Protein 8HFA (pdb70)

Structure (mmCIF, N/CA/C/O backbone):
data_8HFA
#
_entry.id   8HFA
#
_cell.length_a   138.617
_cell.length_b   125.899
_cell.length_c   127.007
_cell.angle_alpha   90.000
_cell.angle_beta   90.000
_cell.angle_gamma   90.000
#
_symmetry.space_group_name_H-M   'P 21 21 2'
#
loop_
_entity.id
_entity.type
_entity.pdbx_description
1 polymer 'NodB homology domain-containing protein'
2 non-polymer 'ZINC ION'
3 water water
#
loop_
_atom_site.group_PDB
_atom_site.id
_atom_site.type_symbol
_atom_site.label_atom_id
_atom_site.label_alt_id
_atom_site.label_comp_id
_atom_site.label_asym_id
_atom_site.label_entity_id
_atom_site.label_seq_id
_atom_site.pdbx_PDB_ins_code
_atom_site.Cartn_x
_atom_site.Cartn_y
_atom_site.Cartn_z
_atom_site.occupancy
_atom_site.B_iso_or_equiv
_atom_site.auth_seq_id
_atom_site.auth_comp_id
_atom_site.auth_asym_id
_atom_site.auth_atom_id
_atom_site.pdbx_PDB_model_num
ATOM 1 N N . LEU A 1 35 ? 10.28200 15.72600 6.35900 1.000 28.85000 35 LEU A N 1
ATOM 2 C CA . LEU A 1 35 ? 8.85000 15.78500 6.03500 1.000 34.90000 35 LEU A CA 1
ATOM 3 C C . LEU A 1 35 ? 8.42600 14.76700 4.98800 1.000 39.68000 35 LEU A C 1
ATOM 4 O O . LEU A 1 35 ? 9.09300 14.58600 3.96300 1.000 43.92000 35 LEU A O 1
ATOM 9 N N . PRO A 1 36 ? 7.28600 14.13300 5.22500 1.000 39.89000 36 PRO A N 1
ATOM 10 C CA . PRO A 1 36 ? 6.76300 13.17500 4.25300 1.000 35.49000 36 PRO A CA 1
ATOM 11 C C . PRO A 1 36 ? 5.97000 13.89500 3.18000 1.000 34.28000 36 PRO A C 1
ATOM 12 O O . PRO A 1 36 ? 5.42500 14.97800 3.40100 1.000 38.88000 36 PRO A O 1
ATOM 16 N N . ASN A 1 37 ? 5.93000 13.28900 1.99800 1.000 36.09000 37 ASN A N 1
ATOM 17 C CA . ASN A 1 37 ? 5.10600 13.77700 0.89900 1.000 38.82000 37 ASN A CA 1
ATOM 18 C C . ASN A 1 37 ? 3.77500 13.03100 0.88100 1.000 41.37000 37 ASN A C 1
ATOM 19 O O . ASN A 1 37 ? 3.67200 11.89400 1.35500 1.000 41.24000 37 ASN A O 1
ATOM 24 N N . GLY A 1 38 ? 2.74600 13.69400 0.35700 1.000 37.53000 38 GLY A N 1
ATOM 25 C CA . GLY A 1 38 ? 1.43100 13.07100 0.27200 1.000 41.64000 38 GLY A CA 1
ATOM 26 C C . GLY A 1 38 ? 0.81600 12.71600 1.61000 1.000 45.35000 38 GLY A C 1
ATOM 27 O O . GLY A 1 38 ? 0.08800 11.72200 1.71000 1.000 49.83000 38 GLY A O 1
ATOM 28 N N . VAL A 1 39 ? 1.10600 13.48700 2.65300 1.000 43.27000 39 VAL A N 1
ATOM 29 C CA . VAL A 1 39 ? 0.52100 13.28800 3.97500 1.000 37.53000 39 VAL A CA 1
ATOM 30 C C . VAL A 1 39 ? 0.03700 14.63800 4.47500 1.000 36.75000 39 VAL A C 1
ATOM 31 O O . VAL A 1 39 ? 0.83200 15.57900 4.58500 1.000 40.50000 39 VAL A O 1
ATOM 35 N N . ALA A 1 40 ? -1.25600 14.73700 4.77900 1.000 38.16000 40 ALA A N 1
ATOM 36 C CA . ALA A 1 40 ? -1.80400 16.00800 5.24100 1.000 37.97000 40 ALA A CA 1
ATOM 37 C C . ALA A 1 40 ? -1.08800 16.47300 6.51400 1.000 32.41000 40 ALA A C 1
ATOM 38 O O . ALA A 1 40 ? -0.96100 15.72300 7.48900 1.000 29.53000 40 ALA A O 1
ATOM 40 N N . ILE A 1 41 ? -0.59200 17.70800 6.48200 1.000 31.83000 41 ILE A N 1
ATOM 41 C CA . ILE A 1 41 ? 0.12500 18.32000 7.59500 1.000 31.56000 41 ILE A CA 1
ATOM 42 C C . ILE A 1 41 ? -0.74700 19.44400 8.14900 1.000 32.81000 41 ILE A C 1
ATOM 43 O O . ILE A 1 41 ? -1.25600 20.28100 7.38700 1.000 29.38000 41 ILE A O 1
ATOM 48 N N . PHE A 1 42 ? -0.93300 19.45400 9.47000 1.000 30.51000 42 PHE A N 1
ATOM 49 C CA . PHE A 1 42 ? -1.87600 20.36900 10.09600 1.000 30.26000 42 PHE A CA 1
ATOM 50 C C . PHE A 1 42 ? -1.22500 21.41900 10.98800 1.000 32.20000 42 PHE A C 1
ATOM 51 O O . PHE A 1 42 ? -1.69300 22.56000 10.99200 1.000 31.07000 42 PHE A O 1
ATOM 59 N N . LYS A 1 43 ? -0.12600 21.10000 11.68500 1.000 28.28000 43 LYS A N 1
ATOM 60 C CA . LYS A 1 43 ? 0.42900 21.97500 12.71100 1.000 29.62000 43 LYS A CA 1
ATOM 61 C C . LYS A 1 43 ? 1.88100 22.32100 12.40800 1.000 30.20000 43 LYS A C 1
ATOM 62 O O . LYS A 1 43 ? 2.64900 21.48100 11.92500 1.000 28.78000 43 LYS A O 1
ATOM 68 N N . CYS A 1 44 ? 2.26200 23.55300 12.73500 1.000 32.91000 44 CYS A N 1
ATOM 69 C CA . CYS A 1 44 ? 3.67400 23.89500 12.83300 1.000 27.77000 44 CYS A CA 1
ATOM 70 C C . CYS A 1 44 ? 4.33000 23.06100 13.93200 1.000 25.62000 44 CYS A C 1
ATOM 71 O O . CYS A 1 44 ? 3.67400 22.59500 14.86900 1.000 29.97000 44 CYS A O 1
ATOM 74 N N . THR A 1 45 ? 5.63200 22.83500 13.79500 1.000 28.20000 45 THR A N 1
ATOM 75 C CA . THR A 1 45 ? 6.39700 22.10100 14.79700 1.000 27.92000 45 THR A CA 1
ATOM 76 C C . THR A 1 45 ? 7.55500 22.89100 15.39000 1.000 27.67000 45 THR A C 1
ATOM 77 O O . THR A 1 45 ? 8.07600 22.48200 16.43400 1.000 29.48000 45 THR A O 1
ATOM 81 N N . VAL A 1 46 ? 8.00200 23.96600 14.75000 1.000 23.47000 46 VAL A N 1
ATOM 82 C CA . VAL A 1 46 ? 9.13000 24.73000 15.28700 1.000 26.80000 46 VAL A CA 1
ATOM 83 C C . VAL A 1 46 ? 8.61000 25.70000 16.34700 1.000 24.22000 46 VAL A C 1
ATOM 84 O O . VAL A 1 46 ? 7.61600 26.39900 16.10000 1.000 31.20000 46 VAL A O 1
ATOM 88 N N . PRO A 1 47 ? 9.21400 25.74000 17.53100 1.000 23.36000 47 PRO A N 1
ATOM 89 C CA . PRO A 1 47 ? 8.69400 26.59900 18.60500 1.000 26.31000 47 PRO A CA 1
ATOM 90 C C . PRO A 1 47 ? 8.72400 28.08200 18.24000 1.000 25.64000 47 PRO A C 1
ATOM 91 O O . PRO A 1 47 ? 9.56200 28.53300 17.45600 1.000 21.42000 47 PRO A O 1
ATOM 95 N N . ASN A 1 48 ? 7.76500 28.82900 18.81300 1.000 21.93000 48 ASN A N 1
ATOM 96 C CA . ASN A 1 48 ? 7.63300 30.28600 18.72300 1.000 20.09000 48 ASN A CA 1
ATOM 97 C C . ASN A 1 48 ? 7.18700 30.74700 17.35000 1.000 21.88000 48 ASN A C 1
ATOM 98 O O . ASN A 1 48 ? 7.17600 31.94900 17.05300 1.000 21.48000 48 ASN A O 1
ATOM 103 N N . THR A 1 49 ? 6.71900 29.82500 16.53500 1.000 21.42000 49 THR A N 1
ATOM 104 C CA . THR A 1 49 ? 6.52300 30.09800 15.12700 1.000 25.73000 49 THR A CA 1
ATOM 105 C C . THR A 1 49 ? 5.03900 30.16500 14.76700 1.000 22.47000 49 THR A C 1
ATOM 106 O O . THR A 1 49 ? 4.20400 29.47800 15.37000 1.000 23.50000 49 THR A O 1
ATOM 110 N N . ILE A 1 50 ? 4.71200 31.01900 13.79400 1.000 18.70000 50 ILE A N 1
ATOM 111 C CA . ILE A 1 50 ? 3.36400 31.09300 13.23500 1.000 19.42000 50 ILE A CA 1
ATOM 112 C C . ILE A 1 50 ? 3.46300 31.23900 11.71800 1.000 23.16000 50 ILE A C 1
ATOM 113 O O . ILE A 1 50 ? 4.37400 31.90100 11.20300 1.000 23.52000 50 ILE A O 1
ATOM 118 N N . ALA A 1 51 ? 2.52900 30.61500 10.99800 1.000 18.41000 51 ALA A N 1
ATOM 119 C CA . ALA A 1 51 ? 2.51500 30.66700 9.53800 1.000 20.00000 51 ALA A CA 1
ATOM 120 C C . ALA A 1 51 ? 1.19300 31.25800 9.06000 1.000 18.76000 51 ALA A C 1
ATOM 121 O O . ALA A 1 51 ? 0.18200 30.55200 8.99100 1.000 19.48000 51 ALA A O 1
ATOM 123 N N . LEU A 1 52 ? 1.18400 32.54400 8.72300 1.000 18.37000 52 LEU A N 1
ATOM 124 C CA . LEU A 1 52 ? 0.01500 33.13900 8.07400 1.000 21.76000 52 LEU A CA 1
ATOM 125 C C . LEU A 1 52 ? -0.02800 32.74800 6.59300 1.000 25.39000 52 LEU A C 1
ATOM 126 O O . LEU A 1 52 ? 0.83300 33.17100 5.80900 1.000 25.51000 52 LEU A O 1
ATOM 131 N N . THR A 1 53 ? -1.05300 31.99800 6.19000 1.000 23.15000 53 THR A N 1
ATOM 132 C CA . THR A 1 53 ? -1.13000 31.47900 4.83100 1.000 24.42000 53 THR A CA 1
ATOM 133 C C . THR A 1 53 ? -2.34500 32.04600 4.11500 1.000 23.80000 53 THR A C 1
ATOM 134 O O . THR A 1 53 ? -3.35600 32.37300 4.74000 1.000 27.22000 53 THR A O 1
ATOM 138 N N . PHE A 1 54 ? -2.24700 32.15700 2.78900 1.000 27.91000 54 PHE A N 1
ATOM 139 C CA . PHE A 1 54 ? -3.26700 32.86000 2.00800 1.000 25.55000 54 PHE A CA 1
ATOM 140 C C . PHE A 1 54 ? -3.58000 32.10000 0.72900 1.000 22.89000 54 PHE A C 1
ATOM 141 O O . PHE A 1 54 ? -2.68600 31.86800 -0.08800 1.000 24.32000 54 PHE A O 1
ATOM 149 N N . ASP A 1 55 ? -4.85600 31.77400 0.53300 1.000 24.60000 55 ASP A N 1
ATOM 150 C CA . ASP A 1 55 ? -5.32000 30.96500 -0.59000 1.000 27.07000 55 ASP A CA 1
ATOM 151 C C . ASP A 1 55 ? -5.98600 31.82100 -1.66400 1.000 31.00000 55 ASP A C 1
ATOM 152 O O . ASP A 1 55 ? -6.48600 32.92100 -1.40400 1.000 26.39000 55 ASP A O 1
ATOM 157 N N . ASP A 1 56 ? -5.97100 31.28200 -2.88700 1.000 31.88000 56 ASP A N 1
ATOM 158 C CA . ASP A 1 56 ? -6.80100 31.62400 -4.05000 1.000 25.64000 56 ASP A CA 1
ATOM 159 C C . ASP A 1 56 ? -6.26600 32.81000 -4.84700 1.000 21.51000 56 ASP A C 1
ATOM 160 O O . ASP A 1 56 ? -6.89300 33.19000 -5.83300 1.000 26.24000 56 ASP A O 1
ATOM 165 N N . GLY A 1 57 ? -5.12200 33.38200 -4.49400 1.000 23.34000 57 GLY A N 1
ATOM 166 C CA . GLY A 1 57 ? -4.57900 34.48800 -5.25400 1.000 22.42000 57 GLY A CA 1
ATOM 167 C C . GLY A 1 57 ? -3.74700 33.99900 -6.42300 1.000 24.41000 57 GLY A C 1
ATOM 168 O O . GLY A 1 57 ? -3.75000 32.80800 -6.76200 1.000 22.29000 57 GLY A O 1
ATOM 169 N N . PRO A 1 58 ? -2.99400 34.90500 -7.05800 1.000 21.92000 58 PRO A N 1
ATOM 170 C CA . PRO A 1 58 ? -2.88300 36.33200 -6.75100 1.000 25.83000 58 PRO A CA 1
ATOM 171 C C . PRO A 1 58 ? -4.05700 37.12000 -7.27000 1.000 33.28000 58 PRO A C 1
ATOM 172 O O . PRO A 1 58 ? -4.74300 36.67500 -8.20700 1.000 32.92000 58 PRO A O 1
ATOM 176 N N . HIS A 1 59 ? -4.28200 38.28200 -6.67700 1.000 26.24000 59 HIS A N 1
ATOM 177 C CA . HIS A 1 59 ? -5.36500 39.14700 -7.10700 1.000 27.37000 59 HIS A CA 1
ATOM 178 C C . HIS A 1 59 ? -4.99600 40.56800 -6.70900 1.000 30.97000 59 HIS A C 1
ATOM 179 O O . HIS A 1 59 ? -3.86300 40.83900 -6.29700 1.000 38.40000 59 HIS A O 1
ATOM 186 N N . ILE A 1 60 ? -5.95900 41.48300 -6.81900 1.000 33.36000 60 ILE A N 1
ATOM 187 C CA . ILE A 1 60 ? -5.63500 42.90300 -6.79500 1.000 30.62000 60 ILE A CA 1
ATOM 188 C C . ILE A 1 60 ? -5.26000 43.39400 -5.41300 1.000 29.39000 60 ILE A C 1
ATOM 189 O O . ILE A 1 60 ? -4.75900 44.51600 -5.28500 1.000 33.24000 60 ILE A O 1
ATOM 194 N N . TRP A 1 61 ? -5.45500 42.58300 -4.37500 1.000 31.80000 61 TRP A N 1
ATOM 195 C CA . TRP A 1 61 ? -5.08400 42.99600 -3.02400 1.000 41.61000 61 TRP A CA 1
ATOM 196 C C . TRP A 1 61 ? -3.78200 42.37300 -2.53800 1.000 37.19000 61 TRP A C 1
ATOM 197 O O . TRP A 1 61 ? -3.30000 42.75400 -1.46400 1.000 34.56000 61 TRP A O 1
ATOM 208 N N . THR A 1 62 ? -3.18900 41.45300 -3.30600 1.000 34.20000 62 THR A N 1
ATOM 209 C CA . THR A 1 62 ? -2.04900 40.69900 -2.79500 1.000 31.89000 62 THR A CA 1
ATOM 210 C C . THR A 1 62 ? -0.83500 41.59400 -2.59400 1.000 29.50000 62 THR A C 1
ATOM 211 O O . THR A 1 62 ? -0.10200 41.44500 -1.61000 1.000 25.01000 62 THR A O 1
ATOM 215 N N . GLU A 1 63 ? -0.60700 42.52800 -3.51400 1.000 35.66000 63 GLU A N 1
ATOM 216 C CA . GLU A 1 63 ? 0.49500 43.46800 -3.35000 1.000 34.50000 63 GLU A CA 1
ATOM 217 C C . GLU A 1 63 ? 0.37500 44.21400 -2.02700 1.000 33.43000 63 GLU A C 1
ATOM 218 O O . GLU A 1 63 ? 1.36900 44.40000 -1.31100 1.000 27.74000 63 GLU A O 1
ATOM 224 N N . ASN A 1 64 ? -0.84600 44.64300 -1.69100 1.000 32.56000 64 ASN A N 1
ATOM 225 C CA . ASN A 1 64 ? -1.10600 45.28000 -0.40500 1.000 27.13000 64 ASN A CA 1
ATOM 226 C C . ASN A 1 64 ? -0.72200 44.36300 0.75800 1.000 26.81000 64 ASN A C 1
ATOM 227 O O . ASN A 1 64 ? -0.00800 44.77400 1.68300 1.000 24.62000 64 ASN A O 1
ATOM 232 N N . ALA A 1 65 ? -1.17300 43.10800 0.71800 1.000 23.08000 65 ALA A N 1
ATOM 233 C CA . ALA A 1 65 ? -0.86500 42.17300 1.79000 1.000 23.44000 65 ALA A CA 1
ATOM 234 C C . ALA A 1 65 ? 0.63700 41.96800 1.95200 1.000 26.01000 65 ALA A C 1
ATOM 235 O O . ALA A 1 65 ? 1.15500 42.00000 3.07500 1.000 33.73000 65 ALA A O 1
ATOM 237 N N . VAL A 1 66 ? 1.36200 41.78400 0.84800 1.000 28.29000 66 VAL A N 1
ATOM 238 C CA . VAL A 1 66 ? 2.79900 41.53100 0.95100 1.000 29.61000 66 VAL A CA 1
ATOM 239 C C . VAL A 1 66 ? 3.51600 42.73600 1.55400 1.000 25.60000 66 VAL A C 1
ATOM 240 O O . VAL A 1 66 ? 4.38900 42.58500 2.41700 1.000 26.75000 66 VAL A O 1
ATOM 244 N N . ASN A 1 67 ? 3.12800 43.94800 1.15300 1.000 27.61000 67 ASN A N 1
ATOM 245 C CA . ASN A 1 67 ? 3.72900 45.14300 1.74900 1.000 28.56000 67 ASN A CA 1
ATOM 246 C C . ASN A 1 67 ? 3.49800 45.18600 3.25700 1.000 27.68000 67 ASN A C 1
ATOM 247 O O . ASN A 1 67 ? 4.38200 45.60100 4.01600 1.000 28.46000 67 ASN A O 1
ATOM 252 N N . GLN A 1 68 ? 2.30500 44.78400 3.70900 1.000 29.12000 68 GLN A N 1
ATOM 253 C CA . GLN A 1 68 ? 2.01700 44.79500 5.14100 1.000 29.53000 68 GLN A CA 1
ATOM 254 C C . GLN A 1 68 ? 2.92900 43.83100 5.87700 1.000 28.48000 68 GLN A C 1
ATOM 255 O O . GLN A 1 68 ? 3.51500 44.18800 6.90500 1.000 32.39000 68 GLN A O 1
ATOM 261 N N . LEU A 1 69 ? 3.08600 42.61300 5.35000 1.000 26.95000 69 LEU A N 1
ATOM 262 C CA . LEU A 1 69 ? 3.96000 41.64200 6.00000 1.000 27.51000 69 LEU A CA 1
ATOM 263 C C . LEU A 1 69 ? 5.40100 42.14000 6.04000 1.000 31.73000 69 LEU A C 1
ATOM 264 O O . LEU A 1 69 ? 6.07200 42.05500 7.08200 1.000 29.07000 69 LEU A O 1
ATOM 269 N N . GLU A 1 70 ? 5.88800 42.70100 4.93100 1.000 24.93000 70 GLU A N 1
ATOM 270 C CA . GLU A 1 70 ? 7.28700 43.11100 4.90900 1.000 30.33000 70 GLU A CA 1
ATOM 271 C C . GLU A 1 70 ? 7.52800 44.31000 5.82100 1.000 25.94000 70 GLU A C 1
ATOM 272 O O . GLU A 1 70 ? 8.57000 44.38800 6.48000 1.000 28.79000 70 GLU A O 1
ATOM 278 N N . ALA A 1 71 ? 6.56200 45.22900 5.90600 1.000 25.53000 71 ALA A N 1
ATOM 279 C CA . ALA A 1 71 ? 6.70900 46.36700 6.81000 1.000 25.59000 71 ALA A CA 1
ATOM 280 C C . ALA A 1 71 ? 6.83500 45.93300 8.26300 1.000 27.89000 71 ALA A C 1
ATOM 281 O O . ALA A 1 71 ? 7.39900 46.67800 9.07500 1.000 29.34000 71 ALA A O 1
ATOM 283 N N . ALA A 1 72 ? 6.34800 44.73800 8.59900 1.000 26.83000 72 ALA A N 1
ATOM 284 C CA . ALA A 1 72 ? 6.39700 44.20000 9.94900 1.000 19.65000 72 ALA A CA 1
ATOM 285 C C . ALA A 1 72 ? 7.45400 43.12400 10.10800 1.000 24.57000 72 ALA A C 1
ATOM 286 O O . ALA A 1 72 ? 7.48300 42.44600 11.13900 1.000 23.18000 72 ALA A O 1
ATOM 288 N N . GLY A 1 73 ? 8.31900 42.94500 9.11100 1.000 27.19000 73 GLY A N 1
ATOM 289 C CA . GLY A 1 73 ? 9.36600 41.95300 9.21500 1.000 17.70000 73 GLY A CA 1
ATOM 290 C C . GLY A 1 73 ? 8.89000 40.52800 9.14100 1.000 21.86000 73 GLY A C 1
ATOM 291 O O . GLY A 1 73 ? 9.56300 39.64200 9.66200 1.000 25.23000 73 GLY A O 1
ATOM 292 N N . MET A 1 74 ? 7.73900 40.26800 8.52300 1.000 28.95000 74 MET A N 1
ATOM 293 C CA . MET A 1 74 ? 7.16300 38.92900 8.50700 1.000 29.82000 74 MET A CA 1
ATOM 294 C C . MET A 1 74 ? 7.12000 38.35600 7.08900 1.000 28.53000 74 MET A C 1
ATOM 295 O O . MET A 1 74 ? 7.21200 39.07700 6.09200 1.000 24.39000 74 MET A O 1
ATOM 300 N N . LYS A 1 75 ? 6.97600 37.03500 7.01000 1.000 23.27000 75 LYS A N 1
ATOM 301 C CA . LYS A 1 75 ? 6.80600 36.33800 5.74500 1.000 23.65000 75 LYS A CA 1
ATOM 302 C C . LYS A 1 75 ? 5.41800 35.70800 5.67900 1.000 24.37000 75 LYS A C 1
ATOM 303 O O . LYS A 1 75 ? 4.84700 35.31000 6.70000 1.000 23.23000 75 LYS A O 1
ATOM 309 N N . GLY A 1 76 ? 4.88500 35.60200 4.46400 1.000 25.22000 76 GLY A N 1
ATOM 310 C CA . GLY A 1 76 ? 3.63700 34.89100 4.25200 1.000 25.75000 76 GLY A CA 1
ATOM 311 C C . GLY A 1 76 ? 3.81300 33.68000 3.35200 1.000 25.88000 76 GLY A C 1
ATOM 312 O O . GLY A 1 76 ? 4.82600 33.56300 2.65100 1.000 26.71000 76 GLY A O 1
ATOM 313 N N . THR A 1 77 ? 2.85500 32.75600 3.38900 1.000 21.96000 77 THR A N 1
ATOM 314 C CA . THR A 1 77 ? 2.80300 31.63100 2.46200 1.000 22.58000 77 THR A CA 1
ATOM 315 C C . THR A 1 77 ? 1.54100 31.77600 1.62100 1.000 28.15000 77 THR A C 1
ATOM 316 O O . THR A 1 77 ? 0.43400 31.84700 2.16800 1.000 25.16000 77 THR A O 1
ATOM 320 N N . PHE A 1 78 ? 1.70800 31.80000 0.30300 1.000 23.32000 78 PHE A N 1
ATOM 321 C CA . PHE A 1 78 ? 0.63000 32.09000 -0.63500 1.000 22.24000 78 PHE A CA 1
ATOM 322 C C . PHE A 1 78 ? 0.40600 30.88100 -1.52900 1.000 24.05000 78 PHE A C 1
ATOM 323 O O . PHE A 1 78 ? 1.27200 30.53000 -2.33700 1.000 26.38000 78 PHE A O 1
ATOM 331 N N . PHE A 1 79 ? -0.74400 30.24400 -1.38700 1.000 25.76000 79 PHE A N 1
ATOM 332 C CA . PHE A 1 79 ? -1.11500 29.11800 -2.23600 1.000 28.12000 79 PHE A CA 1
ATOM 333 C C . PHE A 1 79 ? -1.93400 29.65600 -3.40500 1.000 27.38000 79 PHE A C 1
ATOM 334 O O . PHE A 1 79 ? -3.08000 30.07900 -3.21900 1.000 26.50000 79 PHE A O 1
ATOM 342 N N . LEU A 1 80 ? -1.32700 29.69200 -4.58900 1.000 23.92000 80 LEU A N 1
ATOM 343 C CA . LEU A 1 80 ? -1.89600 30.38400 -5.73700 1.000 25.42000 80 LEU A CA 1
ATOM 344 C C . LEU A 1 80 ? -2.53200 29.41500 -6.73500 1.000 26.75000 80 LEU A C 1
ATOM 345 O O . LEU A 1 80 ? -2.20600 28.22100 -6.78600 1.000 27.54000 80 LEU A O 1
ATOM 350 N N . ASN A 1 81 ? -3.45500 29.94800 -7.53400 1.000 27.76000 81 ASN A N 1
ATOM 351 C CA . ASN A 1 81 ? -3.99000 29.23300 -8.68600 1.000 28.57000 81 ASN A CA 1
ATOM 352 C C . ASN A 1 81 ? -3.41400 29.82900 -9.96500 1.000 28.42000 81 ASN A C 1
ATOM 353 O O . ASN A 1 81 ? -3.00100 30.99200 -10.00900 1.000 27.87000 81 ASN A O 1
ATOM 358 N N . GLY A 1 82 ? -3.47400 29.04200 -11.04000 1.000 37.25000 82 GLY A N 1
ATOM 359 C CA . GLY A 1 82 ? -3.07100 29.55800 -12.33900 1.000 28.03000 82 GLY A CA 1
ATOM 360 C C . GLY A 1 82 ? -4.05900 30.57400 -12.86800 1.000 31.71000 82 GLY A C 1
ATOM 361 O O . GLY A 1 82 ? -3.67700 31.65300 -13.33300 1.000 33.17000 82 GLY A O 1
ATOM 362 N N . LYS A 1 83 ? -5.34400 30.23300 -12.81700 1.000 37.87000 83 LYS A N 1
ATOM 363 C CA . LYS A 1 83 ? -6.42700 31.13200 -13.22000 1.000 39.82000 83 LYS A CA 1
ATOM 364 C C . LYS A 1 83 ? -7.56900 30.95500 -12.23500 1.000 38.80000 83 LYS A C 1
ATOM 365 O O . LYS A 1 83 ? -8.08200 29.83800 -12.08700 1.000 36.04000 83 LYS A O 1
ATOM 371 N N . ASN A 1 84 ? -7.91400 32.03100 -11.51800 1.000 35.68000 84 ASN A N 1
ATOM 372 C CA . ASN A 1 84 ? -9.06600 32.01700 -10.62100 1.000 35.00000 84 ASN A CA 1
ATOM 373 C C . ASN A 1 84 ? -9.64700 33.42300 -10.48300 1.000 34.53000 84 ASN A C 1
ATOM 374 O O . ASN A 1 84 ? -10.53700 33.80100 -11.25000 1.000 40.86000 84 ASN A O 1
ATOM 379 N N . PHE A 1 85 ? -9.15800 34.21200 -9.52300 1.000 34.18000 85 PHE A N 1
ATOM 380 C CA . PHE A 1 85 ? -9.52200 35.62600 -9.45900 1.000 28.83000 85 PHE A CA 1
ATOM 381 C C . PHE A 1 85 ? -8.63900 36.44300 -10.38600 1.000 39.25000 85 PHE A C 1
ATOM 382 O O . PHE A 1 85 ? -9.13200 37.22700 -11.20800 1.000 48.16000 85 PHE A O 1
ATOM 390 N N . GLY A 1 86 ? -7.32500 36.25400 -10.28400 1.000 39.20000 86 GLY A N 1
ATOM 391 C CA . GLY A 1 86 ? -6.38800 36.81500 -11.22700 1.000 37.27000 86 GLY A CA 1
ATOM 392 C C . GLY A 1 86 ? -5.72700 35.71400 -12.04600 1.000 35.55000 86 GLY A C 1
ATOM 393 O O . GLY A 1 86 ? -6.04900 34.52700 -11.93900 1.000 35.87000 86 GLY A O 1
ATOM 394 N N . GLU A 1 87 ? -4.77200 36.13600 -12.86600 1.000 44.11000 87 GLU A N 1
ATOM 395 C CA . GLU A 1 87 ? -3.95400 35.22200 -13.65600 1.000 45.08000 87 GLU A CA 1
ATOM 396 C C . GLU A 1 87 ? -2.48200 35.46700 -13.35100 1.000 35.62000 87 GLU A C 1
ATOM 397 O O . GLU A 1 87 ? -2.03900 36.62300 -13.29400 1.000 33.00000 87 GLU A O 1
ATOM 403 N N . LEU A 1 88 ? -1.73000 34.37100 -13.17500 1.000 31.49000 88 LEU A N 1
ATOM 404 C CA . LEU A 1 88 ? -0.30700 34.47700 -12.84600 1.000 29.71000 88 LEU A CA 1
ATOM 405 C C . LEU A 1 88 ? 0.41300 35.46500 -13.75400 1.000 30.89000 88 LEU A C 1
ATOM 406 O O . LEU A 1 88 ? 1.18000 36.31100 -13.28000 1.000 32.13000 88 LEU A O 1
ATOM 411 N N . LYS A 1 89 ? 0.15000 35.40000 -15.06200 1.000 33.31000 89 LYS A N 1
ATOM 412 C CA . LYS A 1 89 ? 0.89800 36.21500 -16.00900 1.000 28.22000 89 LYS A CA 1
ATOM 413 C C . LYS A 1 89 ? 0.67700 37.70500 -15.81500 1.000 34.42000 89 LYS A C 1
ATOM 414 O O . LYS A 1 89 ? 1.44500 38.50100 -16.36700 1.000 36.65000 89 LYS A O 1
ATOM 420 N N . ASN A 1 90 ? -0.32200 38.12000 -15.03400 1.000 35.72000 90 ASN A N 1
ATOM 421 C CA . ASN A 1 90 ? -0.53300 39.54100 -14.80900 1.000 33.05000 90 ASN A CA 1
ATOM 422 C C . ASN A 1 90 ? 0.13700 40.05700 -13.54700 1.000 38.42000 90 ASN A C 1
ATOM 423 O O . ASN A 1 90 ? 0.02600 41.24900 -13.24000 1.000 37.20000 90 ASN A O 1
ATOM 428 N N . TYR A 1 91 ? 0.89900 39.21500 -12.84900 1.000 35.85000 91 TYR A N 1
ATOM 429 C CA . TYR A 1 91 ? 1.47600 39.60600 -11.57000 1.000 36.99000 91 TYR A CA 1
ATOM 430 C C . TYR A 1 91 ? 2.94600 39.20900 -11.50100 1.000 38.55000 91 TYR A C 1
ATOM 431 O O . TYR A 1 91 ? 3.44000 38.82000 -10.43800 1.000 40.73000 91 TYR A O 1
ATOM 440 N N . VAL A 1 92 ? 3.65000 39.27400 -12.63500 1.000 39.78000 92 VAL A N 1
ATOM 441 C CA . VAL A 1 92 ? 5.02200 38.76400 -12.67000 1.000 36.31000 92 VAL A CA 1
ATOM 442 C C . VAL A 1 92 ? 5.93100 39.49900 -11.69800 1.000 29.69000 92 VAL A C 1
ATOM 443 O O . VAL A 1 92 ? 6.61900 38.83000 -10.90900 1.000 27.27000 92 VAL A O 1
ATOM 447 N N . PRO A 1 93 ? 5.98500 40.83700 -11.66900 1.000 29.48000 93 PRO A N 1
ATOM 448 C CA . PRO A 1 93 ? 6.86400 41.49000 -10.67800 1.000 30.82000 93 PRO A CA 1
ATOM 449 C C . PRO A 1 93 ? 6.54900 41.07300 -9.25400 1.000 34.23000 93 PRO A C 1
ATOM 450 O O . PRO A 1 93 ? 7.46500 40.75100 -8.48100 1.000 37.15000 93 PRO A O 1
ATOM 454 N N . LEU A 1 94 ? 5.26200 41.01300 -8.90900 1.000 32.25000 94 LEU A N 1
ATOM 455 C CA . LEU A 1 94 ? 4.87300 40.59700 -7.57300 1.000 28.49000 94 LEU A CA 1
ATOM 456 C C . LEU A 1 94 ? 5.30700 39.16700 -7.30600 1.000 27.21000 94 LEU A C 1
ATOM 457 O O . LEU A 1 94 ? 5.85500 38.86400 -6.24200 1.000 30.77000 94 LEU A O 1
ATOM 462 N N . LEU A 1 95 ? 5.07100 38.27300 -8.26500 1.000 30.06000 95 LEU A N 1
ATOM 463 C CA . LEU A 1 95 ? 5.47100 36.88600 -8.09000 1.000 26.65000 95 LEU A CA 1
ATOM 464 C C . LEU A 1 95 ? 6.97900 36.76300 -7.94300 1.000 31.51000 95 LEU A C 1
ATOM 465 O O . LEU A 1 95 ? 7.46400 35.89300 -7.20900 1.000 35.35000 95 LEU A O 1
ATOM 470 N N . LYS A 1 96 ? 7.73600 37.60400 -8.64100 1.000 28.71000 96 LYS A N 1
ATOM 471 C CA . LYS A 1 96 ? 9.18100 37.53800 -8.50900 1.000 27.65000 96 LYS A CA 1
ATOM 472 C C . LYS A 1 96 ? 9.63200 37.96900 -7.12000 1.000 32.78000 96 LYS A C 1
ATOM 473 O O . LYS A 1 96 ? 10.47700 37.30600 -6.50700 1.000 28.34000 96 LYS A O 1
ATOM 479 N N . ARG A 1 97 ? 9.04700 39.05000 -6.58500 1.000 31.70000 97 ARG A N 1
ATOM 480 C CA . ARG A 1 97 ? 9.45900 39.50100 -5.25800 1.000 30.79000 97 ARG A CA 1
ATOM 481 C C . ARG A 1 97 ? 9.01800 38.51500 -4.17800 1.000 29.26000 97 ARG A C 1
ATOM 482 O O . ARG A 1 97 ? 9.76000 38.27400 -3.21500 1.000 27.49000 97 ARG A O 1
ATOM 490 N N . MET A 1 98 ? 7.83300 37.92200 -4.32500 1.000 24.08000 98 MET A N 1
ATOM 491 C CA . MET A 1 98 ? 7.41300 36.88700 -3.38600 1.000 26.16000 98 MET A CA 1
ATOM 492 C C . MET A 1 98 ? 8.46900 35.80100 -3.27800 1.000 28.01000 98 MET A C 1
ATOM 493 O O . MET A 1 98 ? 8.85600 35.40600 -2.17200 1.000 27.04000 98 MET A O 1
ATOM 498 N N . ARG A 1 99 ? 8.99700 35.35100 -4.42200 1.000 30.27000 99 ARG A N 1
ATOM 499 C CA . ARG A 1 99 ? 9.99400 34.28300 -4.42300 1.000 29.78000 99 ARG A CA 1
ATOM 500 C C . ARG A 1 99 ? 11.35300 34.78700 -3.92300 1.000 30.94000 99 ARG A C 1
ATOM 501 O O . ARG A 1 99 ? 12.00700 34.12100 -3.11000 1.000 24.25000 99 ARG A O 1
ATOM 509 N N . ALA A 1 100 ? 11.79200 35.95300 -4.40300 1.000 25.06000 100 ALA A N 1
ATOM 510 C CA . ALA A 1 100 ? 13.11600 36.45400 -4.05400 1.000 25.51000 100 ALA A CA 1
ATOM 511 C C . ALA A 1 100 ? 13.18300 36.91600 -2.59600 1.000 32.33000 100 ALA A C 1
ATOM 512 O O . ALA A 1 100 ? 14.22500 36.75900 -1.94600 1.000 34.10000 100 ALA A O 1
ATOM 514 N N . ASN A 1 101 ? 12.10300 37.51100 -2.06700 1.000 27.97000 101 ASN A N 1
ATOM 515 C CA . ASN A 1 101 ? 12.10100 37.99400 -0.68700 1.000 24.42000 101 ASN A CA 1
ATOM 516 C C . ASN A 1 101 ? 11.77400 36.90500 0.32300 1.000 26.14000 101 ASN A C 1
ATOM 517 O O . ASN A 1 101 ? 11.56900 37.21300 1.50400 1.000 23.20000 101 ASN A O 1
ATOM 522 N N . ARG A 1 102 ? 11.73400 35.65000 -0.11300 1.000 24.61000 102 ARG A N 1
ATOM 523 C CA . ARG A 1 102 ? 11.61200 34.49300 0.76900 1.000 25.92000 102 ARG A CA 1
ATOM 524 C C . ARG A 1 102 ? 10.26500 34.43500 1.49700 1.000 25.01000 102 ARG A C 1
ATOM 525 O O . ARG A 1 102 ? 10.17700 33.89300 2.60000 1.000 24.49000 102 ARG A O 1
ATOM 533 N N . HIS A 1 103 ? 9.19400 34.94000 0.88600 1.000 23.24000 103 HIS A N 1
ATOM 534 C CA . HIS A 1 103 ? 7.88900 34.38400 1.20600 1.000 23.00000 103 HIS A CA 1
ATOM 535 C C . HIS A 1 103 ? 7.82200 33.00100 0.56300 1.000 24.89000 103 HIS A C 1
ATOM 536 O O . HIS A 1 103 ? 8.73600 32.58900 -0.15600 1.000 30.87000 103 HIS A O 1
ATOM 543 N N . GLN A 1 104 ? 6.73600 32.26600 0.75600 1.000 21.99000 104 GLN A N 1
ATOM 544 C CA . GLN A 1 104 ? 6.65700 30.94900 0.13800 1.000 22.56000 104 GLN A CA 1
ATOM 545 C C . GLN A 1 104 ? 5.44500 30.88600 -0.77600 1.000 30.33000 104 GLN A C 1
ATOM 546 O O . GLN A 1 104 ? 4.31800 31.14600 -0.33900 1.000 30.97000 104 GLN A O 1
ATOM 552 N N . ILE A 1 105 ? 5.68600 30.55100 -2.04100 1.000 27.68000 105 ILE A N 1
ATOM 553 C CA . ILE A 1 105 ? 4.63300 30.25400 -2.99700 1.000 24.04000 105 ILE A CA 1
ATOM 554 C C . ILE A 1 105 ? 4.38000 28.75800 -2.95300 1.000 27.70000 105 ILE A C 1
ATOM 555 O O . ILE A 1 105 ? 5.30000 27.96300 -3.16200 1.000 23.21000 105 ILE A O 1
ATOM 560 N N . GLY A 1 106 ? 3.12400 28.37500 -2.69600 1.000 30.00000 106 GLY A N 1
ATOM 561 C CA . GLY A 1 106 ? 2.68800 26.99900 -2.79900 1.000 23.87000 106 GLY A CA 1
ATOM 562 C C . GLY A 1 106 ? 1.67200 26.85400 -3.92000 1.000 24.75000 106 GLY A C 1
ATOM 563 O O . GLY A 1 106 ? 1.18500 27.84700 -4.47700 1.000 26.18000 106 GLY A O 1
ATOM 564 N N . SER A 1 107 ? 1.36200 25.61400 -4.26000 1.000 23.90000 107 SER A N 1
ATOM 565 C CA . SER A 1 107 ? 0.39100 25.37000 -5.32200 1.000 34.68000 107 SER A CA 1
ATOM 566 C C . SER A 1 107 ? -1.02200 25.17900 -4.76200 1.000 26.70000 107 SER A C 1
ATOM 567 O O . SER A 1 107 ? -1.22900 24.41500 -3.81400 1.000 24.25000 107 SER A O 1
ATOM 570 N N . HIS A 1 108 ? -1.99700 25.84400 -5.38500 1.000 26.62000 108 HIS A N 1
ATOM 571 C CA . HIS A 1 108 ? -3.41100 25.63400 -5.08200 1.000 34.01000 108 HIS A CA 1
ATOM 572 C C . HIS A 1 108 ? -4.17300 25.08500 -6.29900 1.000 35.23000 108 HIS A C 1
ATOM 573 O O . HIS A 1 108 ? -5.39100 25.27900 -6.40000 1.000 37.99000 108 HIS A O 1
ATOM 580 N N . THR A 1 109 ? -3.46000 24.41700 -7.22500 1.000 29.31000 109 THR A N 1
ATOM 581 C CA . THR A 1 109 ? -3.90900 23.85400 -8.50900 1.000 25.00000 109 THR A CA 1
ATOM 582 C C . THR A 1 109 ? -4.11800 24.94100 -9.55600 1.000 30.44000 109 THR A C 1
ATOM 583 O O . THR A 1 109 ? -4.10400 26.14100 -9.24600 1.000 29.52000 109 THR A O 1
ATOM 587 N N . TRP A 1 110 ? -4.31000 24.51100 -10.80800 1.000 39.07000 110 TRP A N 1
ATOM 588 C CA . TRP A 1 110 ? -4.40200 25.44200 -11.92900 1.000 33.80000 110 TRP A CA 1
ATOM 589 C C . TRP A 1 110 ? -5.63900 26.34100 -11.82500 1.000 34.62000 110 TRP A C 1
ATOM 590 O O . TRP A 1 110 ? -5.53000 27.57000 -11.95500 1.000 31.90000 110 TRP A O 1
ATOM 601 N N . ASP A 1 111 ? -6.84400 25.75200 -11.67200 1.000 29.45000 111 ASP A N 1
ATOM 602 C CA . ASP A 1 111 ? -8.02200 26.62300 -11.64000 1.000 39.97000 111 ASP A CA 1
ATOM 603 C C . ASP A 1 111 ? -9.09000 26.19900 -10.61700 1.000 39.39000 111 ASP A C 1
ATOM 604 O O . ASP A 1 111 ? -10.27800 26.47900 -10.81300 1.000 40.06000 111 ASP A O 1
ATOM 609 N N . HIS A 1 112 ? -8.68200 25.58200 -9.50200 1.000 42.19000 112 HIS A N 1
ATOM 610 C CA . HIS A 1 112 ? -9.48100 25.43300 -8.28400 1.000 41.01000 112 HIS A CA 1
ATOM 611 C C . HIS A 1 112 ? -10.68100 24.50000 -8.42600 1.000 45.50000 112 HIS A C 1
ATOM 612 O O . HIS A 1 112 ? -11.81400 24.91000 -8.14300 1.000 44.60000 112 HIS A O 1
ATOM 619 N N . PRO A 1 113 ? -10.48600 23.25100 -8.83900 1.000 47.03000 113 PRO A N 1
ATOM 620 C CA . PRO A 1 113 ? -11.58400 22.28600 -8.84500 1.000 38.65000 113 PRO A CA 1
ATOM 621 C C . PRO A 1 113 ? -11.61500 21.48900 -7.54400 1.000 40.65000 113 PRO A C 1
ATOM 622 O O . PRO A 1 113 ? -10.72100 21.57600 -6.70700 1.000 44.43000 113 PRO A O 1
ATOM 626 N N . TYR A 1 114 ? -12.66600 20.69100 -7.39800 1.000 39.76000 114 TYR A N 1
ATOM 627 C CA . TYR A 1 114 ? -12.70800 19.67200 -6.35700 1.000 43.18000 114 TYR A CA 1
ATOM 628 C C . TYR A 1 114 ? -11.88200 18.47900 -6.82800 1.000 42.75000 114 TYR A C 1
ATOM 629 O O . TYR A 1 114 ? -12.31300 17.73000 -7.71000 1.000 47.92000 114 TYR A O 1
ATOM 638 N N . LEU A 1 115 ? -10.70300 18.28100 -6.24700 1.000 43.96000 115 LEU A N 1
ATOM 639 C CA . LEU A 1 115 ? -9.80700 17.26400 -6.79600 1.000 44.73000 115 LEU A CA 1
ATOM 640 C C . LEU A 1 115 ? -10.35500 15.84800 -6.66300 1.000 43.08000 115 LEU A C 1
ATOM 641 O O . LEU A 1 115 ? -9.92700 14.96700 -7.41400 1.000 45.94000 115 LEU A O 1
ATOM 646 N N . THR A 1 116 ? -11.26700 15.59000 -5.72600 1.000 42.50000 116 THR A N 1
ATOM 647 C CA . THR A 1 116 ? -11.79200 14.22700 -5.64100 1.000 48.60000 116 THR A CA 1
ATOM 648 C C . THR A 1 116 ? -12.76900 13.92200 -6.77500 1.000 48.80000 116 THR A C 1
ATOM 649 O O . THR A 1 116 ? -13.02000 12.74900 -7.07200 1.000 40.60000 116 THR A O 1
ATOM 653 N N . GLN A 1 117 ? -13.26500 14.95400 -7.45300 1.000 41.59000 117 GLN A N 1
ATOM 654 C CA . GLN A 1 117 ? -14.17400 14.80300 -8.57500 1.000 43.16000 117 GLN A CA 1
ATOM 655 C C . GLN A 1 117 ? -13.43800 14.69400 -9.91000 1.000 51.61000 117 GLN A C 1
ATOM 656 O O . GLN A 1 117 ? -14.08000 14.78000 -10.96300 1.000 44.82000 117 GLN A O 1
ATOM 662 N N . LEU A 1 118 ? -12.10900 14.54000 -9.88200 1.000 44.60000 118 LEU A N 1
ATOM 663 C CA . LEU A 1 118 ? -11.28500 14.41200 -11.07000 1.000 36.85000 118 LEU A CA 1
ATOM 664 C C . LEU A 1 118 ? -10.56800 13.06700 -11.09700 1.000 38.89000 118 LEU A C 1
ATOM 665 O O . LEU A 1 118 ? -10.29700 12.46000 -10.05300 1.000 35.05000 118 LEU A O 1
ATOM 670 N N . SER A 1 119 ? -10.25100 12.61200 -12.30800 1.000 42.12000 119 SER A N 1
ATOM 671 C CA . SER A 1 119 ? -9.41500 11.43300 -12.46700 1.000 46.98000 119 SER A CA 1
ATOM 672 C C . SER A 1 119 ? -7.97500 11.72300 -12.02500 1.000 48.54000 119 SER A C 1
ATOM 673 O O . SER A 1 119 ? -7.51000 12.87200 -12.04400 1.000 42.95000 119 SER A O 1
ATOM 676 N N . ASP A 1 120 ? -7.23800 10.64800 -11.71700 1.000 41.06000 120 ASP A N 1
ATOM 677 C CA . ASP A 1 120 ? -5.85800 10.81000 -11.27600 1.000 40.23000 120 ASP A CA 1
ATOM 678 C C . ASP A 1 120 ? -5.02600 11.57000 -12.31000 1.000 46.96000 120 ASP A C 1
ATOM 679 O O . ASP A 1 120 ? -4.21200 12.43100 -11.95400 1.000 50.83000 120 ASP A O 1
ATOM 684 N N . ALA A 1 121 ? -5.26100 11.31400 -13.59700 1.000 47.00000 121 ALA A N 1
ATOM 685 C CA . ALA A 1 121 ? -4.51500 12.01100 -14.63700 1.000 42.02000 121 ALA A CA 1
ATOM 686 C C . ALA A 1 121 ? -4.83200 13.50200 -14.65700 1.000 43.93000 121 ALA A C 1
ATOM 687 O O . ALA A 1 121 ? -3.93100 14.32900 -14.83600 1.000 46.53000 121 ALA A O 1
ATOM 689 N N . ALA A 1 122 ? -6.10500 13.87100 -14.49200 1.000 44.22000 122 ALA A N 1
ATOM 690 C CA . ALA A 1 122 ? -6.45400 15.28900 -14.53900 1.000 42.53000 122 ALA A CA 1
ATOM 691 C C . ALA A 1 122 ? -6.00900 16.00700 -13.27400 1.000 43.52000 122 ALA A C 1
ATOM 692 O O . ALA A 1 122 ? -5.73400 17.21200 -13.31100 1.000 34.41000 122 ALA A O 1
ATOM 694 N N . VAL A 1 123 ? -5.96600 15.28600 -12.14800 1.000 40.13000 123 VAL A N 1
ATOM 695 C CA . VAL A 1 123 ? -5.40500 15.84300 -10.92600 1.000 38.03000 123 VAL A CA 1
ATOM 696 C C . VAL A 1 123 ? -3.95100 16.21100 -11.15500 1.000 46.07000 123 VAL A C 1
ATOM 697 O O . VAL A 1 123 ? -3.52700 17.34400 -10.88600 1.000 42.51000 123 VAL A O 1
ATOM 701 N N . ARG A 1 124 ? -3.17700 15.25700 -11.69200 1.000 45.70000 124 ARG A N 1
ATOM 702 C CA . ARG A 1 124 ? -1.77700 15.49900 -12.00400 1.000 34.30000 124 ARG A CA 1
ATOM 703 C C . ARG A 1 124 ? -1.63200 16.69000 -12.93400 1.000 37.94000 124 ARG A C 1
ATOM 704 O O . ARG A 1 124 ? -0.72800 17.52000 -12.76300 1.000 42.35000 124 ARG A O 1
ATOM 712 N N . LYS A 1 125 ? -2.52400 16.80600 -13.91200 1.000 35.18000 125 LYS A N 1
ATOM 713 C CA . LYS A 1 125 ? -2.42200 17.91500 -14.84800 1.000 35.30000 125 LYS A CA 1
ATOM 714 C C . LYS A 1 125 ? -2.84600 19.21800 -14.18900 1.000 36.99000 125 LYS A C 1
ATOM 715 O O . LYS A 1 125 ? -2.39700 20.29300 -14.60500 1.000 40.38000 125 LYS A O 1
ATOM 721 N N . GLN A 1 126 ? -3.72000 19.15600 -13.17700 1.000 37.82000 126 GLN A N 1
ATOM 722 C CA . GLN A 1 126 ? -4.02200 20.36900 -12.41700 1.000 39.86000 126 GLN A CA 1
ATOM 723 C C . GLN A 1 126 ? -2.77800 20.88400 -11.71600 1.000 37.38000 126 GLN A C 1
ATOM 724 O O . GLN A 1 126 ? -2.60900 22.09800 -11.54200 1.000 30.53000 126 GLN A O 1
ATOM 730 N N . MET A 1 127 ? -1.88400 19.97000 -11.35300 1.000 32.45000 127 MET A N 1
ATOM 731 C CA . MET A 1 127 ? -0.64400 20.34600 -10.70400 1.000 34.27000 127 MET A CA 1
ATOM 732 C C . MET A 1 127 ? 0.40500 20.78400 -11.71800 1.000 40.27000 127 MET A C 1
ATOM 733 O O . MET A 1 127 ? 0.86400 21.93500 -11.67300 1.000 38.39000 127 MET A O 1
ATOM 738 N N . THR A 1 128 ? 0.71100 19.93100 -12.71100 1.000 36.17000 128 THR A N 1
ATOM 739 C CA . THR A 1 128 ? 1.79700 20.27600 -13.62300 1.000 28.44000 128 THR A CA 1
ATOM 740 C C . THR A 1 128 ? 1.44700 21.49300 -14.45700 1.000 31.45000 128 THR A C 1
ATOM 741 O O . THR A 1 128 ? 2.34300 22.24900 -14.84900 1.000 32.92000 128 THR A O 1
ATOM 745 N N . ASP A 1 129 ? 0.16000 21.72000 -14.72000 1.000 30.69000 129 ASP A N 1
ATOM 746 C CA . ASP A 1 129 ? -0.20300 22.93300 -15.44000 1.000 36.58000 129 ASP A CA 1
ATOM 747 C C . ASP A 1 129 ? 0.17000 24.16500 -14.63800 1.000 39.31000 129 ASP A C 1
ATOM 748 O O . ASP A 1 129 ? 0.56500 25.18700 -15.21800 1.000 37.46000 129 ASP A O 1
ATOM 753 N N . PHE A 1 130 ? 0.01300 24.10000 -13.30000 1.000 37.85000 130 PHE A N 1
ATOM 754 C CA . PHE A 1 130 ? 0.43600 25.21900 -12.46600 1.000 29.97000 130 PHE A CA 1
ATOM 755 C C . PHE A 1 130 ? 1.95400 25.34100 -12.46900 1.000 24.62000 130 PHE A C 1
ATOM 756 O O . PHE A 1 130 ? 2.49800 26.43400 -12.66600 1.000 26.55000 130 PHE A O 1
ATOM 764 N N . GLU A 1 131 ? 2.65000 24.21800 -12.27900 1.000 24.56000 131 GLU A N 1
ATOM 765 C CA . GLU A 1 131 ? 4.10500 24.22000 -12.30200 1.000 25.04000 131 GLU A CA 1
ATOM 766 C C . GLU A 1 131 ? 4.63100 24.87500 -13.57200 1.000 31.44000 131 GLU A C 1
ATOM 767 O O . GLU A 1 131 ? 5.45600 25.79900 -13.51500 1.000 34.85000 131 GLU A O 1
ATOM 773 N N . ASN A 1 132 ? 4.11300 24.44800 -14.73100 1.000 31.94000 132 ASN A N 1
ATOM 774 C CA . ASN A 1 132 ? 4.62800 24.93800 -16.01000 1.000 30.28000 132 ASN A CA 1
ATOM 775 C C . ASN A 1 132 ? 4.44000 26.44000 -16.16100 1.000 24.00000 132 ASN A C 1
ATOM 776 O O . ASN A 1 132 ? 5.28400 27.11800 -16.74500 1.000 30.22000 132 ASN A O 1
ATOM 781 N N . GLU A 1 133 ? 3.35000 26.98600 -15.64400 1.000 27.18000 133 GLU A N 1
ATOM 782 C CA . GLU A 1 133 ? 3.15000 28.42400 -15.80800 1.000 27.70000 133 GLU A CA 1
ATOM 783 C C . GLU A 1 133 ? 4.01600 29.22800 -14.82800 1.000 34.86000 133 GLU A C 1
ATOM 784 O O . GLU A 1 133 ? 4.54400 30.29000 -15.19000 1.000 30.50000 133 GLU A O 1
ATOM 790 N N . LEU A 1 134 ? 4.26500 28.72200 -13.62400 1.000 28.61000 134 LEU A N 1
ATOM 791 C CA . LEU A 1 134 ? 5.13800 29.47900 -12.70000 1.000 29.08000 134 LEU A CA 1
ATOM 792 C C . LEU A 1 134 ? 6.58900 29.45800 -13.17900 1.000 30.64000 134 LEU A C 1
ATOM 793 O O . LEU A 1 134 ? 7.22000 30.51200 -13.14400 1.000 31.19000 134 LEU A O 1
ATOM 798 N N . ARG A 1 135 ? 7.07800 28.30800 -13.63800 1.000 29.42000 135 ARG A N 1
ATOM 799 C CA . ARG A 1 135 ? 8.48700 28.18400 -14.09500 1.000 32.83000 135 ARG A CA 1
ATOM 800 C C . ARG A 1 135 ? 8.74200 29.06800 -15.32000 1.000 31.56000 135 ARG A C 1
ATOM 801 O O . ARG A 1 135 ? 9.86000 29.52600 -15.49000 1.000 41.50000 135 ARG A O 1
ATOM 809 N N . ARG A 1 136 ? 7.72300 29.34800 -16.11500 1.000 26.25000 136 ARG A N 1
ATOM 810 C CA . ARG A 1 136 ? 7.89100 30.18600 -17.31900 1.000 28.99000 136 ARG A CA 1
ATOM 811 C C . ARG A 1 136 ? 7.98900 31.65200 -16.93000 1.000 31.45000 136 ARG A C 1
ATOM 812 O O . ARG A 1 136 ? 8.73100 32.38900 -17.58400 1.000 30.01000 136 ARG A O 1
ATOM 820 N N . LEU A 1 137 ? 7.29600 32.05100 -15.87300 1.000 35.46000 137 LEU A N 1
ATOM 821 C CA . LEU A 1 137 ? 7.22500 33.49300 -15.53900 1.000 28.55000 137 LEU A CA 1
ATOM 822 C C . LEU A 1 137 ? 8.31900 33.90700 -14.57200 1.000 25.77000 137 LEU A C 1
ATOM 823 O O . LEU A 1 137 ? 8.86400 34.99500 -14.76100 1.000 26.77000 137 LEU A O 1
ATOM 828 N N . ILE A 1 138 ? 8.60600 33.08100 -13.57400 1.000 21.89000 138 ILE A N 1
ATOM 829 C CA . ILE A 1 138 ? 9.55100 33.49100 -12.54400 1.000 28.85000 138 ILE A CA 1
ATOM 830 C C . ILE A 1 138 ? 10.67800 32.48400 -12.40500 1.000 29.85000 138 ILE A C 1
ATOM 831 O O . ILE A 1 138 ? 11.69800 32.77400 -11.77300 1.000 33.12000 138 ILE A O 1
ATOM 836 N N . GLY A 1 139 ? 10.52400 31.31300 -13.01100 1.000 27.65000 139 GLY A N 1
ATOM 837 C CA . GLY A 1 139 ? 11.60700 30.36700 -13.08900 1.000 24.15000 139 GLY A CA 1
ATOM 838 C C . GLY A 1 139 ? 11.52100 29.20700 -12.13700 1.000 25.51000 139 GLY A C 1
ATOM 839 O O . GLY A 1 139 ? 12.30500 28.25800 -12.27700 1.000 28.29000 139 GLY A O 1
ATOM 840 N N . TYR A 1 140 ? 10.60600 29.24500 -11.17700 1.000 29.07000 140 TYR A N 1
ATOM 841 C CA . TYR A 1 140 ? 10.53300 28.22700 -10.13900 1.000 26.65000 140 TYR A CA 1
ATOM 842 C C . TYR A 1 140 ? 9.15300 27.58300 -10.12800 1.000 23.70000 140 TYR A C 1
ATOM 843 O O . TYR A 1 140 ? 8.17200 28.16300 -10.59600 1.000 25.66000 140 TYR A O 1
ATOM 852 N N . TYR A 1 141 ? 9.08700 26.36300 -9.61400 1.000 22.43000 141 TYR A N 1
ATOM 853 C CA . TYR A 1 141 ? 7.78300 25.81300 -9.29500 1.000 25.73000 141 TYR A CA 1
ATOM 854 C C . TYR A 1 141 ? 7.79600 25.16500 -7.91900 1.000 27.93000 141 TYR A C 1
ATOM 855 O O . TYR A 1 141 ? 8.84400 24.70400 -7.44800 1.000 26.42000 141 TYR A O 1
ATOM 864 N N . PRO A 1 142 ? 6.65600 25.13700 -7.24200 1.000 27.97000 142 PRO A N 1
ATOM 865 C CA . PRO A 1 142 ? 6.65900 24.78000 -5.82400 1.000 29.34000 142 PRO A CA 1
ATOM 866 C C . PRO A 1 142 ? 6.61500 23.28000 -5.58600 1.000 30.08000 142 PRO A C 1
ATOM 867 O O . PRO A 1 142 ? 6.25700 22.47800 -6.45400 1.000 28.36000 142 PRO A O 1
ATOM 871 N N . THR A 1 143 ? 7.01900 22.92600 -4.37000 1.000 25.61000 143 THR A N 1
ATOM 872 C CA . THR A 1 143 ? 6.92400 21.57900 -3.84200 1.000 27.46000 143 THR A CA 1
ATOM 873 C C . THR A 1 143 ? 5.91000 21.48300 -2.71000 1.000 26.88000 143 THR A C 1
ATOM 874 O O . THR A 1 143 ? 5.82500 20.43300 -2.06200 1.000 25.91000 143 THR A O 1
ATOM 878 N N . TYR A 1 144 ? 5.20700 22.57500 -2.40000 1.000 24.44000 144 TYR A N 1
ATOM 879 C CA . TYR A 1 144 ? 4.14500 22.59900 -1.39700 1.000 26.36000 144 TYR A CA 1
ATOM 880 C C . TYR A 1 144 ? 2.80400 22.88900 -2.05700 1.000 27.62000 144 TYR A C 1
ATOM 881 O O . TYR A 1 144 ? 2.70300 23.75900 -2.93600 1.000 25.97000 144 TYR A O 1
ATOM 890 N N . MET A 1 145 ? 1.76100 22.20800 -1.59600 1.000 26.87000 145 MET A N 1
ATOM 891 C CA . MET A 1 145 ? 0.42600 22.48000 -2.10800 1.000 28.08000 145 MET A CA 1
ATOM 892 C C . MET A 1 145 ? -0.61900 22.41700 -1.00800 1.000 25.09000 145 MET A C 1
ATOM 893 O O . MET A 1 145 ? -0.42900 21.80000 0.04700 1.000 26.68000 145 MET A O 1
ATOM 898 N N . ARG A 1 146 ? -1.75500 23.03600 -1.30500 1.000 23.45000 146 ARG A N 1
ATOM 899 C CA . ARG A 1 146 ? -2.94800 22.92400 -0.47900 1.000 29.02000 146 ARG A CA 1
ATOM 900 C C . ARG A 1 146 ? -4.13000 22.56800 -1.37300 1.000 30.31000 146 ARG A C 1
ATOM 901 O O . ARG A 1 146 ? -4.43600 23.32200 -2.32900 1.000 21.22000 146 ARG A O 1
ATOM 909 N N . PRO A 1 147 ? -4.83300 21.47000 -1.09800 1.000 31.68000 147 PRO A N 1
ATOM 910 C CA . PRO A 1 147 ? -5.96500 21.07400 -1.94300 1.000 32.31000 147 PRO A CA 1
ATOM 911 C C . PRO A 1 147 ? -7.08400 22.08700 -1.82400 1.000 31.70000 147 PRO A C 1
ATOM 912 O O . PRO A 1 147 ? -7.41500 22.51400 -0.71200 1.000 38.28000 147 PRO A O 1
ATOM 916 N N . PRO A 1 148 ? -7.67500 22.51200 -2.93600 1.000 33.54000 148 PRO A N 1
ATOM 917 C CA . PRO A 1 148 ? -8.83100 23.41300 -2.85100 1.000 36.15000 148 PRO A CA 1
ATOM 918 C C . PRO A 1 148 ? -9.95100 22.80500 -2.01400 1.000 38.83000 148 PRO A C 1
ATOM 919 O O . PRO A 1 148 ? -10.15000 21.58400 -1.99100 1.000 38.15000 148 PRO A O 1
ATOM 923 N N . TYR A 1 149 ? -10.63300 23.66100 -1.24600 1.000 30.76000 149 TYR A N 1
ATOM 924 C CA . TYR A 1 149 ? -11.73200 23.25200 -0.37300 1.000 32.01000 149 TYR A CA 1
ATOM 925 C C . TYR A 1 149 ? -11.32200 22.17600 0.62200 1.000 33.11000 149 TYR A C 1
ATOM 926 O O . TYR A 1 149 ? -12.19400 21.56100 1.25300 1.000 41.09000 149 TYR A O 1
ATOM 935 N N . PHE A 1 150 ? -10.02300 21.92600 0.78000 1.000 31.42000 150 PHE A N 1
ATOM 936 C CA . PHE A 1 150 ? -9.52400 20.82500 1.61500 1.000 36.63000 150 PHE A CA 1
ATOM 937 C C . PHE A 1 150 ? -10.16100 19.50000 1.21500 1.000 39.22000 150 PHE A C 1
ATOM 938 O O . PHE A 1 150 ? -10.40100 18.63000 2.05800 1.000 33.39000 150 PHE A O 1
ATOM 946 N N . ASP A 1 151 ? -10.42900 19.35200 -0.09400 1.000 39.64000 151 ASP A N 1
ATOM 947 C CA . ASP A 1 151 ? -11.07500 18.16900 -0.65000 1.000 36.02000 151 ASP A CA 1
ATOM 948 C C . ASP A 1 151 ? -10.02300 17.22600 -1.22800 1.000 39.04000 151 ASP A C 1
ATOM 949 O O . ASP A 1 151 ? -9.37800 17.54100 -2.23800 1.000 33.96000 151 ASP A O 1
ATOM 954 N N . TYR A 1 152 ? -9.86500 16.06500 -0.59200 1.000 35.23000 152 TYR A N 1
ATOM 955 C CA . TYR A 1 152 ? -8.88100 15.08700 -1.02100 1.000 38.86000 152 TYR A CA 1
ATOM 956 C C . TYR A 1 152 ? -9.17300 13.75900 -0.33900 1.000 41.03000 152 TYR A C 1
ATOM 957 O O . TYR A 1 152 ? -9.66900 13.72100 0.78900 1.000 39.06000 152 TYR A O 1
ATOM 966 N N . ASN A 1 153 ? -8.81800 12.67400 -1.02500 1.000 45.24000 153 ASN A N 1
ATOM 967 C CA . ASN A 1 153 ? -8.88900 11.33700 -0.45400 1.000 44.53000 153 ASN A CA 1
ATOM 968 C C . ASN A 1 153 ? -7.60500 10.58300 -0.76000 1.000 46.12000 153 ASN A C 1
ATOM 969 O O . ASN A 1 153 ? -6.63700 11.16700 -1.26400 1.000 41.78000 153 ASN A O 1
ATOM 974 N N . ALA A 1 154 ? -7.61100 9.27700 -0.50300 1.000 40.90000 154 ALA A N 1
ATOM 975 C CA . ALA A 1 154 ? -6.41900 8.47500 -0.70400 1.000 42.42000 154 ALA A CA 1
ATOM 976 C C . ALA A 1 154 ? -5.92100 8.52200 -2.15200 1.000 46.40000 154 ALA A C 1
ATOM 977 O O . ALA A 1 154 ? -4.72600 8.32000 -2.38300 1.000 42.78000 154 ALA A O 1
ATOM 979 N N . LYS A 1 155 ? -6.80400 8.71800 -3.14200 1.000 45.58000 155 LYS A N 1
ATOM 980 C CA . LYS A 1 155 ? -6.35800 8.80200 -4.53500 1.000 43.48000 155 LYS A CA 1
ATOM 981 C C . LYS A 1 155 ? -5.67000 10.13500 -4.84000 1.000 50.28000 155 LYS A C 1
ATOM 982 O O . LYS A 1 155 ? -4.68200 10.16800 -5.58600 1.000 54.58000 155 LYS A O 1
ATOM 988 N N . THR A 1 156 ? -6.20700 11.24300 -4.33200 1.000 50.34000 156 THR A N 1
ATOM 989 C CA . THR A 1 156 ? -5.53200 12.53100 -4.45200 1.000 43.54000 156 THR A CA 1
ATOM 990 C C . THR A 1 156 ? -4.14100 12.49800 -3.80900 1.000 45.01000 156 THR A C 1
ATOM 991 O O . THR A 1 156 ? -3.16400 13.01600 -4.37100 1.000 43.54000 156 THR A O 1
ATOM 995 N N . LEU A 1 157 ? -4.02900 11.91600 -2.61200 1.000 39.95000 157 LEU A N 1
ATOM 996 C CA . LEU A 1 157 ? -2.74800 11.95300 -1.90300 1.000 42.14000 157 LEU A CA 1
ATOM 997 C C . LEU A 1 157 ? -1.63000 11.17200 -2.61500 1.000 41.34000 157 LEU A C 1
ATOM 998 O O . LEU A 1 157 ? -0.48100 11.61900 -2.61000 1.000 41.14000 157 LEU A O 1
ATOM 1003 N N . ALA A 1 158 ? -1.93300 10.02300 -3.23900 1.000 41.74000 158 ALA A N 1
ATOM 1004 C CA . ALA A 1 158 ? -0.91800 9.25100 -3.97200 1.000 48.98000 158 ALA A CA 1
ATOM 1005 C C . ALA A 1 158 ? -0.43200 10.01100 -5.20300 1.000 40.04000 158 ALA A C 1
ATOM 1006 O O . ALA A 1 158 ? 0.73500 9.89100 -5.58400 1.000 37.42000 158 ALA A O 1
ATOM 1008 N N . VAL A 1 159 ? -1.32100 10.75700 -5.86700 1.000 35.38000 159 VAL A N 1
ATOM 1009 C CA . VAL A 1 159 ? -0.86100 11.62400 -6.94700 1.000 29.54000 159 VAL A CA 1
ATOM 1010 C C . VAL A 1 159 ? 0.13100 12.65000 -6.40200 1.000 43.66000 159 VAL A C 1
ATOM 1011 O O . VAL A 1 159 ? 1.18900 12.89200 -7.00200 1.000 44.92000 159 VAL A O 1
ATOM 1015 N N . MET A 1 160 ? -0.17300 13.23100 -5.22600 1.000 46.59000 160 MET A N 1
ATOM 1016 C CA . MET A 1 160 ? 0.71700 14.20900 -4.59600 1.000 34.72000 160 MET A CA 1
ATOM 1017 C C . MET A 1 160 ? 2.03300 13.57100 -4.16900 1.000 31.36000 160 MET A C 1
ATOM 1018 O O . MET A 1 160 ? 3.10300 14.17800 -4.31000 1.000 31.20000 160 MET A O 1
ATOM 1023 N N . LYS A 1 161 ? 1.97700 12.33800 -3.66400 1.000 33.00000 161 LYS A N 1
ATOM 1024 C CA . LYS A 1 161 ? 3.19200 11.63300 -3.25200 1.000 32.34000 161 LYS A CA 1
ATOM 1025 C C . LYS A 1 161 ? 4.07000 11.28600 -4.45100 1.000 41.22000 161 LYS A C 1
ATOM 1026 O O . LYS A 1 161 ? 5.30100 11.40200 -4.37700 1.000 44.12000 161 LYS A O 1
ATOM 1032 N N . GLU A 1 162 ? 3.46100 10.83100 -5.55400 1.000 42.63000 162 GLU A N 1
ATOM 1033 C CA . GLU A 1 162 ? 4.23000 10.55400 -6.76600 1.000 46.50000 162 GLU A CA 1
ATOM 1034 C C . GLU A 1 162 ? 4.88400 11.82500 -7.29800 1.000 41.81000 162 GLU A C 1
ATOM 1035 O O . GLU A 1 162 ? 6.01000 11.78400 -7.80500 1.000 37.87000 162 GLU A O 1
ATOM 1041 N N . LEU A 1 163 ? 4.20000 12.96800 -7.16400 1.000 34.26000 163 LEU A N 1
ATOM 1042 C CA . LEU A 1 163 ? 4.73700 14.25400 -7.59300 1.000 36.35000 163 LEU A CA 1
ATOM 1043 C C . LEU A 1 163 ? 5.71200 14.87200 -6.58600 1.000 38.58000 163 LEU A C 1
ATOM 1044 O O . LEU A 1 163 ? 6.29200 15.92400 -6.88000 1.000 34.39000 163 LEU A O 1
ATOM 1049 N N . GLY A 1 164 ? 5.86500 14.28800 -5.39700 1.000 33.68000 164 GLY A N 1
ATOM 1050 C CA . GLY A 1 164 ? 6.80400 14.80800 -4.42000 1.000 36.32000 164 GLY A CA 1
ATOM 1051 C C . GLY A 1 164 ? 6.34300 16.02600 -3.63700 1.000 43.63000 164 GLY A C 1
ATOM 1052 O O . GLY A 1 164 ? 7.18400 16.79100 -3.15500 1.000 47.37000 164 GLY A O 1
ATOM 1053 N N . TYR A 1 165 ? 5.03500 16.21900 -3.46200 1.000 35.26000 165 TYR A N 1
ATOM 1054 C CA . TYR A 1 165 ? 4.51900 17.42000 -2.80900 1.000 34.35000 165 TYR A CA 1
ATOM 1055 C C . TYR A 1 165 ? 4.29700 17.20800 -1.31000 1.000 35.79000 165 TYR A C 1
ATOM 1056 O O . TYR A 1 165 ? 3.83100 16.14600 -0.87500 1.000 34.00000 165 TYR A O 1
ATOM 1065 N N . ARG A 1 166 ? 4.65500 18.22200 -0.52600 1.000 27.21000 166 ARG A N 1
ATOM 1066 C CA . ARG A 1 166 ? 4.12300 18.37000 0.82300 1.000 32.07000 166 ARG A CA 1
ATOM 1067 C C . ARG A 1 166 ? 2.69300 18.90600 0.74900 1.000 28.84000 166 ARG A C 1
ATOM 1068 O O . ARG A 1 166 ? 2.42000 19.88000 0.03000 1.000 27.68000 166 ARG A O 1
ATOM 1076 N N . VAL A 1 167 ? 1.78100 18.27200 1.48000 1.000 26.26000 167 VAL A N 1
ATOM 1077 C CA . VAL A 1 167 ? 0.36400 18.63900 1.46300 1.000 36.20000 167 VAL A CA 1
ATOM 1078 C C . VAL A 1 167 ? 0.02200 19.37400 2.75400 1.000 31.64000 167 VAL A C 1
ATOM 1079 O O . VAL A 1 167 ? 0.02600 18.77300 3.83900 1.000 29.97000 167 VAL A O 1
ATOM 1083 N N . ILE A 1 168 ? -0.34300 20.64800 2.63200 1.000 26.89000 168 ILE A N 1
ATOM 1084 C CA . ILE A 1 168 ? -0.53100 21.52300 3.78500 1.000 25.08000 168 ILE A CA 1
ATOM 1085 C C . ILE A 1 168 ? -2.01300 21.76300 3.99300 1.000 27.67000 168 ILE A C 1
ATOM 1086 O O . ILE A 1 168 ? -2.67800 22.38700 3.15600 1.000 27.14000 168 ILE A O 1
ATOM 1091 N N . HIS A 1 169 ? -2.51900 21.31400 5.13200 1.000 30.14000 169 HIS A N 1
ATOM 1092 C CA . HIS A 1 169 ? -3.87400 21.65800 5.54600 1.000 31.78000 169 HIS A CA 1
ATOM 1093 C C . HIS A 1 169 ? -3.81300 22.98200 6.31300 1.000 32.83000 169 HIS A C 1
ATOM 1094 O O . HIS A 1 169 ? -3.16400 23.94000 5.87200 1.000 31.41000 169 HIS A O 1
ATOM 1101 N N . ALA A 1 170 ? -4.48300 23.04200 7.45800 1.000 31.41000 170 ALA A N 1
ATOM 1102 C CA . ALA A 1 170 ? -4.46300 24.20200 8.34500 1.000 31.28000 170 ALA A CA 1
ATOM 1103 C C . ALA A 1 170 ? -5.06600 23.76400 9.66600 1.000 28.21000 170 ALA A C 1
ATOM 1104 O O . ALA A 1 170 ? -5.74600 22.73300 9.74500 1.000 33.53000 170 ALA A O 1
ATOM 1106 N N . ASP A 1 171 ? -4.79500 24.53100 10.70700 1.000 25.85000 171 ASP A N 1
ATOM 1107 C CA . ASP A 1 171 ? -5.43600 24.25700 11.98100 1.000 21.74000 171 ASP A CA 1
ATOM 1108 C C . ASP A 1 171 ? -6.04700 25.49600 12.60400 1.000 21.23000 171 ASP A C 1
ATOM 1109 O O . ASP A 1 171 ? -6.62600 25.39400 13.68500 1.000 22.64000 171 ASP A O 1
ATOM 1114 N N . LEU A 1 172 ? -5.94000 26.65800 11.95600 1.000 24.20000 172 LEU A N 1
ATOM 1115 C CA . LEU A 1 172 ? -6.65000 27.85800 12.39200 1.000 27.17000 172 LEU A CA 1
ATOM 1116 C C . LEU A 1 172 ? -7.39000 28.41500 11.18400 1.000 23.79000 172 LEU A C 1
ATOM 1117 O O . LEU A 1 172 ? -6.79400 29.10600 10.35600 1.000 23.90000 172 LEU A O 1
ATOM 1122 N N . ASP A 1 173 ? -8.69400 28.16600 11.12100 1.000 27.60000 173 ASP A N 1
ATOM 1123 C CA . ASP A 1 173 ? -9.54000 28.66300 10.04200 1.000 26.79000 173 ASP A CA 1
ATOM 1124 C C . ASP A 1 173 ? -10.16600 29.97100 10.49600 1.000 27.14000 173 ASP A C 1
ATOM 1125 O O . ASP A 1 173 ? -10.98600 29.97500 11.41700 1.000 26.76000 173 ASP A O 1
ATOM 1130 N N . THR A 1 174 ? -9.78100 31.08000 9.86200 1.000 25.87000 174 THR A N 1
ATOM 1131 C CA . THR A 1 174 ? -10.34100 32.37100 10.24000 1.000 21.74000 174 THR A CA 1
ATOM 1132 C C . THR A 1 174 ? -11.74700 32.59900 9.70800 1.000 28.01000 174 THR A C 1
ATOM 1133 O O . THR A 1 174 ? -12.35800 33.61900 10.05200 1.000 30.10000 174 THR A O 1
ATOM 1137 N N . ASN A 1 175 ? -12.26000 31.70500 8.85100 1.000 34.70000 175 ASN A N 1
ATOM 1138 C CA . ASN A 1 175 ? -13.58700 31.84200 8.22300 1.000 29.87000 175 ASN A CA 1
ATOM 1139 C C . ASN A 1 175 ? -13.75000 33.20600 7.56500 1.000 28.09000 175 ASN A C 1
ATOM 1140 O O . ASN A 1 175 ? -14.85000 33.76100 7.53300 1.000 30.89000 175 ASN A O 1
ATOM 1145 N N . ASP A 1 176 ? -12.65800 33.75700 7.02500 1.000 26.94000 176 ASP A N 1
ATOM 1146 C CA . ASP A 1 176 ? -12.70200 35.11200 6.48500 1.000 26.00000 176 ASP A CA 1
ATOM 1147 C C . ASP A 1 176 ? -13.55600 35.23700 5.23300 1.000 27.64000 176 ASP A C 1
ATOM 1148 O O . ASP A 1 176 ? -13.88500 36.36500 4.84800 1.000 27.23000 176 ASP A O 1
ATOM 1153 N N . TRP A 1 177 ? -13.91700 34.12600 4.58900 1.000 27.59000 177 TRP A N 1
ATOM 1154 C CA . TRP A 1 177 ? -14.79100 34.20100 3.41900 1.000 30.25000 177 TRP A CA 1
ATOM 1155 C C . TRP A 1 177 ? -16.23200 34.54500 3.78100 1.000 38.40000 177 TRP A C 1
ATOM 1156 O O . TRP A 1 177 ? -17.01100 34.90100 2.88300 1.000 39.80000 177 TRP A O 1
ATOM 1167 N N . LYS A 1 178 ? -16.60900 34.45100 5.06300 1.000 31.26000 178 LYS A N 1
ATOM 1168 C CA . LYS A 1 178 ? -17.94500 34.86200 5.46500 1.000 27.22000 178 LYS A CA 1
ATOM 1169 C C . LYS A 1 178 ? -18.08100 36.37200 5.57600 1.000 28.64000 178 LYS A C 1
ATOM 1170 O O . LYS A 1 178 ? -19.20200 36.85600 5.75000 1.000 33.41000 178 LYS A O 1
ATOM 1176 N N . PHE A 1 179 ? -16.97600 37.11800 5.48500 1.000 31.08000 179 PHE A N 1
ATOM 1177 C CA . PHE A 1 179 ? -16.96000 38.58400 5.52300 1.000 34.04000 179 PHE A CA 1
ATOM 1178 C C . PHE A 1 179 ? -17.42700 39.13300 6.86700 1.000 35.25000 179 PHE A C 1
ATOM 1179 O O . PHE A 1 179 ? -17.88600 40.28000 6.95400 1.000 35.65000 179 PHE A O 1
ATOM 1187 N N . ASP A 1 180 ? -17.31500 38.32900 7.92400 1.000 29.62000 180 ASP A N 1
ATOM 1188 C CA . ASP A 1 180 ? -17.58100 38.77500 9.29000 1.000 29.51000 180 ASP A CA 1
ATOM 1189 C C . ASP A 1 180 ? -16.23200 39.06800 9.94600 1.000 29.24000 180 ASP A C 1
ATOM 1190 O O . ASP A 1 180 ? -15.57400 38.17600 10.48900 1.000 26.69000 180 ASP A O 1
ATOM 1195 N N . MET A 1 181 ? -15.80100 40.33100 9.87000 1.000 24.61000 181 MET A N 1
ATOM 1196 C CA . MET A 1 181 ? -14.46300 40.64100 10.35700 1.000 25.02000 181 MET A CA 1
ATOM 1197 C C . MET A 1 181 ? -14.33000 40.59300 11.88300 1.000 29.24000 181 MET A C 1
ATOM 1198 O O . MET A 1 181 ? -13.32700 40.05000 12.37400 1.000 27.83000 181 MET A O 1
ATOM 1203 N N . PRO A 1 182 ? -15.28300 41.10600 12.67900 1.000 25.44000 182 PRO A N 1
ATOM 1204 C CA . PRO A 1 182 ? -15.17100 40.88100 14.13200 1.000 21.61000 182 PRO A CA 1
ATOM 1205 C C . PRO A 1 182 ? -15.12800 39.41000 14.48700 1.000 23.74000 182 PRO A C 1
ATOM 1206 O O . PRO A 1 182 ? -14.35900 38.99900 15.37100 1.000 23.71000 182 PRO A O 1
ATOM 1210 N N . ALA A 1 183 ? -15.93100 38.58700 13.81700 1.000 24.52000 183 ALA A N 1
ATOM 1211 C CA . ALA A 1 183 ? -15.87900 37.16700 14.13800 1.000 24.64000 183 ALA A CA 1
ATOM 1212 C C . ALA A 1 183 ? -14.53100 36.56900 13.73800 1.000 25.39000 183 ALA A C 1
ATOM 1213 O O . ALA A 1 183 ? -13.92700 35.82800 14.52100 1.000 24.06000 183 ALA A O 1
ATOM 1215 N N . SER A 1 184 ? -14.01400 36.93300 12.55200 1.000 22.85000 184 SER A N 1
ATOM 1216 C CA . SER A 1 184 ? -12.73200 36.39300 12.09100 1.000 26.61000 184 SER A CA 1
ATOM 1217 C C . SER A 1 184 ? -11.58300 36.80200 13.00800 1.000 22.52000 184 SER A C 1
ATOM 1218 O O . SER A 1 184 ? -10.75000 35.96500 13.38600 1.000 22.39000 184 SER A O 1
ATOM 1221 N N . ILE A 1 185 ? -11.51700 38.08900 13.37400 1.000 14.97000 185 ILE A N 1
ATOM 1222 C CA . ILE A 1 185 ? -10.44600 38.55500 14.25100 1.000 18.65000 185 ILE A CA 1
ATOM 1223 C C . ILE A 1 185 ? -10.49700 37.82800 15.59400 1.000 22.38000 185 ILE A C 1
ATOM 1224 O O . ILE A 1 185 ? -9.45900 37.46300 16.16100 1.000 24.16000 185 ILE A O 1
ATOM 1229 N N . ALA A 1 186 ? -11.70100 37.58900 16.11600 1.000 20.81000 186 ALA A N 1
ATOM 1230 C CA . ALA A 1 186 ? -11.82500 36.88700 17.38900 1.000 22.59000 186 ALA A CA 1
ATOM 1231 C C . ALA A 1 186 ? -11.42200 35.42200 17.27400 1.000 22.05000 186 ALA A C 1
ATOM 1232 O O . ALA A 1 186 ? -10.78900 34.87900 18.18900 1.000 23.59000 186 ALA A O 1
ATOM 1234 N N . ALA A 1 187 ? -11.79600 34.75500 16.17700 1.000 20.87000 187 ALA A N 1
ATOM 1235 C CA . ALA A 1 187 ? -11.40500 33.35600 16.00100 1.000 16.66000 187 ALA A CA 1
ATOM 1236 C C . ALA A 1 187 ? -9.89100 33.22700 15.93300 1.000 20.92000 187 ALA A C 1
ATOM 1237 O O . ALA A 1 187 ? -9.31600 32.27400 16.47500 1.000 17.43000 187 ALA A O 1
ATOM 1239 N N . PHE A 1 188 ? -9.23100 34.19500 15.28400 1.000 21.52000 188 PHE A N 1
ATOM 1240 C CA . PHE A 1 188 ? -7.77600 34.21400 15.26400 1.000 22.10000 188 PHE A CA 1
ATOM 1241 C C . PHE A 1 188 ? -7.21400 34.30700 16.66900 1.000 23.74000 188 PHE A C 1
ATOM 1242 O O . PHE A 1 188 ? -6.29700 33.55500 17.02800 1.000 23.91000 188 PHE A O 1
ATOM 1250 N N . LYS A 1 189 ? -7.73200 35.25400 17.46800 1.000 22.38000 189 LYS A N 1
ATOM 1251 C CA . LYS A 1 189 ? -7.18900 35.48200 18.80600 1.000 23.18000 189 LYS A CA 1
ATOM 1252 C C . LYS A 1 189 ? -7.43000 34.28800 19.71800 1.000 20.93000 189 LYS A C 1
ATOM 1253 O O . LYS A 1 189 ? -6.57300 33.94300 20.54000 1.000 20.08000 189 LYS A O 1
ATOM 1259 N N . ALA A 1 190 ? -8.57500 33.63400 19.58100 1.000 23.07000 190 ALA A N 1
ATOM 1260 C CA . ALA A 1 190 ? -8.87300 32.51300 20.45500 1.000 21.19000 190 ALA A CA 1
ATOM 1261 C C . ALA A 1 190 ? -8.07900 31.27500 20.08700 1.000 20.13000 190 ALA A C 1
ATOM 1262 O O . ALA A 1 190 ? -7.82700 30.44100 20.96200 1.000 19.70000 190 ALA A O 1
ATOM 1264 N N . GLY A 1 191 ? -7.66000 31.15000 18.82700 1.000 19.28000 191 GLY A N 1
ATOM 1265 C CA . GLY A 1 191 ? -7.02700 29.92600 18.37600 1.000 17.07000 191 GLY A CA 1
ATOM 1266 C C . GLY A 1 191 ? -5.53000 30.01500 18.17800 1.000 23.59000 191 GLY A C 1
ATOM 1267 O O . GLY A 1 191 ? -4.87100 28.98500 17.98900 1.000 24.79000 191 GLY A O 1
ATOM 1268 N N . VAL A 1 192 ? -4.96900 31.22900 18.25000 1.000 24.59000 192 VAL A N 1
ATOM 1269 C CA . VAL A 1 192 ? -3.58900 31.42100 17.81800 1.000 24.42000 192 VAL A CA 1
ATOM 1270 C C . VAL A 1 192 ? -2.61000 30.71500 18.75000 1.000 26.86000 192 VAL A C 1
ATOM 1271 O O . VAL A 1 192 ? -1.52900 30.29200 18.31500 1.000 26.34000 192 VAL A O 1
ATOM 1275 N N . ALA A 1 193 ? -2.96400 30.55600 20.03100 1.000 25.88000 193 ALA A N 1
ATOM 1276 C CA . ALA A 1 193 ? -2.02800 29.95200 20.97400 1.000 23.58000 193 ALA A CA 1
ATOM 1277 C C . ALA A 1 193 ? -1.66800 28.52800 20.57400 1.000 26.43000 193 ALA A C 1
ATOM 1278 O O . ALA A 1 193 ? -0.49500 28.14200 20.63900 1.000 29.70000 193 ALA A O 1
ATOM 1280 N N . ASN A 1 194 ? -2.64400 27.74800 20.09600 1.000 25.24000 194 ASN A N 1
ATOM 1281 C CA . ASN A 1 194 ? -2.43600 26.32600 19.84200 1.000 23.88000 194 ASN A CA 1
ATOM 1282 C C . ASN A 1 194 ? -2.41700 25.96000 18.37400 1.000 20.83000 194 ASN A C 1
ATOM 1283 O O . ASN A 1 194 ? -2.13700 24.80800 18.05000 1.000 22.71000 194 ASN A O 1
ATOM 1288 N N . ASN A 1 195 ? -2.74600 26.88100 17.48400 1.000 24.12000 195 ASN A N 1
ATOM 1289 C CA . ASN A 1 195 ? -2.88600 26.56900 16.06400 1.000 23.15000 195 ASN A CA 1
ATOM 1290 C C . ASN A 1 195 ? -2.12800 27.61300 15.26100 1.000 23.15000 195 ASN A C 1
ATOM 1291 O O . ASN A 1 195 ? -2.47000 28.80100 15.30400 1.000 25.64000 195 ASN A O 1
ATOM 1296 N N . ARG A 1 196 ? -1.13300 27.17600 14.49900 1.000 20.16000 196 ARG A N 1
ATOM 1297 C CA . ARG A 1 196 ? -0.20300 28.11500 13.89400 1.000 20.17000 196 ARG A CA 1
ATOM 1298 C C . ARG A 1 196 ? -0.21500 28.13000 12.37200 1.000 18.12000 196 ARG A C 1
ATOM 1299 O O . ARG A 1 196 ? 0.50100 28.94300 11.77600 1.000 20.48000 196 ARG A O 1
ATOM 1307 N N . ILE A 1 197 ? -0.98000 27.27100 11.71400 1.000 19.79000 197 ILE A N 1
ATOM 1308 C CA . ILE A 1 197 ? -1.12100 27.35000 10.26600 1.000 22.59000 197 ILE A CA 1
ATOM 1309 C C . ILE A 1 197 ? -2.46800 28.01300 10.01200 1.000 19.58000 197 ILE A C 1
ATOM 1310 O O . ILE A 1 197 ? -3.52500 27.37500 10.06600 1.000 21.89000 197 ILE A O 1
ATOM 1315 N N . VAL A 1 198 ? -2.41500 29.30800 9.75400 1.000 17.38000 198 VAL A N 1
ATOM 1316 C CA . VAL A 1 198 ? -3.57700 30.18000 9.73500 1.000 18.59000 198 VAL A CA 1
ATOM 1317 C C . VAL A 1 198 ? -4.05300 30.32400 8.29800 1.000 20.80000 198 VAL A C 1
ATOM 1318 O O . VAL A 1 198 ? -3.29600 30.76700 7.41700 1.000 21.64000 198 VAL A O 1
ATOM 1322 N N . LEU A 1 199 ? -5.31500 30.00400 8.06400 1.000 18.43000 199 LEU A N 1
ATOM 1323 C CA . LEU A 1 199 ? -5.88500 30.02900 6.72200 1.000 21.44000 199 LEU A CA 1
ATOM 1324 C C . LEU A 1 199 ? -6.65800 31.32200 6.51400 1.000 24.26000 199 LEU A C 1
ATOM 1325 O O . LEU A 1 199 ? -7.57800 31.63200 7.27900 1.000 26.44000 199 LEU A O 1
ATOM 1330 N N . ALA A 1 200 ? -6.29300 32.06200 5.47300 1.000 23.74000 200 ALA A N 1
ATOM 1331 C CA . ALA A 1 200 ? -7.05800 33.22100 5.04000 1.000 22.17000 200 ALA A CA 1
ATOM 1332 C C . ALA A 1 200 ? -7.10000 33.22600 3.51600 1.000 26.32000 200 ALA A C 1
ATOM 1333 O O . ALA A 1 200 ? -6.55200 32.33400 2.85900 1.000 29.36000 200 ALA A O 1
ATOM 1335 N N . HIS A 1 201 ? -7.80700 34.19100 2.93900 1.000 22.28000 201 HIS A N 1
ATOM 1336 C CA . HIS A 1 201 ? -7.94900 34.27800 1.49100 1.000 22.57000 201 HIS A CA 1
ATOM 1337 C C . HIS A 1 201 ? -7.66200 35.72200 1.07500 1.000 28.77000 201 HIS A C 1
ATOM 1338 O O . HIS A 1 201 ? -8.51100 36.60300 1.24500 1.000 27.92000 201 HIS A O 1
ATOM 1345 N N . ASP A 1 202 ? -6.46200 35.97100 0.52800 1.000 30.47000 202 ASP A N 1
ATOM 1346 C CA . ASP A 1 202 ? -6.06200 37.34300 0.23300 1.000 25.36000 202 ASP A CA 1
ATOM 1347 C C . ASP A 1 202 ? -6.77400 37.91100 -0.98100 1.000 25.33000 202 ASP A C 1
ATOM 1348 O O . ASP A 1 202 ? -6.54600 39.07600 -1.31800 1.000 28.89000 202 ASP A O 1
ATOM 1353 N N . VAL A 1 203 ? -7.64300 37.14100 -1.63800 1.000 31.93000 203 VAL A N 1
ATOM 1354 C CA . VAL A 1 203 ? -8.42500 37.70800 -2.73900 1.000 35.77000 203 VAL A CA 1
ATOM 1355 C C . VAL A 1 203 ? -9.55900 38.60400 -2.26300 1.000 37.61000 203 VAL A C 1
ATOM 1356 O O . VAL A 1 203 ? -10.09600 39.38300 -3.06600 1.000 37.19000 203 VAL A O 1
ATOM 1360 N N . HIS A 1 204 ? -9.92100 38.54800 -0.97400 1.000 33.34000 204 HIS A N 1
ATOM 1361 C CA . HIS A 1 204 ? -11.00500 39.36800 -0.43000 1.000 31.46000 204 HIS A CA 1
ATOM 1362 C C . HIS A 1 204 ? -10.45000 40.65300 0.17200 1.000 31.55000 204 HIS A C 1
ATOM 1363 O O . HIS A 1 204 ? -9.56900 40.61000 1.03400 1.000 34.79000 204 HIS A O 1
ATOM 1370 N N . GLU A 1 205 ? -10.98100 41.79600 -0.28100 1.000 35.00000 205 GLU A N 1
ATOM 1371 C CA . GLU A 1 205 ? -10.51300 43.09800 0.20300 1.000 34.04000 205 GLU A CA 1
ATOM 1372 C C . GLU A 1 205 ? -10.58100 43.19700 1.72300 1.000 33.90000 205 GLU A C 1
ATOM 1373 O O . GLU A 1 205 ? -9.67600 43.75200 2.36100 1.000 35.12000 205 GLU A O 1
ATOM 1379 N N . THR A 1 206 ? -11.65600 42.69000 2.32300 1.000 28.78000 206 THR A N 1
ATOM 1380 C CA . THR A 1 206 ? -11.78200 42.81500 3.76900 1.000 30.87000 206 THR A CA 1
ATOM 1381 C C . THR A 1 206 ? -10.70100 42.02800 4.49500 1.000 30.28000 206 THR A C 1
ATOM 1382 O O . THR A 1 206 ? -10.21600 42.47200 5.54300 1.000 28.28000 206 THR A O 1
ATOM 1386 N N . THR A 1 207 ? -10.28000 40.88700 3.94000 1.000 32.26000 207 THR A N 1
ATOM 1387 C CA . THR A 1 207 ? -9.21900 40.12000 4.58200 1.000 28.80000 207 THR A CA 1
ATOM 1388 C C . THR A 1 207 ? -7.92100 40.92000 4.63500 1.000 30.33000 207 THR A C 1
ATOM 1389 O O . THR A 1 207 ? -7.23000 40.92700 5.66300 1.000 31.97000 207 THR A O 1
ATOM 1393 N N . VAL A 1 208 ? -7.60700 41.64800 3.56200 1.000 25.89000 208 VAL A N 1
ATOM 1394 C CA . VAL A 1 208 ? -6.34600 42.37200 3.49200 1.000 25.92000 208 VAL A CA 1
ATOM 1395 C C . VAL A 1 208 ? -6.42500 43.69500 4.24000 1.000 25.54000 208 VAL A C 1
ATOM 1396 O O . VAL A 1 208 ? -5.46700 44.09800 4.90400 1.000 32.23000 208 VAL A O 1
ATOM 1400 N N . LYS A 1 209 ? -7.55200 44.39600 4.18200 1.000 28.16000 209 LYS A N 1
ATOM 1401 C CA . LYS A 1 209 ? -7.58900 45.71400 4.81800 1.000 27.97000 209 LYS A CA 1
ATOM 1402 C C . LYS A 1 209 ? -7.94800 45.66400 6.30200 1.000 26.27000 209 LYS A C 1
ATOM 1403 O O . LYS A 1 209 ? -7.57200 46.57900 7.04700 1.000 22.55000 209 LYS A O 1
ATOM 1409 N N . THR A 1 210 ? -8.66700 44.63900 6.75300 1.000 25.20000 210 THR A N 1
ATOM 1410 C CA . THR A 1 210 ? -9.09700 44.58200 8.14100 1.000 28.18000 210 THR A CA 1
ATOM 1411 C C . THR A 1 210 ? -8.54400 43.38900 8.90500 1.000 23.64000 210 THR A C 1
ATOM 1412 O O . THR A 1 210 ? -7.94300 43.56800 9.97000 1.000 23.01000 210 THR A O 1
ATOM 1416 N N . LEU A 1 211 ? -8.72200 42.17200 8.39700 1.000 23.68000 211 LEU A N 1
ATOM 1417 C CA . LEU A 1 211 ? -8.28300 41.00800 9.15200 1.000 24.06000 211 LEU A CA 1
ATOM 1418 C C . LEU A 1 211 ? -6.76500 40.99300 9.28700 1.000 27.08000 211 LEU A C 1
ATOM 1419 O O . LEU A 1 211 ? -6.23200 40.87500 10.40000 1.000 24.34000 211 LEU A O 1
ATOM 1424 N N . LEU A 1 212 ? -6.04800 41.15900 8.16700 1.000 30.17000 212 LEU A N 1
ATOM 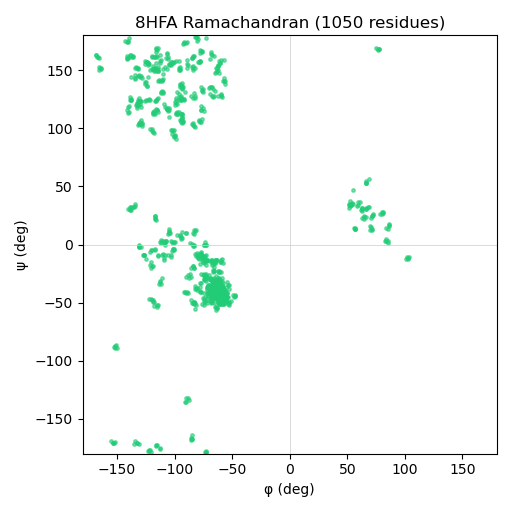1425 C CA . LEU A 1 212 ? -4.59100 41.04000 8.20000 1.000 24.55000 212 LEU A CA 1
ATOM 1426 C C . LEU A 1 212 ? -3.93100 42.02800 9.15600 1.000 24.67000 212 LEU A C 1
ATOM 1427 O O . LEU A 1 212 ? -3.03800 41.61000 9.91300 1.000 26.51000 212 LEU A O 1
ATOM 1432 N N . PRO A 1 213 ? -4.29900 43.31200 9.20000 1.000 23.16000 213 PRO A N 1
ATOM 1433 C CA . PRO A 1 213 ? -3.67700 44.19100 10.21500 1.000 24.62000 213 PRO A CA 1
ATOM 1434 C C . PRO A 1 213 ? -3.92100 43.71100 11.63500 1.000 27.97000 213 PRO A C 1
ATOM 1435 O O . PRO A 1 213 ? -3.02300 43.81100 12.48700 1.000 22.43000 213 PRO A O 1
ATOM 1439 N N . ALA A 1 214 ? -5.11400 43.16700 11.90300 1.000 25.33000 214 ALA A N 1
ATOM 1440 C CA . ALA A 1 214 ? -5.40300 42.63900 13.22900 1.000 21.60000 214 ALA A CA 1
ATOM 1441 C C . ALA A 1 214 ? -4.56400 41.40500 13.51400 1.000 25.48000 214 ALA A C 1
ATOM 1442 O O . ALA A 1 214 ? -4.09200 41.21500 14.64500 1.000 26.92000 214 ALA A O 1
ATOM 1444 N N . MET A 1 215 ? -4.37300 40.54800 12.50500 1.000 24.73000 215 MET A N 1
ATOM 1445 C CA . MET A 1 215 ? -3.52300 39.37800 12.69600 1.000 25.20000 215 MET A CA 1
ATOM 1446 C C . MET A 1 215 ? -2.07200 39.78000 12.95200 1.000 25.31000 215 MET A C 1
ATOM 1447 O O . MET A 1 215 ? -1.42200 39.24600 13.86400 1.000 22.94000 215 MET A O 1
ATOM 1452 N N . ILE A 1 216 ? -1.53900 40.71600 12.16100 1.000 25.38000 216 ILE A N 1
ATOM 1453 C CA . ILE A 1 216 ? -0.14900 41.12900 12.35000 1.000 22.86000 216 ILE A CA 1
ATOM 1454 C C . ILE A 1 216 ? 0.04300 41.73900 13.73200 1.000 23.70000 216 ILE A C 1
ATOM 1455 O O . ILE A 1 216 ? 1.04000 41.47300 14.41400 1.000 22.08000 216 ILE A O 1
ATOM 1460 N N . LYS A 1 217 ? -0.90100 42.57500 14.16400 1.000 25.77000 217 LYS A N 1
ATOM 1461 C CA . LYS A 1 217 ? -0.74600 43.23800 15.45400 1.000 26.76000 217 LYS A CA 1
ATOM 1462 C C . LYS A 1 217 ? -0.78900 42.21900 16.59100 1.000 25.88000 217 LYS A C 1
ATOM 1463 O O . LYS A 1 217 ? -0.00400 42.30500 17.54600 1.000 27.14000 217 LYS A O 1
ATOM 1469 N N . GLU A 1 218 ? -1.68300 41.23300 16.49900 1.000 20.20000 218 GLU A N 1
ATOM 1470 C CA . GLU A 1 218 ? -1.74000 40.22900 17.55000 1.000 21.53000 218 GLU A CA 1
ATOM 1471 C C . GLU A 1 218 ? -0.48100 39.36800 17.56800 1.000 23.94000 218 GLU A C 1
ATOM 1472 O O . GLU A 1 218 ? -0.01100 38.96700 18.64500 1.000 23.01000 218 GLU A O 1
ATOM 1478 N N . VAL A 1 219 ? 0.08500 39.08000 16.39200 1.000 24.29000 219 VAL A N 1
ATOM 1479 C CA . VAL A 1 219 ? 1.34000 38.33500 16.34800 1.000 22.12000 219 VAL A CA 1
ATOM 1480 C C . VAL A 1 219 ? 2.44300 39.12800 17.03700 1.000 20.48000 219 VAL A C 1
ATOM 1481 O O . VAL A 1 219 ? 3.20700 38.58200 17.83900 1.000 27.32000 219 VAL A O 1
ATOM 1485 N N . GLN A 1 220 ? 2.51400 40.43600 16.78100 1.000 22.44000 220 GLN A N 1
ATOM 1486 C CA . GLN A 1 220 ? 3.54000 41.26000 17.42700 1.000 23.25000 220 GLN A CA 1
ATOM 1487 C C . GLN A 1 220 ? 3.34700 41.30200 18.93400 1.000 20.57000 220 GLN A C 1
ATOM 1488 O O . GLN A 1 220 ? 4.32200 41.30100 19.69000 1.000 20.17000 220 GLN A O 1
ATOM 1494 N N . ARG A 1 221 ? 2.09800 41.34600 19.39500 1.000 26.16000 221 ARG A N 1
ATOM 1495 C CA . ARG A 1 221 ? 1.87100 41.34600 20.83800 1.000 22.60000 221 ARG A CA 1
ATOM 1496 C C . ARG A 1 221 ? 2.34900 40.04300 21.46200 1.000 20.08000 221 ARG A C 1
ATOM 1497 O O . ARG A 1 221 ? 2.97400 40.05000 22.52600 1.000 23.33000 221 ARG A O 1
ATOM 1505 N N . LEU A 1 222 ? 2.12700 38.91900 20.78200 1.000 22.60000 222 LEU A N 1
ATOM 1506 C CA . LEU A 1 222 ? 2.50500 37.63200 21.34900 1.000 19.90000 222 LEU A CA 1
ATOM 1507 C C . LEU A 1 222 ? 3.96300 37.28800 21.12800 1.000 22.42000 222 LEU A C 1
ATOM 1508 O O . LEU A 1 222 ? 4.39500 36.22300 21.58200 1.000 22.18000 222 LEU A O 1
ATOM 1513 N N . LYS A 1 223 ? 4.72200 38.15800 20.44900 1.000 23.77000 223 LYS A N 1
ATOM 1514 C CA . LYS A 1 223 ? 6.15200 37.96700 20.17400 1.000 25.55000 223 LYS A CA 1
ATOM 1515 C C . LYS A 1 223 ? 6.43600 36.68800 19.37700 1.000 28.89000 223 LYS A C 1
ATOM 1516 O O . LYS A 1 223 ? 7.49100 36.07200 19.53200 1.000 32.49000 223 LYS A O 1
ATOM 1522 N N . LEU A 1 224 ? 5.54300 36.29900 18.48000 1.000 24.08000 224 LEU A N 1
ATOM 1523 C CA . LEU A 1 224 ? 5.73900 35.10200 17.68300 1.000 23.57000 224 LEU A CA 1
ATOM 1524 C C . LEU A 1 224 ? 6.49700 35.44900 16.40300 1.000 25.65000 224 LEU A C 1
ATOM 1525 O O . LEU A 1 224 ? 6.46900 36.59400 15.94600 1.000 29.29000 224 LEU A O 1
ATOM 1530 N N . LYS A 1 225 ? 7.18600 34.45600 15.83200 1.000 24.09000 225 LYS A N 1
ATOM 1531 C CA . LYS A 1 225 ? 7.92900 34.63800 14.58400 1.000 28.12000 225 LYS A CA 1
ATOM 1532 C C . LYS A 1 225 ? 7.03300 34.23700 13.41400 1.000 17.91000 225 LYS A C 1
ATOM 1533 O O . LYS A 1 225 ? 6.75400 33.05400 13.21800 1.000 20.48000 225 LYS A O 1
ATOM 1539 N N . ALA A 1 226 ? 6.57700 35.21500 12.64100 1.000 18.10000 226 ALA A N 1
ATOM 1540 C CA . ALA A 1 226 ? 5.68500 34.95100 11.50600 1.000 22.78000 226 ALA A CA 1
ATOM 1541 C C . ALA A 1 226 ? 6.54400 34.55000 10.31700 1.000 20.66000 226 ALA A C 1
ATOM 1542 O O . ALA A 1 226 ? 7.12600 35.39700 9.63900 1.000 21.23000 226 ALA A O 1
ATOM 1544 N N . VAL A 1 227 ? 6.58900 33.24800 10.04400 1.000 24.46000 227 VAL A N 1
ATOM 1545 C CA . VAL A 1 227 ? 7.48600 32.69000 9.03900 1.000 23.47000 227 VAL A CA 1
ATOM 1546 C C . VAL A 1 227 ? 6.66300 31.97300 7.97600 1.000 26.84000 227 VAL A C 1
ATOM 1547 O O . VAL A 1 227 ? 5.42400 31.96200 8.03500 1.000 22.45000 227 VAL A O 1
ATOM 1551 N N . THR A 1 228 ? 7.34200 31.38000 6.99200 1.000 24.42000 228 THR A N 1
ATOM 1552 C CA . THR A 1 228 ? 6.64600 30.59300 5.98400 1.000 21.28000 228 THR A CA 1
ATOM 1553 C C . THR A 1 228 ? 6.25500 29.25300 6.57500 1.000 21.00000 228 THR A C 1
ATOM 1554 O O . THR A 1 228 ? 6.74300 28.84100 7.63000 1.000 18.78000 228 THR A O 1
ATOM 1558 N N . VAL A 1 229 ? 5.38000 28.55400 5.85600 1.000 19.79000 229 VAL A N 1
ATOM 1559 C CA . VAL A 1 229 ? 4.93400 27.24200 6.30700 1.000 21.06000 229 VAL A CA 1
ATOM 1560 C C . VAL A 1 229 ? 6.11400 26.27300 6.36600 1.000 28.47000 229 VAL A C 1
ATOM 1561 O O . VAL A 1 229 ? 6.27900 25.52800 7.34700 1.000 28.50000 229 VAL A O 1
ATOM 1565 N N . GLY A 1 230 ? 6.98700 26.29900 5.34600 1.000 24.71000 230 GLY A N 1
ATOM 1566 C CA . GLY A 1 230 ? 8.17200 25.44100 5.38200 1.000 24.30000 230 GLY A CA 1
ATOM 1567 C C . GLY A 1 230 ? 9.04200 25.70900 6.60000 1.000 27.53000 230 GLY A C 1
ATOM 1568 O O . GLY A 1 230 ? 9.38600 24.79400 7.35600 1.000 25.48000 230 GLY A O 1
ATOM 1569 N N . GLU A 1 231 ? 9.38700 26.97800 6.82300 1.000 27.11000 231 GLU A N 1
ATOM 1570 C CA . GLU A 1 231 ? 10.18600 27.33600 7.99100 1.000 24.12000 231 GLU A CA 1
ATOM 1571 C C . GLU A 1 231 ? 9.51100 26.87900 9.28400 1.000 29.56000 231 GLU A C 1
ATOM 1572 O O . GLU A 1 231 ? 10.16500 26.33300 10.18100 1.000 28.85000 231 GLU A O 1
ATOM 1578 N N . CYS A 1 232 ? 8.19600 27.08000 9.39500 1.000 27.69000 232 CYS A N 1
ATOM 1579 C CA . CYS A 1 232 ? 7.48400 26.67400 10.60100 1.000 23.93000 232 CYS A CA 1
ATOM 1580 C C . CYS A 1 232 ? 7.46000 25.16200 10.76800 1.000 25.21000 232 CYS A C 1
ATOM 1581 O O . CYS A 1 232 ? 7.14800 24.67200 11.86200 1.000 24.60000 232 CYS A O 1
ATOM 1584 N N . LEU A 1 233 ? 7.79200 24.41400 9.71100 1.000 26.88000 233 LEU A N 1
ATOM 1585 C CA . LEU A 1 233 ? 7.91400 22.96400 9.76200 1.000 29.70000 233 LEU A CA 1
ATOM 1586 C C . LEU A 1 233 ? 9.36200 22.48500 9.82000 1.000 31.12000 233 LEU A C 1
ATOM 1587 O O . LEU A 1 233 ? 9.60200 21.27100 9.85200 1.000 30.59000 233 LEU A O 1
ATOM 1592 N N . GLY A 1 234 ? 10.33100 23.39200 9.85800 1.000 29.02000 234 GLY A N 1
ATOM 1593 C CA . GLY A 1 234 ? 11.71700 22.98100 9.90900 1.000 27.04000 234 GLY A CA 1
ATOM 1594 C C . GLY A 1 234 ? 12.36100 22.71200 8.57000 1.000 28.26000 234 GLY A C 1
ATOM 1595 O O . GLY A 1 234 ? 13.38300 22.02500 8.52200 1.000 32.13000 234 GLY A O 1
ATOM 1596 N N . GLU A 1 235 ? 11.77500 23.18400 7.47100 1.000 31.87000 235 GLU A N 1
ATOM 1597 C CA . GLU A 1 235 ? 12.30700 22.94100 6.13100 1.000 29.12000 235 GLU A CA 1
ATOM 1598 C C . GLU A 1 235 ? 12.68000 24.26900 5.47900 1.000 27.98000 235 GLU A C 1
ATOM 1599 O O . GLU A 1 235 ? 11.79200 25.10400 5.22500 1.000 24.56000 235 GLU A O 1
ATOM 1605 N N . PRO A 1 236 ? 13.95000 24.51700 5.19400 1.000 26.98000 236 PRO A N 1
ATOM 1606 C CA . PRO A 1 236 ? 14.37500 25.83600 4.72000 1.000 23.56000 236 PRO A CA 1
ATOM 1607 C C . PRO A 1 236 ? 14.15300 26.01900 3.21800 1.000 23.92000 236 PRO A C 1
ATOM 1608 O O . PRO A 1 236 ? 13.73300 25.11700 2.49900 1.000 23.38000 236 PRO A O 1
ATOM 1612 N N . TYR A 1 237 ? 14.49900 27.22500 2.75800 1.000 23.54000 237 TYR A N 1
ATOM 1613 C CA . TYR A 1 237 ? 14.15300 27.69900 1.42000 1.000 25.35000 237 TYR A CA 1
ATOM 1614 C C . TYR A 1 237 ? 14.57000 26.73400 0.30600 1.000 29.55000 237 TYR A C 1
ATOM 1615 O O . TYR A 1 237 ? 13.89900 26.63800 -0.73000 1.000 24.10000 237 TYR A O 1
ATOM 1624 N N . ALA A 1 238 ? 15.69600 26.04400 0.47900 1.000 26.99000 238 ALA A N 1
ATOM 1625 C CA . ALA A 1 238 ? 16.20300 25.17800 -0.57500 1.000 27.51000 238 ALA A CA 1
ATOM 1626 C C . ALA A 1 238 ? 15.24200 24.05200 -0.95600 1.000 33.45000 238 ALA A C 1
ATOM 1627 O O . ALA A 1 238 ? 15.41400 23.46100 -2.03000 1.000 38.92000 238 ALA A O 1
ATOM 1629 N N . TYR A 1 239 ? 14.23000 23.75900 -0.14000 1.000 30.97000 239 TYR A N 1
ATOM 1630 C CA . TYR A 1 239 ? 13.31000 22.65400 -0.40400 1.000 31.89000 239 TYR A CA 1
ATOM 1631 C C . TYR A 1 239 ? 11.91800 23.10800 -0.82600 1.000 27.09000 239 TYR A C 1
ATOM 1632 O O . TYR A 1 239 ? 11.05300 22.26100 -1.06200 1.000 27.15000 239 TYR A O 1
ATOM 1641 N N . TRP A 1 240 ? 11.67900 24.40800 -0.94900 1.000 25.25000 240 TRP A N 1
ATOM 1642 C CA . TRP A 1 240 ? 10.34300 24.88600 -1.27600 1.000 24.07000 240 TRP A CA 1
ATOM 1643 C C . TRP A 1 240 ? 10.06600 24.84000 -2.77000 1.000 27.18000 240 TRP A C 1
ATOM 1644 O O . TRP A 1 240 ? 8.89800 24.87200 -3.17500 1.000 30.18000 240 TRP A O 1
ATOM 1655 N N . TYR A 1 241 ? 11.10400 24.78700 -3.59500 1.000 27.65000 241 TYR A N 1
ATOM 1656 C CA . TYR A 1 241 ? 10.93700 24.86000 -5.03400 1.000 25.47000 241 TYR A CA 1
AT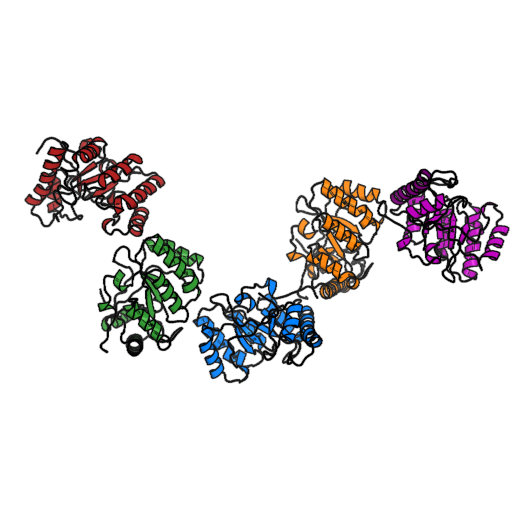OM 1657 C C . TYR A 1 241 ? 11.81900 23.82900 -5.71700 1.000 30.24000 241 TYR A C 1
ATOM 1658 O O . TYR A 1 241 ? 12.76800 23.28800 -5.13700 1.000 35.64000 241 TYR A O 1
ATOM 1667 N N . ARG A 1 242 ? 11.46700 23.56700 -6.96900 1.000 32.73000 242 ARG A N 1
ATOM 1668 C CA . ARG A 1 242 ? 12.26700 22.83800 -7.93300 1.000 25.05000 242 ARG A CA 1
ATOM 1669 C C . ARG A 1 242 ? 12.46300 23.77000 -9.11300 1.000 24.59000 242 ARG A C 1
ATOM 1670 O O . ARG A 1 242 ? 11.68500 24.70600 -9.32200 1.000 25.76000 242 ARG A O 1
ATOM 1678 N N . VAL A 1 243 ? 13.53000 23.54400 -9.87000 1.000 26.65000 243 VAL A N 1
ATOM 1679 C CA . VAL A 1 243 ? 13.84800 24.35900 -11.03700 1.000 24.72000 243 VAL A CA 1
ATOM 1680 C C . VAL A 1 243 ? 13.88700 23.51400 -12.30300 1.000 25.90000 243 VAL A C 1
ATOM 1681 O O . VAL A 1 243 ? 13.31500 23.88800 -13.32900 1.000 28.18000 243 VAL A O 1
ATOM 1685 N N . THR A 1 244 ? 14.56300 22.37300 -12.24700 1.000 25.19000 244 THR A N 1
ATOM 1686 C CA . THR A 1 244 ? 14.68100 21.50700 -13.40700 1.000 27.74000 244 THR A CA 1
ATOM 1687 C C . THR A 1 244 ? 13.31200 20.94400 -13.75700 1.000 31.95000 244 THR A C 1
ATOM 1688 O O . THR A 1 244 ? 12.65400 20.35600 -12.88400 1.000 37.78000 244 THR A O 1
ATOM 1692 N N . PRO A 1 245 ? 12.85900 21.08200 -15.00600 1.000 32.69000 245 PRO A N 1
ATOM 1693 C CA . PRO A 1 245 ? 11.55800 20.52100 -15.39300 1.000 30.92000 245 PRO A CA 1
ATOM 1694 C C . PRO A 1 245 ? 11.51500 19.00900 -15.20500 1.000 33.26000 245 PRO A C 1
ATOM 1695 O O . PRO A 1 245 ? 12.54100 18.32400 -15.21300 1.000 38.79000 245 PRO A O 1
ATOM 1699 N N . ARG A 1 246 ? 10.29900 18.49000 -15.04500 1.000 35.66000 246 ARG A N 1
ATOM 1700 C CA . ARG A 1 246 ? 10.08600 17.06000 -14.77700 1.000 36.30000 246 ARG A CA 1
ATOM 1701 C C . ARG A 1 246 ? 10.49000 16.16000 -15.94800 1.000 26.57000 246 ARG A C 1
ATOM 1702 O O . ARG A 1 246 ? 10.04800 16.39400 -17.07200 1.000 31.37000 246 ARG A O 1
ATOM 1710 N N . LEU B 1 35 ? 35.47500 38.72700 -11.27000 1.000 29.97000 35 LEU B N 1
ATOM 1711 C CA . LEU B 1 35 ? 35.69600 38.66000 -12.72100 1.000 40.44000 35 LEU B CA 1
ATOM 1712 C C . LEU B 1 35 ? 34.89400 39.71300 -13.47200 1.000 35.05000 35 LEU B C 1
ATOM 1713 O O . LEU B 1 35 ? 33.74000 40.00100 -13.13000 1.000 33.45000 35 LEU B O 1
ATOM 1718 N N . PRO B 1 36 ? 35.50900 40.28400 -14.49700 1.000 25.04000 36 PRO B N 1
ATOM 1719 C CA . PRO B 1 36 ? 34.80900 41.26100 -15.33800 1.000 30.18000 36 PRO B CA 1
ATOM 1720 C C . PRO B 1 36 ? 33.94800 40.59200 -16.39900 1.000 29.83000 36 PRO B C 1
ATOM 1721 O O . PRO B 1 36 ? 34.24300 39.49100 -16.87200 1.000 32.07000 36 PRO B O 1
ATOM 1725 N N . ASN B 1 37 ? 32.88600 41.29300 -16.78600 1.000 26.32000 37 ASN B N 1
ATOM 1726 C CA . ASN B 1 37 ? 32.01300 40.89800 -17.87900 1.000 24.56000 37 ASN B CA 1
ATOM 1727 C C . ASN B 1 37 ? 32.44600 41.59300 -19.16100 1.000 31.77000 37 ASN B C 1
ATOM 1728 O O . ASN B 1 37 ? 32.96300 42.71200 -19.13300 1.000 36.60000 37 ASN B O 1
ATOM 1733 N N . GLY B 1 38 ? 32.21000 40.93100 -20.29300 1.000 29.28000 38 GLY B N 1
ATOM 1734 C CA . GLY B 1 38 ? 32.55100 41.53400 -21.56700 1.000 25.96000 38 GLY B CA 1
ATOM 1735 C C . GLY B 1 38 ? 34.02700 41.81600 -21.73300 1.000 33.41000 38 GLY B C 1
ATOM 1736 O O . GLY B 1 38 ? 34.39500 42.77100 -22.43100 1.000 42.21000 38 GLY B O 1
ATOM 1737 N N . VAL B 1 39 ? 34.88700 41.01600 -21.10200 1.000 26.03000 39 VAL B N 1
ATOM 1738 C CA . VAL B 1 39 ? 36.33500 41.11800 -21.24800 1.000 30.86000 39 VAL B CA 1
ATOM 1739 C C . VAL B 1 39 ? 36.85900 39.71100 -21.51600 1.000 27.43000 39 VAL B C 1
ATOM 1740 O O . VAL B 1 39 ? 36.58800 38.79100 -20.73800 1.000 28.71000 39 VAL B O 1
ATOM 1744 N N . ALA B 1 40 ? 37.55700 39.53200 -22.63800 1.000 30.00000 40 ALA B N 1
ATOM 1745 C CA . ALA B 1 40 ? 38.04900 38.20600 -23.00400 1.000 28.59000 40 ALA B CA 1
ATOM 1746 C C . ALA B 1 40 ? 39.02600 37.68800 -21.96500 1.000 27.98000 40 ALA B C 1
ATOM 1747 O O . ALA B 1 40 ? 39.99500 38.36400 -21.61000 1.000 31.50000 40 ALA B O 1
ATOM 1749 N N . ILE B 1 41 ? 38.76600 36.48000 -21.48100 1.000 26.23000 41 ILE B N 1
ATOM 1750 C CA . ILE B 1 41 ? 39.59700 35.82600 -20.48100 1.000 25.25000 41 ILE B CA 1
ATOM 1751 C C . ILE B 1 41 ? 40.29000 34.65500 -21.15700 1.000 26.79000 41 ILE B C 1
ATOM 1752 O O . ILE B 1 41 ? 39.64600 33.87800 -21.87500 1.000 27.39000 41 ILE B O 1
ATOM 1757 N N . PHE B 1 42 ? 41.60300 34.54400 -20.95500 1.000 25.61000 42 PHE B N 1
ATOM 1758 C CA . PHE B 1 42 ? 42.41900 33.57300 -21.67200 1.000 22.92000 42 PHE B CA 1
ATOM 1759 C C . PHE B 1 42 ? 42.97900 32.46900 -20.78800 1.000 26.40000 42 PHE B C 1
ATOM 1760 O O . PHE B 1 42 ? 43.16900 31.35500 -21.27600 1.000 25.85000 42 PHE B O 1
ATOM 1768 N N . LYS B 1 43 ? 43.26500 32.74300 -19.51000 1.000 25.54000 43 LYS B N 1
ATOM 1769 C CA . LYS B 1 43 ? 44.03900 31.82600 -18.67900 1.000 25.97000 43 LYS B CA 1
ATOM 1770 C C . LYS B 1 43 ? 43.33700 31.53200 -17.35800 1.000 25.17000 43 LYS B C 1
ATOM 1771 O O . LYS B 1 43 ? 42.70900 32.41200 -16.76700 1.000 26.91000 43 LYS B O 1
ATOM 1777 N N . CYS B 1 44 ? 43.48000 30.30000 -16.87900 1.000 22.45000 44 CYS B N 1
ATOM 1778 C CA . CYS B 1 44 ? 43.13400 30.01000 -15.49400 1.000 24.58000 44 CYS B CA 1
ATOM 1779 C C . CYS B 1 44 ? 44.02500 30.79000 -14.52500 1.000 27.17000 44 CYS B C 1
ATOM 1780 O O . CYS B 1 44 ? 45.17100 31.12600 -14.82600 1.000 28.65000 44 CYS B O 1
ATOM 1783 N N . THR B 1 45 ? 43.48300 31.08400 -13.33800 1.000 30.65000 45 THR B N 1
ATOM 1784 C CA . THR B 1 45 ? 44.24000 31.74900 -12.28700 1.000 22.30000 45 THR B CA 1
ATOM 1785 C C . THR B 1 45 ? 44.33900 30.92200 -11.03000 1.000 24.98000 45 THR B C 1
ATOM 1786 O O . THR B 1 45 ? 45.23100 31.18200 -10.21900 1.000 30.05000 45 THR B O 1
ATOM 1790 N N . VAL B 1 46 ? 43.48200 29.93000 -10.84600 1.000 24.09000 46 VAL B N 1
ATOM 1791 C CA . VAL B 1 46 ? 43.57200 29.10700 -9.64200 1.000 26.35000 46 VAL B CA 1
ATOM 1792 C C . VAL B 1 46 ? 44.65000 28.04900 -9.86200 1.000 30.22000 46 VAL B C 1
ATOM 1793 O O . VAL B 1 46 ? 44.60000 27.32400 -10.86900 1.000 33.12000 46 VAL B O 1
ATOM 1797 N N . PRO B 1 47 ? 45.61600 27.92200 -8.95500 1.000 29.59000 47 PRO B N 1
ATOM 1798 C CA . PRO B 1 47 ? 46.70100 26.95800 -9.15900 1.000 25.55000 47 PRO B CA 1
ATOM 1799 C C . PRO B 1 47 ? 46.19600 25.52500 -9.23600 1.000 29.25000 47 PRO B C 1
ATOM 1800 O O . PRO B 1 47 ? 45.19000 25.16200 -8.62600 1.000 30.76000 47 PRO B O 1
ATOM 1804 N N . ASN B 1 48 ? 46.90300 24.72400 -10.03500 1.000 25.93000 48 ASN B N 1
ATOM 1805 C CA . ASN B 1 48 ? 46.73100 23.28100 -10.16100 1.000 28.19000 48 ASN B CA 1
ATOM 1806 C C . ASN B 1 48 ? 45.43300 22.87400 -10.84300 1.000 33.39000 48 ASN B C 1
ATOM 1807 O O . ASN B 1 48 ? 45.01400 21.71000 -10.74800 1.000 27.55000 48 ASN B O 1
ATOM 1812 N N . THR B 1 49 ? 44.77900 23.79700 -11.52200 1.000 26.98000 49 THR B N 1
ATOM 1813 C CA . THR B 1 49 ? 43.53800 23.48300 -12.19700 1.000 28.71000 49 THR B CA 1
ATOM 1814 C C . THR B 1 49 ? 43.75100 23.50600 -13.70500 1.000 30.05000 49 THR B C 1
ATOM 1815 O O . THR B 1 49 ? 44.63000 24.20900 -14.22300 1.000 28.64000 49 THR B O 1
ATOM 1819 N N . ILE B 1 50 ? 42.95000 22.70300 -14.39500 1.000 26.19000 50 ILE B N 1
ATOM 1820 C CA . ILE B 1 50 ? 42.87800 22.70900 -15.84700 1.000 23.77000 50 ILE B CA 1
ATOM 1821 C C . ILE B 1 50 ? 41.40900 22.69500 -16.23800 1.000 21.76000 50 ILE B C 1
ATOM 1822 O O . ILE B 1 50 ? 40.58700 22.03600 -15.59200 1.000 20.34000 50 ILE B O 1
ATOM 1827 N N . ALA B 1 51 ? 41.07400 23.41500 -17.30000 1.000 22.74000 51 ALA B N 1
ATOM 1828 C CA . ALA B 1 51 ? 39.68600 23.51100 -17.74900 1.000 22.99000 51 ALA B CA 1
ATOM 1829 C C . ALA B 1 51 ? 39.60600 22.91800 -19.15700 1.000 22.30000 51 ALA B C 1
ATOM 1830 O O . ALA B 1 51 ? 39.87600 23.61000 -20.14700 1.000 18.31000 51 ALA B O 1
ATOM 1832 N N . LEU B 1 52 ? 39.22100 21.64300 -19.24800 1.000 18.79000 52 LEU B N 1
ATOM 1833 C CA . LEU B 1 52 ? 38.96100 21.02900 -20.54900 1.000 18.65000 52 LEU B CA 1
ATOM 1834 C C . LEU B 1 52 ? 37.62800 21.56600 -21.05300 1.000 17.89000 52 LEU B C 1
ATOM 1835 O O . LEU B 1 52 ? 36.58100 21.29300 -20.46400 1.000 20.63000 52 LEU B O 1
ATOM 1840 N N . THR B 1 53 ? 37.64900 22.31300 -22.14700 1.000 14.63000 53 THR B N 1
ATOM 1841 C CA . THR B 1 53 ? 36.43900 22.92200 -22.67100 1.000 18.46000 53 THR B CA 1
ATOM 1842 C C . THR B 1 53 ? 36.12800 22.36700 -24.05700 1.000 18.62000 53 THR B C 1
ATOM 1843 O O . THR B 1 53 ? 37.02600 21.96600 -24.79400 1.000 21.26000 53 THR B O 1
ATOM 1847 N N . PHE B 1 54 ? 34.84700 22.35100 -24.41300 1.000 19.60000 54 PHE B N 1
ATOM 1848 C CA . PHE B 1 54 ? 34.40500 21.71300 -25.64600 1.000 21.56000 54 PHE B CA 1
ATOM 1849 C C . PHE B 1 54 ? 33.34800 22.56600 -26.33000 1.000 21.30000 54 PHE B C 1
ATOM 1850 O O . PHE B 1 54 ? 32.34500 22.92200 -25.70400 1.000 25.35000 54 PHE B O 1
ATOM 1858 N N . ASP B 1 55 ? 33.56400 22.88400 -27.60700 1.000 23.50000 55 ASP B N 1
ATOM 1859 C CA . ASP B 1 55 ? 32.69000 23.77100 -28.36800 1.000 23.54000 55 ASP B CA 1
ATOM 1860 C C . ASP B 1 55 ? 31.80100 22.99600 -29.33500 1.000 27.60000 55 ASP B C 1
ATOM 1861 O O . ASP B 1 55 ? 32.13400 21.89700 -29.79200 1.000 24.98000 55 ASP B O 1
ATOM 1866 N N . ASP B 1 56 ? 30.66700 23.62000 -29.66400 1.000 29.84000 56 ASP B N 1
ATOM 1867 C CA . ASP B 1 56 ? 29.77600 23.38300 -30.80400 1.000 24.50000 56 ASP B CA 1
ATOM 1868 C C . ASP B 1 56 ? 28.76000 22.25500 -30.59700 1.000 23.22000 56 ASP B C 1
ATOM 1869 O O . ASP B 1 56 ? 28.01500 21.94500 -31.53500 1.000 22.90000 56 ASP B O 1
ATOM 1874 N N . GLY B 1 57 ? 28.68000 21.64400 -29.42300 1.000 18.67000 57 GLY B N 1
ATOM 1875 C CA . GLY B 1 57 ? 27.67900 20.62700 -29.19100 1.000 20.10000 57 GLY B CA 1
ATOM 1876 C C . GLY B 1 57 ? 26.34200 21.22500 -28.75900 1.000 19.94000 57 GLY B C 1
ATOM 1877 O O . GLY B 1 57 ? 26.11300 22.43600 -28.86900 1.000 18.13000 57 GLY B O 1
ATOM 1878 N N . PRO B 1 58 ? 25.42100 20.38100 -28.26300 1.000 20.86000 58 PRO B N 1
ATOM 1879 C CA . PRO B 1 58 ? 25.61300 18.93200 -28.11600 1.000 21.05000 58 PRO B CA 1
ATOM 1880 C C . PRO B 1 58 ? 25.44300 18.16900 -29.42300 1.000 20.96000 58 PRO B C 1
ATOM 1881 O O . PRO B 1 58 ? 24.77700 18.66500 -30.34200 1.000 18.34000 58 PRO B O 1
ATOM 1885 N N . HIS B 1 59 ? 26.04200 16.97900 -29.48800 1.000 22.40000 59 HIS B N 1
ATOM 1886 C CA . HIS B 1 59 ? 25.97000 16.09200 -30.64500 1.000 20.51000 59 HIS B CA 1
ATOM 1887 C C . HIS B 1 59 ? 26.15400 14.66000 -30.13700 1.000 22.79000 59 HIS B C 1
ATOM 1888 O O . HIS B 1 59 ? 26.16900 14.41600 -28.92700 1.000 25.20000 59 HIS B O 1
ATOM 1895 N N . ILE B 1 60 ? 26.31500 13.70000 -31.05500 1.000 22.51000 60 ILE B N 1
ATOM 1896 C CA . ILE B 1 60 ? 26.12900 12.29600 -30.68300 1.000 20.89000 60 ILE B CA 1
ATOM 1897 C C . ILE B 1 60 ? 27.26700 11.70300 -29.85400 1.000 23.44000 60 ILE B C 1
ATOM 1898 O O . ILE B 1 60 ? 27.11500 10.59900 -29.32000 1.000 26.39000 60 ILE B O 1
ATOM 1903 N N . TRP B 1 61 ? 28.39400 12.39600 -29.70100 1.000 18.86000 61 TRP B N 1
ATOM 1904 C CA . TRP B 1 61 ? 29.49800 11.87000 -28.90800 1.000 22.41000 61 TRP B CA 1
ATOM 1905 C C . TRP B 1 61 ? 29.56500 12.48900 -27.52000 1.000 25.01000 61 TRP B C 1
ATOM 1906 O O . TRP B 1 61 ? 30.37000 12.04300 -26.68400 1.000 23.95000 61 TRP B O 1
ATOM 1917 N N . THR B 1 62 ? 28.70000 13.45900 -27.24200 1.000 21.29000 62 THR B N 1
ATOM 1918 C CA . THR B 1 62 ? 28.82600 14.22900 -26.01700 1.000 21.65000 62 THR B CA 1
ATOM 1919 C C . THR B 1 62 ? 28.54600 13.37600 -24.78200 1.000 25.45000 62 THR B C 1
ATOM 1920 O O . THR B 1 62 ? 29.23700 13.50200 -23.76300 1.000 27.25000 62 THR B O 1
ATOM 1924 N N . GLU B 1 63 ? 27.53700 12.50600 -24.84400 1.000 27.50000 63 GLU B N 1
ATOM 1925 C CA . GLU B 1 63 ? 27.28900 11.61500 -23.72100 1.000 25.88000 63 GLU B CA 1
ATOM 1926 C C . GLU B 1 63 ? 28.52700 10.78800 -23.41300 1.000 25.53000 63 GLU B C 1
ATOM 1927 O O . GLU B 1 63 ? 28.89900 10.61500 -22.24800 1.000 29.33000 63 GLU B O 1
ATOM 1933 N N . ASN B 1 64 ? 29.18700 10.29000 -24.45800 1.000 27.53000 64 ASN B N 1
ATOM 1934 C CA . ASN B 1 64 ? 30.43500 9.55100 -24.29600 1.000 27.01000 64 ASN B CA 1
ATOM 1935 C C . ASN B 1 64 ? 31.47200 10.38900 -23.55800 1.000 27.81000 64 ASN B C 1
ATOM 1936 O O . ASN B 1 64 ? 32.07100 9.93100 -22.58000 1.000 27.14000 64 ASN B O 1
ATOM 1941 N N . ALA B 1 65 ? 31.68400 11.63100 -24.00600 1.000 26.78000 65 ALA B N 1
ATOM 1942 C CA . ALA B 1 65 ? 32.66800 12.49500 -23.35900 1.000 27.47000 65 ALA B CA 1
ATOM 1943 C C . ALA B 1 65 ? 32.33100 12.69700 -21.88500 1.000 31.21000 65 ALA B C 1
ATOM 1944 O O . ALA B 1 65 ? 33.20000 12.57100 -21.00900 1.000 25.63000 65 ALA B O 1
ATOM 1946 N N . VAL B 1 66 ? 31.05900 12.96100 -21.58300 1.000 24.05000 66 VAL B N 1
ATOM 1947 C CA . VAL B 1 66 ? 30.69400 13.17700 -20.18900 1.000 27.25000 66 VAL B CA 1
ATOM 1948 C C . VAL B 1 66 ? 30.94000 11.91400 -19.36300 1.000 27.87000 66 VAL B C 1
ATOM 1949 O O . VAL B 1 66 ? 31.42400 11.98700 -18.22500 1.000 25.77000 66 VAL B O 1
ATOM 1953 N N . ASN B 1 67 ? 30.63500 10.73700 -19.92300 1.000 26.25000 67 ASN B N 1
ATOM 1954 C CA . ASN B 1 67 ? 30.90400 9.50200 -19.18900 1.000 26.87000 67 ASN B CA 1
ATOM 1955 C C . ASN B 1 67 ? 32.38500 9.36100 -18.88200 1.000 29.41000 67 ASN B C 1
ATOM 1956 O O . ASN B 1 67 ? 32.75900 8.97300 -17.76900 1.000 32.87000 67 ASN B O 1
ATOM 1961 N N . GLN B 1 68 ? 33.24400 9.71200 -19.84600 1.000 29.87000 68 GLN B N 1
ATOM 1962 C CA . GLN B 1 68 ? 34.68700 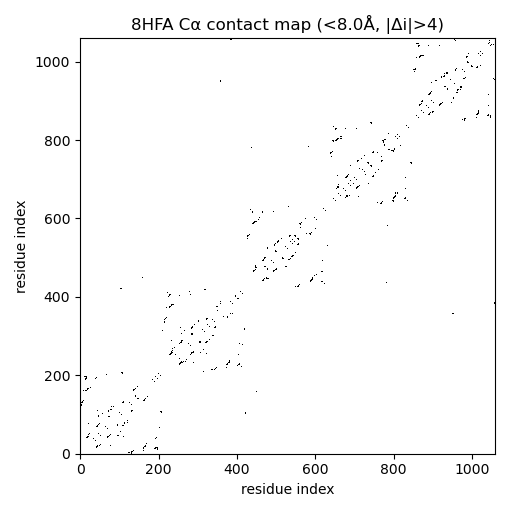9.60000 -19.64700 1.000 26.72000 68 GLN B CA 1
ATOM 1963 C C . GLN B 1 68 ? 35.16800 10.52700 -18.53500 1.000 26.85000 68 GLN B C 1
ATOM 1964 O O . GLN B 1 68 ? 35.92200 10.10700 -17.64900 1.000 22.89000 68 GLN B O 1
ATOM 1970 N N . LEU B 1 69 ? 34.71400 11.78500 -18.55100 1.000 26.49000 69 LEU B N 1
ATOM 1971 C CA . LEU B 1 69 ? 35.11000 12.74200 -17.52400 1.000 24.14000 69 LEU B CA 1
ATOM 1972 C C . LEU B 1 69 ? 34.65800 12.29700 -16.12800 1.000 29.33000 69 LEU B C 1
ATOM 1973 O O . LEU B 1 69 ? 35.42100 12.40300 -15.15900 1.000 26.37000 69 LEU B O 1
ATOM 1978 N N . GLU B 1 70 ? 33.41400 11.81500 -15.99400 1.000 28.02000 70 GLU B N 1
ATOM 1979 C CA . GLU B 1 70 ? 32.94800 11.42900 -14.66700 1.000 28.74000 70 GLU B CA 1
ATOM 1980 C C . GLU B 1 70 ? 33.65000 10.16500 -14.18900 1.000 31.35000 70 GLU B C 1
ATOM 1981 O O . GLU B 1 70 ? 33.98500 10.04700 -13.00100 1.000 35.15000 70 GLU B O 1
ATOM 1987 N N . ALA B 1 71 ? 33.94000 9.23300 -15.10200 1.000 28.67000 71 ALA B N 1
ATOM 1988 C CA . ALA B 1 71 ? 34.65500 8.02800 -14.69300 1.000 28.78000 71 ALA B CA 1
ATOM 1989 C C . ALA B 1 71 ? 36.00900 8.35300 -14.08600 1.000 27.84000 71 ALA B C 1
ATOM 1990 O O . ALA B 1 71 ? 36.52500 7.55700 -13.29200 1.000 32.02000 71 ALA B O 1
ATOM 1992 N N . ALA B 1 72 ? 36.58100 9.51100 -14.41500 1.000 26.67000 72 ALA B N 1
ATOM 1993 C CA . ALA B 1 72 ? 37.85400 9.94000 -13.85300 1.000 25.59000 72 ALA B CA 1
ATOM 1994 C C . ALA B 1 72 ? 37.70600 11.04300 -12.80600 1.000 24.15000 72 ALA B C 1
ATOM 1995 O O . ALA B 1 72 ? 38.71800 11.60600 -12.38000 1.000 23.44000 72 ALA B O 1
ATOM 1997 N N . GLY B 1 73 ? 36.48400 11.36000 -12.37400 1.000 22.19000 73 GLY B N 1
ATOM 1998 C CA . GLY B 1 73 ? 36.29300 12.39500 -11.37000 1.000 18.94000 73 GLY B CA 1
ATOM 1999 C C . GLY B 1 73 ? 36.52700 13.81100 -11.86300 1.000 28.39000 73 GLY B C 1
ATOM 2000 O O . GLY B 1 73 ? 36.83100 14.70700 -11.05800 1.000 26.65000 73 GLY B O 1
ATOM 2001 N N . MET B 1 74 ? 36.35200 14.04700 -13.16200 1.000 26.69000 74 MET B N 1
ATOM 2002 C CA . MET B 1 74 ? 36.67500 15.30400 -13.81800 1.000 27.22000 74 MET B CA 1
ATOM 2003 C C . MET B 1 74 ? 35.41100 16.01900 -14.27800 1.000 26.45000 74 MET B C 1
ATOM 2004 O O . MET B 1 74 ? 34.35700 15.40400 -14.44800 1.000 28.90000 74 MET B O 1
ATOM 2009 N N . LYS B 1 75 ? 35.52800 17.33100 -14.47700 1.000 22.83000 75 LYS B N 1
ATOM 2010 C CA . LYS B 1 75 ? 34.43900 18.14800 -14.99600 1.000 27.67000 75 LYS B CA 1
ATOM 2011 C C . LYS B 1 75 ? 34.81000 18.73600 -16.35700 1.000 28.68000 75 LYS B C 1
ATOM 2012 O O . LYS B 1 75 ? 35.97900 19.01000 -16.64000 1.000 28.77000 75 LYS B O 1
ATOM 2018 N N . GLY B 1 76 ? 33.80600 18.94400 -17.20000 1.000 24.55000 76 GLY B N 1
ATOM 2019 C CA . GLY B 1 76 ? 34.04100 19.61500 -18.45500 1.000 18.24000 76 GLY B CA 1
ATOM 2020 C C . GLY B 1 76 ? 33.26400 20.90800 -18.54400 1.000 18.41000 76 GLY B C 1
ATOM 2021 O O . GLY B 1 76 ? 32.32000 21.13200 -17.78300 1.000 22.34000 76 GLY B O 1
ATOM 2022 N N . THR B 1 77 ? 33.66900 21.78200 -19.44500 1.000 16.95000 77 THR B N 1
ATOM 2023 C CA . THR B 1 77 ? 32.94100 22.99700 -19.75300 1.000 16.49000 77 THR B CA 1
ATOM 2024 C C . THR B 1 77 ? 32.51000 22.87700 -21.20600 1.000 21.20000 77 THR B C 1
ATOM 2025 O O . THR B 1 77 ? 33.35100 22.67800 -22.09100 1.000 20.85000 77 THR B O 1
ATOM 2029 N N . PHE B 1 78 ? 31.21200 22.98600 -21.45100 1.000 18.21000 78 PHE B N 1
ATOM 2030 C CA . PHE B 1 78 ? 30.64800 22.73700 -22.76700 1.000 19.07000 78 PHE B CA 1
ATOM 2031 C C . PHE B 1 78 ? 29.99000 24.01600 -23.25100 1.000 22.38000 78 PHE B C 1
ATOM 2032 O O . PHE B 1 78 ? 28.95800 24.43200 -22.70500 1.000 22.33000 78 PHE B O 1
ATOM 2040 N N . PHE B 1 79 ? 30.56300 24.62700 -24.28600 1.000 21.35000 79 PHE B N 1
ATOM 2041 C CA . PHE B 1 79 ? 29.98700 25.84100 -24.86600 1.000 22.21000 79 PHE B CA 1
ATOM 2042 C C . PHE B 1 79 ? 29.07400 25.39800 -25.99600 1.000 24.70000 79 PHE B C 1
ATOM 2043 O O . PHE B 1 79 ? 29.53600 25.04700 -27.08000 1.000 27.23000 79 PHE B O 1
ATOM 2051 N N . LEU B 1 80 ? 27.76800 25.45300 -25.76100 1.000 28.66000 80 LEU B N 1
ATOM 2052 C CA . LEU B 1 80 ? 26.77900 24.82100 -26.62000 1.000 21.09000 80 LEU B CA 1
ATOM 2053 C C . LEU B 1 80 ? 26.14900 25.81600 -27.58100 1.000 19.14000 80 LEU B C 1
ATOM 2054 O O . LEU B 1 80 ? 26.15300 27.02300 -27.35100 1.000 23.49000 80 LEU B O 1
ATOM 2059 N N . ASN B 1 81 ? 25.60400 25.29100 -28.67500 1.000 20.50000 81 ASN B N 1
ATOM 2060 C CA . ASN B 1 81 ? 24.75300 26.05700 -29.58000 1.000 22.50000 81 ASN B CA 1
ATOM 2061 C C . ASN B 1 81 ? 23.30400 25.63400 -29.40600 1.000 21.82000 81 ASN B C 1
ATOM 2062 O O . ASN B 1 81 ? 23.01200 24.58200 -28.83500 1.000 25.21000 81 ASN B O 1
ATOM 2067 N N . GLY B 1 82 ? 22.39800 26.46900 -29.91100 1.000 23.64000 82 GLY B N 1
ATOM 2068 C CA . GLY B 1 82 ? 21.00000 26.07900 -29.96200 1.000 28.36000 82 GLY B CA 1
ATOM 2069 C C . GLY B 1 82 ? 20.72000 25.06400 -31.05300 1.000 28.65000 82 GLY B C 1
ATOM 2070 O O . GLY B 1 82 ? 20.15100 23.99200 -30.80100 1.000 31.97000 82 GLY B O 1
ATOM 2071 N N . LYS B 1 83 ? 21.15500 25.39200 -32.26600 1.000 23.67000 83 LYS B N 1
ATOM 2072 C CA . LYS B 1 83 ? 21.00200 24.53500 -33.43900 1.000 28.31000 83 LYS B CA 1
ATOM 2073 C C . LYS B 1 83 ? 22.29900 24.64300 -34.22800 1.000 34.24000 83 LYS B C 1
ATOM 2074 O O . LYS B 1 83 ? 22.62500 25.72100 -34.74700 1.000 31.37000 83 LYS B O 1
ATOM 2080 N N . ASN B 1 84 ? 23.04300 23.54300 -34.30700 1.000 22.87000 84 ASN B N 1
ATOM 2081 C CA . ASN B 1 84 ? 24.25200 23.51700 -35.11200 1.000 26.55000 84 ASN B CA 1
ATOM 2082 C C . ASN B 1 84 ? 24.51300 22.08700 -35.59500 1.000 30.69000 84 ASN B C 1
ATOM 2083 O O . ASN B 1 84 ? 24.08100 21.69900 -36.68800 1.000 23.86000 84 ASN B O 1
ATOM 2088 N N . PHE B 1 85 ? 25.20900 21.29000 -34.78700 1.000 24.15000 85 PHE B N 1
ATOM 2089 C CA . PHE B 1 85 ? 25.29800 19.87600 -35.10600 1.000 27.89000 85 PHE B CA 1
ATOM 2090 C C . PHE B 1 85 ? 24.07100 19.13400 -34.60100 1.000 29.50000 85 PHE B C 1
ATOM 2091 O O . PHE B 1 85 ? 23.45000 18.36000 -35.34400 1.000 28.49000 85 PHE B O 1
ATOM 2099 N N . GLY B 1 86 ? 23.71700 19.35000 -33.33700 1.000 25.27000 86 GLY B N 1
ATOM 2100 C CA . GLY B 1 86 ? 22.46700 18.84900 -32.80400 1.000 26.07000 86 GLY B CA 1
ATOM 2101 C C . GLY B 1 86 ? 21.55200 19.98800 -32.40200 1.000 27.22000 86 GLY B C 1
ATOM 2102 O O . GLY B 1 86 ? 21.85400 21.15600 -32.66700 1.000 30.15000 86 GLY B O 1
ATOM 2103 N N . GLU B 1 87 ? 20.43100 19.66000 -31.77300 1.000 29.62000 87 GLU B N 1
ATOM 2104 C CA . GLU B 1 87 ? 19.53200 20.64500 -31.19400 1.000 30.54000 87 GLU B CA 1
ATOM 2105 C C . GLU B 1 87 ? 19.35000 20.30800 -29.72600 1.000 28.84000 87 GLU B C 1
ATOM 2106 O O . GLU B 1 87 ? 19.15600 19.13500 -29.37700 1.000 27.81000 87 GLU B O 1
ATOM 2112 N N . LEU B 1 88 ? 19.39300 21.34500 -28.87700 1.000 29.12000 88 LEU B N 1
ATOM 2113 C CA . LEU B 1 88 ? 19.25100 21.15400 -27.43200 1.000 23.50000 88 LEU B CA 1
ATOM 2114 C C . LEU B 1 88 ? 18.06900 20.26000 -27.09100 1.000 30.88000 88 LEU B C 1
ATOM 2115 O O . LEU B 1 88 ? 18.19600 19.33900 -26.27000 1.000 32.62000 88 LEU B O 1
ATOM 2120 N N . LYS B 1 89 ? 16.91700 20.48100 -27.74200 1.000 28.28000 89 LYS B N 1
ATOM 2121 C CA . LYS B 1 89 ? 15.71300 19.76000 -27.33900 1.000 30.41000 89 LYS B CA 1
ATOM 2122 C C . LYS B 1 89 ? 15.82700 18.25300 -27.53400 1.000 31.62000 89 LYS B C 1
ATOM 2123 O O . LYS B 1 89 ? 15.00000 17.51800 -26.98200 1.000 29.01000 89 LYS B O 1
ATOM 2129 N N . ASN B 1 90 ? 16.83500 17.77200 -28.26700 1.000 27.29000 90 ASN B N 1
ATOM 2130 C CA . ASN B 1 90 ? 17.03400 16.33800 -28.43400 1.000 27.36000 90 ASN B CA 1
ATOM 2131 C C . ASN B 1 90 ? 18.00600 15.76000 -27.42900 1.000 28.31000 90 ASN B C 1
ATOM 2132 O O . ASN B 1 90 ? 18.34600 14.57300 -27.52600 1.000 32.83000 90 ASN B O 1
ATOM 2137 N N . TYR B 1 91 ? 18.45400 16.55900 -26.45500 1.000 26.71000 91 TYR B N 1
ATOM 2138 C CA . TYR B 1 91 ? 19.47400 16.08800 -25.53000 1.000 28.37000 91 TYR B CA 1
ATOM 2139 C C . TYR B 1 91 ? 19.15400 16.45500 -24.08700 1.000 31.20000 91 TYR B C 1
ATOM 2140 O O . TYR B 1 91 ? 20.07300 16.64100 -23.27600 1.000 29.33000 91 TYR B O 1
ATOM 2149 N N . VAL B 1 92 ? 17.85700 16.49700 -23.74900 1.000 28.74000 92 VAL B N 1
ATOM 2150 C CA . VAL B 1 92 ? 17.45100 17.02100 -22.44800 1.000 26.21000 92 VAL B CA 1
ATOM 2151 C C . VAL B 1 92 ? 18.03800 16.23500 -21.28800 1.000 30.15000 92 VAL B C 1
ATOM 2152 O O . VAL B 1 92 ? 18.60400 16.86100 -20.37400 1.000 27.60000 92 VAL B O 1
ATOM 2156 N N . PRO B 1 93 ? 17.96400 14.90000 -21.24000 1.000 31.70000 93 PRO B N 1
ATOM 2157 C CA . PRO B 1 93 ? 18.58400 14.20600 -20.10100 1.000 22.07000 93 PRO B CA 1
ATOM 2158 C C . PRO B 1 93 ? 20.05000 14.53100 -19.96200 1.000 29.30000 93 PRO B C 1
ATOM 2159 O O . PRO B 1 93 ? 20.52100 14.80700 -18.84200 1.000 32.32000 93 PRO B O 1
ATOM 2163 N N . LEU B 1 94 ? 20.78500 14.54900 -21.07700 1.000 25.82000 94 LEU B N 1
ATOM 2164 C CA . LEU B 1 94 ? 22.21400 14.83400 -21.01200 1.000 26.25000 94 LEU B CA 1
ATOM 2165 C C . LEU B 1 94 ? 22.47200 16.24900 -20.50800 1.000 24.44000 94 LEU B C 1
ATOM 2166 O O . LEU B 1 94 ? 23.32900 16.46000 -19.64700 1.000 28.47000 94 LEU B O 1
ATOM 2171 N N . LEU B 1 95 ? 21.73000 17.22900 -21.02200 1.000 22.62000 95 LEU B N 1
ATOM 2172 C CA . LEU B 1 95 ? 21.89900 18.59800 -20.55600 1.000 22.06000 95 LEU B CA 1
ATOM 2173 C C . LEU B 1 95 ? 21.57600 18.71400 -19.07200 1.000 27.69000 95 LEU B C 1
ATOM 2174 O O . LEU B 1 95 ? 22.21400 19.48900 -18.34900 1.000 29.77000 95 LEU B O 1
ATOM 2179 N N . LYS B 1 96 ? 20.58300 17.96200 -18.59600 1.000 27.49000 96 LYS B N 1
ATOM 2180 C CA . LYS B 1 96 ? 20.27900 17.98200 -17.16900 1.000 25.77000 96 LYS B CA 1
ATOM 2181 C C . LYS B 1 96 ? 21.42000 17.39100 -16.36200 1.000 23.71000 96 LYS B C 1
ATOM 2182 O O . LYS B 1 96 ? 21.78400 17.91600 -15.30800 1.000 24.41000 96 LYS B O 1
ATOM 2188 N N . ARG B 1 97 ? 22.01700 16.31300 -16.85800 1.000 25.82000 97 ARG B N 1
ATOM 2189 C CA . ARG B 1 97 ? 23.11600 15.69600 -16.13200 1.000 23.65000 97 ARG B CA 1
ATOM 2190 C C . ARG B 1 97 ? 24.33700 16.61900 -16.09900 1.000 26.58000 97 ARG B C 1
ATOM 2191 O O . ARG B 1 97 ? 24.98600 16.75400 -15.05300 1.000 25.95000 97 ARG B O 1
ATOM 2199 N N . MET B 1 98 ? 24.63200 17.30400 -17.21200 1.000 21.04000 98 MET B N 1
ATOM 2200 C CA . MET B 1 98 ? 25.70500 18.29800 -17.20800 1.000 25.15000 98 MET B CA 1
ATOM 2201 C C . MET B 1 98 ? 25.48100 19.35900 -16.13000 1.000 29.40000 98 MET B C 1
ATOM 2202 O O . MET B 1 98 ? 26.41300 19.73800 -15.40900 1.000 27.34000 98 MET B O 1
ATOM 2207 N N . ARG B 1 99 ? 24.25300 19.85900 -16.00800 1.000 28.35000 99 ARG B N 1
ATOM 2208 C CA . ARG B 1 99 ? 24.00900 20.93300 -15.05500 1.000 29.47000 99 ARG B CA 1
ATOM 2209 C C . ARG B 1 99 ? 24.03900 20.41100 -13.63000 1.000 32.49000 99 ARG B C 1
ATOM 2210 O O . ARG B 1 99 ? 24.72800 20.97100 -12.76900 1.000 34.25000 99 ARG B O 1
ATOM 2218 N N . ALA B 1 100 ? 23.33500 19.30500 -13.37600 1.000 30.60000 100 ALA B N 1
ATOM 2219 C CA . ALA B 1 100 ? 23.18700 18.81400 -12.00800 1.000 32.59000 100 ALA B CA 1
ATOM 2220 C C . ALA B 1 100 ? 24.49600 18.25200 -11.46600 1.000 27.34000 100 ALA B C 1
ATOM 2221 O O . ALA B 1 100 ? 24.77900 18.39900 -10.27600 1.000 28.20000 100 ALA B O 1
ATOM 2223 N N . ASN B 1 101 ? 25.29800 17.58800 -12.31100 1.000 29.11000 101 ASN B N 1
ATOM 2224 C CA . ASN B 1 101 ? 26.56500 16.99900 -11.87000 1.000 24.85000 101 ASN B CA 1
ATOM 2225 C C . ASN B 1 101 ? 27.71300 17.99900 -11.84400 1.000 22.30000 101 ASN B C 1
ATOM 2226 O O . ASN B 1 101 ? 28.86100 17.58800 -11.64000 1.000 24.70000 101 ASN B O 1
ATOM 2231 N N . ARG B 1 102 ? 27.42800 19.29300 -12.02400 1.000 23.12000 102 ARG B N 1
ATOM 2232 C CA . ARG B 1 102 ? 28.40200 20.37100 -11.84300 1.000 25.76000 102 ARG B CA 1
ATOM 2233 C C . ARG B 1 102 ? 29.50900 20.36600 -12.90300 1.000 26.33000 102 ARG B C 1
ATOM 2234 O O . ARG B 1 102 ? 30.65800 20.73100 -12.61600 1.000 27.74000 102 ARG B O 1
ATOM 2242 N N . HIS B 1 103 ? 29.19500 19.94200 -14.12800 1.000 24.36000 103 HIS B N 1
ATOM 2243 C CA . HIS B 1 103 ? 29.93100 20.46600 -15.26600 1.000 22.22000 103 HIS B CA 1
ATOM 2244 C C . HIS B 1 103 ? 29.46300 21.89600 -15.48800 1.000 21.01000 103 HIS B C 1
ATOM 2245 O O . HIS B 1 103 ? 28.65600 22.43100 -14.72600 1.000 26.65000 103 HIS B O 1
ATOM 2252 N N . GLN B 1 104 ? 29.98200 22.55700 -16.50500 1.000 21.49000 104 GLN B N 1
ATOM 2253 C CA . GLN B 1 104 ? 29.54500 23.91100 -16.79400 1.000 19.37000 104 GLN B CA 1
ATOM 2254 C C . GLN B 1 104 ? 29.02400 23.95500 -18.21700 1.000 21.24000 104 GLN B C 1
ATOM 2255 O O . GLN B 1 104 ? 29.72700 23.55500 -19.14900 1.000 23.07000 104 GLN B O 1
ATOM 2261 N N . ILE B 1 105 ? 27.78600 24.40100 -18.36700 1.000 18.64000 105 ILE B N 1
ATOM 2262 C CA . ILE B 1 105 ? 27.22400 24.73200 -19.66400 1.000 21.32000 105 ILE B CA 1
ATOM 2263 C C . ILE B 1 105 ? 27.48600 26.21200 -19.88700 1.000 21.18000 105 ILE B C 1
ATOM 2264 O O . ILE B 1 105 ? 27.14000 27.03800 -19.03900 1.000 21.21000 105 ILE B O 1
ATOM 2269 N N . GLY B 1 106 ? 28.12000 26.54700 -21.01400 1.000 19.23000 106 GLY B N 1
ATOM 2270 C CA . GLY B 1 106 ? 28.25000 27.91700 -21.44800 1.000 18.40000 106 GLY B CA 1
ATOM 2271 C C . GLY B 1 106 ? 27.51500 28.11700 -22.76100 1.000 21.27000 106 GLY B C 1
ATOM 2272 O O . GLY B 1 106 ? 27.13200 27.15900 -23.44400 1.000 23.63000 106 GLY B O 1
ATOM 2273 N N . SER B 1 107 ? 27.35500 29.38000 -23.13100 1.000 21.47000 107 SER B N 1
ATOM 2274 C CA . SER B 1 107 ? 26.67700 29.72200 -24.37400 1.000 21.79000 107 SER B CA 1
ATOM 2275 C C . SER B 1 107 ? 27.68100 29.86600 -25.51500 1.000 27.44000 107 SER B C 1
ATOM 2276 O O . SER B 1 107 ? 28.73700 30.50000 -25.35500 1.000 21.78000 107 SER B O 1
ATOM 2279 N N . HIS B 1 108 ? 27.34400 29.28200 -26.67200 1.000 22.43000 108 HIS B N 1
ATOM 2280 C CA . HIS B 1 108 ? 28.12400 29.47200 -27.89100 1.000 23.06000 108 HIS B CA 1
ATOM 2281 C C . HIS B 1 108 ? 27.29600 30.15300 -28.97600 1.000 22.19000 108 HIS B C 1
ATOM 2282 O O . HIS B 1 108 ? 27.66500 30.09300 -30.15400 1.000 27.18000 108 HIS B O 1
ATOM 2289 N N . THR B 1 109 ? 26.23100 30.86400 -28.56800 1.000 21.10000 109 THR B N 1
ATOM 2290 C CA . THR B 1 109 ? 25.20600 31.55200 -29.36700 1.000 20.27000 109 THR B CA 1
ATOM 2291 C C . THR B 1 109 ? 24.17200 30.59400 -29.94500 1.000 20.94000 109 THR B C 1
ATOM 2292 O O . THR B 1 109 ? 24.36400 29.37200 -29.94200 1.000 21.58000 109 THR B O 1
ATOM 2296 N N . TRP B 1 110 ? 23.07600 31.14300 -30.47700 1.000 24.24000 110 TRP B N 1
ATOM 2297 C CA . TRP B 1 110 ? 21.97500 30.29300 -30.91700 1.000 24.45000 110 TRP B CA 1
ATOM 2298 C C . TRP B 1 110 ? 22.39400 29.36700 -32.05800 1.000 25.69000 110 TRP B C 1
ATOM 2299 O O . TRP B 1 110 ? 22.22800 28.14200 -31.96100 1.000 24.15000 110 TRP B O 1
ATOM 2310 N N . ASP B 1 111 ? 22.94200 29.92700 -33.15800 1.000 23.20000 111 ASP B N 1
ATOM 2311 C CA . ASP B 1 111 ? 23.28300 29.06000 -34.28800 1.000 27.43000 111 ASP B CA 1
ATOM 2312 C C . ASP B 1 111 ? 24.62600 29.39500 -34.94000 1.000 29.04000 111 ASP B C 1
ATOM 2313 O O . ASP B 1 111 ? 24.78900 29.21700 -36.15400 1.000 28.78000 111 ASP B O 1
ATOM 2318 N N . HIS B 1 112 ? 25.60000 29.87800 -34.15500 1.000 31.64000 112 HIS B N 1
ATOM 2319 C CA . HIS B 1 112 ? 27.02000 29.89000 -34.53500 1.000 27.11000 112 HIS B CA 1
ATOM 2320 C C . HIS B 1 112 ? 27.38600 30.80200 -35.70100 1.000 31.48000 112 HIS B C 1
ATOM 2321 O O . HIS B 1 112 ? 28.06100 30.34200 -36.63600 1.000 34.34000 112 HIS B O 1
ATOM 2328 N N . PRO B 1 113 ? 27.03500 32.08300 -35.67700 1.000 34.18000 113 PRO B N 1
ATOM 2329 C CA . PRO B 1 113 ? 27.49600 32.99800 -36.72100 1.000 28.75000 113 PRO B CA 1
ATOM 2330 C C . PRO B 1 113 ? 28.79500 33.69800 -36.33900 1.000 29.41000 113 PRO B C 1
ATOM 2331 O O . PRO B 1 113 ? 29.29200 33.58200 -35.22200 1.000 33.67000 113 PRO B O 1
ATOM 2335 N N . TYR B 1 114 ? 29.33600 34.44000 -37.30500 1.000 34.84000 114 TYR B N 1
ATOM 2336 C CA . TYR B 1 114 ? 30.40500 35.38900 -37.01900 1.000 33.53000 114 TYR B CA 1
ATOM 2337 C C . TYR B 1 114 ? 29.74600 36.60500 -36.38100 1.000 37.31000 114 TYR B C 1
ATOM 2338 O O . TYR B 1 114 ? 29.09700 37.40100 -37.07400 1.000 37.78000 114 TYR B O 1
ATOM 2347 N N . LEU B 1 115 ? 29.91200 36.75700 -35.06500 1.000 34.45000 115 LEU B N 1
ATOM 2348 C CA . LEU B 1 115 ? 29.17000 37.78200 -34.34600 1.000 32.37000 115 LEU B CA 1
ATOM 2349 C C . LEU B 1 115 ? 29.55100 39.18400 -34.78500 1.000 33.27000 115 LEU B C 1
ATOM 2350 O O . LEU B 1 115 ? 28.75000 40.11100 -34.62400 1.000 35.68000 115 LEU B O 1
ATOM 2355 N N . THR B 1 116 ? 30.66800 39.37600 -35.47200 1.000 34.56000 116 THR B N 1
ATOM 2356 C CA . THR B 1 116 ? 31.08500 40.74500 -35.87300 1.000 34.46000 116 THR B CA 1
ATOM 2357 C C . THR B 1 116 ? 30.31000 41.19000 -37.11000 1.000 32.50000 116 THR B C 1
ATOM 2358 O O . THR B 1 116 ? 30.37600 42.37200 -37.44000 1.000 34.75000 116 THR B O 1
ATOM 2362 N N . GLN B 1 117 ? 29.59100 40.27600 -37.74700 1.000 32.20000 117 GLN B N 1
ATOM 2363 C CA . GLN B 1 117 ? 28.87600 40.58900 -39.00400 1.000 41.54000 117 GLN B CA 1
ATOM 2364 C C . GLN B 1 117 ? 27.38200 40.72900 -38.73400 1.000 39.58000 117 GLN B C 1
ATOM 2365 O O . GLN B 1 117 ? 26.61200 40.72500 -39.69500 1.000 35.84000 117 GLN B O 1
ATOM 2371 N N . LEU B 1 118 ? 27.00400 40.83900 -37.46600 1.000 38.35000 118 LEU B N 1
ATOM 2372 C CA . LEU B 1 118 ? 25.58600 40.96400 -37.07600 1.000 36.95000 118 LEU B CA 1
ATOM 2373 C C . LEU B 1 118 ? 25.41800 42.31100 -36.37900 1.000 36.59000 118 LEU B C 1
ATOM 2374 O O . LEU B 1 118 ? 26.41200 42.77700 -35.81000 1.000 39.59000 118 LEU B O 1
ATOM 2379 N N . SER B 1 119 ? 24.24000 42.93900 -36.47100 1.000 36.46000 119 SER B N 1
ATOM 2380 C CA . SER B 1 119 ? 23.98200 44.15300 -35.72100 1.000 33.61000 119 SER B CA 1
ATOM 2381 C C . SER B 1 119 ? 23.96700 43.84100 -34.22700 1.000 38.59000 119 SER B C 1
ATOM 2382 O O . SER B 1 119 ? 23.81300 42.68600 -33.80600 1.000 42.79000 119 SER B O 1
ATOM 2385 N N . ASP B 1 120 ? 24.11100 44.88800 -33.41600 1.000 35.98000 120 ASP B N 1
ATOM 2386 C CA . ASP B 1 120 ? 24.07000 44.69400 -31.97000 1.000 35.92000 120 ASP B CA 1
ATOM 2387 C C . ASP B 1 120 ? 22.74300 44.07300 -31.53700 1.000 36.20000 120 ASP B C 1
ATOM 2388 O O . ASP B 1 120 ? 22.70500 43.24400 -30.61800 1.000 35.45000 120 ASP B O 1
ATOM 2393 N N . ALA B 1 121 ? 21.64700 44.43000 -32.20400 1.000 36.91000 121 ALA B N 1
ATOM 2394 C CA . ALA B 1 121 ? 20.37100 43.80800 -31.86800 1.000 38.58000 121 ALA B CA 1
ATOM 2395 C C . ALA B 1 121 ? 20.39700 42.31000 -32.17600 1.000 40.58000 121 ALA B C 1
ATOM 2396 O O . ALA B 1 121 ? 19.89800 41.49500 -31.38600 1.000 42.33000 121 ALA B O 1
ATOM 2398 N N . ALA B 1 122 ? 20.99300 41.92200 -33.31300 1.000 39.51000 122 ALA B N 1
ATOM 2399 C CA . ALA B 1 122 ? 21.02500 40.50200 -33.66700 1.000 35.99000 122 ALA B CA 1
ATOM 2400 C C . ALA B 1 122 ? 22.02600 39.72300 -32.81400 1.000 33.91000 122 ALA B C 1
ATOM 2401 O O . ALA B 1 122 ? 21.81500 38.53100 -32.55000 1.000 27.27000 122 ALA B O 1
ATOM 2403 N N . VAL B 1 123 ? 23.11500 40.36500 -32.37700 1.000 29.03000 123 VAL B N 1
ATOM 2404 C CA . VAL B 1 123 ? 24.02200 39.71700 -31.43100 1.000 29.37000 123 VAL B CA 1
ATOM 2405 C C . VAL B 1 123 ? 23.29700 39.41300 -30.12400 1.000 35.27000 123 VAL B C 1
ATOM 2406 O O . VAL B 1 123 ? 23.33400 38.28600 -29.61600 1.000 33.55000 123 VAL B O 1
ATOM 2410 N N . ARG B 1 124 ? 22.61300 40.41800 -29.56900 1.000 37.14000 124 ARG B N 1
ATOM 2411 C CA . ARG B 1 124 ? 21.85400 40.21700 -28.34000 1.000 34.62000 124 ARG B CA 1
ATOM 2412 C C . ARG B 1 124 ? 20.84300 39.08500 -28.48200 1.000 33.01000 124 ARG B C 1
ATOM 2413 O O . ARG B 1 124 ? 20.65500 38.28700 -27.55300 1.000 38.95000 124 ARG B O 1
ATOM 2421 N N . LYS B 1 125 ? 20.16400 39.00600 -29.62500 1.000 33.85000 125 LYS B N 1
ATOM 2422 C CA . LYS B 1 125 ? 19.16500 37.95500 -29.80200 1.000 31.76000 125 LYS B CA 1
ATOM 2423 C C . LYS B 1 125 ? 19.81700 36.59400 -30.01800 1.000 33.06000 125 LYS B C 1
ATOM 2424 O O . LYS B 1 125 ? 19.20500 35.55900 -29.71500 1.000 27.40000 125 LYS B O 1
ATOM 2430 N N . GLN B 1 126 ? 21.05100 36.57100 -30.54600 1.000 31.65000 126 GLN B N 1
ATOM 2431 C CA . GLN B 1 126 ? 21.77300 35.30500 -30.64500 1.000 29.04000 126 GLN B CA 1
ATOM 2432 C C . GLN B 1 126 ? 21.99700 34.69400 -29.27100 1.000 26.18000 126 GLN B C 1
ATOM 2433 O O . GLN B 1 126 ? 22.01700 33.46600 -29.13800 1.000 27.49000 126 GLN B O 1
ATOM 2439 N N . MET B 1 127 ? 22.13600 35.53000 -28.24000 1.000 28.48000 127 MET B N 1
ATOM 2440 C CA . MET B 1 127 ? 22.32100 35.07900 -26.86400 1.000 26.32000 127 MET B CA 1
ATOM 2441 C C . MET B 1 127 ? 20.99400 34.79800 -26.16200 1.000 28.79000 127 MET B C 1
ATOM 2442 O O . MET B 1 127 ? 20.84100 33.75300 -25.51700 1.000 26.65000 127 MET B O 1
ATOM 2447 N N . THR B 1 128 ? 20.02500 35.71600 -26.24900 1.000 29.43000 128 THR B N 1
ATOM 2448 C CA . THR B 1 128 ? 18.77400 35.46900 -25.53100 1.000 26.51000 128 THR B CA 1
ATOM 2449 C C . THR B 1 128 ? 18.01600 34.28300 -26.12200 1.000 28.49000 128 THR B C 1
ATOM 2450 O O . THR B 1 128 ? 17.33200 33.56800 -25.37800 1.000 26.83000 128 THR B O 1
ATOM 2454 N N . ASP B 1 129 ? 18.15400 34.02400 -27.43500 1.000 25.30000 129 ASP B N 1
ATOM 2455 C CA . ASP B 1 129 ? 17.51200 32.84100 -28.00500 1.000 22.86000 129 ASP B CA 1
ATOM 2456 C C . ASP B 1 129 ? 18.06800 31.57900 -27.38000 1.000 23.73000 129 ASP B C 1
ATOM 2457 O O . ASP B 1 129 ? 17.31800 30.64700 -27.07900 1.000 26.46000 129 ASP B O 1
ATOM 2462 N N . PHE B 1 130 ? 19.38100 31.54000 -27.14500 1.000 23.22000 130 PHE B N 1
ATOM 2463 C CA . PHE B 1 130 ? 19.95300 30.38700 -26.46700 1.000 23.53000 130 PHE B CA 1
ATOM 2464 C C . PHE B 1 130 ? 19.48700 30.32600 -25.01300 1.000 25.17000 130 PHE B C 1
ATOM 2465 O O . PHE B 1 130 ? 19.08500 29.26300 -24.52500 1.000 25.04000 130 PHE B O 1
ATOM 2473 N N . GLU B 1 131 ? 19.53200 31.46100 -24.30300 1.000 26.04000 131 GLU B N 1
ATOM 2474 C CA . GLU B 1 131 ? 19.05900 31.48700 -22.91700 1.000 25.90000 131 GLU B CA 1
ATOM 2475 C C . GLU B 1 131 ? 17.63900 30.93400 -22.80000 1.000 27.55000 131 GLU B C 1
ATOM 2476 O O . GLU B 1 131 ? 17.39000 30.00400 -22.02300 1.000 30.26000 131 GLU B O 1
ATOM 2482 N N . ASN B 1 132 ? 16.70400 31.45700 -23.60700 1.000 22.99000 132 ASN B N 1
ATOM 2483 C CA . ASN B 1 132 ? 15.30700 31.03900 -23.49500 1.000 18.94000 132 ASN B CA 1
ATOM 2484 C C . ASN B 1 132 ? 15.14800 29.55900 -23.78400 1.000 22.69000 132 ASN B C 1
ATOM 2485 O O . ASN B 1 132 ? 14.33600 28.87900 -23.14200 1.000 25.68000 132 ASN B O 1
ATOM 2490 N N . GLU B 1 133 ? 15.92700 29.02300 -24.72500 1.000 21.94000 133 GLU B N 1
ATOM 2491 C CA . GLU B 1 133 ? 15.69900 27.62200 -25.05800 1.000 24.96000 133 GLU B CA 1
ATOM 2492 C C . GLU B 1 133 ? 16.28600 26.70300 -23.99800 1.000 25.97000 133 GLU B C 1
ATOM 2493 O O . GLU B 1 133 ? 15.63300 25.73000 -23.59600 1.000 29.05000 133 GLU B O 1
ATOM 2499 N N . LEU B 1 134 ? 17.48000 27.02400 -23.48500 1.000 23.82000 134 LEU B N 1
ATOM 2500 C CA . LEU B 1 134 ? 18.05900 26.19400 -22.43400 1.000 26.99000 134 LEU B CA 1
ATOM 2501 C C . LEU B 1 134 ? 17.22900 26.26700 -21.15500 1.000 24.73000 134 LEU B C 1
ATOM 2502 O O . LEU B 1 134 ? 17.01900 25.24800 -20.48900 1.000 25.89000 134 LEU B O 1
ATOM 2507 N N . ARG B 1 135 ? 16.69200 27.44600 -20.83400 1.000 23.50000 135 ARG B N 1
ATOM 2508 C CA . ARG B 1 135 ? 15.90400 27.57900 -19.61500 1.000 31.44000 135 ARG B CA 1
ATOM 2509 C C . ARG B 1 135 ? 14.58500 26.80800 -19.70200 1.000 31.82000 135 ARG B C 1
ATOM 2510 O O . ARG B 1 135 ? 14.17800 26.15400 -18.73400 1.000 30.69000 135 ARG B O 1
ATOM 2518 N N . ARG B 1 136 ? 13.93100 26.83000 -20.86500 1.000 29.30000 136 ARG B N 1
ATOM 2519 C CA . ARG B 1 136 ? 12.69200 26.08000 -21.03300 1.000 26.05000 136 ARG B CA 1
ATOM 2520 C C . ARG B 1 136 ? 12.93900 24.59100 -20.87400 1.000 26.28000 136 ARG B C 1
ATOM 2521 O O . ARG B 1 136 ? 12.06900 23.86600 -20.37700 1.000 27.00000 136 ARG B O 1
ATOM 2529 N N . LEU B 1 137 ? 14.14400 24.12900 -21.23000 1.000 30.08000 137 LEU B N 1
ATOM 2530 C CA . LEU B 1 137 ? 14.47600 22.70500 -21.25400 1.000 28.75000 137 LEU B CA 1
ATOM 2531 C C . LEU B 1 137 ? 15.05100 22.18100 -19.93800 1.000 27.17000 137 LEU B C 1
ATOM 2532 O O . LEU B 1 137 ? 14.71100 21.06700 -19.52700 1.000 25.74000 137 LEU B O 1
ATOM 2537 N N . ILE B 1 138 ? 15.94500 22.91700 -19.27600 1.000 24.56000 138 ILE B N 1
ATOM 2538 C CA . ILE B 1 138 ? 16.55300 22.36700 -18.06900 1.000 23.88000 138 ILE B CA 1
ATOM 2539 C C . ILE B 1 138 ? 16.39400 23.31700 -16.88900 1.000 26.60000 138 ILE B C 1
ATOM 2540 O O . ILE B 1 138 ? 16.68900 22.94800 -15.74800 1.000 28.33000 138 ILE B O 1
ATOM 2545 N N . GLY B 1 139 ? 15.91600 24.53700 -17.14100 1.000 24.39000 139 GLY B N 1
ATOM 2546 C CA . GLY B 1 139 ? 15.56300 25.43700 -16.06800 1.000 28.32000 139 GLY B CA 1
ATOM 2547 C C . GLY B 1 139 ? 16.56400 26.53800 -15.78600 1.000 35.30000 139 GLY B C 1
ATOM 2548 O O . GLY B 1 139 ? 16.24300 27.45600 -15.01200 1.000 30.37000 139 GLY B O 1
ATOM 2549 N N . TYR B 1 140 ? 17.76600 26.46100 -16.36500 1.000 31.38000 140 TYR B N 1
ATOM 2550 C CA . TYR B 1 140 ? 18.83800 27.41200 -16.12700 1.000 24.52000 140 TYR B CA 1
ATOM 2551 C C . TYR B 1 140 ? 19.28700 28.01700 -17.45400 1.000 24.14000 140 TYR B C 1
ATOM 2552 O O . TYR B 1 140 ? 19.12200 27.41500 -18.51300 1.000 23.25000 140 TYR B O 1
ATOM 2561 N N . TYR B 1 141 ? 19.86800 29.20800 -17.39200 1.000 21.59000 141 TYR B N 1
ATOM 2562 C CA . TYR B 1 141 ? 20.59800 29.71000 -18.53900 1.000 23.38000 141 TYR B CA 1
ATOM 2563 C C . TYR B 1 141 ? 21.96300 30.23200 -18.10400 1.000 29.90000 141 TYR B C 1
ATOM 2564 O O . TYR B 1 141 ? 22.14200 30.61400 -16.93900 1.000 29.79000 141 TYR B O 1
ATOM 2573 N N . PRO B 1 142 ? 22.96000 30.19400 -18.98900 1.000 23.58000 142 PRO B N 1
ATOM 2574 C CA . PRO B 1 142 ? 24.34200 30.42200 -18.55400 1.000 24.46000 142 PRO B CA 1
ATOM 2575 C C . PRO B 1 142 ? 24.71900 31.89500 -18.47900 1.000 19.80000 142 PRO B C 1
ATOM 2576 O O . PRO B 1 142 ? 24.08800 32.76800 -19.07600 1.000 22.61000 142 PRO B O 1
ATOM 2580 N N . THR B 1 143 ? 25.78100 32.15300 -17.71900 1.000 22.58000 143 THR B N 1
ATOM 2581 C CA . THR B 1 143 ? 26.39500 33.47900 -17.63000 1.000 25.21000 143 THR B CA 1
ATOM 2582 C C . THR B 1 143 ? 27.79800 33.53600 -18.22800 1.000 27.97000 143 THR B C 1
ATOM 2583 O O . THR B 1 143 ? 28.43800 34.59000 -18.15800 1.000 26.01000 143 THR B O 1
ATOM 2587 N N . TYR B 1 144 ? 28.29700 32.42700 -18.78600 1.000 24.71000 144 TYR B N 1
ATOM 2588 C CA . TYR B 1 144 ? 29.56800 32.36100 -19.49200 1.000 22.24000 144 TYR B CA 1
ATOM 2589 C C . TYR B 1 144 ? 29.31700 32.09300 -20.97300 1.000 22.40000 144 TYR B C 1
ATOM 2590 O O . TYR B 1 144 ? 28.46000 31.28100 -21.32600 1.000 23.54000 144 TYR B O 1
ATOM 2599 N N . MET B 1 145 ? 30.08900 32.72900 -21.84700 1.000 23.27000 145 MET B N 1
ATOM 2600 C CA . MET B 1 145 ? 29.96300 32.44200 -23.27000 1.000 25.33000 145 MET B CA 1
ATOM 2601 C C . MET B 1 145 ? 31.33900 32.39700 -23.91800 1.000 24.31000 145 MET B C 1
ATOM 2602 O O . MET B 1 145 ? 32.32100 32.91300 -23.38200 1.000 23.01000 145 MET B O 1
ATOM 2607 N N . ARG B 1 146 ? 31.38800 31.76900 -25.08900 1.000 22.21000 146 ARG B N 1
ATOM 2608 C CA . ARG B 1 146 ? 32.57100 31.76500 -25.94300 1.000 22.11000 146 ARG B CA 1
ATOM 2609 C C . ARG B 1 146 ? 32.11900 32.17900 -27.33600 1.000 23.17000 146 ARG B C 1
ATOM 2610 O O . ARG B 1 146 ? 31.22600 31.52600 -27.91200 1.000 21.09000 146 ARG B O 1
ATOM 2618 N N . PRO B 1 147 ? 32.69700 33.22200 -27.92300 1.000 21.77000 147 PRO B N 1
ATOM 2619 C CA . PRO B 1 147 ? 32.24300 33.67500 -29.23400 1.000 22.07000 147 PRO B CA 1
ATOM 2620 C C . PRO B 1 147 ? 32.58300 32.65000 -30.29800 1.000 27.90000 147 PRO B C 1
ATOM 2621 O O . PRO B 1 147 ? 33.70300 32.11700 -30.30900 1.000 29.09000 147 PRO B O 1
ATOM 2625 N N . PRO B 1 148 ? 31.65200 32.34200 -31.20200 1.000 26.70000 148 PRO B N 1
ATOM 2626 C CA . PRO B 1 148 ? 31.97600 31.43100 -32.30200 1.000 26.20000 148 PRO B CA 1
ATOM 2627 C C . PRO B 1 148 ? 33.15200 31.95500 -33.10600 1.000 23.65000 148 PRO B C 1
ATOM 2628 O O . PRO B 1 148 ? 33.28800 33.15700 -33.32800 1.000 27.94000 148 PRO B O 1
ATOM 2632 N N . TYR B 1 149 ? 34.02600 31.03800 -33.51100 1.000 27.94000 149 TYR B N 1
ATOM 2633 C CA . TYR B 1 149 ? 35.24400 31.33100 -34.26900 1.000 26.58000 149 TYR B CA 1
ATOM 2634 C C . TYR B 1 149 ? 36.16400 32.31700 -33.56700 1.000 28.51000 149 TYR B C 1
ATOM 2635 O O . TYR B 1 149 ? 37.09500 32.83500 -34.20300 1.000 30.02000 149 TYR B O 1
ATOM 2644 N N . PHE B 1 150 ? 35.94100 32.59600 -32.27600 1.000 28.06000 150 PHE B N 1
ATOM 2645 C CA . PHE B 1 150 ? 36.71300 33.63200 -31.56600 1.000 33.98000 150 PHE B CA 1
ATOM 2646 C C . PHE B 1 150 ? 36.64100 34.96600 -32.31300 1.000 36.12000 150 PHE B C 1
ATOM 2647 O O . PHE B 1 150 ? 37.61800 35.72100 -32.37900 1.000 29.56000 150 PHE B O 1
ATOM 2655 N N . ASP B 1 151 ? 35.47700 35.22800 -32.91000 1.000 30.24000 151 ASP B N 1
ATOM 2656 C CA . ASP B 1 151 ? 35.22400 36.43300 -33.68500 1.000 32.87000 151 ASP B CA 1
ATOM 2657 C C . ASP B 1 151 ? 34.48000 37.44800 -32.82000 1.000 35.08000 151 ASP B C 1
ATOM 2658 O O . ASP B 1 151 ? 33.31500 37.24000 -32.47300 1.000 36.55000 151 ASP B O 1
ATOM 2663 N N . TYR B 1 152 ? 35.14100 38.55800 -32.49900 1.000 36.44000 152 TYR B N 1
ATOM 2664 C CA . TYR B 1 152 ? 34.50600 39.58900 -31.69100 1.000 39.30000 152 TYR B CA 1
ATOM 2665 C C . TYR B 1 152 ? 35.30700 40.88100 -31.80000 1.000 40.73000 152 TYR B C 1
ATOM 2666 O O . TYR B 1 152 ? 36.52900 40.85600 -31.98100 1.000 38.93000 152 TYR B O 1
ATOM 2675 N N . ASN B 1 153 ? 34.60400 42.00800 -31.65000 1.000 47.82000 153 ASN B N 1
ATOM 2676 C CA . ASN B 1 153 ? 35.22300 43.33200 -31.59200 1.000 40.50000 153 ASN B CA 1
ATOM 2677 C C . ASN B 1 153 ? 34.67900 44.10400 -30.39600 1.000 38.63000 153 ASN B C 1
ATOM 2678 O O . ASN B 1 153 ? 33.92000 43.54700 -29.59400 1.000 43.85000 153 ASN B O 1
ATOM 2683 N N . ALA B 1 154 ? 35.01400 45.39300 -30.28800 1.000 44.56000 154 ALA B N 1
ATOM 2684 C CA . ALA B 1 154 ? 34.58400 46.17400 -29.12800 1.000 35.57000 154 ALA B CA 1
ATOM 2685 C C . ALA B 1 154 ? 33.06600 46.24400 -29.01600 1.000 38.22000 154 ALA B C 1
ATOM 2686 O O . ALA B 1 154 ? 32.53000 46.30100 -27.90200 1.000 42.36000 154 ALA B O 1
ATOM 2688 N N . LYS B 1 155 ? 32.35700 46.23200 -30.14400 1.000 34.75000 155 LYS B N 1
ATOM 2689 C CA . LYS B 1 155 ? 30.90100 46.27500 -30.08700 1.000 32.32000 155 LYS B CA 1
ATOM 2690 C C . LYS B 1 155 ? 30.32000 44.96600 -29.56800 1.000 38.19000 155 LYS B C 1
ATOM 2691 O O . LYS B 1 155 ? 29.36700 44.98100 -28.77900 1.000 43.77000 155 LYS B O 1
ATOM 2697 N N . THR B 1 156 ? 30.86200 43.82400 -30.00700 1.000 38.12000 156 THR B N 1
ATOM 2698 C CA . THR B 1 156 ? 30.41900 42.53500 -29.47400 1.000 33.99000 156 THR B CA 1
ATOM 2699 C C . THR B 1 156 ? 30.57600 42.48700 -27.96400 1.000 36.81000 156 THR B C 1
ATOM 2700 O O . THR B 1 156 ? 29.65300 42.08400 -27.24700 1.000 37.93000 156 THR B O 1
ATOM 2704 N N . LEU B 1 157 ? 31.74900 42.89300 -27.46100 1.000 32.63000 157 LEU B N 1
ATOM 2705 C CA . LEU B 1 157 ? 31.99600 42.81000 -26.02400 1.000 35.99000 157 LEU B CA 1
ATOM 2706 C C . LEU B 1 157 ? 31.02400 43.69000 -25.24900 1.000 38.94000 157 LEU B C 1
ATOM 2707 O O . LEU B 1 157 ? 30.55300 43.29900 -24.17400 1.000 37.85000 157 LEU B O 1
ATOM 2712 N N . ALA B 1 158 ? 30.65200 44.84400 -25.81400 1.000 41.46000 158 ALA B N 1
ATOM 2713 C CA . ALA B 1 158 ? 29.71700 45.73500 -25.13500 1.000 32.51000 158 ALA B CA 1
ATOM 2714 C C . ALA B 1 158 ? 28.34600 45.08800 -24.98500 1.000 34.51000 158 ALA B C 1
ATOM 2715 O O . ALA B 1 158 ? 27.68700 45.25900 -23.95200 1.000 39.34000 158 ALA B O 1
ATOM 2717 N N . VAL B 1 159 ? 27.89100 44.34700 -25.99900 1.000 33.03000 159 VAL B N 1
ATOM 2718 C CA . VAL B 1 159 ? 26.63800 43.61000 -25.84500 1.000 33.54000 159 VAL B CA 1
ATOM 2719 C C . VAL B 1 159 ? 26.77300 42.56500 -24.74600 1.000 34.63000 159 VAL B C 1
ATOM 2720 O O . VAL B 1 159 ? 25.85300 42.36200 -23.94700 1.000 40.95000 159 VAL B O 1
ATOM 2724 N N . MET B 1 160 ? 27.91100 41.87100 -24.69800 1.000 32.70000 160 MET B N 1
ATOM 2725 C CA . MET B 1 160 ? 28.11100 40.87100 -23.65400 1.000 32.34000 160 MET B CA 1
ATOM 2726 C C . MET B 1 160 ? 28.20500 41.51700 -22.27500 1.000 32.90000 160 MET B C 1
ATOM 2727 O O . MET B 1 160 ? 27.77500 40.91500 -21.28400 1.000 28.68000 160 MET B O 1
ATOM 2732 N N . LYS B 1 161 ? 28.77800 42.72300 -22.17600 1.000 32.40000 161 LYS B N 1
ATOM 2733 C CA . LYS B 1 161 ? 28.80300 43.39500 -20.88200 1.000 30.03000 161 LYS B CA 1
ATOM 2734 C C . LYS B 1 161 ? 27.38900 43.75900 -20.44000 1.000 39.01000 161 LYS B C 1
ATOM 2735 O O . LYS B 1 161 ? 26.98500 43.46900 -19.30200 1.000 30.70000 161 LYS B O 1
ATOM 2741 N N . GLU B 1 162 ? 26.59200 44.32000 -21.35800 1.000 33.27000 162 GLU B N 1
ATOM 2742 C CA . GLU B 1 162 ? 25.20600 44.64100 -21.03000 1.000 35.21000 162 GLU B CA 1
ATOM 2743 C C . GLU B 1 162 ? 24.41000 43.39300 -20.65600 1.000 36.40000 162 GLU B C 1
ATOM 2744 O O . GLU B 1 162 ? 23.48000 43.46700 -19.83900 1.000 43.28000 162 GLU B O 1
ATOM 2750 N N . LEU B 1 163 ? 24.73000 42.24800 -21.25400 1.000 34.20000 163 LEU B N 1
ATOM 2751 C CA . LEU B 1 163 ? 24.05000 41.01200 -20.88900 1.000 33.00000 163 LEU B CA 1
ATOM 2752 C C . LEU B 1 163 ? 24.61000 40.37000 -19.62600 1.000 29.22000 163 LEU B C 1
ATOM 2753 O O . LEU B 1 163 ? 23.99500 39.43300 -19.09900 1.000 30.27000 163 LEU B O 1
ATOM 2758 N N . GLY B 1 164 ? 25.73700 40.85700 -19.11300 1.000 23.46000 164 GLY B N 1
ATOM 2759 C CA . GLY B 1 164 ? 26.29600 40.30600 -17.89200 1.000 25.32000 164 GLY B CA 1
ATOM 2760 C C . GLY B 1 164 ? 27.07900 39.02700 -18.07400 1.000 28.05000 164 GLY B C 1
ATOM 2761 O O . GLY B 1 164 ? 27.20100 38.24300 -17.12200 1.000 26.62000 164 GLY B O 1
ATOM 2762 N N . TYR B 1 165 ? 27.64400 38.81200 -19.25800 1.000 33.62000 165 TYR B N 1
ATOM 2763 C CA . TYR B 1 165 ? 28.34500 37.58600 -19.61900 1.000 26.70000 165 TYR B CA 1
ATOM 2764 C C . TYR B 1 165 ? 29.84200 37.71600 -19.39800 1.000 28.70000 165 TYR B C 1
ATOM 2765 O O . TYR B 1 165 ? 30.45400 38.73200 -19.74800 1.000 26.87000 165 TYR B O 1
ATOM 2774 N N . ARG B 1 166 ? 30.42600 36.66300 -18.83400 1.000 29.85000 166 ARG B N 1
ATOM 2775 C CA . ARG B 1 166 ? 31.85900 36.41900 -18.94100 1.000 24.74000 166 ARG B CA 1
ATOM 2776 C C . ARG B 1 166 ? 32.17400 35.86400 -20.33000 1.000 26.06000 166 ARG B C 1
ATOM 2777 O O . ARG B 1 166 ? 31.42000 35.03900 -20.86500 1.000 23.77000 166 ARG B O 1
ATOM 2785 N N . VAL B 1 167 ? 33.22900 36.38600 -20.94800 1.000 26.60000 167 VAL B N 1
ATOM 2786 C CA . VAL B 1 167 ? 33.65900 36.00300 -22.29000 1.000 23.92000 167 VAL B CA 1
ATOM 2787 C C . VAL B 1 167 ? 34.91300 35.15100 -22.16200 1.000 24.94000 167 VAL B C 1
ATOM 2788 O O . VAL B 1 167 ? 35.94900 35.64600 -21.70200 1.000 25.49000 167 VAL B O 1
ATOM 2792 N N . ILE B 1 168 ? 34.83400 33.88900 -22.59000 1.000 22.83000 168 ILE B N 1
ATOM 2793 C CA . ILE B 1 168 ? 35.90600 32.91100 -22.40600 1.000 22.78000 168 ILE B CA 1
ATOM 2794 C C . ILE B 1 168 ? 36.59800 32.65300 -23.74300 1.000 25.17000 168 ILE B C 1
ATOM 2795 O O . ILE B 1 168 ? 35.99100 32.11500 -24.68000 1.000 23.16000 168 ILE B O 1
ATOM 2800 N N . HIS B 1 169 ? 37.87700 32.99900 -23.81800 1.000 22.24000 169 HIS B N 1
ATOM 2801 C CA . HIS B 1 169 ? 38.70200 32.64900 -24.96500 1.000 21.70000 169 HIS B CA 1
ATOM 2802 C C . HIS B 1 169 ? 39.34300 31.28900 -24.70000 1.000 23.30000 169 HIS B C 1
ATOM 2803 O O . HIS B 1 169 ? 38.66300 30.37900 -24.21200 1.000 24.06000 169 HIS B O 1
ATOM 2810 N N . ALA B 1 170 ? 40.63300 31.13800 -24.99000 1.000 20.46000 170 ALA B N 1
ATOM 2811 C CA . ALA B 1 170 ? 41.36600 29.90800 -24.69200 1.000 21.10000 170 ALA B CA 1
ATOM 2812 C C . ALA B 1 170 ? 42.84800 30.18900 -24.86000 1.000 22.48000 170 ALA B C 1
ATOM 2813 O O . ALA B 1 170 ? 43.23900 31.14100 -25.54500 1.000 28.46000 170 ALA B O 1
ATOM 2815 N N . ASP B 1 171 ? 43.67100 29.33700 -24.27700 1.000 18.09000 171 ASP B N 1
ATOM 2816 C CA . ASP B 1 171 ? 45.10000 29.50400 -24.47700 1.000 25.14000 171 ASP B CA 1
ATOM 2817 C C . ASP B 1 171 ? 45.82800 28.22800 -24.89200 1.000 23.46000 171 ASP B C 1
ATOM 2818 O O . ASP B 1 171 ? 47.04900 28.27600 -25.09900 1.000 24.75000 171 ASP B O 1
ATOM 2823 N N . LEU B 1 172 ? 45.12900 27.09900 -25.01600 1.000 18.57000 172 LEU B N 1
ATOM 2824 C CA . LEU B 1 172 ? 45.71200 25.88000 -25.57000 1.000 20.51000 172 LEU B CA 1
ATOM 2825 C C . LEU B 1 172 ? 44.79200 25.38100 -26.67800 1.000 19.62000 172 LEU B C 1
ATOM 2826 O O . LEU B 1 172 ? 43.75700 24.77100 -26.39900 1.000 21.32000 172 LEU B O 1
ATOM 2831 N N . ASP B 1 173 ? 45.20000 25.58700 -27.92700 1.000 19.44000 173 ASP B N 1
ATOM 2832 C CA . ASP B 1 173 ? 44.44300 25.12700 -29.08400 1.000 19.21000 173 ASP B CA 1
ATOM 2833 C C . ASP B 1 173 ? 44.96200 23.75300 -29.50400 1.000 22.16000 173 ASP B C 1
ATOM 2834 O O . ASP B 1 173 ? 46.08000 23.63500 -30.02000 1.000 21.82000 173 ASP B O 1
ATOM 2839 N N . THR B 1 174 ? 44.14300 22.71000 -29.30700 1.000 24.37000 174 THR B N 1
ATOM 2840 C CA . THR B 1 174 ? 44.55100 21.36100 -29.70300 1.000 21.31000 174 THR B CA 1
ATOM 2841 C C . THR B 1 174 ? 44.43900 21.11300 -31.19800 1.000 21.28000 174 THR B C 1
ATOM 2842 O O . THR B 1 174 ? 44.87700 20.05400 -31.66100 1.000 23.17000 174 THR B O 1
ATOM 2846 N N . ASN B 1 175 ? 43.83600 22.02700 -31.95900 1.000 22.69000 175 ASN B N 1
ATOM 2847 C CA . ASN B 1 175 ? 43.65800 21.83400 -33.40300 1.000 22.99000 175 ASN B CA 1
ATOM 2848 C C . ASN B 1 175 ? 43.00400 20.49100 -33.71200 1.000 22.81000 175 ASN B C 1
ATOM 2849 O O . ASN B 1 175 ? 43.36400 19.81300 -34.67900 1.000 27.24000 175 ASN B O 1
ATOM 2854 N N . ASP B 1 176 ? 42.05600 20.08200 -32.86500 1.000 22.17000 176 ASP B N 1
ATOM 2855 C CA . ASP B 1 176 ? 41.47600 18.76100 -33.02500 1.000 17.91000 176 ASP B CA 1
ATOM 2856 C C . ASP B 1 176 ? 40.69500 18.63300 -34.32100 1.000 20.71000 176 ASP B C 1
ATOM 2857 O O . ASP B 1 176 ? 40.54100 17.51500 -34.81400 1.000 21.33000 176 ASP B O 1
ATOM 2862 N N . TRP B 1 177 ? 40.28500 19.74900 -34.93300 1.000 19.12000 177 TRP B N 1
ATOM 2863 C CA . TRP B 1 177 ? 39.56100 19.67800 -36.19700 1.000 21.67000 177 TRP B CA 1
ATOM 2864 C C . TRP B 1 177 ? 40.44100 19.27900 -37.38800 1.000 23.94000 177 TRP B C 1
ATOM 2865 O O . TRP B 1 177 ? 39.89200 18.99000 -38.45700 1.000 22.90000 177 TRP B O 1
ATOM 2876 N N . LYS B 1 178 ? 41.77600 19.30100 -37.25600 1.000 22.77000 178 LYS B N 1
ATOM 2877 C CA . LYS B 1 178 ? 42.65900 18.86800 -38.34100 1.000 23.51000 178 LYS B CA 1
ATOM 2878 C C . LYS B 1 178 ? 42.77700 17.34900 -38.42800 1.000 24.15000 178 LYS B C 1
ATOM 2879 O O . LYS B 1 178 ? 43.37400 16.84000 -39.38400 1.000 20.29000 178 LYS B O 1
ATOM 2885 N N . PHE B 1 179 ? 42.27500 16.62700 -37.42700 1.000 21.42000 179 PHE B N 1
ATOM 2886 C CA . PHE B 1 179 ? 42.22800 15.16600 -37.41800 1.000 22.22000 179 PHE B CA 1
ATOM 2887 C C . PHE B 1 179 ? 43.60800 14.51200 -37.46200 1.000 23.33000 179 PHE B C 1
ATOM 2888 O O . PHE B 1 179 ? 43.72700 13.34900 -37.87100 1.000 23.91000 179 PHE B O 1
ATOM 2896 N N . ASP B 1 180 ? 44.65500 15.23300 -37.03400 1.000 24.24000 180 ASP B N 1
ATOM 2897 C CA . ASP B 1 180 ? 45.97200 14.64700 -36.77600 1.000 17.26000 180 ASP B CA 1
ATOM 2898 C C . ASP B 1 180 ? 45.98400 14.43800 -35.26900 1.000 18.57000 180 ASP B C 1
ATOM 2899 O O . ASP B 1 180 ? 46.37300 15.31700 -34.49400 1.000 24.29000 180 ASP B O 1
ATOM 2904 N N . MET B 1 181 ? 45.55100 13.26300 -34.85300 1.000 16.37000 181 MET B N 1
ATOM 2905 C CA . MET B 1 181 ? 45.38300 12.96600 -33.44200 1.000 17.54000 181 MET B CA 1
ATOM 2906 C C . MET B 1 181 ? 46.73500 12.86500 -32.72300 1.000 23.75000 181 MET B C 1
ATOM 2907 O O . MET B 1 181 ? 46.84700 13.32800 -31.58400 1.000 22.82000 181 MET B O 1
ATOM 2912 N N . PRO B 1 182 ? 47.77200 12.23800 -33.30900 1.000 23.65000 182 PRO B N 1
ATOM 2913 C CA . PRO B 1 182 ? 49.09000 12.29900 -32.65800 1.000 19.30000 182 PRO B CA 1
ATOM 2914 C C . PRO B 1 182 ? 49.58900 13.71400 -32.46200 1.000 20.71000 182 PRO B C 1
ATOM 2915 O O . PRO B 1 182 ? 50.16700 14.01800 -31.41000 1.000 26.02000 182 PRO B O 1
ATOM 2919 N N . ALA B 1 183 ? 49.39000 14.59400 -33.43900 1.000 20.41000 183 ALA B N 1
ATOM 2920 C CA . ALA B 1 183 ? 49.82300 15.97400 -33.25900 1.000 20.95000 183 ALA B CA 1
ATOM 2921 C C . ALA B 1 183 ? 49.01300 16.65800 -32.15500 1.000 23.47000 183 ALA B C 1
ATOM 2922 O O . ALA B 1 183 ? 49.58200 17.35200 -31.30300 1.000 21.37000 183 ALA B O 1
ATOM 2924 N N . SER B 1 184 ? 47.69100 16.43600 -32.12800 1.000 21.02000 184 SER B N 1
ATOM 2925 C CA . SER B 1 184 ? 46.84500 17.07400 -31.11800 1.000 19.52000 184 SER B CA 1
ATOM 2926 C C . SER B 1 184 ? 47.23500 16.61800 -29.71500 1.000 21.93000 184 SER B C 1
ATOM 2927 O O . SER B 1 184 ? 47.34000 17.43400 -28.79300 1.000 22.42000 184 SER B O 1
ATOM 2930 N N . ILE B 1 185 ? 47.43800 15.31100 -29.53000 1.000 18.99000 185 ILE B N 1
ATOM 2931 C CA . ILE B 1 185 ? 47.86500 14.80100 -28.23400 1.000 19.36000 185 ILE B CA 1
ATOM 2932 C C . ILE B 1 185 ? 49.23700 15.36900 -27.86700 1.000 29.25000 185 ILE B C 1
ATOM 2933 O O . ILE B 1 185 ? 49.49000 15.74900 -26.71300 1.000 27.85000 185 ILE B O 1
ATOM 2938 N N . ALA B 1 186 ? 50.14200 15.45000 -28.85000 1.000 26.42000 186 ALA B N 1
ATOM 2939 C CA . ALA B 1 186 ? 51.46200 15.99400 -28.58200 1.000 22.78000 186 ALA B CA 1
ATOM 2940 C C . ALA B 1 186 ? 51.38400 17.47900 -28.27700 1.000 25.51000 186 ALA B C 1
ATOM 2941 O O . ALA B 1 186 ? 52.07900 17.96100 -27.37400 1.000 23.79000 186 ALA B O 1
ATOM 2943 N N . ALA B 1 187 ? 50.53800 18.22000 -29.00900 1.000 23.31000 187 ALA B N 1
ATOM 2944 C CA . ALA B 1 187 ? 50.40200 19.64900 -28.74600 1.000 19.94000 187 ALA B CA 1
ATOM 2945 C C . ALA B 1 187 ? 49.84700 19.89000 -27.35200 1.000 24.95000 187 ALA B C 1
ATOM 2946 O O . ALA B 1 187 ? 50.26800 20.82700 -26.66200 1.000 26.54000 187 ALA B O 1
ATOM 2948 N N . PHE B 1 188 ? 48.91000 19.04700 -26.91500 1.000 23.62000 188 PHE B N 1
ATOM 2949 C CA . PHE B 1 188 ? 48.39400 19.14600 -25.55600 1.000 23.57000 188 PHE B CA 1
ATOM 2950 C C . PHE B 1 188 ? 49.51500 18.95700 -24.52700 1.000 24.43000 188 PHE B C 1
ATOM 2951 O O . PHE B 1 188 ? 49.68100 19.78300 -23.62000 1.000 25.09000 188 PHE B O 1
ATOM 2959 N N . LYS B 1 189 ? 50.32000 17.89500 -24.66700 1.000 23.58000 189 LYS B N 1
ATOM 2960 C CA . LYS B 1 189 ? 51.38800 17.64200 -23.69200 1.000 26.26000 189 LYS B CA 1
ATOM 2961 C C . LYS B 1 189 ? 52.44100 18.74400 -23.70000 1.000 25.21000 189 LYS B C 1
ATOM 2962 O O . LYS B 1 189 ? 53.03900 19.03800 -22.65600 1.000 28.44000 189 LYS B O 1
ATOM 2968 N N . ALA B 1 190 ? 52.72000 19.33500 -24.86100 1.000 21.52000 190 ALA B N 1
ATOM 2969 C CA . ALA B 1 190 ? 53.76700 20.34600 -24.94000 1.000 21.48000 190 ALA B CA 1
ATOM 2970 C C . ALA B 1 190 ? 53.33000 21.70300 -24.38000 1.000 25.08000 190 ALA B C 1
ATOM 2971 O O . ALA B 1 190 ? 54.18900 22.51500 -24.01300 1.000 30.13000 190 ALA B O 1
ATOM 2973 N N . GLY B 1 191 ? 52.03100 22.00500 -24.37000 1.000 24.94000 191 GLY B N 1
ATOM 2974 C CA . GLY B 1 191 ? 51.55000 23.31200 -23.94800 1.000 20.41000 191 GLY B CA 1
ATOM 2975 C C . GLY B 1 191 ? 50.78200 23.36800 -22.63700 1.000 20.91000 191 GLY B C 1
ATOM 2976 O O . GLY B 1 191 ? 50.49500 24.46100 -22.14400 1.000 19.36000 191 GLY B O 1
ATOM 2977 N N . VAL B 1 192 ? 50.43600 22.20500 -22.06500 1.000 23.19000 192 VAL B N 1
ATOM 2978 C CA . VAL B 1 192 ? 49.48100 22.16500 -20.95300 1.000 22.51000 192 VAL B CA 1
ATOM 2979 C C . VAL B 1 192 ? 50.06000 22.77100 -19.68200 1.000 23.90000 192 VAL B C 1
ATOM 2980 O O . VAL B 1 192 ? 49.32000 23.34800 -18.87600 1.000 26.09000 192 VAL B O 1
ATOM 2984 N N . ALA B 1 193 ? 51.37900 22.69800 -19.49100 1.000 26.34000 193 ALA B N 1
ATOM 2985 C CA . ALA B 1 193 ? 51.98500 23.20200 -18.26000 1.000 22.48000 193 ALA B CA 1
ATOM 2986 C C . ALA B 1 193 ? 51.67700 24.68100 -18.05300 1.000 24.85000 193 ALA B C 1
ATOM 2987 O O . ALA B 1 193 ? 51.51600 25.13000 -16.91500 1.000 24.96000 193 ALA B O 1
ATOM 2989 N N . ASN B 1 194 ? 51.57700 25.43900 -19.13800 1.000 24.17000 194 ASN B N 1
ATOM 2990 C CA . ASN B 1 194 ? 51.41700 26.88100 -19.12000 1.000 27.71000 194 ASN B CA 1
ATOM 2991 C C . ASN B 1 194 ? 50.02700 27.32600 -19.54700 1.000 31.93000 194 ASN B C 1
ATOM 2992 O O . ASN B 1 194 ? 49.66700 28.49400 -19.34500 1.000 31.85000 194 ASN B O 1
ATOM 2997 N N . ASN B 1 195 ? 49.23700 26.43400 -20.13600 1.000 31.11000 195 ASN B N 1
ATOM 2998 C CA . ASN B 1 195 ? 47.97400 26.80400 -20.76100 1.000 29.85000 195 ASN B CA 1
ATOM 2999 C C . ASN B 1 195 ? 46.91000 25.83300 -20.29100 1.000 26.26000 195 ASN B C 1
ATOM 3000 O O . ASN B 1 195 ? 46.99200 24.63100 -20.57100 1.000 25.13000 195 ASN B O 1
ATOM 3005 N N . ARG B 1 196 ? 45.90500 26.35900 -19.60200 1.000 23.72000 196 ARG B N 1
ATOM 3006 C CA . ARG B 1 196 ? 44.97400 25.51700 -18.88000 1.000 22.29000 196 ARG B CA 1
ATOM 3007 C C . ARG B 1 196 ? 43.52800 25.65500 -19.35300 1.000 19.18000 196 ARG B C 1
ATOM 3008 O O . ARG B 1 196 ? 42.66700 24.90700 -18.88100 1.000 18.74000 196 ARG B O 1
ATOM 3016 N N . ILE B 1 197 ? 43.23400 26.56500 -20.27400 1.000 17.99000 197 ILE B N 1
ATOM 3017 C CA . ILE B 1 197 ? 41.91500 26.63800 -20.88500 1.000 23.91000 197 ILE B CA 1
ATOM 3018 C C . ILE B 1 197 ? 42.05200 25.99100 -22.25600 1.000 24.18000 197 ILE B C 1
ATOM 3019 O O . ILE B 1 197 ? 42.40300 26.65200 -23.24200 1.000 20.83000 197 ILE B O 1
ATOM 3024 N N . VAL B 1 198 ? 41.71700 24.70100 -22.32000 1.000 19.91000 198 VAL B N 1
ATOM 3025 C CA . VAL B 1 198 ? 42.02800 23.84400 -23.45500 1.000 16.47000 198 VAL B CA 1
ATOM 3026 C C . VAL B 1 198 ? 40.82700 23.82000 -24.38800 1.000 17.95000 198 VAL B C 1
ATOM 3027 O O . VAL B 1 198 ? 39.69700 23.54200 -23.95800 1.000 14.65000 198 VAL B O 1
ATOM 3031 N N . LEU B 1 199 ? 41.08000 24.09900 -25.67000 1.000 19.90000 199 LEU B N 1
ATOM 3032 C CA . LEU B 1 199 ? 40.05400 24.18000 -26.70200 1.000 16.68000 199 LEU B CA 1
ATOM 3033 C C . LEU B 1 199 ? 39.98400 22.87100 -27.47700 1.000 20.24000 199 LEU B C 1
ATOM 3034 O O . LEU B 1 199 ? 40.97700 22.44300 -28.06900 1.000 25.90000 199 LEU B O 1
ATOM 3039 N N . ALA B 1 200 ? 38.81400 22.24100 -27.47100 1.000 23.63000 200 ALA B N 1
ATOM 3040 C CA . ALA B 1 200 ? 38.51500 21.11200 -28.33800 1.000 22.52000 200 ALA B CA 1
ATOM 3041 C C . ALA B 1 200 ? 37.05300 21.21400 -28.78100 1.000 23.41000 200 ALA B C 1
ATOM 3042 O O . ALA B 1 200 ? 36.29600 22.07600 -28.31900 1.000 18.02000 200 ALA B O 1
ATOM 3044 N N . HIS B 1 201 ? 36.64700 20.30400 -29.66900 1.000 21.23000 201 HIS B N 1
ATOM 3045 C CA . HIS B 1 201 ? 35.29800 20.30000 -30.22400 1.000 21.16000 201 HIS B CA 1
ATOM 3046 C C . HIS B 1 201 ? 34.73200 18.88500 -30.07600 1.000 24.54000 201 HIS B C 1
ATOM 3047 O O . HIS B 1 201 ? 35.15500 17.96300 -30.78000 1.000 23.64000 201 HIS B O 1
ATOM 3054 N N . ASP B 1 202 ? 33.81500 18.69000 -29.11700 1.000 22.88000 202 ASP B N 1
ATOM 3055 C CA . ASP B 1 202 ? 33.33000 17.34100 -28.84700 1.000 24.52000 202 ASP B CA 1
ATOM 3056 C C . ASP B 1 202 ? 32.38300 16.84100 -29.92300 1.000 20.74000 202 ASP B C 1
ATOM 3057 O O . ASP B 1 202 ? 31.91800 15.69900 -29.83900 1.000 20.13000 202 ASP B O 1
ATOM 3062 N N . VAL B 1 203 ? 32.10800 17.65900 -30.93800 1.000 21.55000 203 VAL B N 1
ATOM 3063 C CA . VAL B 1 203 ? 31.31100 17.18900 -32.06100 1.000 21.38000 203 VAL B CA 1
ATOM 3064 C C . VAL B 1 203 ? 32.09000 16.25200 -32.97200 1.000 22.68000 203 VAL B C 1
ATOM 3065 O O . VAL B 1 203 ? 31.49400 15.63100 -33.85400 1.000 27.91000 203 VAL B O 1
ATOM 3069 N N . HIS B 1 204 ? 33.40700 16.14400 -32.80500 1.000 24.01000 204 HIS B N 1
ATOM 3070 C CA . HIS B 1 204 ? 34.22200 15.26200 -33.63500 1.000 21.91000 204 HIS B CA 1
ATOM 3071 C C . HIS B 1 204 ? 34.38100 13.93200 -32.92400 1.000 17.81000 204 HIS B C 1
ATOM 3072 O O . HIS B 1 204 ? 34.82700 13.89500 -31.77600 1.000 21.55000 204 HIS B O 1
ATOM 3079 N N . GLU B 1 205 ? 34.02500 12.84600 -33.60400 1.000 17.02000 205 GLU B N 1
ATOM 3080 C CA . GLU B 1 205 ? 34.13800 11.53000 -32.98900 1.000 20.47000 205 GLU B CA 1
ATOM 3081 C C . GLU B 1 205 ? 35.56600 11.26100 -32.51000 1.000 23.76000 205 GLU B C 1
ATOM 3082 O O . GLU B 1 205 ? 35.77200 10.66100 -31.44900 1.000 23.05000 205 GLU B O 1
ATOM 3088 N N . THR B 1 206 ? 36.56900 11.67000 -33.29700 1.000 24.53000 206 THR B N 1
ATOM 3089 C CA . THR B 1 206 ? 37.95600 11.43500 -32.90600 1.000 22.22000 206 THR B CA 1
ATOM 3090 C C . THR B 1 206 ? 38.34600 12.23900 -31.67000 1.000 25.35000 206 THR B C 1
ATOM 3091 O O . THR B 1 206 ? 39.20600 11.80300 -30.88700 1.000 22.57000 206 THR B O 1
ATOM 3095 N N . THR B 1 207 ? 37.76000 13.42700 -31.49500 1.000 24.48000 207 THR B N 1
ATOM 3096 C CA . THR B 1 207 ? 38.06600 14.22500 -30.31300 1.000 23.41000 207 THR B CA 1
ATOM 3097 C C . THR B 1 207 ? 37.63500 13.51100 -29.04200 1.000 25.60000 207 THR B C 1
ATOM 3098 O O . THR B 1 207 ? 38.36100 13.51100 -28.03800 1.000 23.31000 207 THR B O 1
ATOM 3102 N N . VAL B 1 208 ? 36.46900 12.87300 -29.07600 1.000 19.58000 208 VAL B N 1
ATOM 3103 C CA . VAL B 1 208 ? 35.96100 12.24000 -27.87000 1.000 21.54000 208 VAL B CA 1
ATOM 3104 C C . VAL B 1 208 ? 36.62300 10.89300 -27.66000 1.000 22.92000 208 VAL B C 1
ATOM 3105 O O . VAL B 1 208 ? 36.98600 10.54100 -26.53100 1.000 26.34000 208 VAL B O 1
ATOM 3109 N N . LYS B 1 209 ? 36.84000 10.14100 -28.73500 1.000 20.67000 209 LYS B N 1
ATOM 3110 C CA . LYS B 1 209 ? 37.32500 8.77700 -28.58700 1.000 21.94000 209 LYS B CA 1
ATOM 3111 C C . LYS B 1 209 ? 38.84100 8.66100 -28.55100 1.000 25.22000 209 LYS B C 1
ATOM 3112 O O . LYS B 1 209 ? 39.36000 7.70400 -27.95700 1.000 28.75000 209 LYS B O 1
ATOM 3118 N N . THR B 1 210 ? 39.57500 9.59900 -29.14800 1.000 21.63000 210 THR B N 1
ATOM 3119 C CA . THR B 1 210 ? 41.02400 9.50100 -29.16500 1.000 18.78000 210 THR B CA 1
ATOM 3120 C C . THR B 1 210 ? 41.68800 10.61700 -28.37400 1.000 22.17000 210 THR B C 1
ATOM 3121 O O . THR B 1 210 ? 42.52400 10.32700 -27.50600 1.000 22.49000 210 THR B O 1
ATOM 3125 N N . LEU B 1 211 ? 41.34900 11.88600 -28.63600 1.000 19.28000 211 LEU B N 1
ATOM 3126 C CA . LEU B 1 211 ? 42.00700 12.97500 -27.91600 1.000 19.46000 211 LEU B CA 1
ATOM 3127 C C . LEU B 1 211 ? 41.60400 12.99000 -26.44100 1.000 23.07000 211 LEU B C 1
ATOM 3128 O O . LEU B 1 211 ? 42.46500 13.07800 -25.55000 1.000 21.05000 211 LEU B O 1
ATOM 3133 N N . LEU B 1 212 ? 40.30500 12.90000 -26.15700 1.000 19.56000 212 LEU B N 1
ATOM 3134 C CA . LEU B 1 212 ? 39.86500 13.02500 -24.77200 1.000 20.09000 212 LEU B CA 1
ATOM 3135 C C . LEU B 1 212 ? 40.48300 11.98600 -23.84200 1.000 20.27000 212 LEU B C 1
ATOM 3136 O O . LEU B 1 212 ? 40.94000 12.38100 -22.75400 1.000 23.84000 212 LEU B O 1
ATOM 3141 N N . PRO B 1 213 ? 40.56100 10.69200 -24.17800 1.000 24.23000 213 PRO B N 1
ATOM 3142 C CA . PRO B 1 213 ? 41.27800 9.77000 -23.27400 1.000 21.19000 213 PRO B CA 1
ATOM 3143 C C . PRO B 1 213 ? 42.73100 10.15200 -23.06600 1.000 20.04000 213 PRO B C 1
ATOM 3144 O O . PRO B 1 213 ? 43.27500 9.92400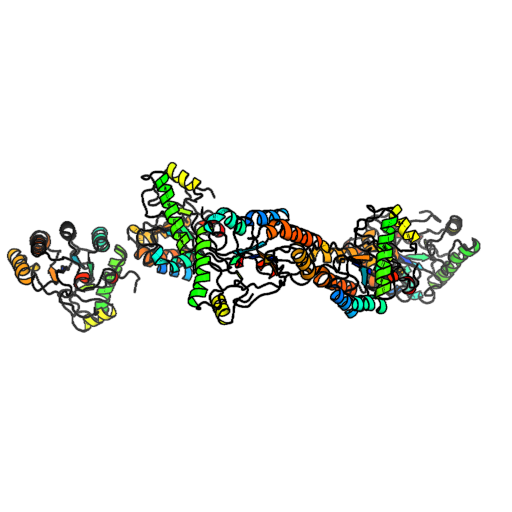 -21.98300 1.000 22.33000 213 PRO B O 1
ATOM 3148 N N . ALA B 1 214 ? 43.40000 10.69300 -24.08200 1.000 20.91000 214 ALA B N 1
ATOM 3149 C CA . ALA B 1 214 ? 44.78800 11.09500 -23.88800 1.000 20.23000 214 ALA B CA 1
ATOM 3150 C C . ALA B 1 214 ? 44.89600 12.31900 -22.97800 1.000 21.13000 214 ALA B C 1
ATOM 3151 O O . ALA B 1 214 ? 45.80700 12.39500 -22.14500 1.000 23.06000 214 ALA B O 1
ATOM 3153 N N . MET B 1 215 ? 43.99000 13.29000 -23.12600 1.000 16.63000 215 MET B N 1
ATOM 3154 C CA . MET B 1 215 ? 44.01500 14.45700 -22.25000 1.000 21.06000 215 MET B CA 1
ATOM 3155 C C . MET B 1 215 ? 43.76100 14.06300 -20.79200 1.000 25.00000 215 MET B C 1
ATOM 3156 O O . MET B 1 215 ? 44.51600 14.45400 -19.88200 1.000 21.77000 215 MET B O 1
ATOM 3161 N N . ILE B 1 216 ? 42.73700 13.23400 -20.56300 1.000 20.33000 216 ILE B N 1
ATOM 3162 C CA . ILE B 1 216 ? 42.42700 12.77400 -19.21300 1.000 23.92000 216 ILE B CA 1
ATOM 3163 C C . ILE B 1 216 ? 43.62700 12.06600 -18.61500 1.000 26.61000 216 ILE B C 1
ATOM 3164 O O . ILE B 1 216 ? 43.96600 12.23700 -17.43200 1.000 22.99000 216 ILE B O 1
ATOM 3169 N N . LYS B 1 217 ? 44.28600 11.25500 -19.43200 1.000 27.24000 217 LYS B N 1
ATOM 3170 C CA . LYS B 1 217 ? 45.37900 10.42000 -18.95200 1.000 27.67000 217 LYS B CA 1
ATOM 3171 C C . LYS B 1 217 ? 46.57900 11.27100 -18.54700 1.000 23.92000 217 LYS B C 1
ATOM 3172 O O . LYS B 1 217 ? 47.20900 11.01500 -17.52000 1.000 28.53000 217 LYS B O 1
ATOM 3178 N N . GLU B 1 218 ? 46.91300 12.28500 -19.34400 1.000 26.77000 218 GLU B N 1
ATOM 3179 C CA . GLU B 1 218 ? 48.02900 13.16500 -19.00400 1.000 23.28000 218 GLU B CA 1
ATOM 3180 C C . GLU B 1 218 ? 47.68800 14.05500 -17.81200 1.000 28.22000 218 GLU B C 1
ATOM 3181 O O . GLU B 1 218 ? 48.56400 14.35700 -16.99400 1.000 34.38000 218 GLU B O 1
ATOM 3187 N N . VAL B 1 219 ? 46.42100 14.48100 -17.68800 1.000 28.97000 219 VAL B N 1
ATOM 3188 C CA . VAL B 1 219 ? 46.00900 15.26700 -16.52300 1.000 24.53000 219 VAL B CA 1
ATOM 3189 C C . VAL B 1 219 ? 46.21500 14.46500 -15.24300 1.000 24.64000 219 VAL B C 1
ATOM 3190 O O . VAL B 1 219 ? 46.65500 15.00100 -14.22000 1.000 26.07000 219 VAL B O 1
ATOM 3194 N N . GLN B 1 220 ? 45.87700 13.17400 -15.26800 1.000 25.70000 220 GLN B N 1
ATOM 3195 C CA . GLN B 1 220 ? 46.13800 12.33500 -14.10200 1.000 23.44000 220 GLN B CA 1
ATOM 3196 C C . GLN B 1 220 ? 47.62900 12.20000 -13.84500 1.000 29.20000 220 GLN B C 1
ATOM 3197 O O . GLN B 1 220 ? 48.06100 12.22400 -12.68500 1.000 37.41000 220 GLN B O 1
ATOM 3203 N N . ARG B 1 221 ? 48.44000 12.08300 -14.90600 1.000 27.04000 221 ARG B N 1
ATOM 3204 C CA . ARG B 1 221 ? 49.88500 11.92400 -14.70900 1.000 33.58000 221 ARG B CA 1
ATOM 3205 C C . ARG B 1 221 ? 50.50900 13.15900 -14.06300 1.000 29.68000 221 ARG B C 1
ATOM 3206 O O . ARG B 1 221 ? 51.44200 13.04000 -13.26000 1.000 28.70000 221 ARG B O 1
ATOM 3214 N N . LEU B 1 222 ? 50.02100 14.34900 -14.40900 1.000 28.40000 222 LEU B N 1
ATOM 3215 C CA . LEU B 1 222 ? 50.52500 15.60800 -13.86300 1.000 25.56000 222 LEU B CA 1
ATOM 3216 C C . LEU B 1 222 ? 49.89800 16.00300 -12.52500 1.000 22.83000 222 LEU B C 1
ATOM 3217 O O . LEU B 1 222 ? 50.23800 17.06800 -12.00700 1.000 27.20000 222 LEU B O 1
ATOM 3222 N N . LYS B 1 223 ? 48.97900 15.20400 -11.97700 1.000 27.38000 223 LYS B N 1
ATOM 3223 C CA . LYS B 1 223 ? 48.30200 15.52600 -10.71200 1.000 26.75000 223 LYS B CA 1
ATOM 3224 C C . LYS B 1 223 ? 47.55300 16.85900 -10.78600 1.000 28.64000 223 LYS B C 1
ATOM 3225 O O . LYS B 1 223 ? 47.44300 17.57000 -9.79100 1.000 37.41000 223 LYS B O 1
ATOM 3231 N N . LEU B 1 224 ? 47.01700 17.20500 -11.96300 1.000 23.50000 224 LEU B N 1
ATOM 3232 C CA . LEU B 1 224 ? 46.28700 18.45700 -12.13600 1.000 23.94000 224 LEU B CA 1
ATOM 3233 C C . LEU B 1 224 ? 44.82500 18.21100 -11.81700 1.000 26.63000 224 LEU B C 1
ATOM 3234 O O . LEU B 1 224 ? 44.33900 17.07800 -11.88300 1.000 27.05000 224 LEU B O 1
ATOM 3239 N N . LYS B 1 225 ? 44.08600 19.27600 -11.49400 1.000 25.90000 225 LYS B N 1
ATOM 3240 C CA . LYS B 1 225 ? 42.64900 19.12700 -11.12500 1.000 28.15000 225 LYS B CA 1
ATOM 3241 C C . LYS B 1 225 ? 41.76400 19.59100 -12.28600 1.000 28.68000 225 LYS B C 1
ATOM 3242 O O . LYS B 1 225 ? 41.70600 20.80600 -12.53000 1.000 23.01000 225 LYS B O 1
ATOM 3248 N N . ALA B 1 226 ? 41.08500 18.65700 -12.95800 1.000 20.75000 226 ALA B N 1
ATOM 3249 C CA . ALA B 1 226 ? 40.25600 19.00700 -14.10600 1.000 22.59000 226 ALA B CA 1
ATOM 3250 C C . ALA B 1 226 ? 38.88500 19.51200 -13.67000 1.000 24.71000 226 ALA B C 1
ATOM 3251 O O . ALA B 1 226 ? 37.98500 18.72300 -13.36100 1.000 24.21000 226 ALA B O 1
ATOM 3253 N N . VAL B 1 227 ? 38.70600 20.83000 -13.69400 1.000 22.43000 227 VAL B N 1
ATOM 3254 C CA . VAL B 1 227 ? 37.52300 21.49200 -13.15100 1.000 25.79000 227 VAL B CA 1
ATOM 3255 C C . VAL B 1 227 ? 36.85600 22.30300 -14.25100 1.000 23.65000 227 VAL B C 1
ATOM 3256 O O . VAL B 1 227 ? 37.31100 22.29100 -15.40200 1.000 24.90000 227 VAL B O 1
ATOM 3260 N N . THR B 1 228 ? 35.78600 23.01900 -13.90900 1.000 23.43000 228 THR B N 1
ATOM 3261 C CA . THR B 1 228 ? 35.12400 23.88900 -14.87300 1.000 21.64000 228 THR B CA 1
ATOM 3262 C C . THR B 1 228 ? 35.91300 25.18100 -15.08500 1.000 20.45000 228 THR B C 1
ATOM 3263 O O . THR B 1 228 ? 36.79800 25.54400 -14.31000 1.000 22.09000 228 THR B O 1
ATOM 3267 N N . VAL B 1 229 ? 35.55200 25.91000 -16.13900 1.000 21.59000 229 VAL B N 1
ATOM 3268 C CA . VAL B 1 229 ? 36.22800 27.17400 -16.39800 1.000 23.79000 229 VAL B CA 1
ATOM 3269 C C . VAL B 1 229 ? 36.01600 28.13900 -15.23800 1.000 25.71000 229 VAL B C 1
ATOM 3270 O O . VAL B 1 229 ? 36.97100 28.73100 -14.72200 1.000 31.10000 229 VAL B O 1
ATOM 3274 N N . GLY B 1 230 ? 34.78000 28.24100 -14.75100 1.000 27.10000 230 GLY B N 1
ATOM 3275 C CA . GLY B 1 230 ? 34.51000 29.11600 -13.62300 1.000 22.91000 230 GLY B CA 1
ATOM 3276 C C . GLY B 1 230 ? 35.36400 28.78000 -12.41800 1.000 29.93000 230 GLY B C 1
ATOM 3277 O O . GLY B 1 230 ? 35.98700 29.66400 -11.81900 1.000 28.54000 230 GLY B O 1
ATOM 3278 N N . GLU B 1 231 ? 35.40600 27.49600 -12.04000 1.000 24.96000 231 GLU B N 1
ATOM 3279 C CA . GLU B 1 231 ? 36.24200 27.11500 -10.90700 1.000 24.02000 231 GLU B CA 1
ATOM 3280 C C . GLU B 1 231 ? 37.69600 27.49800 -11.13300 1.000 30.00000 231 GLU B C 1
ATOM 3281 O O . GLU B 1 231 ? 38.34900 28.03200 -10.22700 1.000 31.75000 231 GLU B O 1
ATOM 3287 N N . CYS B 1 232 ? 38.22100 27.24200 -12.33800 1.000 29.84000 232 CYS B N 1
ATOM 3288 C CA . CYS B 1 232 ? 39.61400 27.55400 -12.62000 1.000 27.89000 232 CYS B CA 1
ATOM 3289 C C . CYS B 1 232 ? 39.85800 29.05400 -12.64100 1.000 27.97000 232 CYS B C 1
ATOM 3290 O O . CYS B 1 232 ? 41.02200 29.48500 -12.60900 1.000 27.89000 232 CYS B O 1
ATOM 3293 N N . LEU B 1 233 ? 38.79700 29.85100 -12.68700 1.000 24.10000 233 LEU B N 1
ATOM 3294 C CA . LEU B 1 233 ? 38.90300 31.29400 -12.57500 1.000 28.66000 233 LEU B CA 1
ATOM 3295 C C . LEU B 1 233 ? 38.54500 31.78900 -11.17900 1.000 25.05000 233 LEU B C 1
ATOM 3296 O O . LEU B 1 233 ? 38.56700 32.99900 -10.93700 1.000 29.36000 233 LEU B O 1
ATOM 3301 N N . GLY B 1 234 ? 38.22400 30.88900 -10.25600 1.000 23.01000 234 GLY B N 1
ATOM 3302 C CA . GLY B 1 234 ? 37.88400 31.29100 -8.90800 1.000 24.66000 234 GLY B CA 1
ATOM 3303 C C . GLY B 1 234 ? 36.44100 31.65800 -8.66600 1.000 22.96000 234 GLY B C 1
ATOM 3304 O O . GLY B 1 234 ? 36.14400 32.27000 -7.63500 1.000 28.50000 234 GLY B O 1
ATOM 3305 N N . GLU B 1 235 ? 35.52800 31.28700 -9.56500 1.000 26.57000 235 GLU B N 1
ATOM 3306 C CA . GLU B 1 235 ? 34.11200 31.61900 -9.46200 1.000 24.56000 235 GLU B CA 1
ATOM 3307 C C . GLU B 1 235 ? 33.31100 30.33700 -9.29300 1.000 24.99000 235 GLU B C 1
ATOM 3308 O O . GLU B 1 235 ? 33.27900 29.50900 -10.21800 1.000 25.53000 235 GLU B O 1
ATOM 3314 N N . PRO B 1 236 ? 32.64000 30.13300 -8.16900 1.000 27.85000 236 PRO B N 1
ATOM 3315 C CA . PRO B 1 236 ? 31.99400 28.84400 -7.89200 1.000 25.13000 236 PRO B CA 1
ATOM 3316 C C . PRO B 1 236 ? 30.65900 28.70100 -8.62100 1.000 22.65000 236 PRO B C 1
ATOM 3317 O O . PRO B 1 236 ? 30.16700 29.62800 -9.26400 1.000 24.02000 236 PRO B O 1
ATOM 3321 N N . TYR B 1 237 ? 30.05200 27.51600 -8.45100 1.000 25.05000 237 TYR B N 1
ATOM 3322 C CA . TYR B 1 237 ? 28.88200 27.11800 -9.23700 1.000 26.22000 237 TYR B CA 1
ATOM 3323 C C . TYR B 1 237 ? 27.76800 28.15700 -9.19400 1.000 26.26000 237 TYR B C 1
ATOM 3324 O O . TYR B 1 237 ? 27.13700 28.43600 -10.21600 1.000 29.83000 237 TYR B O 1
ATOM 3333 N N . ALA B 1 238 ? 27.56000 28.79000 -8.04000 1.000 26.38000 238 ALA B N 1
ATOM 3334 C CA . ALA B 1 238 ? 26.44800 29.71400 -7.84600 1.000 24.35000 238 ALA B CA 1
ATOM 3335 C C . ALA B 1 238 ? 26.46100 30.88200 -8.81400 1.000 27.87000 238 ALA B C 1
ATOM 3336 O O . ALA B 1 238 ? 25.48400 31.63200 -8.85500 1.000 29.53000 238 ALA B O 1
ATOM 3338 N N . TYR B 1 239 ? 27.54400 31.10400 -9.54800 1.000 31.82000 239 TYR B N 1
ATOM 3339 C CA . TYR B 1 239 ? 27.60100 32.24100 -10.45500 1.000 32.97000 239 TYR B CA 1
ATOM 3340 C C . TYR B 1 239 ? 27.54800 31.84900 -11.92600 1.000 29.43000 239 TYR B C 1
ATOM 3341 O O . TYR B 1 239 ? 27.55800 32.74000 -12.77900 1.000 29.86000 239 TYR B O 1
ATOM 3350 N N . TRP B 1 240 ? 27.43700 30.55800 -12.24900 1.000 27.32000 240 TRP B N 1
ATOM 3351 C CA . TRP B 1 240 ? 27.50300 30.13000 -13.64300 1.000 22.10000 240 TRP B CA 1
ATOM 3352 C C . TRP B 1 240 ? 26.18400 30.25700 -14.38100 1.000 25.70000 240 TRP B C 1
ATOM 3353 O O . TRP B 1 240 ? 26.19400 30.27600 -15.61900 1.000 27.15000 240 TRP B O 1
ATOM 3364 N N . TYR B 1 241 ? 25.06100 30.33400 -13.66100 1.000 25.49000 241 TYR B N 1
ATOM 3365 C CA . TYR B 1 241 ? 23.73600 30.28600 -14.25700 1.000 23.82000 241 TYR B CA 1
ATOM 3366 C C . TYR B 1 241 ? 22.80400 31.31900 -13.63800 1.000 26.50000 241 TYR B C 1
ATOM 3367 O O . TYR B 1 241 ? 23.01100 31.80200 -12.51900 1.000 27.63000 241 TYR B O 1
ATOM 3376 N N . ARG B 1 242 ? 21.73400 31.60500 -14.37400 1.000 26.52000 242 ARG B N 1
ATOM 3377 C CA . ARG B 1 242 ? 20.60400 32.37100 -13.88200 1.000 23.00000 242 ARG B CA 1
ATOM 3378 C C . ARG B 1 242 ? 19.34000 31.53500 -14.04900 1.000 24.44000 242 ARG B C 1
ATOM 3379 O O . ARG B 1 242 ? 19.26500 30.66100 -14.92000 1.000 25.74000 242 ARG B O 1
ATOM 3387 N N . VAL B 1 243 ? 18.33900 31.80200 -13.21700 1.000 24.71000 243 VAL B N 1
ATOM 3388 C CA . VAL B 1 243 ? 17.09000 31.04600 -13.22400 1.000 23.31000 243 VAL B CA 1
ATOM 3389 C C . VAL B 1 243 ? 15.89400 31.94500 -13.51800 1.000 21.26000 243 VAL B C 1
ATOM 3390 O O . VAL B 1 243 ? 15.05300 31.62100 -14.35400 1.000 35.55000 243 VAL B O 1
ATOM 3394 N N . THR B 1 244 ? 15.80600 33.06500 -12.84400 1.000 23.53000 244 THR B N 1
ATOM 3395 C CA . THR B 1 244 ? 14.71100 33.99800 -13.05800 1.000 26.10000 244 THR B CA 1
ATOM 3396 C C . THR B 1 244 ? 14.83900 34.64800 -14.42900 1.000 27.10000 244 THR B C 1
ATOM 3397 O O . THR B 1 244 ? 15.89900 35.19700 -14.74300 1.000 32.99000 244 THR B O 1
ATOM 3401 N N . PRO B 1 245 ? 13.78200 34.64800 -15.24700 1.000 29.69000 245 PRO B N 1
ATOM 3402 C CA . PRO B 1 245 ? 13.85900 35.28300 -16.56900 1.000 26.17000 245 PRO B CA 1
ATOM 3403 C C . PRO B 1 245 ? 14.24200 36.74800 -16.46200 1.000 30.86000 245 PRO B C 1
ATOM 3404 O O . PRO B 1 245 ? 14.06700 37.38700 -15.42600 1.000 36.12000 245 PRO B O 1
ATOM 3408 N N . ARG B 1 246 ? 14.75900 37.29100 -17.56100 1.000 31.23000 246 ARG B N 1
ATOM 3409 C CA . ARG B 1 246 ? 15.20800 38.68200 -17.54300 1.000 34.99000 246 ARG B CA 1
ATOM 3410 C C . ARG B 1 246 ? 14.04800 39.65600 -17.31600 1.000 28.62000 246 ARG B C 1
ATOM 3411 O O . ARG B 1 246 ? 12.90600 39.38300 -17.70000 1.000 29.82000 246 ARG B O 1
ATOM 3419 N N . LEU C 1 35 ? 10.05700 42.28000 56.34700 1.000 19.39000 35 LEU C N 1
ATOM 3420 C CA . LEU C 1 35 ? 10.08900 42.81300 54.96700 1.000 26.82000 35 LEU C CA 1
ATOM 3421 C C . LEU C 1 35 ? 9.22200 44.07400 54.76200 1.000 27.08000 35 LEU C C 1
ATOM 3422 O O . LEU C 1 35 ? 8.06000 44.11300 55.16500 1.000 21.89000 35 LEU C O 1
ATOM 3427 N N . PRO C 1 36 ? 9.76000 45.07000 54.05900 1.000 30.25000 36 PRO C N 1
ATOM 3428 C CA . PRO C 1 36 ? 8.99600 46.30000 53.82300 1.000 16.66000 36 PRO C CA 1
ATOM 3429 C C . PRO C 1 36 ? 8.07400 46.16400 52.62100 1.000 20.67000 36 PRO C C 1
ATOM 3430 O O . PRO C 1 36 ? 8.37000 45.45300 51.65900 1.000 20.57000 36 PRO C O 1
ATOM 3434 N N . ASN C 1 37 ? 6.95900 46.89100 52.67500 1.000 16.32000 37 ASN C N 1
ATOM 3435 C CA . ASN C 1 37 ? 6.02500 46.97900 51.57300 1.000 15.12000 37 ASN C CA 1
ATOM 3436 C C . ASN C 1 37 ? 6.33800 48.23700 50.77400 1.000 21.28000 37 ASN C C 1
ATOM 3437 O O . ASN C 1 37 ? 6.86600 49.21600 51.30600 1.000 21.15000 37 ASN C O 1
ATOM 3442 N N . GLY C 1 38 ? 6.01600 48.20100 49.48300 1.000 20.67000 38 GLY C N 1
ATOM 3443 C CA . GLY C 1 38 ? 6.23900 49.35100 48.62400 1.000 21.20000 38 GLY C CA 1
ATOM 3444 C C . GLY C 1 38 ? 7.69100 49.74900 48.47000 1.000 20.92000 38 GLY C C 1
ATOM 3445 O O . GLY C 1 38 ? 7.98300 50.92600 48.23800 1.000 24.30000 38 GLY C O 1
ATOM 3446 N N . VAL C 1 39 ? 8.60900 48.79400 48.57500 1.000 17.29000 39 VAL C N 1
ATOM 3447 C CA . VAL C 1 39 ? 10.03000 49.02300 48.37000 1.000 20.65000 39 VAL C CA 1
ATOM 3448 C C . VAL C 1 39 ? 10.55500 47.91400 47.46800 1.000 20.25000 39 VAL C C 1
ATOM 3449 O O . VAL C 1 39 ? 10.48800 46.73500 47.83300 1.000 19.45000 39 VAL C O 1
ATOM 3453 N N . ALA C 1 40 ? 11.10300 48.28800 46.31400 1.000 19.17000 40 ALA C N 1
ATOM 3454 C CA . ALA C 1 40 ? 11.60000 47.28900 45.37800 1.000 19.74000 40 ALA C CA 1
ATOM 3455 C C . ALA C 1 40 ? 12.69300 46.43600 46.02200 1.000 18.41000 40 ALA C C 1
ATOM 3456 O O . ALA C 1 40 ? 13.67400 46.95200 46.57000 1.000 20.16000 40 ALA C O 1
ATOM 3458 N N . ILE C 1 41 ? 12.51500 45.12200 45.94300 1.000 16.70000 41 ILE C N 1
ATOM 3459 C CA . ILE C 1 41 ? 13.43100 44.13600 46.50200 1.000 14.41000 41 ILE C CA 1
ATOM 3460 C C . ILE C 1 41 ? 14.12800 43.42700 45.34300 1.000 18.57000 41 ILE C C 1
ATOM 3461 O O . ILE C 1 41 ? 13.47300 43.01000 44.37800 1.000 16.35000 41 ILE C O 1
ATOM 3466 N N . PHE C 1 42 ? 15.46000 43.32400 45.40900 1.000 18.55000 42 PHE C N 1
ATOM 3467 C CA . PHE C 1 42 ? 16.23000 42.84800 44.26500 1.000 16.86000 42 PHE C CA 1
ATOM 3468 C C . PHE C 1 42 ? 16.90500 41.50700 44.46400 1.000 17.81000 42 PHE C C 1
ATOM 3469 O O . PHE C 1 42 ? 17.10500 40.79100 43.48200 1.000 20.94000 42 PHE C O 1
ATOM 3477 N N . LYS C 1 43 ? 17.33100 41.17300 45.67600 1.000 19.25000 43 LYS C N 1
ATOM 3478 C CA . LYS C 1 43 ? 18.17800 40.00700 45.89600 1.000 24.17000 43 LYS C CA 1
ATOM 3479 C C . LYS C 1 43 ? 17.62200 39.15700 47.02700 1.000 22.82000 43 LYS C C 1
ATOM 3480 O O . LYS C 1 43 ? 17.09100 39.68000 48.00700 1.000 23.13000 43 LYS C O 1
ATOM 3486 N N . CYS C 1 44 ? 17.78900 37.84100 46.89700 1.000 25.07000 44 CYS C N 1
ATOM 3487 C CA . CYS C 1 44 ? 17.55200 36.93900 48.01800 1.000 25.29000 44 CYS C CA 1
ATOM 3488 C C . CYS C 1 44 ? 18.51600 37.24900 49.16300 1.000 27.15000 44 CYS C C 1
ATOM 3489 O O . CYS C 1 44 ? 19.59300 37.81600 48.95400 1.000 33.49000 44 CYS C O 1
ATOM 3492 N N . THR C 1 45 ? 18.10300 36.91000 50.39600 1.000 25.45000 45 THR C N 1
ATOM 3493 C CA . THR C 1 45 ? 18.95000 37.06200 51.57300 1.000 21.69000 45 THR C CA 1
ATOM 3494 C C . THR C 1 45 ? 19.24900 35.75000 52.27600 1.000 23.67000 45 THR C C 1
ATOM 3495 O O . THR C 1 45 ? 20.19200 35.70300 53.07100 1.000 23.29000 45 THR C O 1
ATOM 3499 N N . VAL C 1 46 ? 18.47500 34.70200 52.03700 1.000 20.92000 46 VAL C N 1
ATOM 3500 C CA . VAL C 1 46 ? 18.75300 33.42200 52.68400 1.000 19.20000 46 VAL C CA 1
ATOM 3501 C C . VAL C 1 46 ? 19.83600 32.70300 51.88400 1.000 26.73000 46 VAL C C 1
ATOM 3502 O O . VAL C 1 46 ? 19.66800 32.51500 50.66500 1.000 29.70000 46 VAL C O 1
ATOM 3506 N N . PRO C 1 47 ? 20.93300 32.27800 52.51900 1.000 25.22000 47 PRO C N 1
ATOM 3507 C CA . PRO C 1 47 ? 22.03100 31.65300 51.77200 1.000 21.68000 47 PRO C CA 1
ATOM 3508 C C . PRO C 1 47 ? 21.59900 30.35100 51.11700 1.000 22.34000 47 PRO C C 1
ATOM 3509 O O . PRO C 1 47 ? 20.73500 29.63100 51.62100 1.000 23.69000 47 PRO C O 1
ATOM 3513 N N . ASN C 1 48 ? 22.20900 30.06400 49.96500 1.000 24.17000 48 ASN C N 1
ATOM 3514 C CA . ASN C 1 48 ? 22.00900 28.83200 49.20300 1.000 24.83000 48 ASN C CA 1
ATOM 3515 C C . ASN C 1 48 ? 20.63700 28.73100 48.53600 1.000 24.72000 48 ASN C C 1
ATOM 3516 O O . ASN C 1 48 ? 20.23800 27.63900 48.11200 1.000 25.08000 48 ASN C O 1
ATOM 3521 N N . THR C 1 49 ? 19.88200 29.81000 48.42400 1.000 19.23000 49 THR C N 1
ATOM 3522 C CA . THR C 1 49 ? 18.58600 29.71600 47.77800 1.000 21.01000 49 THR C CA 1
ATOM 3523 C C . THR C 1 49 ? 18.64800 30.40500 46.42000 1.000 17.28000 49 THR C C 1
ATOM 3524 O O . THR C 1 49 ? 19.46800 31.29400 46.18900 1.000 15.98000 49 THR C O 1
ATOM 3528 N N . ILE C 1 50 ? 17.80800 29.95000 45.50900 1.000 16.61000 50 ILE C N 1
ATOM 3529 C CA . ILE C 1 50 ? 17.61900 30.60900 44.22400 1.000 18.80000 50 ILE C CA 1
ATOM 3530 C C . ILE C 1 50 ? 16.12100 30.68600 43.96100 1.000 17.53000 50 ILE C C 1
ATOM 3531 O O . ILE C 1 50 ? 15.36900 29.77300 44.32800 1.000 18.28000 50 ILE C O 1
ATOM 3536 N N . ALA C 1 51 ? 15.68500 31.79000 43.34800 1.000 14.42000 51 ALA C N 1
ATOM 3537 C CA . ALA C 1 51 ? 14.26800 32.04300 43.08100 1.000 15.06000 51 ALA C CA 1
ATOM 3538 C C . ALA C 1 51 ? 14.04500 32.16000 41.57300 1.000 16.99000 51 ALA C C 1
ATOM 3539 O O . ALA C 1 51 ? 14.24600 33.22900 40.97800 1.000 17.79000 51 ALA C O 1
ATOM 3541 N N . LEU C 1 52 ? 13.62600 31.06000 40.95500 1.000 16.56000 52 LEU C N 1
ATOM 3542 C CA . LEU C 1 52 ? 13.22000 31.08000 39.55400 1.000 15.39000 52 LEU C CA 1
ATOM 3543 C C . LEU C 1 52 ? 11.82600 31.69700 39.46500 1.000 13.75000 52 LEU C C 1
ATOM 3544 O O . LEU C 1 52 ? 10.86100 31.12800 39.98600 1.000 12.62000 52 LEU C O 1
ATOM 3549 N N . THR C 1 53 ? 11.70900 32.85100 38.80800 1.000 13.08000 53 THR C N 1
ATOM 3550 C CA . THR C 1 53 ? 10.44400 33.56300 38.72300 1.000 12.78000 53 THR C CA 1
ATOM 3551 C C . THR C 1 53 ? 10.01000 33.69100 37.27100 1.000 16.74000 53 THR C C 1
ATOM 3552 O O . THR C 1 53 ? 10.84000 33.76000 36.35800 1.000 19.09000 53 THR C O 1
ATOM 3556 N N . PHE C 1 54 ? 8.69800 33.74600 37.05800 1.000 16.09000 54 PHE C N 1
ATOM 3557 C CA . PHE C 1 54 ? 8.14400 33.66500 35.71300 1.000 16.19000 54 PHE C CA 1
ATOM 3558 C C . PHE C 1 54 ? 7.02100 34.67600 35.55500 1.000 17.37000 54 PHE C C 1
ATOM 3559 O O . PHE C 1 54 ? 6.04900 34.64100 36.31400 1.000 21.07000 54 PHE C O 1
ATOM 3567 N N . ASP C 1 55 ? 7.13100 35.53600 34.54900 1.000 15.19000 55 ASP C N 1
ATOM 3568 C CA . ASP C 1 55 ? 6.20400 36.63900 34.35300 1.000 16.65000 55 ASP C CA 1
ATOM 3569 C C . ASP C 1 55 ? 5.20900 36.35000 33.23400 1.000 21.54000 55 ASP C C 1
ATOM 3570 O O . ASP C 1 55 ? 5.45700 35.55800 32.32000 1.000 22.85000 55 ASP C O 1
ATOM 3575 N N . ASP C 1 56 ? 4.06200 37.01300 33.33500 1.000 23.67000 56 ASP C N 1
ATOM 3576 C CA . ASP C 1 56 ? 3.06400 37.26400 32.29800 1.000 17.92000 56 ASP C CA 1
ATOM 3577 C C . ASP C 1 56 ? 2.09600 36.10500 32.07500 1.000 17.01000 56 ASP C C 1
ATOM 3578 O O . ASP C 1 56 ? 1.23600 36.22600 31.19700 1.000 21.02000 56 ASP C O 1
ATOM 3583 N N . GLY C 1 57 ? 2.17200 35.01700 32.83100 1.000 16.14000 57 GLY C N 1
ATOM 3584 C CA . GLY C 1 57 ? 1.24200 33.91900 32.64400 1.000 19.70000 57 GLY C CA 1
ATOM 3585 C C . GLY C 1 57 ? -0.08200 34.07300 33.39300 1.000 22.11000 57 GLY C C 1
ATOM 3586 O O . GLY C 1 57 ? -0.43300 35.15900 33.87900 1.000 20.32000 57 GLY C O 1
ATOM 3587 N N . PRO C 1 58 ? -0.87200 32.98700 33.47500 1.000 22.09000 58 PRO C N 1
ATOM 3588 C CA . PRO C 1 58 ? -0.67100 31.63200 32.94400 1.000 21.04000 58 PRO C CA 1
ATOM 3589 C C . PRO C 1 58 ? -0.95700 31.52400 31.43300 1.000 23.56000 58 PRO C C 1
ATOM 3590 O O . PRO C 1 58 ? -1.70300 32.33400 30.86000 1.000 23.11000 58 PRO C O 1
ATOM 3594 N N . HIS C 1 59 ? -0.37300 30.50800 30.80900 1.000 22.06000 59 HIS C N 1
ATOM 3595 C CA . HIS C 1 59 ? -0.52800 30.25400 29.38600 1.000 21.19000 59 HIS C CA 1
ATOM 3596 C C . HIS C 1 59 ? -0.31000 28.75900 29.15100 1.000 22.54000 59 HIS C C 1
ATOM 3597 O O . HIS C 1 59 ? -0.20600 27.97200 30.10000 1.000 23.91000 59 HIS C O 1
ATOM 3604 N N . ILE C 1 60 ? -0.22300 28.36500 27.88100 1.000 17.82000 60 ILE C N 1
ATOM 3605 C CA . ILE C 1 60 ? -0.36000 26.95200 27.53900 1.000 20.77000 60 ILE C CA 1
ATOM 3606 C C . ILE C 1 60 ? 0.86900 26.12400 27.89000 1.000 23.83000 60 ILE C C 1
ATOM 3607 O O . ILE C 1 60 ? 0.78600 24.88600 27.89100 1.000 21.75000 60 ILE C O 1
ATOM 3612 N N . TRP C 1 61 ? 1.99200 26.76200 28.23000 1.000 23.11000 61 TRP C N 1
ATOM 3613 C CA . TRP C 1 61 ? 3.21400 26.05600 28.60200 1.000 22.83000 61 TRP C CA 1
ATOM 3614 C C . TRP C 1 61 ? 3.42600 25.99000 30.11300 1.000 23.29000 61 TRP C C 1
ATOM 3615 O O . TRP C 1 61 ? 4.36400 25.32000 30.57200 1.000 20.80000 61 TRP C O 1
ATOM 3626 N N . THR C 1 62 ? 2.56900 26.64800 30.89900 1.000 22.52000 62 THR C N 1
ATOM 3627 C CA . THR C 1 62 ? 2.83500 26.78900 32.32600 1.000 20.79000 62 THR C CA 1
ATOM 3628 C C . THR C 1 62 ? 2.72900 25.45300 33.05700 1.000 18.56000 62 THR C C 1
ATOM 3629 O O . THR C 1 62 ? 3.52600 25.17100 33.96400 1.000 17.25000 62 THR C O 1
ATOM 3633 N N . GLU C 1 63 ? 1.74600 24.62700 32.70000 1.000 17.92000 63 GLU C N 1
ATOM 3634 C CA . GLU C 1 63 ? 1.64500 23.30600 33.31800 1.000 20.29000 63 GLU C CA 1
ATOM 3635 C C . GLU C 1 63 ? 2.93200 22.51000 33.11300 1.000 20.81000 63 GLU C C 1
ATOM 3636 O O . GLU C 1 63 ? 3.38500 21.79600 34.01200 1.000 22.32000 63 GLU C O 1
ATOM 3642 N N . ASN C 1 64 ? 3.52100 22.61100 31.92200 1.000 23.71000 64 ASN C N 1
ATOM 3643 C CA . ASN C 1 64 ? 4.81200 21.99400 31.64000 1.000 20.69000 64 ASN C CA 1
ATOM 3644 C C . ASN C 1 64 ? 5.88000 22.47400 32.61900 1.000 21.13000 64 ASN C C 1
ATOM 3645 O O . ASN C 1 64 ? 6.60700 21.66800 33.21300 1.000 18.71000 64 ASN C O 1
ATOM 3650 N N . ALA C 1 65 ? 5.98200 23.79800 32.79800 1.000 21.12000 65 ALA C N 1
ATOM 3651 C CA . ALA C 1 65 ? 6.96700 24.37100 33.71300 1.000 16.84000 65 ALA C CA 1
ATOM 3652 C C . ALA C 1 65 ? 6.77300 23.88600 35.14300 1.000 19.35000 65 ALA C C 1
ATOM 3653 O O . ALA C 1 65 ? 7.75500 23.56400 35.83000 1.000 16.08000 65 ALA C O 1
ATOM 3655 N N . VAL C 1 66 ? 5.52200 23.86500 35.63500 1.000 18.51000 66 VAL C N 1
ATOM 3656 C CA . VAL C 1 66 ? 5.30700 23.41400 37.01000 1.000 18.80000 66 VAL C CA 1
ATOM 3657 C C . VAL C 1 66 ? 5.66500 21.94300 37.14500 1.000 22.12000 66 VAL C C 1
ATOM 3658 O O . VAL C 1 66 ? 6.29600 21.53700 38.12900 1.000 23.77000 66 VAL C O 1
ATOM 3662 N N . ASN C 1 67 ? 5.31500 21.12400 36.14400 1.000 20.54000 67 ASN C N 1
ATOM 3663 C CA . ASN C 1 67 ? 5.73300 19.72200 36.18000 1.000 22.02000 67 ASN C CA 1
ATOM 3664 C C . ASN C 1 67 ? 7.26000 19.58900 36.24600 1.000 20.10000 67 ASN C C 1
ATOM 3665 O O . ASN C 1 67 ? 7.78200 18.76600 37.00400 1.000 20.29000 67 ASN C O 1
ATOM 3670 N N . GLN C 1 68 ? 7.99600 20.39300 35.47300 1.000 18.82000 68 GLN C N 1
ATOM 3671 C CA . GLN C 1 68 ? 9.45500 20.27600 35.48900 1.000 19.94000 68 GLN C CA 1
ATOM 3672 C C . GLN C 1 68 ? 10.01600 20.65100 36.84900 1.000 20.91000 68 GLN C C 1
ATOM 3673 O O . GLN C 1 68 ? 10.90200 19.97100 37.38300 1.000 22.86000 68 GLN C O 1
ATOM 3679 N N . LEU C 1 69 ? 9.52100 21.74900 37.41800 1.000 23.07000 69 LEU C N 1
ATOM 3680 C CA . LEU C 1 69 ? 9.98700 22.16000 38.72800 1.000 16.97000 69 LEU C CA 1
ATOM 3681 C C . LEU C 1 69 ? 9.67600 21.09300 39.76200 1.000 22.18000 69 LEU C C 1
ATOM 3682 O O . LEU C 1 69 ? 10.52300 20.77500 40.61100 1.000 23.26000 69 LEU C O 1
ATOM 3687 N N . GLU C 1 70 ? 8.46900 20.51400 39.70400 1.000 21.45000 70 GLU C N 1
ATOM 3688 C CA . GLU C 1 70 ? 8.08700 19.51900 40.71100 1.000 19.99000 70 GLU C CA 1
ATOM 3689 C C . GLU C 1 70 ? 8.84800 18.20600 40.53200 1.000 21.90000 70 GLU C C 1
ATOM 3690 O O . GLU C 1 70 ? 9.23900 17.57600 41.52300 1.000 20.66000 70 GLU C O 1
ATOM 3696 N N . ALA C 1 71 ? 9.11500 17.79500 39.28400 1.000 23.09000 71 ALA C N 1
ATOM 3697 C CA . ALA C 1 71 ? 9.89900 16.57500 39.07500 1.000 22.87000 71 ALA C CA 1
ATOM 3698 C C . ALA C 1 71 ? 11.29500 16.68100 39.67000 1.000 24.25000 71 ALA C C 1
ATOM 3699 O O . ALA C 1 71 ? 11.90300 15.65000 39.98100 1.000 26.37000 71 ALA C O 1
ATOM 3701 N N . ALA C 1 72 ? 11.81200 17.89700 39.84300 1.000 22.28000 72 ALA C N 1
ATOM 3702 C CA . ALA C 1 72 ? 13.13500 18.11500 40.41000 1.000 21.28000 72 ALA C CA 1
ATOM 3703 C C . ALA C 1 72 ? 13.07700 18.60600 41.84700 1.000 22.35000 72 ALA C C 1
ATOM 3704 O O . ALA C 1 72 ? 14.09800 19.03900 42.38400 1.000 23.60000 72 ALA C O 1
ATOM 3706 N N . GLY C 1 73 ? 11.90100 18.57500 42.47100 1.000 20.23000 73 GLY C N 1
ATOM 3707 C CA . GLY C 1 73 ? 11.78300 19.00200 43.85100 1.000 20.89000 73 GLY C CA 1
ATOM 3708 C C . GLY C 1 73 ? 11.93000 20.48900 44.09000 1.000 24.49000 73 GLY C C 1
ATOM 3709 O O . GLY C 1 73 ? 12.25100 20.89200 45.21200 1.000 27.28000 73 GLY C O 1
ATOM 3710 N N . MET C 1 74 ? 11.68400 21.32600 43.08100 1.000 23.35000 74 MET C N 1
ATOM 3711 C CA . MET C 1 74 ? 11.87200 22.76500 43.19800 1.000 21.67000 74 MET C CA 1
ATOM 3712 C C . MET C 1 74 ? 10.54000 23.50300 43.12400 1.000 21.99000 74 MET C C 1
ATOM 3713 O O . MET C 1 74 ? 9.50900 22.95200 42.72300 1.000 20.59000 74 MET C O 1
ATOM 3718 N N . LYS C 1 75 ? 10.57000 24.75800 43.57100 1.000 19.28000 75 LYS C N 1
ATOM 3719 C CA . LYS C 1 75 ? 9.42400 25.64800 43.52700 1.000 17.39000 75 LYS C CA 1
ATOM 3720 C C . LYS C 1 75 ? 9.69900 26.81500 42.58900 1.000 18.64000 75 LYS C C 1
ATOM 3721 O O . LYS C 1 75 ? 10.84000 27.25400 42.43100 1.000 19.92000 75 LYS C O 1
ATOM 3727 N N . GLY C 1 76 ? 8.64600 27.32200 41.96500 1.000 18.56000 76 GLY C N 1
ATOM 3728 C CA . GLY C 1 76 ? 8.76400 28.53600 41.18900 1.000 14.49000 76 GLY C CA 1
ATOM 3729 C C . GLY C 1 76 ? 7.86600 29.62600 41.73700 1.000 12.61000 76 GLY C C 1
ATOM 3730 O O . GLY C 1 76 ? 6.93900 29.34100 42.48100 1.000 14.24000 76 GLY C O 1
ATOM 3731 N N . THR C 1 77 ? 8.12400 30.87600 41.37700 1.000 14.31000 77 THR C N 1
ATOM 3732 C CA . THR C 1 77 ? 7.24400 31.98600 41.70700 1.000 15.91000 77 THR C CA 1
ATOM 3733 C C . THR C 1 77 ? 6.67700 32.52100 40.40400 1.000 16.26000 77 THR C C 1
ATOM 3734 O O . THR C 1 77 ? 7.44300 32.81900 39.47900 1.000 17.77000 77 THR C O 1
ATOM 3738 N N . PHE C 1 78 ? 5.35000 32.61500 40.31500 1.000 12.42000 78 PHE C N 1
ATOM 3739 C CA . PHE C 1 78 ? 4.68400 32.96800 39.06500 1.000 15.31000 78 PHE C CA 1
ATOM 3740 C C . PHE C 1 78 ? 3.93000 34.28900 39.24100 1.000 17.50000 78 PHE C C 1
ATOM 3741 O O . PHE C 1 78 ? 2.94400 34.35300 39.98500 1.000 19.34000 78 PHE C O 1
ATOM 3749 N N . PHE C 1 79 ? 4.39000 35.34400 38.55700 1.000 14.93000 79 PHE C N 1
ATOM 3750 C CA . PHE C 1 79 ? 3.75400 36.66400 38.61800 1.000 14.95000 79 PHE C CA 1
ATOM 3751 C C . PHE C 1 79 ? 2.75400 36.74800 37.47100 1.000 18.18000 79 PHE C C 1
ATOM 3752 O O . PHE C 1 79 ? 3.13300 36.89400 36.30500 1.000 17.26000 79 PHE C O 1
ATOM 3760 N N . LEU C 1 80 ? 1.47000 36.65600 37.81200 1.000 16.09000 80 LEU C N 1
ATOM 3761 C CA . LEU C 1 80 ? 0.40300 36.40400 36.86000 1.000 17.06000 80 LEU C CA 1
ATOM 3762 C C . LEU C 1 80 ? -0.39500 37.65600 36.50700 1.000 17.47000 80 LEU C C 1
ATOM 3763 O O . LEU C 1 80 ? -0.44400 38.63200 37.25700 1.000 16.30000 80 LEU C O 1
ATOM 3768 N N . ASN C 1 81 ? -1.03200 37.60900 35.33900 1.000 17.28000 81 ASN C N 1
ATOM 3769 C CA . ASN C 1 81 ? -2.02200 38.60800 34.96300 1.000 22.05000 81 ASN C CA 1
ATOM 3770 C C . ASN C 1 81 ? -3.42700 38.00900 35.01400 1.000 22.00000 81 ASN C C 1
ATOM 3771 O O . ASN C 1 81 ? -3.61600 36.79100 34.99300 1.000 21.33000 81 ASN C O 1
ATOM 3776 N N . GLY C 1 82 ? -4.42700 38.88400 35.08300 1.000 20.78000 82 GLY C N 1
ATOM 3777 C CA . GLY C 1 82 ? -5.78500 38.41500 34.90300 1.000 17.03000 82 GLY C CA 1
ATOM 3778 C C . GLY C 1 82 ? -6.04100 38.05500 33.45500 1.000 21.37000 82 GLY C C 1
ATOM 3779 O O . GLY C 1 82 ? -6.48900 36.94400 33.14900 1.000 21.35000 82 GLY C O 1
ATOM 3780 N N . LYS C 1 83 ? -5.69500 38.96600 32.53600 1.000 19.80000 83 LYS C N 1
ATOM 3781 C CA . LYS C 1 83 ? -5.88200 38.76000 31.09600 1.000 23.76000 83 LYS C CA 1
ATOM 3782 C C . LYS C 1 83 ? -4.68000 39.30800 30.32800 1.000 25.26000 83 LYS C C 1
ATOM 3783 O O . LYS C 1 83 ? -4.47700 40.52600 30.27000 1.000 26.48000 83 LYS C O 1
ATOM 3789 N N . ASN C 1 84 ? -3.91700 38.42000 29.69300 1.000 19.45000 84 ASN C N 1
ATOM 3790 C CA . ASN C 1 84 ? -2.78300 38.83500 28.87300 1.000 20.16000 84 ASN C CA 1
ATOM 3791 C C . ASN C 1 84 ? -2.53800 37.82600 27.74700 1.000 20.92000 84 ASN C C 1
ATOM 3792 O O . ASN C 1 84 ? -2.99200 38.02600 26.61600 1.000 23.18000 84 ASN C O 1
ATOM 3797 N N . PHE C 1 85 ? -1.76300 36.78200 28.02800 1.000 18.50000 85 PHE C N 1
ATOM 3798 C CA . PHE C 1 85 ? -1.67300 35.65600 27.11000 1.000 21.30000 85 PHE C CA 1
ATOM 3799 C C . PHE C 1 85 ? -2.81200 34.68300 27.36500 1.000 23.95000 85 PHE C C 1
ATOM 3800 O O . PHE C 1 85 ? -3.54100 34.30800 26.43900 1.000 22.70000 85 PHE C O 1
ATOM 3808 N N . GLY C 1 86 ? -2.99200 34.29200 28.62800 1.000 23.64000 86 GLY C N 1
ATOM 3809 C CA . GLY C 1 86 ? -4.12900 33.51300 29.04900 1.000 21.45000 86 GLY C CA 1
ATOM 3810 C C . GLY C 1 86 ? -5.02800 34.33100 29.96000 1.000 21.71000 86 GLY C C 1
ATOM 3811 O O . GLY C 1 86 ? -4.83100 35.52400 30.17800 1.000 24.73000 86 GLY C O 1
ATOM 3812 N N . GLU C 1 87 ? -6.05900 33.66000 30.46400 1.000 20.52000 87 GLU C N 1
ATOM 3813 C CA . GLU C 1 87 ? -6.96000 34.22400 31.45900 1.000 20.66000 87 GLU C CA 1
ATOM 3814 C C . GLU C 1 87 ? -7.01700 33.29100 32.65400 1.000 17.75000 87 GLU C C 1
ATOM 3815 O O . GLU C 1 87 ? -7.05600 32.06800 32.49200 1.000 18.39000 87 GLU C O 1
ATOM 3821 N N . LEU C 1 88 ? -6.99000 33.88100 33.85400 1.000 20.72000 88 LEU C N 1
ATOM 3822 C CA . LEU C 1 88 ? -7.01300 33.10300 35.09200 1.000 15.94000 88 LEU C CA 1
ATOM 3823 C C . LEU C 1 88 ? -8.11900 32.05700 35.08800 1.000 20.11000 88 LEU C C 1
ATOM 3824 O O . LEU C 1 88 ? -7.89200 30.90600 35.48200 1.000 19.75000 88 LEU C O 1
ATOM 3829 N N . LYS C 1 89 ? -9.32300 32.43300 34.63600 1.000 18.65000 89 LYS C N 1
ATOM 3830 C CA . LYS C 1 89 ? -10.47700 31.54600 34.74000 1.000 19.54000 89 LYS C CA 1
ATOM 3831 C C . LYS C 1 89 ? -10.35900 30.26500 33.91000 1.000 25.41000 89 LYS C C 1
ATOM 3832 O O . LYS C 1 89 ? -11.15200 29.34200 34.14600 1.000 24.80000 89 LYS C O 1
ATOM 3838 N N . ASN C 1 90 ? -9.40900 30.16900 32.96700 1.000 18.78000 90 ASN C N 1
ATOM 3839 C CA . ASN C 1 90 ? -9.21100 28.93900 32.19900 1.000 18.76000 90 ASN C CA 1
ATOM 3840 C C . ASN C 1 90 ? -8.13100 28.03200 32.78400 1.000 23.59000 90 ASN C C 1
ATOM 3841 O O . ASN C 1 90 ? -7.78400 27.02300 32.15700 1.000 22.30000 90 ASN C O 1
ATOM 3846 N N . TYR C 1 91 ? -7.59400 28.35400 33.97100 1.000 22.36000 91 TYR C N 1
ATOM 3847 C CA . TYR C 1 91 ? -6.47600 27.60000 34.54000 1.000 18.02000 91 TYR C CA 1
ATOM 3848 C C . TYR C 1 91 ? -6.68700 27.29900 36.01900 1.000 20.08000 91 TYR C C 1
ATOM 3849 O O . TYR C 1 91 ? -5.71700 27.20500 36.78600 1.000 23.41000 91 TYR C O 1
ATOM 3858 N N . VAL C 1 92 ? -7.93600 27.11000 36.43500 1.000 18.94000 92 VAL C N 1
ATOM 3859 C CA . VAL C 1 92 ? -8.21000 26.95700 37.85800 1.000 20.75000 92 VAL C CA 1
ATOM 3860 C C . VAL C 1 92 ? -7.46900 25.77200 38.45500 1.000 21.61000 92 VAL C C 1
ATOM 3861 O O . VAL C 1 92 ? -6.83000 25.94300 39.51100 1.000 23.05000 92 VAL C O 1
ATOM 3865 N N . PRO C 1 93 ? -7.49800 24.56200 37.87000 1.000 20.25000 93 PRO C N 1
ATOM 3866 C CA . PRO C 1 93 ? -6.74300 23.44900 38.48300 1.000 18.61000 93 PRO C CA 1
ATOM 3867 C C . PRO C 1 93 ? -5.26300 23.74700 38.63400 1.000 20.95000 93 PRO C C 1
ATOM 3868 O O . PRO C 1 93 ? -4.68600 23.44600 39.68900 1.000 24.44000 93 PRO C O 1
ATOM 3872 N N . LEU C 1 94 ? -4.63100 24.34100 37.61500 1.000 19.14000 94 LEU C N 1
ATOM 3873 C CA . LEU C 1 94 ? -3.21900 24.69200 37.72600 1.000 17.57000 94 LEU C CA 1
ATOM 3874 C C . LEU C 1 94 ? -3.00000 25.74100 38.81100 1.000 23.84000 94 LEU C C 1
ATOM 3875 O O . LEU C 1 94 ? -2.08900 25.60300 39.64300 1.000 21.94000 94 LEU C O 1
ATOM 3880 N N . LEU C 1 95 ? -3.84000 26.78700 38.83800 1.000 21.16000 95 LEU C N 1
ATOM 3881 C CA . LEU C 1 95 ? -3.68400 27.82000 39.86000 1.000 20.43000 95 LEU C CA 1
ATOM 3882 C C . LEU C 1 95 ? -3.84200 27.23400 41.25400 1.000 21.76000 95 LEU C C 1
ATOM 3883 O O . LEU C 1 95 ? -3.06200 27.54600 42.16100 1.000 16.19000 95 LEU C O 1
ATOM 3888 N N . LYS C 1 96 ? -4.79000 26.30900 41.42400 1.000 23.37000 96 LYS C N 1
ATOM 3889 C CA . LYS C 1 96 ? -4.95800 25.68300 42.72900 1.000 22.30000 96 LYS C CA 1
ATOM 3890 C C . LYS C 1 96 ? -3.72400 24.87700 43.09400 1.000 20.91000 96 LYS C C 1
ATOM 3891 O O . LYS C 1 96 ? -3.30700 24.84700 44.26100 1.000 19.60000 96 LYS C O 1
ATOM 3897 N N . ARG C 1 97 ? -3.13500 24.21200 42.09800 1.000 19.00000 97 ARG C N 1
ATOM 3898 C CA . ARG C 1 97 ? -1.93200 23.42700 42.31900 1.000 16.47000 97 ARG C CA 1
ATOM 3899 C C . ARG C 1 97 ? -0.75700 24.32000 42.67600 1.000 21.50000 97 ARG C C 1
ATOM 3900 O O . ARG C 1 97 ? 0.02700 23.99000 43.57800 1.000 19.06000 97 ARG C O 1
ATOM 3908 N N . MET C 1 98 ? -0.61700 25.45500 41.97800 1.000 16.99000 98 MET C N 1
ATOM 3909 C CA . MET C 1 98 ? 0.43800 26.39400 42.34400 1.000 22.81000 98 MET C CA 1
ATOM 3910 C C . MET C 1 98 ? 0.30900 26.78600 43.81100 1.000 21.19000 98 MET C C 1
ATOM 3911 O O . MET C 1 98 ? 1.29000 26.78600 44.56100 1.000 22.85000 98 MET C O 1
ATOM 3916 N N . ARG C 1 99 ? -0.90000 27.09200 44.24800 1.000 17.88000 99 ARG C N 1
ATOM 3917 C CA . ARG C 1 99 ? -1.05800 27.58100 45.60600 1.000 22.32000 99 ARG C CA 1
ATOM 3918 C C . ARG C 1 99 ? -0.90600 26.45600 46.61700 1.000 22.85000 99 ARG C C 1
ATOM 3919 O O . ARG C 1 99 ? -0.17500 26.59400 47.60200 1.000 26.25000 99 ARG C O 1
ATOM 3927 N N . ALA C 1 100 ? -1.56900 25.32600 46.37800 1.000 22.85000 100 ALA C N 1
ATOM 3928 C CA . ALA C 1 100 ? -1.58800 24.26100 47.38100 1.000 26.90000 100 ALA C CA 1
ATOM 3929 C C . ALA C 1 100 ? -0.23300 23.56900 47.49500 1.000 26.57000 100 ALA C C 1
ATOM 3930 O O . ALA C 1 100 ? 0.14900 23.14200 48.59000 1.000 22.96000 100 ALA C O 1
ATOM 3932 N N . ASN C 1 101 ? 0.49300 23.41000 46.37300 1.000 23.27000 101 ASN C N 1
ATOM 3933 C CA . ASN C 1 101 ? 1.79800 22.74300 46.38500 1.000 19.03000 101 ASN C CA 1
ATOM 3934 C C . ASN C 1 101 ? 2.93000 23.67900 46.77700 1.000 24.97000 101 ASN C C 1
ATOM 3935 O O . ASN C 1 101 ? 4.10100 23.34400 46.54700 1.000 21.89000 101 ASN C O 1
ATOM 3940 N N . ARG C 1 102 ? 2.60300 24.87000 47.29000 1.000 26.49000 102 ARG C N 1
ATOM 3941 C CA . ARG C 1 102 ? 3.57400 25.80000 47.85800 1.000 24.07000 102 ARG C CA 1
ATOM 3942 C C . ARG C 1 102 ? 4.54400 26.34700 46.81500 1.000 22.01000 102 ARG C C 1
ATOM 3943 O O . ARG C 1 102 ? 5.68900 26.68800 47.13800 1.000 21.86000 102 ARG C O 1
ATOM 3951 N N . HIS C 1 103 ? 4.09700 26.47200 45.57100 1.000 17.72000 103 HIS C N 1
ATOM 3952 C CA . HIS C 1 103 ? 4.68600 27.47800 44.70900 1.000 19.28000 103 HIS C CA 1
ATOM 3953 C C . HIS C 1 103 ? 4.19700 28.84100 45.19300 1.000 21.03000 103 HIS C C 1
ATOM 3954 O O . HIS C 1 103 ? 3.49900 28.95200 46.20600 1.000 26.84000 103 HIS C O 1
ATOM 3961 N N . GLN C 1 104 ? 4.59500 29.91100 44.52100 1.000 20.61000 104 GLN C N 1
ATOM 3962 C CA . GLN C 1 104 ? 4.12000 31.22600 44.92600 1.000 18.70000 104 GLN C CA 1
ATOM 3963 C C . GLN C 1 104 ? 3.47800 31.92300 43.74400 1.000 17.19000 104 GLN C C 1
ATOM 3964 O O . GLN C 1 104 ? 4.10400 32.08300 42.69100 1.000 18.55000 104 GLN C O 1
ATOM 3970 N N . ILE C 1 105 ? 2.23900 32.31900 43.91600 1.000 16.36000 105 ILE C N 1
ATOM 3971 C CA . ILE C 1 105 ? 1.58100 33.21200 42.98500 1.000 14.42000 105 ILE C CA 1
ATOM 3972 C C . ILE C 1 105 ? 1.77800 34.62700 43.49800 1.000 15.96000 105 ILE C C 1
ATOM 3973 O O . ILE C 1 105 ? 1.50100 34.92200 44.66800 1.000 14.46000 105 ILE C O 1
ATOM 3978 N N . GLY C 1 106 ? 2.31700 35.49500 42.64100 1.000 16.92000 106 GLY C N 1
ATOM 3979 C CA . GLY C 1 106 ? 2.32300 36.91800 42.88600 1.000 16.23000 106 GLY C CA 1
ATOM 3980 C C . GLY C 1 106 ? 1.49500 37.58300 41.79800 1.000 17.76000 106 GLY C C 1
ATOM 3981 O O . GLY C 1 106 ? 1.19800 36.97600 40.76400 1.000 18.46000 106 GLY C O 1
ATOM 3982 N N . SER C 1 107 ? 1.15300 38.84500 42.02300 1.000 17.93000 107 SER C N 1
ATOM 3983 C CA . SER C 1 107 ? 0.36300 39.60400 41.06600 1.000 14.81000 107 SER C CA 1
ATOM 3984 C C . SER C 1 107 ? 1.27100 40.40200 40.13900 1.000 17.30000 107 SER C C 1
ATOM 3985 O O . SER C 1 107 ? 2.24400 41.01900 40.58100 1.000 16.39000 107 SER C O 1
ATOM 3988 N N . HIS C 1 108 ? 0.93600 40.38100 38.85000 1.000 18.05000 108 HIS C N 1
ATOM 3989 C CA . HIS C 1 108 ? 1.59000 41.16900 37.81200 1.000 16.39000 108 HIS C CA 1
ATOM 3990 C C . HIS C 1 108 ? 0.61600 42.16700 37.17700 1.000 15.78000 108 HIS C C 1
ATOM 3991 O O . HIS C 1 108 ? 0.80700 42.56600 36.02900 1.000 19.34000 108 HIS C O 1
ATOM 3998 N N . THR C 1 109 ? -0.43500 42.55100 37.91600 1.000 16.09000 109 THR C N 1
ATOM 3999 C CA . THR C 1 109 ? -1.55400 43.43000 37.56000 1.000 17.05000 109 THR C CA 1
ATOM 4000 C C . THR C 1 109 ? -2.58900 42.73600 36.68300 1.000 18.35000 109 THR C C 1
ATOM 4001 O O . THR C 1 109 ? -2.35000 41.64700 36.13500 1.000 18.66000 109 THR C O 1
ATOM 4005 N N . TRP C 1 110 ? -3.74200 43.38600 36.53400 1.000 18.65000 110 TRP C N 1
ATOM 4006 C CA . TRP C 1 110 ? -4.84200 42.76600 35.80600 1.000 20.88000 110 TRP C CA 1
ATOM 4007 C C . TRP C 1 110 ? -4.48500 42.53200 34.33900 1.000 18.73000 110 TRP C C 1
ATOM 4008 O O . TRP C 1 110 ? -4.63100 41.41200 33.83900 1.000 19.92000 110 TRP C O 1
ATOM 4019 N N . ASP C 1 111 ? -4.04000 43.57800 33.61100 1.000 18.66000 111 ASP C N 1
ATOM 4020 C CA . ASP C 1 111 ? -3.76700 43.36100 32.18500 1.000 23.62000 111 ASP C CA 1
ATOM 4021 C C . ASP C 1 111 ? -2.48900 44.04000 31.68300 1.000 26.28000 111 ASP C C 1
ATOM 4022 O O . ASP C 1 111 ? -2.40200 44.39100 30.49900 1.000 26.71000 111 ASP C O 1
ATOM 4027 N N . HIS C 1 112 ? -1.48800 44.19900 32.54100 1.000 23.82000 112 HIS C N 1
ATOM 4028 C CA . HIS C 1 112 ? -0.12100 44.48400 32.10700 1.000 25.22000 112 HIS C CA 1
ATOM 4029 C C . HIS C 1 112 ? 0.07600 45.84000 31.43400 1.000 23.81000 112 HIS C C 1
ATOM 4030 O O . HIS C 1 112 ? 0.61900 45.88900 30.32000 1.000 22.35000 112 HIS C O 1
ATOM 4037 N N . PRO C 1 113 ? -0.30800 46.95000 32.06800 1.000 27.12000 113 PRO C N 1
ATOM 4038 C CA . PRO C 1 113 ? 0.00600 48.27100 31.51900 1.000 23.57000 113 PRO C CA 1
ATOM 4039 C C . PRO C 1 113 ? 1.32500 48.78800 32.07800 1.000 26.25000 113 PRO C C 1
ATOM 4040 O O . PRO C 1 113 ? 1.92600 48.19500 32.97800 1.000 27.44000 113 PRO C O 1
ATOM 4044 N N . TYR C 1 114 ? 1.75000 49.93200 31.55100 1.000 23.34000 114 TYR C N 1
ATOM 4045 C CA . TYR C 1 114 ? 2.81500 50.70000 32.19000 1.000 26.00000 114 TYR C CA 1
ATOM 4046 C C . TYR C 1 114 ? 2.21000 51.46200 33.36700 1.000 26.40000 114 TYR C C 1
ATOM 4047 O O . TYR C 1 114 ? 1.50500 52.45400 33.16300 1.000 30.14000 114 TYR C O 1
ATOM 4056 N N . LEU C 1 115 ? 2.48900 51.02400 34.60200 1.000 29.14000 115 LEU C N 1
ATOM 4057 C CA . LEU C 1 115 ? 1.77100 51.59400 35.74800 1.000 29.65000 115 LEU C CA 1
ATOM 4058 C C . LEU C 1 115 ? 2.07900 53.07700 35.97700 1.000 30.77000 115 LEU C C 1
ATOM 4059 O O . LEU C 1 115 ? 1.25800 53.77500 36.58200 1.000 27.95000 115 LEU C O 1
ATOM 4064 N N . THR C 1 116 ? 3.22300 53.58500 35.50000 1.000 32.66000 116 THR C N 1
ATOM 4065 C CA . THR C 1 116 ? 3.47600 55.01900 35.67700 1.000 33.02000 116 THR C CA 1
ATOM 4066 C C . THR C 1 116 ? 2.60000 55.86900 34.76400 1.000 27.68000 116 THR C C 1
ATOM 4067 O O . THR C 1 116 ? 2.38600 57.04400 35.06800 1.000 28.82000 116 THR C O 1
ATOM 4071 N N . GLN C 1 117 ? 2.01800 55.28000 33.71400 1.000 27.58000 117 GLN C N 1
ATOM 4072 C CA . GLN C 1 117 ? 1.14600 56.00500 32.79400 1.000 23.37000 117 GLN C CA 1
ATOM 4073 C C . GLN C 1 117 ? -0.30400 55.96400 33.22200 1.000 33.96000 117 GLN C C 1
ATOM 4074 O O . GLN C 1 117 ? -1.17700 56.38500 32.45500 1.000 37.81000 117 GLN C O 1
ATOM 4080 N N . LEU C 1 118 ? -0.57800 55.48400 34.43500 1.000 34.33000 118 LEU C N 1
ATOM 4081 C CA . LEU C 1 118 ? -1.92500 55.40500 34.97400 1.000 29.07000 118 LEU C CA 1
ATOM 4082 C C . LEU C 1 118 ? -2.04100 56.30600 36.18600 1.000 30.27000 118 LEU C C 1
ATOM 4083 O O . LEU C 1 118 ? -1.04800 56.62800 36.84000 1.000 31.71000 118 LEU C O 1
ATOM 4088 N N . SER C 1 119 ? -3.27100 56.71400 36.47200 1.000 28.32000 119 SER C N 1
ATOM 4089 C CA . SER C 1 119 ? -3.54100 57.41500 37.71200 1.000 28.54000 119 SER C CA 1
ATOM 4090 C C . SER C 1 119 ? -3.38400 56.47000 38.90300 1.000 28.47000 119 SER C C 1
ATOM 4091 O O . SER C 1 119 ? -3.33600 55.24400 38.76200 1.000 27.09000 119 SER C O 1
ATOM 4094 N N . ASP C 1 120 ? -3.27900 57.06600 40.08900 1.000 26.52000 120 ASP C N 1
ATOM 4095 C CA . ASP C 1 120 ? -3.20300 56.27400 41.30200 1.000 23.89000 120 ASP C CA 1
ATOM 4096 C C . ASP C 1 120 ? -4.45600 55.41700 41.47500 1.000 31.21000 120 ASP C C 1
ATOM 4097 O O . ASP C 1 120 ? -4.37600 54.25700 41.90400 1.000 29.88000 120 ASP C O 1
ATOM 4102 N N . ALA C 1 121 ? -5.62300 55.94700 41.10200 1.000 34.86000 121 ALA C N 1
ATOM 4103 C CA . ALA C 1 121 ? -6.83800 55.15500 41.23000 1.000 24.33000 121 ALA C CA 1
ATOM 4104 C C . ALA C 1 121 ? -6.79000 53.94700 40.31000 1.000 28.54000 121 ALA C C 1
ATOM 4105 O O . ALA C 1 121 ? -7.13000 52.83200 40.72300 1.000 35.14000 121 ALA C O 1
ATOM 4107 N N . ALA C 1 122 ? -6.33000 54.13600 39.06700 1.000 24.73000 122 ALA C N 1
ATOM 4108 C CA . ALA C 1 122 ? -6.28200 53.02200 38.13100 1.000 24.88000 122 ALA C CA 1
ATOM 4109 C C . ALA C 1 122 ? -5.14800 52.05000 38.46700 1.000 24.61000 122 ALA C C 1
ATOM 4110 O O . ALA C 1 122 ? -5.26100 50.85200 38.18000 1.000 22.59000 122 ALA C O 1
ATOM 4112 N N . VAL C 1 123 ? -4.05500 52.54100 39.06100 1.000 22.29000 123 VAL C N 1
ATOM 4113 C CA . VAL C 1 123 ? -3.01600 51.64500 39.55400 1.000 20.94000 123 VAL C CA 1
ATOM 4114 C C . VAL C 1 123 ? -3.58500 50.73500 40.63300 1.000 25.96000 123 VAL C C 1
ATOM 4115 O O . VAL C 1 123 ? -3.42600 49.50800 40.58700 1.000 24.34000 123 VAL C O 1
ATOM 4119 N N . ARG C 1 124 ? -4.25900 51.32700 41.62200 1.000 25.56000 124 ARG C N 1
ATOM 4120 C CA . ARG C 1 124 ? -4.88000 50.53200 42.66900 1.000 25.65000 124 ARG C CA 1
ATOM 4121 C C . ARG C 1 124 ? -5.84500 49.51000 42.08600 1.000 24.86000 124 ARG C C 1
ATOM 4122 O O . ARG C 1 124 ? -5.87800 48.35200 42.53200 1.000 24.19000 124 ARG C O 1
ATOM 4130 N N . LYS C 1 125 ? -6.62300 49.91000 41.07600 1.000 20.65000 125 LYS C N 1
ATOM 4131 C CA . LYS C 1 125 ? -7.63300 49.01100 40.53100 1.000 24.48000 125 LYS C CA 1
ATOM 4132 C C . LYS C 1 125 ? -7.00400 47.90200 39.69200 1.000 28.90000 125 LYS C C 1
ATOM 4133 O O . LYS C 1 125 ? -7.57500 46.80300 39.58800 1.000 24.80000 125 LYS C O 1
ATOM 4139 N N . GLN C 1 126 ? -5.84100 48.16300 39.08400 1.000 22.60000 126 GLN C N 1
ATOM 4140 C CA . GLN C 1 126 ? -5.12200 47.09400 38.40700 1.000 22.60000 126 GLN C CA 1
ATOM 4141 C C . GLN C 1 126 ? -4.72200 46.00700 39.39700 1.000 21.80000 126 GLN C C 1
ATOM 4142 O O . GLN C 1 126 ? -4.61300 44.83200 39.02300 1.000 20.81000 126 GLN C O 1
ATOM 4148 N N . MET C 1 127 ? -4.50900 46.37800 40.65900 1.000 19.00000 127 MET C N 1
ATOM 4149 C CA . MET C 1 127 ? -4.17000 45.39800 41.68300 1.000 19.65000 127 MET C CA 1
ATOM 4150 C C . MET C 1 127 ? -5.42000 44.72100 42.23100 1.000 23.97000 127 MET C C 1
ATOM 4151 O O . MET C 1 127 ? -5.47900 43.48200 42.28900 1.000 23.45000 127 MET C O 1
ATOM 4156 N N . THR C 1 128 ? -6.43800 45.50800 42.62300 1.000 20.53000 128 THR C N 1
ATOM 4157 C CA . THR C 1 128 ? -7.61700 44.89200 43.23300 1.000 23.01000 128 THR C CA 1
ATOM 4158 C C . THR C 1 128 ? -8.40000 44.05900 42.23200 1.000 19.06000 128 THR C C 1
ATOM 4159 O O . THR C 1 128 ? -9.01500 43.05800 42.62000 1.000 17.43000 128 THR C O 1
ATOM 4163 N N . ASP C 1 129 ? -8.37400 44.42500 40.94700 1.000 19.15000 129 ASP C N 1
ATOM 4164 C CA . ASP C 1 129 ? -9.04600 43.59200 39.95800 1.000 18.98000 129 ASP C CA 1
ATOM 4165 C C . ASP C 1 129 ? -8.43100 42.20200 39.91100 1.000 20.21000 129 ASP C C 1
ATOM 4166 O O . ASP C 1 129 ? -9.15600 41.20400 39.82700 1.000 23.13000 129 ASP C O 1
ATOM 4171 N N . PHE C 1 130 ? -7.09500 42.11400 40.00300 1.000 19.29000 130 PHE C N 1
ATOM 4172 C CA . PHE C 1 130 ? -6.43700 40.81600 40.00000 1.000 16.04000 130 PHE C CA 1
ATOM 4173 C C . PHE C 1 130 ? -6.76900 40.03100 41.25500 1.000 17.96000 130 PHE C C 1
ATOM 4174 O O . PHE C 1 130 ? -7.10000 38.84200 41.17600 1.000 17.57000 130 PHE C O 1
ATOM 4182 N N . GLU C 1 131 ? -6.66800 40.67800 42.42500 1.000 18.28000 131 GLU C N 1
ATOM 4183 C CA . GLU C 1 131 ? -7.01500 40.02500 43.68900 1.000 20.34000 131 GLU C CA 1
ATOM 4184 C C . GLU C 1 131 ? -8.41000 39.42100 43.64300 1.000 20.38000 131 GLU C C 1
ATOM 4185 O O . GLU C 1 131 ? -8.60000 38.24800 43.99100 1.000 19.10000 131 GLU C O 1
ATOM 4191 N N . ASN C 1 132 ? -9.40500 40.21100 43.21000 1.000 19.13000 132 ASN C N 1
ATOM 4192 C CA . ASN C 1 132 ? -10.78700 39.72900 43.23600 1.000 21.25000 132 ASN C CA 1
ATOM 4193 C C . ASN C 1 132 ? -10.95800 38.50500 42.34700 1.000 22.17000 132 ASN C C 1
ATOM 4194 O O . ASN C 1 132 ? -11.71000 37.58600 42.68900 1.000 23.55000 132 ASN C O 1
ATOM 4199 N N . GLU C 1 133 ? -10.25800 38.45700 41.21000 1.000 20.87000 133 GLU C N 1
ATOM 4200 C CA . GLU C 1 133 ? -10.45300 37.30800 40.33400 1.000 19.71000 133 GLU C CA 1
ATOM 4201 C C . GLU C 1 133 ? -9.69900 36.07900 40.83700 1.000 21.24000 133 GLU C C 1
ATOM 4202 O O . GLU C 1 133 ? -10.24600 34.96700 40.84200 1.000 22.03000 133 GLU C O 1
ATOM 4208 N N . LEU C 1 134 ? -8.47200 36.25900 41.31500 1.000 16.89000 134 LEU C N 1
ATOM 4209 C CA . LEU C 1 134 ? -7.76200 35.11800 41.87100 1.000 19.31000 134 LEU C CA 1
ATOM 4210 C C . LEU C 1 134 ? -8.47000 34.59300 43.11300 1.000 20.94000 134 LEU C C 1
ATOM 4211 O O . LEU C 1 134 ? -8.52900 33.37800 43.33000 1.000 21.24000 134 LEU C O 1
ATOM 4216 N N . ARG C 1 135 ? -9.03600 35.48800 43.92300 1.000 18.10000 135 ARG C N 1
ATOM 4217 C CA . ARG C 1 135 ? -9.70800 35.04800 45.14300 1.000 20.81000 135 ARG C CA 1
ATOM 4218 C C . ARG C 1 135 ? -10.98400 34.29100 44.82900 1.000 20.16000 135 ARG C C 1
ATOM 4219 O O . ARG C 1 135 ? -11.28100 33.26200 45.44700 1.000 22.51000 135 ARG C O 1
ATOM 4227 N N . ARG C 1 136 ? -11.73600 34.77200 43.85000 1.000 20.24000 136 ARG C N 1
ATOM 4228 C CA . ARG C 1 136 ? -12.96500 34.11400 43.46100 1.000 17.27000 136 ARG C CA 1
ATOM 4229 C C . ARG C 1 136 ? -12.69700 32.71200 42.92500 1.000 23.90000 136 ARG C C 1
ATOM 4230 O O . ARG C 1 136 ? -13.53000 31.80700 43.09800 1.000 22.51000 136 ARG C O 1
ATOM 4238 N N . LEU C 1 137 ? -11.51500 32.50400 42.32300 1.000 21.95000 137 LEU C N 1
ATOM 4239 C CA . LEU C 1 137 ? -11.16000 31.27500 41.62600 1.000 18.99000 137 LEU C CA 1
ATOM 4240 C C . LEU C 1 137 ? -10.47100 30.23500 42.51500 1.000 23.23000 137 LEU C C 1
ATOM 4241 O O . LEU C 1 137 ? -10.73800 29.03500 42.36400 1.000 21.66000 137 LEU C O 1
ATOM 4246 N N . ILE C 1 138 ? -9.55100 30.64200 43.39900 1.000 16.84000 138 ILE C N 1
ATOM 4247 C CA . ILE C 1 138 ? -8.79700 29.66700 44.18100 1.000 19.50000 138 ILE C CA 1
ATOM 4248 C C . ILE C 1 138 ? -8.86500 29.98100 45.66800 1.000 19.02000 138 ILE C C 1
ATOM 4249 O O . ILE C 1 138 ? -8.40600 29.18600 46.49600 1.000 17.84000 138 ILE C O 1
ATOM 4254 N N . GLY C 1 139 ? -9.41300 31.14800 46.01600 1.000 19.66000 139 GLY C N 1
ATOM 4255 C CA . GLY C 1 139 ? -9.70100 31.48200 47.39700 1.000 19.34000 139 GLY C CA 1
ATOM 4256 C C . GLY C 1 139 ? -8.71600 32.41800 48.05100 1.000 19.11000 139 GLY C C 1
ATOM 4257 O O . GLY C 1 139 ? -8.97100 32.88000 49.17100 1.000 23.06000 139 GLY C O 1
ATOM 4258 N N . TYR C 1 140 ? -7.58300 32.67400 47.41500 1.000 20.77000 140 TYR C N 1
ATOM 4259 C CA . TYR C 1 140 ? -6.52200 33.48900 47.97600 1.000 16.28000 140 TYR C CA 1
ATOM 4260 C C . TYR C 1 140 ? -6.17800 34.61900 47.02400 1.000 18.07000 140 TYR C C 1
ATOM 4261 O O . TYR C 1 140 ? -6.45700 34.55700 45.82300 1.000 18.72000 140 TYR C O 1
ATOM 4270 N N . TYR C 1 141 ? -5.59800 35.67400 47.57600 1.000 20.91000 141 TYR C N 1
ATOM 4271 C CA . TYR C 1 141 ? -4.93500 36.65200 46.73000 1.000 17.53000 141 TYR C CA 1
ATOM 4272 C C . TYR C 1 141 ? -3.56400 36.98200 47.29800 1.000 20.01000 141 TYR C C 1
ATOM 4273 O O . TYR C 1 141 ? -3.35200 36.89700 48.51500 1.000 20.67000 141 TYR C O 1
ATOM 4282 N N . PRO C 1 142 ? -2.61800 37.35900 46.44600 1.000 20.37000 142 PRO C N 1
ATOM 4283 C CA . PRO C 1 142 ? -1.22800 37.45500 46.88700 1.000 16.06000 142 PRO C CA 1
ATOM 4284 C C . PRO C 1 142 ? -0.94100 38.77700 47.57600 1.000 17.94000 142 PRO C C 1
ATOM 4285 O O . PRO C 1 142 ? -1.68200 39.75800 47.46300 1.000 19.92000 142 PRO C O 1
ATOM 4289 N N . THR C 1 143 ? 0.16500 38.76800 48.31300 1.000 15.66000 143 THR C N 1
ATOM 4290 C CA . THR C 1 143 ? 0.72700 39.95300 48.91400 1.000 17.90000 143 THR C CA 1
ATOM 4291 C C . THR C 1 143 ? 2.05300 40.36300 48.27600 1.000 20.15000 143 THR C C 1
ATOM 4292 O O . THR C 1 143 ? 2.68600 41.30500 48.76100 1.000 19.25000 143 THR C O 1
ATOM 4296 N N . TYR C 1 144 ? 2.50900 39.66000 47.23600 1.000 17.99000 144 TYR C N 1
ATOM 4297 C CA . TYR C 1 144 ? 3.72500 39.99000 46.50100 1.000 17.18000 144 TYR C CA 1
ATOM 4298 C C . TYR C 1 144 ? 3.36200 40.42100 45.08300 1.000 21.83000 144 TYR C C 1
ATOM 4299 O O . TYR C 1 144 ? 2.47400 39.82900 44.44800 1.000 17.96000 144 TYR C O 1
ATOM 4308 N N . MET C 1 145 ? 4.06200 41.42700 44.55400 1.000 17.79000 145 MET C N 1
ATOM 4309 C CA . MET C 1 145 ? 3.79500 41.81000 43.17900 1.000 16.21000 145 MET C CA 1
ATOM 4310 C C . MET C 1 145 ? 5.09500 42.16100 42.48900 1.000 17.56000 145 MET C C 1
ATOM 4311 O O . MET C 1 145 ? 6.10100 42.45200 43.13300 1.000 17.99000 145 MET C O 1
ATOM 4316 N N . ARG C 1 146 ? 5.05700 42.11600 41.15900 1.000 16.25000 146 ARG C N 1
ATOM 4317 C CA . ARG C 1 146 ? 6.14800 42.57800 40.32700 1.000 17.43000 146 ARG C CA 1
ATOM 4318 C C . ARG C 1 146 ? 5.57200 43.51800 39.27600 1.000 18.07000 146 ARG C C 1
ATOM 4319 O O . ARG C 1 146 ? 4.68900 43.10600 38.50300 1.000 20.43000 146 ARG C O 1
ATOM 4327 N N . PRO C 1 147 ? 6.05900 44.75500 39.18300 1.000 18.05000 147 PRO C N 1
ATOM 4328 C CA . PRO C 1 147 ? 5.48100 45.72600 38.23600 1.000 18.72000 147 PRO C CA 1
ATOM 4329 C C . PRO C 1 147 ? 5.74300 45.31900 36.79900 1.000 20.12000 147 PRO C C 1
ATOM 4330 O O . PRO C 1 147 ? 6.86000 44.90100 36.46400 1.000 21.61000 147 PRO C O 1
ATOM 4334 N N . PRO C 1 148 ? 4.73600 45.40300 35.92700 1.000 17.09000 148 PRO C N 1
ATOM 4335 C CA . PRO C 1 148 ? 4.97200 45.14800 34.50000 1.000 19.67000 148 PRO C CA 1
ATOM 4336 C C . PRO C 1 148 ? 6.03500 46.08600 33.94400 1.000 20.22000 148 PRO C C 1
ATOM 4337 O O . PRO C 1 148 ? 6.11100 47.25800 34.31300 1.000 20.35000 148 PRO C O 1
ATOM 4341 N N . TYR C 1 149 ? 6.88600 45.54100 33.07500 1.000 20.84000 149 TYR C N 1
ATOM 4342 C CA . TYR C 1 149 ? 7.99500 46.25300 32.44900 1.000 18.73000 149 TYR C CA 1
ATOM 4343 C C . TYR C 1 149 ? 8.95300 46.86800 33.46400 1.000 21.09000 149 TYR C C 1
ATOM 4344 O O . TYR C 1 149 ? 9.79600 47.70000 33.09400 1.000 26.19000 149 TYR C O 1
ATOM 4353 N N . PHE C 1 150 ? 8.86300 46.48700 34.73300 1.000 20.45000 150 PHE C N 1
ATOM 4354 C CA . PHE C 1 150 ? 9.63900 47.13200 35.79300 1.000 22.16000 150 PHE C CA 1
ATOM 4355 C C . PHE C 1 150 ? 9.44500 48.64800 35.76800 1.000 21.85000 150 PHE C C 1
ATOM 4356 O O . PHE C 1 150 ? 10.32700 49.41800 36.14400 1.000 23.55000 150 PHE C O 1
ATOM 4364 N N . ASP C 1 151 ? 8.25400 49.07600 35.38800 1.000 22.88000 151 ASP C N 1
ATOM 4365 C CA . ASP C 1 151 ? 7.90900 50.48400 35.29200 1.000 24.96000 151 ASP C CA 1
ATOM 4366 C C . ASP C 1 151 ? 7.21500 50.90800 36.58200 1.000 23.10000 151 ASP C C 1
ATOM 4367 O O . ASP C 1 151 ? 6.11400 50.43900 36.88200 1.000 29.37000 151 ASP C O 1
ATOM 4372 N N . TYR C 1 152 ? 7.85700 51.78200 37.35100 1.000 22.07000 152 TYR C N 1
ATOM 4373 C CA . TYR C 1 152 ? 7.28200 52.24900 38.60300 1.000 22.52000 152 TYR C CA 1
ATOM 4374 C C . TYR C 1 152 ? 8.03900 53.48200 39.06700 1.000 24.55000 152 TYR C C 1
ATOM 4375 O O . TYR C 1 152 ? 9.20800 53.66400 38.72100 1.000 23.77000 152 TYR C O 1
ATOM 4384 N N . ASN C 1 153 ? 7.34000 54.34600 39.82200 1.000 23.96000 153 ASN C N 1
ATOM 4385 C CA . ASN C 1 153 ? 7.93900 55.50800 40.47800 1.000 20.48000 153 ASN C CA 1
ATOM 4386 C C . ASN C 1 153 ? 7.45000 55.62000 41.91500 1.000 24.32000 153 ASN C C 1
ATOM 4387 O O . ASN C 1 153 ? 6.75700 54.72000 42.40000 1.000 33.93000 153 ASN C O 1
ATOM 4392 N N . ALA C 1 154 ? 7.75900 56.72000 42.60000 1.000 27.86000 154 ALA C N 1
ATOM 4393 C CA . ALA C 1 154 ? 7.34000 56.85100 43.99200 1.000 29.05000 154 ALA C CA 1
ATOM 4394 C C . ALA C 1 154 ? 5.82200 56.80300 44.12800 1.000 28.83000 154 ALA C C 1
ATOM 4395 O O . ALA C 1 154 ? 5.30200 56.32500 45.14700 1.000 27.82000 154 ALA C O 1
ATOM 4397 N N . LYS C 1 155 ? 5.08700 57.26900 43.11800 1.000 25.77000 155 LYS C N 1
ATOM 4398 C CA . LYS C 1 155 ? 3.63300 57.20500 43.22000 1.000 30.76000 155 LYS C CA 1
ATOM 4399 C C . LYS C 1 155 ? 3.15500 55.75500 43.16500 1.000 30.31000 155 LYS C C 1
ATOM 4400 O O . LYS C 1 155 ? 2.31500 55.33900 43.97600 1.000 31.12000 155 LYS C O 1
ATOM 4406 N N . THR C 1 156 ? 3.71600 54.96600 42.24200 1.000 27.54000 156 THR C N 1
ATOM 4407 C CA . THR C 1 156 ? 3.39200 53.55200 42.14900 1.000 21.94000 156 THR C CA 1
ATOM 4408 C C . THR C 1 156 ? 3.67900 52.83500 43.45400 1.000 29.74000 156 THR C C 1
ATOM 4409 O O . THR C 1 156 ? 2.84400 52.06800 43.95400 1.000 27.23000 156 THR C O 1
ATOM 4413 N N . LEU C 1 157 ? 4.87400 53.05400 44.00800 1.000 27.23000 157 LEU C N 1
ATOM 4414 C CA . LEU C 1 157 ? 5.26400 52.35800 45.22800 1.000 26.95000 157 LEU C CA 1
ATOM 4415 C C . LEU C 1 157 ? 4.38700 52.75900 46.40300 1.000 25.29000 157 LEU C C 1
ATOM 4416 O O . LEU C 1 157 ? 4.12700 51.93800 47.29000 1.000 29.42000 157 LEU C O 1
ATOM 4421 N N . ALA C 1 158 ? 3.93600 54.01400 46.44300 1.000 25.56000 158 ALA C N 1
ATOM 4422 C CA . ALA C 1 158 ? 3.06200 54.43300 47.53200 1.000 21.95000 158 ALA C CA 1
ATOM 4423 C C . ALA C 1 158 ? 1.73100 53.69700 47.45900 1.000 23.04000 158 ALA C C 1
ATOM 4424 O O . ALA C 1 158 ? 1.17700 53.29200 48.48900 1.000 23.04000 158 ALA C O 1
ATOM 4426 N N . VAL C 1 159 ? 1.21000 53.49400 46.24700 1.000 21.17000 159 VAL C N 1
ATOM 4427 C CA . VAL C 1 159 ? 0.00200 52.68700 46.11400 1.000 24.16000 159 VAL C CA 1
ATOM 4428 C C . VAL C 1 159 ? 0.26300 51.26400 46.61400 1.000 26.38000 159 VAL C C 1
ATOM 4429 O O . VAL C 1 159 ? -0.53600 50.70400 47.37300 1.000 28.57000 159 VAL C O 1
ATOM 4433 N N . MET C 1 160 ? 1.41600 50.68700 46.24900 1.000 22.30000 160 MET C N 1
ATOM 4434 C CA . MET C 1 160 ? 1.73500 49.33000 46.67000 1.000 20.31000 160 MET C CA 1
ATOM 4435 C C . MET C 1 160 ? 1.88200 49.26500 48.18500 1.000 23.90000 160 MET C C 1
ATOM 4436 O O . MET C 1 160 ? 1.48600 48.27600 48.82000 1.000 24.08000 160 MET C O 1
ATOM 4441 N N . LYS C 1 161 ? 2.43100 50.32100 48.78600 1.000 21.25000 161 LYS C N 1
ATOM 4442 C CA . LYS C 1 161 ? 2.55500 50.35800 50.24000 1.000 24.95000 161 LYS C CA 1
ATOM 4443 C C . LYS C 1 161 ? 1.18100 50.42700 50.90700 1.000 29.26000 161 LYS C C 1
ATOM 4444 O O . LYS C 1 161 ? 0.91000 49.71300 51.88800 1.000 26.95000 161 LYS C O 1
ATOM 4450 N N . GLU C 1 162 ? 0.29100 51.25900 50.36900 1.000 26.93000 162 GLU C N 1
ATOM 4451 C CA . GLU C 1 162 ? -1.04900 51.34400 50.91900 1.000 27.02000 162 GLU C CA 1
ATOM 4452 C C . GLU C 1 162 ? -1.76800 49.99900 50.80800 1.000 26.94000 162 GLU C C 1
ATOM 4453 O O . GLU C 1 162 ? -2.54100 49.62500 51.69600 1.000 27.10000 162 GLU C O 1
ATOM 4459 N N . LEU C 1 163 ? -1.51600 49.24600 49.73600 1.000 24.78000 163 LEU C N 1
ATOM 4460 C CA . LEU C 1 163 ? -2.14800 47.94000 49.58300 1.000 25.70000 163 LEU C CA 1
ATOM 4461 C C . LEU C 1 163 ? -1.44400 46.82100 50.33500 1.000 27.04000 163 LEU C C 1
ATOM 4462 O O . LEU C 1 163 ? -1.98100 45.70800 50.38200 1.000 25.87000 163 LEU C O 1
ATOM 4467 N N . GLY C 1 164 ? -0.26500 47.06600 50.90100 1.000 24.31000 164 GLY C N 1
ATOM 4468 C CA . GLY C 1 164 ? 0.42100 46.02900 51.64800 1.000 21.31000 164 GLY C CA 1
ATOM 4469 C C . GLY C 1 164 ? 1.20800 45.02200 50.83600 1.000 21.78000 164 GLY C C 1
ATOM 4470 O O . GLY C 1 164 ? 1.42300 43.90300 51.30900 1.000 22.26000 164 GLY C O 1
ATOM 4471 N N . TYR C 1 165 ? 1.69000 45.39900 49.65200 1.000 21.57000 165 TYR C N 1
ATOM 4472 C CA . TYR C 1 165 ? 2.40900 44.50300 48.75100 1.000 17.91000 165 TYR C CA 1
ATOM 4473 C C . TYR C 1 165 ? 3.91900 44.61900 48.92700 1.000 20.65000 165 TYR C C 1
ATOM 4474 O O . TYR C 1 165 ? 4.46600 45.72600 48.93200 1.000 23.40000 165 TYR C O 1
ATOM 4483 N N . ARG C 1 166 ? 4.59800 43.47900 48.97800 1.000 21.11000 166 ARG C N 1
ATOM 4484 C CA . ARG C 1 166 ? 6.03000 43.44600 48.70000 1.000 21.14000 166 ARG C CA 1
ATOM 4485 C C . ARG C 1 166 ? 6.24600 43.55200 47.19400 1.000 16.24000 166 ARG C C 1
ATOM 4486 O O . ARG C 1 166 ? 5.55600 42.89100 46.41300 1.000 18.24000 166 ARG C O 1
ATOM 4494 N N . VAL C 1 167 ? 7.17000 44.42300 46.79100 1.000 16.35000 167 VAL C N 1
ATOM 4495 C CA . VAL C 1 167 ? 7.44700 44.70000 45.38600 1.000 16.46000 167 VAL C CA 1
ATOM 4496 C C . VAL C 1 167 ? 8.74600 44.01300 45.00400 1.000 16.78000 167 VAL C C 1
ATOM 4497 O O . VAL C 1 167 ? 9.81600 44.37400 45.51500 1.000 20.43000 167 VAL C O 1
ATOM 4501 N N . ILE C 1 168 ? 8.66700 43.05100 44.08800 1.000 13.63000 168 ILE C N 1
ATOM 4502 C CA . ILE C 1 168 ? 9.80100 42.21100 43.73200 1.000 13.74000 168 ILE C CA 1
ATOM 4503 C C . ILE C 1 168 ? 10.31700 42.61800 42.35600 1.000 17.01000 168 ILE C C 1
ATOM 4504 O O . ILE C 1 168 ? 9.62600 42.46000 41.33900 1.000 16.04000 168 ILE C O 1
ATOM 4509 N N . HIS C 1 169 ? 11.55400 43.09500 42.31500 1.000 17.43000 169 HIS C N 1
ATOM 4510 C CA . HIS C 1 169 ? 12.23400 43.35900 41.05300 1.000 15.46000 169 HIS C CA 1
ATOM 4511 C C . HIS C 1 169 ? 12.94100 42.07200 40.63700 1.000 16.12000 169 HIS C C 1
ATOM 4512 O O . HIS C 1 169 ? 12.32100 41.01300 40.64500 1.000 20.09000 169 HIS C O 1
ATOM 4519 N N . ALA C 1 170 ? 14.21400 42.14100 40.25700 1.000 17.76000 170 ALA C N 1
ATOM 4520 C CA . ALA C 1 170 ? 15.00800 40.96900 39.89800 1.000 17.02000 170 ALA C CA 1
ATOM 4521 C C . ALA C 1 170 ? 16.46400 41.40600 39.81300 1.000 20.97000 170 ALA C C 1
ATOM 4522 O O . ALA C 1 170 ? 16.76000 42.60500 39.74900 1.000 18.50000 170 ALA C O 1
ATOM 4524 N N . ASP C 1 171 ? 17.37900 40.42500 39.83400 1.000 19.47000 171 ASP C N 1
ATOM 4525 C CA . ASP C 1 171 ? 18.78800 40.73600 39.64300 1.000 17.89000 171 ASP C CA 1
ATOM 4526 C C . ASP C 1 171 ? 19.49400 39.85800 38.61500 1.000 18.45000 171 ASP C C 1
ATOM 4527 O O . ASP C 1 171 ? 20.68000 40.08200 38.36200 1.000 18.92000 171 ASP C O 1
ATOM 4532 N N . LEU C 1 172 ? 18.81200 38.87800 38.02100 1.000 18.03000 172 LEU C N 1
ATOM 4533 C CA . LEU C 1 172 ? 19.35200 38.09500 36.90900 1.000 19.28000 172 LEU C CA 1
ATOM 4534 C C . LEU C 1 172 ? 18.30700 38.09600 35.80100 1.000 18.43000 172 LEU C C 1
ATOM 4535 O O . LEU C 1 172 ? 17.31000 37.37400 35.87300 1.000 18.45000 172 LEU C O 1
ATOM 4540 N N . ASP C 1 173 ? 18.54600 38.88700 34.76300 1.000 23.42000 173 ASP C N 1
ATOM 4541 C CA . ASP C 1 173 ? 17.64300 38.96700 33.62000 1.000 22.24000 173 ASP C CA 1
ATOM 4542 C C . ASP C 1 173 ? 18.13100 37.97300 32.56300 1.000 23.52000 173 ASP C C 1
ATOM 4543 O O . ASP C 1 173 ? 19.21100 38.15100 31.98700 1.000 25.80000 173 ASP C O 1
ATOM 4548 N N . THR C 1 174 ? 17.34800 36.91400 32.31400 1.000 19.89000 174 THR C N 1
ATOM 4549 C CA . THR C 1 174 ? 17.74800 35.94300 31.29600 1.000 22.11000 174 THR C CA 1
ATOM 4550 C C . THR C 1 174 ? 17.51500 36.42900 29.86400 1.000 20.29000 174 THR C C 1
ATOM 4551 O O . THR C 1 174 ? 17.99200 35.77500 28.93700 1.000 21.26000 174 THR C O 1
ATOM 4555 N N . ASN C 1 175 ? 16.81700 37.54800 29.66100 1.000 17.99000 175 ASN C N 1
ATOM 4556 C CA . ASN C 1 175 ? 16.50400 38.05800 28.31800 1.000 23.35000 175 ASN C CA 1
ATOM 4557 C C . ASN C 1 175 ? 15.87700 36.97800 27.43200 1.000 28.42000 175 ASN C C 1
ATOM 4558 O O . ASN C 1 175 ? 16.06500 36.94700 26.21300 1.000 25.15000 175 ASN C O 1
ATOM 4563 N N . ASP C 1 176 ? 15.08500 36.10300 28.05000 1.000 23.26000 176 ASP C N 1
ATOM 4564 C CA . ASP C 1 176 ? 14.55000 34.96300 27.32600 1.000 21.32000 176 ASP C CA 1
ATOM 4565 C C . ASP C 1 176 ? 13.60100 35.37300 26.20900 1.000 24.93000 176 ASP C C 1
ATOM 4566 O O . ASP C 1 176 ? 13.29400 34.54400 25.34800 1.000 23.72000 176 ASP C O 1
ATOM 4571 N N . TRP C 1 177 ? 13.11900 36.62400 26.21200 1.000 27.89000 177 TRP C N 1
ATOM 4572 C CA . TRP C 1 177 ? 12.22000 37.11800 25.17100 1.000 27.90000 177 TRP C CA 1
ATOM 4573 C C . TRP C 1 177 ? 12.92300 37.37700 23.84100 1.000 31.48000 177 TRP C C 1
ATOM 4574 O O . TRP C 1 177 ? 12.23300 37.56000 22.83000 1.000 37.45000 177 TRP C O 1
ATOM 4585 N N . LYS C 1 178 ? 14.25600 37.43000 23.81100 1.000 29.18000 178 LYS C N 1
ATOM 4586 C CA . LYS C 1 178 ? 14.98900 37.55000 22.55300 1.000 31.91000 178 LYS C CA 1
ATOM 4587 C C . LYS C 1 178 ? 15.11000 36.22200 21.82000 1.000 30.21000 178 LYS C C 1
ATOM 4588 O O . LYS C 1 178 ? 15.55200 36.20900 20.66500 1.000 33.18000 178 LYS C O 1
ATOM 4594 N N . PHE C 1 179 ? 14.74200 35.11300 22.46500 1.000 29.68000 179 PHE C N 1
ATOM 4595 C CA . PHE C 1 179 ? 14.70000 33.78400 21.84700 1.000 35.69000 179 PHE C CA 1
ATOM 4596 C C . PHE C 1 179 ? 16.06900 33.27900 21.42100 1.000 34.31000 179 PHE C C 1
ATOM 4597 O O . PHE C 1 179 ? 16.16900 32.37900 20.57100 1.000 36.07000 179 PHE C O 1
ATOM 4605 N N . ASP C 1 180 ? 17.12400 33.81900 22.02500 1.000 33.93000 180 ASP C N 1
ATOM 4606 C CA . ASP C 1 180 ? 18.48200 33.32900 21.82900 1.000 22.77000 180 ASP C CA 1
ATOM 4607 C C . ASP C 1 180 ? 18.80600 32.46100 23.03900 1.000 26.57000 180 ASP C C 1
ATOM 4608 O O . ASP C 1 180 ? 19.25300 32.95000 24.08100 1.000 28.16000 180 ASP C O 1
ATOM 4613 N N . MET C 1 181 ? 18.55100 31.16600 22.91200 1.000 26.94000 181 MET C N 1
ATOM 4614 C CA . MET C 1 181 ? 18.71700 30.28700 24.06400 1.000 22.63000 181 MET C CA 1
ATOM 4615 C C . MET C 1 181 ? 20.16400 30.02500 24.45200 1.000 24.09000 181 MET C C 1
ATOM 4616 O O . MET C 1 181 ? 20.45000 29.92100 25.65300 1.000 25.23000 181 MET C O 1
ATOM 4621 N N . PRO C 1 182 ? 21.09400 29.84900 23.51300 1.000 33.40000 182 PRO C N 1
ATOM 4622 C CA . PRO C 1 182 ? 22.49600 29.76300 23.94800 1.000 24.89000 182 PRO C CA 1
ATOM 4623 C C . PRO C 1 182 ? 22.92100 30.99100 24.72900 1.000 25.11000 182 PRO C C 1
ATOM 4624 O O . PRO C 1 182 ? 23.57200 30.85900 25.77400 1.000 22.04000 182 PRO C O 1
ATOM 4628 N N . ALA C 1 183 ? 22.51000 32.18800 24.29600 1.000 20.47000 183 ALA C N 1
ATOM 4629 C CA . ALA C 1 183 ? 22.87100 33.38400 25.05400 1.000 24.65000 183 ALA C CA 1
ATOM 4630 C C . ALA C 1 183 ? 22.17600 33.42000 26.42300 1.000 26.65000 183 ALA C C 1
ATOM 4631 O O . ALA C 1 183 ? 22.81000 33.76300 27.43700 1.000 23.07000 183 ALA C O 1
ATOM 4633 N N . SER C 1 184 ? 20.88600 33.05300 26.48000 1.000 20.16000 184 SER C N 1
ATOM 4634 C CA . SER C 1 184 ? 20.15600 33.09700 27.74800 1.000 21.62000 184 SER C CA 1
ATOM 4635 C C . SER C 1 184 ? 20.75400 32.12900 28.76700 1.000 24.14000 184 SER C C 1
ATOM 4636 O O . SER C 1 184 ? 20.96000 32.48700 29.93400 1.000 19.14000 184 SER C O 1
ATOM 4639 N N . ILE C 1 185 ? 21.03200 30.89200 28.34300 1.000 21.10000 185 ILE C N 1
ATOM 4640 C CA . ILE C 1 185 ? 21.65000 29.91900 29.23400 1.000 20.28000 185 ILE C CA 1
ATOM 4641 C C . ILE C 1 185 ? 23.02600 30.40700 29.67300 1.000 23.49000 185 ILE C C 1
ATOM 4642 O O . ILE C 1 185 ? 23.44700 30.18900 30.82000 1.000 23.80000 185 ILE C O 1
ATOM 4647 N N . ALA C 1 186 ? 23.75400 31.06700 28.77600 1.000 21.14000 186 ALA C N 1
ATOM 4648 C CA . ALA C 1 186 ? 25.06500 31.57400 29.15400 1.000 21.25000 186 ALA C CA 1
ATOM 4649 C C . ALA C 1 186 ? 24.93600 32.69500 30.17200 1.000 23.05000 186 ALA C C 1
ATOM 4650 O O . ALA C 1 186 ? 25.70000 32.74900 31.14800 1.000 26.32000 186 ALA C O 1
ATOM 4652 N N . ALA C 1 187 ? 23.96300 33.58800 29.98000 1.000 23.52000 187 ALA C N 1
ATOM 4653 C CA . ALA C 1 187 ? 23.76300 34.65400 30.95800 1.000 18.26000 187 ALA C CA 1
ATOM 4654 C C . ALA C 1 187 ? 23.36500 34.07200 32.30100 1.000 17.86000 187 ALA C C 1
ATOM 4655 O O . ALA C 1 187 ? 23.79900 34.55900 33.34900 1.000 22.79000 187 ALA C O 1
ATOM 4657 N N . PHE C 1 188 ? 22.55400 33.01500 32.29000 1.000 17.78000 188 PHE C N 1
ATOM 4658 C CA . PHE C 1 188 ? 22.19900 32.35000 33.53700 1.000 17.62000 188 PHE C CA 1
ATOM 4659 C C . PHE C 1 188 ? 23.43600 31.80700 34.24000 1.000 21.37000 188 PHE C C 1
ATOM 4660 O O . PHE C 1 188 ? 23.63400 32.03000 35.44300 1.000 20.35000 188 PHE C O 1
ATOM 4668 N N . LYS C 1 189 ? 24.27600 31.07200 33.51100 1.000 19.49000 189 LYS C N 1
ATOM 4669 C CA . LYS C 1 189 ? 25.43600 30.47800 34.15200 1.000 19.00000 189 LYS C CA 1
ATOM 4670 C C . LYS C 1 189 ? 26.40100 31.54800 34.63200 1.000 20.28000 189 LYS C C 1
ATOM 4671 O O . LYS C 1 189 ? 27.06700 31.37200 35.66000 1.000 18.75000 189 LYS C O 1
ATOM 4677 N N . ALA C 1 190 ? 26.50000 32.66000 33.90100 1.000 18.78000 190 ALA C N 1
ATOM 4678 C CA . ALA C 1 190 ? 27.47000 33.67800 34.29000 1.000 20.53000 190 ALA C CA 1
ATOM 4679 C C . ALA C 1 190 ? 26.99900 34.47500 35.49800 1.000 22.91000 190 ALA C C 1
ATOM 4680 O O . ALA C 1 190 ? 27.82600 34.99200 36.25200 1.000 27.92000 190 ALA C O 1
ATOM 4682 N N . GLY C 1 191 ? 25.69100 34.57900 35.71700 1.000 19.40000 191 GLY C N 1
ATOM 4683 C CA . GLY C 1 191 ? 25.21400 35.45600 36.76700 1.000 17.81000 191 GLY C CA 1
ATOM 4684 C C . GLY C 1 191 ? 24.65700 34.79600 38.00600 1.000 18.71000 191 GLY C C 1
ATOM 4685 O O . GLY C 1 191 ? 24.35800 35.49300 38.98100 1.000 20.18000 191 GLY C O 1
ATOM 4686 N N . VAL C 1 192 ? 24.47700 33.47200 37.98100 1.000 18.05000 192 VAL C N 1
ATOM 4687 C CA . VAL C 1 192 ? 23.72000 32.79900 39.03900 1.000 18.95000 192 VAL C CA 1
ATOM 4688 C C . VAL C 1 192 ? 24.47500 32.77100 40.36900 1.000 20.64000 192 VAL C C 1
ATOM 4689 O O . VAL C 1 192 ? 23.84600 32.73000 41.43800 1.000 26.48000 192 VAL C O 1
ATOM 4693 N N . ALA C 1 193 ? 25.81400 32.76800 40.35600 1.000 20.32000 193 ALA C N 1
ATOM 4694 C CA . ALA C 1 193 ? 26.53400 32.70700 41.63300 1.000 21.48000 193 ALA C CA 1
ATOM 4695 C C . ALA C 1 193 ? 26.20200 33.91400 42.50000 1.000 21.97000 193 ALA C C 1
ATOM 4696 O O . ALA C 1 193 ? 26.07800 33.78300 43.72200 1.000 21.73000 193 ALA C O 1
ATOM 4698 N N . ASN C 1 194 ? 26.00200 35.07900 41.88500 1.000 22.43000 194 ASN C N 1
ATOM 4699 C CA . ASN C 1 194 ? 25.78400 36.31300 42.62100 1.000 22.84000 194 ASN C CA 1
ATOM 4700 C C . ASN C 1 194 ? 24.36500 36.84800 42.53400 1.000 22.91000 194 ASN C C 1
ATOM 4701 O O . ASN C 1 194 ? 24.02100 37.73200 43.32200 1.000 21.97000 194 ASN C O 1
ATOM 4706 N N . ASN C 1 195 ? 23.52800 36.31400 41.64300 1.000 19.73000 195 ASN C N 1
ATOM 4707 C CA . ASN C 1 195 ? 22.19700 36.85500 41.39200 1.000 19.67000 195 ASN C CA 1
ATOM 4708 C C . ASN C 1 195 ? 21.18100 35.72500 41.42500 1.000 22.02000 195 ASN C C 1
ATOM 4709 O O . ASN C 1 195 ? 21.27000 34.78300 40.62500 1.000 19.23000 195 ASN C O 1
ATOM 4714 N N . ARG C 1 196 ? 20.21400 35.82300 42.34300 1.000 18.32000 196 ARG C N 1
ATOM 4715 C CA . ARG C 1 196 ? 19.36800 34.69200 42.67200 1.000 19.19000 196 ARG C CA 1
ATOM 4716 C C . ARG C 1 196 ? 17.88100 34.92400 42.44200 1.000 17.55000 196 ARG C C 1
ATOM 4717 O O . ARG C 1 196 ? 17.09400 33.99600 42.66000 1.000 15.74000 196 ARG C O 1
ATOM 4725 N N . ILE C 1 197 ? 17.45800 36.12100 42.06200 1.000 16.45000 197 ILE C N 1
ATOM 4726 C CA . ILE C 1 197 ? 16.07200 36.34900 41.66300 1.000 16.00000 197 ILE C CA 1
ATOM 4727 C C . ILE C 1 197 ? 16.06300 36.42800 40.13900 1.000 18.84000 197 ILE C C 1
ATOM 4728 O O . ILE C 1 197 ? 16.37000 37.47100 39.54300 1.000 15.20000 197 ILE C O 1
ATOM 4733 N N . VAL C 1 198 ? 15.71100 35.30400 39.51400 1.000 14.98000 198 VAL C N 1
ATOM 4734 C CA . VAL C 1 198 ? 15.91400 35.07600 38.09500 1.000 16.13000 198 VAL C CA 1
ATOM 4735 C C . VAL C 1 198 ? 14.63300 35.41300 37.34200 1.000 16.36000 198 VAL C C 1
ATOM 4736 O O . VAL C 1 198 ? 13.54600 34.96200 37.71100 1.000 18.93000 198 VAL C O 1
ATOM 4740 N N . LEU C 1 199 ? 14.75000 36.22700 36.30600 1.000 19.52000 199 LEU C N 1
ATOM 4741 C CA . LEU C 1 199 ? 13.60300 36.67500 35.52800 1.000 16.33000 199 LEU C CA 1
ATOM 4742 C C . LEU C 1 199 ? 13.48900 35.83400 34.26400 1.000 19.61000 199 LEU C C 1
ATOM 4743 O O . LEU C 1 199 ? 14.43000 35.78000 33.46000 1.000 21.43000 199 LEU C O 1
ATOM 4748 N N . ALA C 1 200 ? 12.34400 35.17500 34.09300 1.000 18.68000 200 ALA C N 1
ATOM 4749 C CA . ALA C 1 200 ? 12.00700 34.52800 32.83700 1.000 20.24000 200 ALA C CA 1
ATOM 4750 C C . ALA C 1 200 ? 10.52200 34.74500 32.57600 1.000 21.91000 200 ALA C C 1
ATOM 4751 O O . ALA C 1 200 ? 9.79600 35.29500 33.41700 1.000 19.52000 200 ALA C O 1
ATOM 4753 N N . HIS C 1 201 ? 10.06100 34.31200 31.40400 1.000 19.09000 201 HIS C N 1
ATOM 4754 C CA . HIS C 1 201 ? 8.66400 34.47700 31.00600 1.000 18.89000 201 HIS C CA 1
ATOM 4755 C C . HIS C 1 201 ? 8.14800 33.13700 30.49700 1.000 19.51000 201 HIS C C 1
ATOM 4756 O O . HIS C 1 201 ? 8.46300 32.73600 29.37200 1.000 21.32000 201 HIS C O 1
ATOM 4763 N N . ASP C 1 202 ? 7.35200 32.44200 31.31200 1.000 21.11000 202 ASP C N 1
ATOM 4764 C CA . ASP C 1 202 ? 6.90600 31.11100 30.90500 1.000 22.15000 202 ASP C CA 1
ATOM 4765 C C . ASP C 1 202 ? 5.85300 31.14500 29.80200 1.000 21.20000 202 ASP C C 1
ATOM 4766 O O . ASP C 1 202 ? 5.42200 30.07700 29.36200 1.000 24.54000 202 ASP C O 1
ATOM 4771 N N . VAL C 1 203 ? 5.49500 32.31600 29.30600 1.000 19.93000 203 VAL C N 1
ATOM 4772 C CA . VAL C 1 203 ? 4.52500 32.46700 28.18600 1.000 20.42000 203 VAL C CA 1
ATOM 4773 C C . VAL C 1 203 ? 5.21800 32.14800 26.86000 1.000 22.54000 203 VAL C C 1
ATOM 4774 O O . VAL C 1 203 ? 4.51100 31.91900 25.88800 1.000 26.43000 203 VAL C O 1
ATOM 4778 N N . HIS C 1 204 ? 6.55100 32.14200 26.83700 1.000 23.72000 204 HIS C N 1
ATOM 4779 C CA . HIS C 1 204 ? 7.32700 31.77100 25.62500 1.000 24.77000 204 HIS C CA 1
ATOM 4780 C C . HIS C 1 204 ? 7.62600 30.26900 25.62100 1.000 22.81000 204 HIS C C 1
ATOM 4781 O O . HIS C 1 204 ? 8.04700 29.76000 26.65100 1.000 24.37000 204 HIS C O 1
ATOM 4788 N N . GLU C 1 205 ? 7.36800 29.60100 24.49800 1.000 23.27000 205 GLU C N 1
ATOM 4789 C CA . GLU C 1 205 ? 7.57100 28.15800 24.40400 1.000 20.64000 205 GLU C CA 1
ATOM 4790 C C . GLU C 1 205 ? 9.02100 27.76300 24.65100 1.000 21.91000 205 GLU C C 1
ATOM 4791 O O . GLU C 1 205 ? 9.28500 26.80300 25.38600 1.000 27.10000 205 GLU C O 1
ATOM 4797 N N . THR C 1 206 ? 9.97700 28.49900 24.07200 1.000 18.33000 206 THR C N 1
ATOM 4798 C CA . THR C 1 206 ? 11.38500 28.15100 24.25000 1.000 18.16000 206 THR C CA 1
ATOM 4799 C C . THR C 1 206 ? 11.84000 28.31400 25.69800 1.000 21.54000 206 THR C C 1
ATOM 4800 O O . THR C 1 206 ? 12.75000 27.60000 26.13800 1.000 23.11000 206 THR C O 1
ATOM 4804 N N . THR C 1 207 ? 11.25200 29.25400 26.44600 1.000 19.74000 207 THR C N 1
ATOM 4805 C CA . THR C 1 207 ? 11.62800 29.39300 27.84300 1.000 19.19000 207 THR C CA 1
ATOM 4806 C C . THR C 1 207 ? 11.32300 28.12000 28.61400 1.000 20.69000 207 THR C C 1
ATOM 4807 O O . THR C 1 207 ? 12.15600 27.64800 29.39800 1.000 20.57000 207 THR C O 1
ATOM 4811 N N . VAL C 1 208 ? 10.17000 27.51000 28.34700 1.000 19.09000 208 VAL C N 1
ATOM 4812 C CA . VAL C 1 208 ? 9.74100 26.33200 29.09300 1.000 18.66000 208 VAL C CA 1
ATOM 4813 C C . VAL C 1 208 ? 10.44000 25.08600 28.57000 1.000 19.72000 208 VAL C C 1
ATOM 4814 O O . VAL C 1 208 ? 10.80800 24.19500 29.34700 1.000 19.34000 208 VAL C O 1
ATOM 4818 N N . LYS C 1 209 ? 10.64600 25.00400 27.25300 1.000 19.79000 209 LYS C N 1
ATOM 4819 C CA . LYS C 1 209 ? 11.18300 23.78200 26.66000 1.000 21.82000 209 LYS C CA 1
ATOM 4820 C C . LYS C 1 209 ? 12.70000 23.75000 26.58800 1.000 25.52000 209 LYS C C 1
ATOM 4821 O O . LYS C 1 209 ? 13.28400 22.65800 26.60200 1.000 30.34000 209 LYS C O 1
ATOM 4827 N N . THR C 1 210 ? 13.36500 24.89900 26.49500 1.000 22.83000 210 THR C N 1
ATOM 4828 C CA . THR C 1 210 ? 14.81900 24.90700 26.37900 1.000 26.03000 210 THR C CA 1
ATOM 4829 C C . THR C 1 210 ? 15.50800 25.60300 27.54600 1.000 27.44000 210 THR C C 1
ATOM 4830 O O . THR C 1 210 ? 16.47000 25.05900 28.10700 1.000 24.55000 210 THR C O 1
ATOM 4834 N N . LEU C 1 211 ? 15.08000 26.81600 27.90600 1.000 23.49000 211 LEU C N 1
ATOM 4835 C CA . LEU C 1 211 ? 15.75300 27.54000 28.97700 1.000 18.06000 211 LEU C CA 1
ATOM 4836 C C . LEU C 1 211 ? 15.52900 26.87000 30.32800 1.000 22.12000 211 LEU C C 1
ATOM 4837 O O . LEU C 1 211 ? 16.48100 26.65600 31.09600 1.000 20.55000 211 LEU C O 1
ATOM 4842 N N . LEU C 1 212 ? 14.27300 26.56500 30.65600 1.000 22.01000 212 LEU C N 1
ATOM 4843 C CA . LEU C 1 212 ? 13.98800 26.03700 31.98500 1.000 19.93000 212 LEU C CA 1
ATOM 4844 C C . LEU C 1 212 ? 14.72200 24.72900 32.26600 1.000 20.67000 212 LEU C C 1
ATOM 4845 O O . LEU C 1 212 ? 15.30900 24.61300 33.35600 1.000 20.84000 212 LEU C O 1
ATOM 4850 N N . PRO C 1 213 ? 14.76600 23.74200 31.36000 1.000 20.98000 213 PRO C N 1
ATOM 4851 C CA . PRO C 1 213 ? 15.58100 22.55000 31.65400 1.000 21.68000 213 PRO C CA 1
ATOM 4852 C C . PRO C 1 213 ? 17.04000 22.87400 31.88800 1.000 22.92000 213 PRO C C 1
ATOM 4853 O O . PRO C 1 213 ? 17.67000 22.23800 32.73900 1.000 23.01000 213 PRO C O 1
ATOM 4857 N N . ALA C 1 214 ? 17.60200 23.85500 31.17400 1.000 23.17000 214 ALA C N 1
ATOM 4858 C CA . ALA C 1 214 ? 18.98800 24.22800 31.43400 1.000 23.65000 214 ALA C CA 1
ATOM 4859 C C . ALA C 1 214 ? 19.14100 24.90300 32.80300 1.000 21.92000 214 ALA C C 1
ATOM 4860 O O . ALA C 1 214 ? 20.08500 24.60400 33.54400 1.000 23.52000 214 ALA C O 1
ATOM 4862 N N . MET C 1 215 ? 18.21100 25.78100 33.18300 1.000 20.56000 215 MET C N 1
ATOM 4863 C CA . MET C 1 215 ? 18.30800 26.40500 34.49900 1.000 17.24000 215 MET C CA 1
ATOM 4864 C C . MET C 1 215 ? 18.19600 25.35800 35.60200 1.000 17.51000 215 MET C C 1
ATOM 4865 O O . MET C 1 215 ? 18.97000 25.37500 36.56800 1.000 19.06000 215 MET C O 1
ATOM 4870 N N . ILE C 1 216 ? 17.23700 24.43500 35.47900 1.000 16.66000 216 ILE C N 1
ATOM 4871 C CA . ILE C 1 216 ? 17.07600 23.40500 36.49900 1.000 17.85000 216 ILE C CA 1
ATOM 4872 C C . ILE C 1 216 ? 18.35200 22.58800 36.63100 1.000 25.42000 216 ILE C C 1
ATOM 4873 O O . ILE C 1 216 ? 18.79500 22.27700 37.75000 1.000 24.00000 216 ILE C O 1
ATOM 4878 N N . LYS C 1 217 ? 18.97300 22.22700 35.49300 1.000 23.03000 217 LYS C N 1
ATOM 4879 C CA . LYS C 1 217 ? 20.15700 21.39100 35.57600 1.000 20.38000 217 LYS C CA 1
ATOM 4880 C C . LYS C 1 217 ? 21.29900 22.14000 36.24200 1.000 22.46000 217 LYS C C 1
ATOM 4881 O O . LYS C 1 217 ? 22.01300 21.58000 37.08600 1.000 22.60000 217 LYS C O 1
ATOM 4887 N N . GLU C 1 218 ? 21.48800 23.41400 35.90000 1.000 19.71000 218 GLU C N 1
ATOM 4888 C CA . GLU C 1 218 ? 22.59300 24.14200 36.52400 1.000 23.61000 218 GLU C CA 1
ATOM 4889 C C . GLU C 1 218 ? 22.35100 24.35000 38.02100 1.000 22.04000 218 GLU C C 1
ATOM 4890 O O . GLU C 1 218 ? 23.29600 24.27800 38.82100 1.000 23.86000 218 GLU C O 1
ATOM 4896 N N . VAL C 1 219 ? 21.09800 24.57200 38.42800 1.000 19.68000 219 VAL C N 1
ATOM 4897 C CA . VAL C 1 219 ? 20.80700 24.68300 39.85200 1.000 18.62000 219 VAL C CA 1
ATOM 4898 C C . VAL C 1 219 ? 21.17600 23.38800 40.56100 1.000 20.58000 219 VAL C C 1
ATOM 4899 O O . VAL C 1 219 ? 21.79700 23.40200 41.62800 1.000 22.25000 219 VAL C O 1
ATOM 4903 N N . GLN C 1 220 ? 20.84700 22.24800 39.95400 1.000 23.74000 220 GLN C N 1
ATOM 4904 C CA . GLN C 1 220 ? 21.22900 20.97100 40.54300 1.000 22.22000 220 GLN C CA 1
ATOM 4905 C C . GLN C 1 220 ? 22.74900 20.83100 40.64000 1.000 21.10000 220 GLN C C 1
ATOM 4906 O O . GLN C 1 220 ? 23.27400 20.34900 41.65100 1.000 23.41000 220 GLN C O 1
ATOM 4912 N N . ARG C 1 221 ? 23.47700 21.29700 39.62500 1.000 21.56000 221 ARG C N 1
ATOM 4913 C CA . ARG C 1 221 ? 24.93200 21.16500 39.63000 1.000 20.58000 221 ARG C CA 1
ATOM 4914 C C . ARG C 1 221 ? 25.57000 21.97300 40.74500 1.000 28.81000 221 ARG C C 1
ATOM 4915 O O . ARG C 1 221 ? 26.51300 21.50000 41.40700 1.000 31.17000 221 ARG C O 1
ATOM 4923 N N . LEU C 1 222 ? 25.04800 23.17700 41.00100 1.000 21.53000 222 LEU C N 1
ATOM 4924 C CA . LEU C 1 222 ? 25.56800 24.02300 42.09300 1.000 18.06000 222 LEU C CA 1
ATOM 4925 C C . LEU C 1 222 ? 24.99700 23.67200 43.46400 1.000 18.93000 222 LEU C C 1
ATOM 4926 O O . LEU C 1 222 ? 25.40400 24.27700 44.44500 1.000 18.39000 222 LEU C O 1
ATOM 4931 N N . LYS C 1 223 ? 24.10200 22.67400 43.50000 1.000 20.64000 223 LYS C N 1
ATOM 4932 C CA . LYS C 1 223 ? 23.45600 22.23400 44.76900 1.000 22.63000 223 LYS C CA 1
ATOM 4933 C C . LYS C 1 223 ? 22.79400 23.43700 45.44800 1.000 19.70000 223 LYS C C 1
ATOM 4934 O O . LYS C 1 223 ? 22.98400 23.59900 46.67000 1.000 23.93000 223 LYS C O 1
ATOM 4940 N N . LEU C 1 224 ? 22.04700 24.24200 44.68400 1.000 18.45000 224 LEU C N 1
ATOM 4941 C CA . LEU C 1 224 ? 21.33200 25.37300 45.27700 1.000 16.51000 224 LEU C CA 1
ATOM 4942 C C . LEU C 1 224 ? 19.91700 24.91400 45.54400 1.000 17.21000 224 LEU C C 1
ATOM 4943 O O . LEU C 1 224 ? 19.48300 23.90100 45.00800 1.000 23.08000 224 LEU C O 1
ATOM 4948 N N . LYS C 1 225 ? 19.24700 25.59600 46.46400 1.000 20.51000 225 LYS C N 1
ATOM 4949 C CA . LYS C 1 225 ? 17.86900 25.29600 46.85800 1.000 23.08000 225 LYS C CA 1
ATOM 4950 C C . LYS C 1 225 ? 16.90700 26.19000 46.07400 1.000 24.74000 225 LYS C C 1
ATOM 4951 O O . LYS C 1 225 ? 16.83600 27.39500 46.33400 1.000 26.50000 225 LYS C O 1
ATOM 4957 N N . ALA C 1 226 ? 16.17700 25.62500 45.10700 1.000 23.35000 226 ALA C N 1
ATOM 4958 C CA . ALA C 1 226 ? 15.26000 26.42900 44.29500 1.000 19.34000 226 ALA C CA 1
ATOM 4959 C C . ALA C 1 226 ? 13.93400 26.55400 45.04100 1.000 20.23000 226 ALA C C 1
ATOM 4960 O O . ALA C 1 226 ? 13.13200 25.61700 45.07500 1.000 21.09000 226 ALA C O 1
ATOM 4962 N N . VAL C 1 227 ? 13.70200 27.71800 45.64300 1.000 22.60000 227 VAL C N 1
ATOM 4963 C CA . VAL C 1 227 ? 12.54100 27.96100 46.49800 1.000 21.45000 227 VAL C CA 1
ATOM 4964 C C . VAL C 1 227 ? 11.75700 29.14400 45.95100 1.000 18.03000 227 VAL C C 1
ATOM 4965 O O . VAL C 1 227 ? 12.12400 29.71200 44.91600 1.000 17.61000 227 VAL C O 1
ATOM 4969 N N . THR C 1 228 ? 10.68000 29.52800 46.64100 1.000 19.30000 228 THR C N 1
ATOM 4970 C CA . THR C 1 228 ? 9.91900 30.70900 46.25000 1.000 17.98000 228 THR C CA 1
ATOM 4971 C C . THR C 1 228 ? 10.66700 31.97400 46.65700 1.000 19.44000 228 THR C C 1
ATOM 4972 O O . THR C 1 228 ? 11.60300 31.94500 47.46200 1.000 19.71000 228 THR C O 1
ATOM 4976 N N . VAL C 1 229 ? 10.22000 33.10400 46.10200 1.000 19.63000 229 VAL C N 1
ATOM 4977 C CA . VAL C 1 229 ? 10.80600 34.40100 46.44400 1.000 20.24000 229 VAL C CA 1
ATOM 4978 C C . VAL C 1 229 ? 10.62900 34.68300 47.93300 1.000 19.33000 229 VAL C C 1
ATOM 4979 O O . VAL C 1 229 ? 11.53800 35.19700 48.59700 1.000 20.44000 229 VAL C O 1
ATOM 4983 N N . GLY C 1 230 ? 9.45900 34.34500 48.48300 1.000 17.87000 230 GLY C N 1
ATOM 4984 C CA . GLY C 1 230 ? 9.25200 34.51100 49.91100 1.000 17.30000 230 GLY C CA 1
ATOM 4985 C C . GLY C 1 230 ? 10.26800 33.74800 50.74400 1.000 20.88000 230 GLY C C 1
ATOM 4986 O O . GLY C 1 230 ? 10.88700 34.30700 51.65500 1.000 20.81000 230 GLY C O 1
ATOM 4987 N N . GLU C 1 231 ? 10.44900 32.45600 50.45100 1.000 18.62000 231 GLU C N 1
ATOM 4988 C CA . GLU C 1 231 ? 11.43700 31.67300 51.18700 1.000 20.25000 231 GLU C CA 1
ATOM 4989 C C . GLU C 1 231 ? 12.82300 32.28100 51.07700 1.000 20.94000 231 GLU C C 1
ATOM 4990 O O . GLU C 1 231 ? 13.54800 32.38500 52.07200 1.000 22.25000 231 GLU C O 1
ATOM 4996 N N . CYS C 1 232 ? 13.22500 32.65800 49.86400 1.000 19.26000 232 CYS C N 1
ATOM 4997 C CA . CYS C 1 232 ? 14.55600 33.21900 49.68200 1.000 21.74000 232 CYS C CA 1
ATOM 4998 C C . CYS C 1 232 ? 14.70000 34.59100 50.33000 1.000 22.83000 232 CYS C C 1
ATOM 4999 O O . CYS C 1 232 ? 15.83200 35.04900 50.51700 1.000 22.28000 232 CYS C O 1
ATOM 5002 N N . LEU C 1 233 ? 13.58900 35.23100 50.71100 1.000 21.40000 233 LEU C N 1
ATOM 5003 C CA . LEU C 1 233 ? 13.60500 36.50000 51.42600 1.000 21.17000 233 LEU C CA 1
ATOM 5004 C C . LEU C 1 233 ? 13.37000 36.35100 52.92700 1.000 24.79000 233 LEU C C 1
ATOM 5005 O O . LEU C 1 233 ? 13.32600 37.36200 53.63800 1.000 20.57000 233 LEU C O 1
ATOM 5010 N N . GLY C 1 234 ? 13.22000 35.11900 53.41600 1.000 25.97000 234 GLY C N 1
ATOM 5011 C CA . GLY C 1 234 ? 13.00100 34.81800 54.82100 1.000 20.41000 234 GLY C CA 1
ATOM 5012 C C . GLY C 1 234 ? 11.56600 34.87100 55.28500 1.000 18.88000 234 GLY C C 1
ATOM 5013 O O . GLY C 1 234 ? 11.32400 34.81100 56.49000 1.000 26.85000 234 GLY C O 1
ATOM 5014 N N . GLU C 1 235 ? 10.60000 34.91400 54.37800 1.000 20.09000 235 GLU C N 1
ATOM 5015 C CA . GLU C 1 235 ? 9.20200 35.06700 54.75000 1.000 18.76000 235 GLU C CA 1
ATOM 5016 C C . GLU C 1 235 ? 8.41900 33.82200 54.36300 1.000 21.87000 235 GLU C C 1
ATOM 5017 O O . GLU C 1 235 ? 8.32100 33.50400 53.16600 1.000 20.57000 235 GLU C O 1
ATOM 5023 N N . PRO C 1 236 ? 7.86900 33.07700 55.31100 1.000 26.02000 236 PRO C N 1
ATOM 5024 C CA . PRO C 1 236 ? 7.25900 31.78600 54.98900 1.000 18.62000 236 PRO C CA 1
ATOM 5025 C C . PRO C 1 236 ? 5.85100 31.96600 54.43000 1.000 20.19000 236 PRO C C 1
ATOM 5026 O O . PRO C 1 236 ? 5.28800 33.05600 54.43100 1.000 22.27000 236 PRO C O 1
ATOM 5030 N N . TYR C 1 237 ? 5.26400 30.83800 54.02400 1.000 21.63000 237 TYR C N 1
ATOM 5031 C CA . TYR C 1 237 ? 4.00800 30.82200 53.27400 1.000 20.68000 237 TYR C CA 1
ATOM 5032 C C . TYR C 1 237 ? 2.86800 31.58000 53.96500 1.000 23.83000 237 TYR C C 1
ATOM 5033 O O . TYR C 1 237 ? 1.99600 32.14100 53.28900 1.000 24.58000 237 TYR C O 1
ATOM 5042 N N . ALA C 1 238 ? 2.82600 31.59300 55.29500 1.000 20.60000 238 ALA C N 1
ATOM 5043 C CA . ALA C 1 238 ? 1.69800 32.25200 55.94900 1.000 25.83000 238 ALA C CA 1
ATOM 5044 C C . ALA C 1 238 ? 1.55000 33.73000 55.56100 1.000 23.44000 238 ALA C C 1
ATOM 5045 O O . ALA C 1 238 ? 0.46500 34.29800 55.74800 1.000 21.88000 238 ALA C O 1
ATOM 5047 N N . TYR C 1 239 ? 2.58200 34.34700 54.97500 1.000 22.39000 239 TYR C N 1
ATOM 5048 C CA . TYR C 1 239 ? 2.54400 35.76300 54.61600 1.000 23.57000 239 TYR C CA 1
ATOM 5049 C C . TYR C 1 239 ? 2.43000 36.03500 53.11100 1.000 24.95000 239 TYR C C 1
ATOM 5050 O O . TYR C 1 239 ? 2.45300 37.20200 52.71000 1.000 23.64000 239 TYR C O 1
ATOM 5059 N N . TRP C 1 240 ? 2.30900 35.00600 52.26100 1.000 19.45000 240 TRP C N 1
ATOM 5060 C CA . TRP C 1 240 ? 2.26000 35.26500 50.82500 1.000 19.11000 240 TRP C CA 1
ATOM 5061 C C . TRP C 1 240 ? 0.85900 35.62100 50.34300 1.000 24.96000 240 TRP C C 1
ATOM 5062 O O . TRP C 1 240 ? 0.72100 36.16900 49.24100 1.000 23.44000 240 TRP C O 1
ATOM 5073 N N . TYR C 1 241 ? -0.18400 35.31100 51.11900 1.000 20.97000 241 TYR C N 1
ATOM 5074 C CA . TYR C 1 241 ? -1.54800 35.49200 50.64100 1.000 20.72000 241 TYR C CA 1
ATOM 5075 C C . TYR C 1 241 ? -2.41700 36.12400 51.71500 1.000 19.51000 241 TYR C C 1
ATOM 5076 O O . TYR C 1 241 ? -2.09500 36.10500 52.89700 1.000 21.66000 241 TYR C O 1
ATOM 5085 N N . ARG C 1 242 ? -3.53700 36.67000 51.27300 1.000 19.95000 242 ARG C N 1
ATOM 5086 C CA . ARG C 1 242 ? -4.62300 37.08100 52.14300 1.000 16.03000 242 ARG C CA 1
ATOM 5087 C C . ARG C 1 242 ? -5.87400 36.35000 51.68400 1.000 17.11000 242 ARG C C 1
ATOM 5088 O O . ARG C 1 242 ? -5.98000 35.92000 50.52900 1.000 17.98000 242 ARG C O 1
ATOM 5096 N N . VAL C 1 243 ? -6.82100 36.20600 52.59700 1.000 16.37000 243 VAL C N 1
ATOM 5097 C CA . VAL C 1 243 ? -8.07500 35.52200 52.32700 1.000 16.48000 243 VAL C CA 1
ATOM 5098 C C . VAL C 1 243 ? -9.26300 36.45400 52.50000 1.000 16.84000 243 VAL C C 1
ATOM 5099 O O . VAL C 1 243 ? -10.13800 36.51700 51.63800 1.000 22.23000 243 VAL C O 1
ATOM 5103 N N . THR C 1 244 ? -9.30200 37.20000 53.61000 1.000 19.85000 244 THR C N 1
ATOM 5104 C CA . THR C 1 244 ? -10.43500 38.09400 53.88100 1.000 18.19000 244 THR C CA 1
ATOM 5105 C C . THR C 1 244 ? -10.43900 39.23100 52.87000 1.000 17.58000 244 THR C C 1
ATOM 5106 O O . THR C 1 244 ? -9.40900 39.87700 52.67800 1.000 20.64000 244 THR C O 1
ATOM 5110 N N . PRO C 1 245 ? -11.54900 39.49100 52.18700 1.000 21.38000 245 PRO C N 1
ATOM 5111 C CA . PRO C 1 245 ? -11.57700 40.62400 51.24900 1.000 20.90000 245 PRO C CA 1
ATOM 5112 C C . PRO C 1 245 ? -11.32100 41.94700 51.96600 1.000 22.19000 245 PRO C C 1
ATOM 5113 O O . PRO C 1 245 ? -11.54300 42.08500 53.17200 1.000 26.39000 245 PRO C O 1
ATOM 5117 N N . ARG C 1 246 ? -10.84900 42.93500 51.20300 1.000 28.42000 246 ARG C N 1
ATOM 5118 C CA . ARG C 1 246 ? -10.53400 44.26200 51.75400 1.000 28.50000 246 ARG C CA 1
ATOM 5119 C C . ARG C 1 246 ? -11.78900 44.96800 52.22600 1.000 26.42000 246 ARG C C 1
ATOM 5120 O O . ARG C 1 246 ? -12.82600 44.85200 51.56500 1.000 28.22000 246 ARG C O 1
ATOM 5128 N N . LEU D 1 35 ? 55.59500 49.19600 62.10700 1.000 27.75000 35 LEU D N 1
ATOM 5129 C CA . LEU D 1 35 ? 54.14700 48.98000 62.29900 1.000 30.26000 35 LEU D CA 1
ATOM 5130 C C . LEU D 1 35 ? 53.64900 49.46900 63.65100 1.000 28.27000 35 LEU D C 1
ATOM 5131 O O . LEU D 1 35 ? 54.26000 49.19000 64.68200 1.000 30.49000 35 LEU D O 1
ATOM 5136 N N . PRO D 1 36 ? 52.50500 50.13500 63.65700 1.000 26.58000 36 PRO D N 1
ATOM 5137 C CA . PRO D 1 36 ? 51.92600 50.62800 64.90400 1.000 25.01000 36 PRO D CA 1
ATOM 5138 C C . PRO D 1 36 ? 51.11100 49.56500 65.62700 1.000 27.26000 36 PRO D C 1
ATOM 5139 O O . PRO D 1 36 ? 50.60500 48.61000 65.03600 1.000 20.87000 36 PRO D O 1
ATOM 5143 N N . ASN D 1 37 ? 51.02500 49.72800 66.95100 1.000 23.60000 37 ASN D N 1
ATOM 5144 C CA . ASN D 1 37 ? 50.16900 48.90300 67.78900 1.000 21.60000 37 ASN D CA 1
ATOM 5145 C C . ASN D 1 37 ? 48.84700 49.61400 68.00600 1.000 24.96000 37 ASN D C 1
ATOM 5146 O O . ASN D 1 37 ? 48.78500 50.84700 68.00300 1.000 24.28000 37 ASN D O 1
ATOM 5151 N N . GLY D 1 38 ? 47.79200 48.82400 68.21000 1.000 22.28000 38 GLY D N 1
ATOM 5152 C CA . GLY D 1 38 ? 46.48600 49.38300 68.52400 1.000 21.03000 38 GLY D CA 1
ATOM 5153 C C . GLY D 1 38 ? 45.91300 50.25300 67.42800 1.000 22.15000 38 GLY D C 1
ATOM 5154 O O . GLY D 1 38 ? 45.18200 51.19900 67.72400 1.000 26.42000 38 GLY D O 1
ATOM 5155 N N . VAL D 1 39 ? 46.23500 49.95600 66.16800 1.000 19.64000 39 VAL D N 1
ATOM 5156 C CA . VAL D 1 39 ? 45.70800 50.65200 65.00200 1.000 19.20000 39 VAL D CA 1
ATOM 5157 C C . VAL D 1 39 ? 45.22800 49.58600 64.02700 1.000 19.74000 39 VAL D C 1
ATOM 5158 O O . VAL D 1 39 ? 46.00300 48.70500 63.64900 1.000 23.86000 39 VAL D O 1
ATOM 5162 N N . ALA D 1 40 ? 43.95700 49.64700 63.64100 1.000 18.38000 40 ALA D N 1
ATOM 5163 C CA . ALA D 1 40 ? 43.41900 48.65800 62.71700 1.000 18.13000 40 ALA D CA 1
ATOM 5164 C C . ALA D 1 40 ? 44.18100 48.67500 61.39400 1.000 20.63000 40 ALA D C 1
ATOM 5165 O O . ALA D 1 40 ? 44.40200 49.73600 60.79900 1.000 20.38000 40 ALA D O 1
ATOM 5167 N N . ILE D 1 41 ? 44.61200 47.49800 60.94400 1.000 21.78000 41 ILE D N 1
ATOM 5168 C CA . ILE D 1 41 ? 45.36000 47.35400 59.69900 1.000 19.02000 41 ILE D CA 1
ATOM 5169 C C . ILE D 1 41 ? 44.48400 46.61700 58.69800 1.000 19.40000 41 ILE D C 1
ATOM 5170 O O . ILE D 1 41 ? 43.90400 45.57100 59.02500 1.000 19.98000 41 ILE D O 1
ATOM 5175 N N . PHE D 1 42 ? 44.38000 47.15500 57.48200 1.000 18.63000 42 PHE D N 1
ATOM 5176 C CA . PHE D 1 42 ? 43.39600 46.65900 56.53300 1.000 19.81000 42 PHE D CA 1
ATOM 5177 C C . PHE D 1 42 ? 43.98100 45.95200 55.32900 1.000 20.69000 42 PHE D C 1
ATOM 5178 O O . PHE D 1 42 ? 43.36100 45.01500 54.82600 1.000 22.71000 42 PHE D O 1
ATOM 5186 N N . LYS D 1 43 ? 45.14500 46.37600 54.84300 1.000 23.91000 43 LYS D N 1
ATOM 5187 C CA . LYS D 1 43 ? 45.65700 45.91100 53.56100 1.000 21.78000 43 LYS D CA 1
ATOM 5188 C C . LYS D 1 43 ? 47.10300 45.48400 53.70500 1.000 22.59000 43 LYS D C 1
ATOM 5189 O O . LYS D 1 43 ? 47.87300 46.09700 54.44700 1.000 22.80000 43 LYS D O 1
ATOM 5195 N N . CYS D 1 44 ? 47.46900 44.45200 52.95000 1.000 24.72000 44 CYS D N 1
ATOM 5196 C CA . CYS D 1 44 ? 48.87000 44.14200 52.72200 1.000 18.96000 44 CYS D CA 1
ATOM 5197 C C . CYS D 1 44 ? 49.54900 45.29500 51.99700 1.000 24.99000 44 CYS D C 1
ATOM 5198 O O . CYS D 1 44 ? 48.91100 46.06700 51.26800 1.000 27.37000 44 CYS D O 1
ATOM 5201 N N . THR D 1 45 ? 50.86800 45.40000 52.19800 1.000 26.34000 45 THR D N 1
ATOM 5202 C CA . THR D 1 45 ? 51.69100 46.40300 51.54400 1.000 19.04000 45 THR D CA 1
ATOM 5203 C C . THR D 1 45 ? 52.81300 45.83000 50.69300 1.000 23.25000 45 THR D C 1
ATOM 5204 O O . THR D 1 45 ? 53.33100 46.55300 49.83500 1.000 29.85000 45 THR D O 1
ATOM 5208 N N . VAL D 1 46 ? 53.21600 44.58200 50.90400 1.000 22.36000 46 VAL D N 1
ATOM 5209 C CA . VAL D 1 46 ? 54.32600 44.01700 50.13300 1.000 23.44000 46 VAL D CA 1
ATOM 5210 C C . VAL D 1 46 ? 53.78000 43.49400 48.80900 1.000 27.47000 46 VAL D C 1
ATOM 5211 O O . VAL D 1 46 ? 52.86100 42.65600 48.81500 1.000 26.77000 46 VAL D O 1
ATOM 5215 N N . PRO D 1 47 ? 54.34400 43.91700 47.67900 1.000 29.43000 47 PRO D N 1
ATOM 5216 C CA . PRO D 1 47 ? 53.75700 43.57200 46.37200 1.000 28.67000 47 PRO D CA 1
ATOM 5217 C C . PRO D 1 47 ? 53.76400 42.07400 46.12800 1.000 29.12000 47 PRO D C 1
ATOM 5218 O O . PRO D 1 47 ? 54.65100 41.35300 46.59200 1.000 35.92000 47 PRO D O 1
ATOM 5222 N N . ASN D 1 48 ? 52.77300 41.58400 45.37200 1.000 28.73000 48 ASN D N 1
ATOM 5223 C CA . ASN D 1 48 ? 52.67000 40.15400 44.96300 1.000 26.79000 48 ASN D CA 1
ATOM 5224 C C . ASN D 1 48 ? 52.33500 39.22000 46.12800 1.000 30.56000 48 ASN D C 1
ATOM 5225 O O . ASN D 1 48 ? 52.42100 38.01200 45.94500 1.000 25.84000 48 ASN D O 1
ATOM 5230 N N . THR D 1 49 ? 51.93200 39.77300 47.26400 1.000 28.12000 49 THR D N 1
ATOM 5231 C CA . THR D 1 49 ? 51.65600 38.93100 48.44600 1.000 24.22000 49 THR D CA 1
ATOM 5232 C C . THR D 1 49 ? 50.16600 38.86500 48.77400 1.000 26.77000 49 THR D C 1
ATOM 5233 O O . THR D 1 49 ? 49.49400 39.86900 48.58300 1.000 30.56000 49 THR D O 1
ATOM 5237 N N . ILE D 1 50 ? 49.69000 37.69900 49.19800 1.000 23.50000 50 ILE D N 1
ATOM 5238 C CA . ILE D 1 50 ? 48.32800 37.53600 49.69500 1.000 21.90000 50 ILE D CA 1
ATOM 5239 C C . ILE D 1 50 ? 48.42200 36.80600 51.03300 1.000 22.96000 50 ILE D C 1
ATOM 5240 O O . ILE D 1 50 ? 49.30700 35.96100 51.22700 1.000 20.83000 50 ILE D O 1
ATOM 5245 N N . ALA D 1 51 ? 47.54500 37.16500 51.97100 1.000 20.58000 51 ALA D N 1
ATOM 5246 C CA . ALA D 1 51 ? 47.51900 36.56400 53.30900 1.000 22.44000 51 ALA D CA 1
ATOM 5247 C C . ALA D 1 51 ? 46.15600 35.90800 53.52400 1.000 20.22000 51 ALA D C 1
ATOM 5248 O O . ALA D 1 51 ? 45.17400 36.58800 53.83600 1.000 17.93000 51 ALA D O 1
ATOM 5250 N N . LEU D 1 52 ? 46.09500 34.59300 53.33600 1.000 18.13000 52 LEU D N 1
ATOM 5251 C CA . LEU D 1 52 ? 44.89700 33.83000 53.66100 1.000 15.33000 52 LEU D CA 1
ATOM 5252 C C . LEU D 1 52 ? 44.81600 33.67900 55.17300 1.000 17.99000 52 LEU D C 1
ATOM 5253 O O . LEU D 1 52 ? 45.72900 33.10700 55.78200 1.000 19.10000 52 LEU D O 1
ATOM 5258 N N . THR D 1 53 ? 43.76000 34.22300 55.79100 1.000 14.78000 53 THR D N 1
ATOM 5259 C CA . THR D 1 53 ? 43.65100 34.22300 57.24500 1.000 15.47000 53 THR D CA 1
ATOM 5260 C C . THR D 1 53 ? 42.40900 33.46100 57.69900 1.000 18.00000 53 THR D C 1
ATOM 5261 O O . THR D 1 53 ? 41.40300 33.39900 56.98400 1.000 15.63000 53 THR D O 1
ATOM 5265 N N . PHE D 1 54 ? 42.48000 32.87800 58.90200 1.000 17.71000 54 PHE D N 1
ATOM 5266 C CA . PHE D 1 54 ? 41.44400 31.94700 59.34300 1.000 19.06000 54 PHE D CA 1
ATOM 5267 C C . PHE D 1 54 ? 41.09700 32.18200 60.80600 1.000 17.86000 54 PHE D C 1
ATOM 5268 O O . PHE D 1 54 ? 41.96700 32.10400 61.68000 1.000 21.61000 54 PHE D O 1
ATOM 5276 N N . ASP D 1 55 ? 39.82100 32.42400 61.07200 1.000 14.51000 55 ASP D N 1
ATOM 5277 C CA . ASP D 1 55 ? 39.34400 32.77900 62.39000 1.000 17.42000 55 ASP D CA 1
ATOM 5278 C C . ASP D 1 55 ? 38.62700 31.60400 63.04100 1.000 18.09000 55 ASP D C 1
ATOM 5279 O O . ASP D 1 55 ? 38.05900 30.75100 62.36100 1.000 18.74000 55 ASP D O 1
ATOM 5284 N N . ASP D 1 56 ? 38.61300 31.61200 64.37100 1.000 16.40000 56 ASP D N 1
ATOM 5285 C CA . ASP D 1 56 ? 37.74600 30.86300 65.28200 1.000 15.09000 56 ASP D CA 1
ATOM 5286 C C . ASP D 1 56 ? 38.22600 29.44600 65.60500 1.000 16.53000 56 ASP D C 1
ATOM 5287 O O . ASP D 1 56 ? 37.55700 28.76000 66.37800 1.000 17.80000 56 ASP D O 1
ATOM 5292 N N . GLY D 1 57 ? 39.36900 29.00300 65.09500 1.000 19.29000 57 GLY D N 1
ATOM 5293 C CA . GLY D 1 57 ? 39.85300 27.67900 65.40900 1.000 17.80000 57 GLY D CA 1
ATOM 5294 C C . GLY D 1 57 ? 40.65000 27.64200 66.69600 1.000 20.55000 57 GLY D C 1
ATOM 5295 O O . GLY D 1 57 ? 40.61200 28.57600 67.50900 1.000 20.45000 57 GLY D O 1
ATOM 5296 N N . PRO D 1 58 ? 41.37500 26.53900 66.93100 1.000 22.04000 58 PRO D N 1
ATOM 5297 C CA . PRO D 1 58 ? 41.47400 25.34700 66.07800 1.000 19.64000 58 PRO D CA 1
ATOM 5298 C C . PRO D 1 58 ? 40.25000 24.43800 66.21200 1.000 23.55000 58 PRO D C 1
ATOM 5299 O O . PRO D 1 58 ? 39.50800 24.55600 67.20400 1.000 22.02000 58 PRO D O 1
ATOM 5303 N N . HIS D 1 59 ? 40.00900 23.59500 65.20500 1.000 21.53000 59 HIS D N 1
ATOM 5304 C CA . HIS D 1 59 ? 38.89500 22.64200 65.21500 1.000 21.46000 59 HIS D CA 1
ATOM 5305 C C . HIS D 1 59 ? 39.28200 21.46700 64.31900 1.000 21.57000 59 HIS D C 1
ATOM 5306 O O . HIS D 1 59 ? 40.42700 21.36200 63.86400 1.000 21.12000 59 HIS D O 1
ATOM 5313 N N . ILE D 1 60 ? 38.32900 20.57500 64.04300 1.000 18.58000 60 ILE D N 1
ATOM 5314 C CA . ILE D 1 60 ? 38.71700 19.27400 63.49400 1.000 21.07000 60 ILE D CA 1
ATOM 5315 C C . ILE D 1 60 ? 39.15400 19.31800 62.03400 1.000 22.41000 60 ILE D C 1
ATOM 5316 O O . ILE D 1 60 ? 39.76700 18.34800 61.56300 1.000 23.08000 60 ILE D O 1
ATOM 5321 N N . TRP D 1 61 ? 38.92200 20.42300 61.31700 1.000 21.34000 61 TRP D N 1
ATOM 5322 C CA . TRP D 1 61 ? 39.33100 20.53600 59.91500 1.000 19.78000 61 TRP D CA 1
ATOM 5323 C C . TRP D 1 61 ? 40.61500 21.32800 59.74600 1.000 17.88000 61 TRP D C 1
ATOM 5324 O O . TRP D 1 61 ? 41.13200 21.42300 58.63000 1.000 17.87000 61 TRP D O 1
ATOM 5335 N N . THR D 1 62 ? 41.15400 21.87900 60.83100 1.000 18.14000 62 THR D N 1
ATOM 5336 C CA . THR D 1 62 ? 42.27700 22.80800 60.71900 1.000 18.63000 62 THR D CA 1
ATOM 5337 C C . THR D 1 62 ? 43.54700 22.12900 60.21500 1.000 17.51000 62 THR D C 1
ATOM 5338 O O . THR D 1 62 ? 44.28700 22.70500 59.40700 1.000 18.18000 62 THR D O 1
ATOM 5342 N N . GLU D 1 63 ? 43.83800 20.92200 60.70200 1.000 23.01000 63 GLU D N 1
ATOM 5343 C CA . GLU D 1 63 ? 45.00300 20.19300 60.20600 1.000 21.05000 63 GLU D CA 1
ATOM 5344 C C . GLU D 1 63 ? 44.91000 19.97300 58.69800 1.000 23.70000 63 GLU D C 1
ATOM 5345 O O . GLU D 1 63 ? 45.88700 20.17700 57.96200 1.000 20.21000 63 GLU D O 1
ATOM 5351 N N . ASN D 1 64 ? 43.71900 19.59300 58.22400 1.000 22.22000 64 ASN D N 1
ATOM 5352 C CA . ASN D 1 64 ? 43.46000 19.45900 56.79800 1.000 19.07000 64 ASN D CA 1
ATOM 5353 C C . ASN D 1 64 ? 43.80700 20.75300 56.06900 1.000 20.63000 64 ASN D C 1
ATOM 5354 O O . ASN D 1 64 ? 44.51400 20.73300 55.05500 1.000 22.35000 64 ASN D O 1
ATOM 5359 N N . ALA D 1 65 ? 43.33000 21.89100 56.58100 1.000 18.08000 65 ALA D N 1
ATOM 5360 C CA . ALA D 1 65 ? 43.65000 23.17200 55.96300 1.000 18.33000 65 ALA D CA 1
ATOM 5361 C C . ALA D 1 65 ? 45.15700 23.42000 55.95300 1.000 23.54000 65 ALA D C 1
ATOM 5362 O O . ALA D 1 65 ? 45.71000 23.87400 54.93800 1.000 21.29000 65 ALA D O 1
ATOM 5364 N N . VAL D 1 66 ? 45.84600 23.12800 57.06900 1.000 20.62000 66 VAL D N 1
ATOM 5365 C CA . VAL D 1 66 ? 47.29700 23.32400 57.09200 1.000 18.84000 66 VAL D CA 1
ATOM 5366 C C . VAL D 1 66 ? 47.97300 22.39300 56.09700 1.000 21.75000 66 VAL D C 1
ATOM 5367 O O . VAL D 1 66 ? 48.91600 22.79300 55.40300 1.000 24.57000 66 VAL D O 1
ATOM 5371 N N . ASN D 1 67 ? 47.51100 21.13900 55.99900 1.000 22.03000 67 ASN D N 1
ATOM 5372 C CA . ASN D 1 67 ? 48.08800 20.24400 54.99500 1.000 19.86000 67 ASN D CA 1
ATOM 5373 C C . ASN D 1 67 ? 47.88200 20.79900 53.58900 1.000 21.88000 67 ASN D C 1
ATOM 5374 O O . ASN D 1 67 ? 48.80900 20.77500 52.76700 1.000 22.72000 67 ASN D O 1
ATOM 5379 N N . GLN D 1 68 ? 46.69500 21.34700 53.30100 1.000 17.33000 68 GLN D N 1
ATOM 5380 C CA . GLN D 1 68 ? 46.46700 21.89000 51.96500 1.000 18.13000 68 GLN D CA 1
ATOM 5381 C C . GLN D 1 68 ? 47.42100 23.04100 51.68500 1.000 25.60000 68 GLN D C 1
ATOM 5382 O O . GLN D 1 68 ? 48.03700 23.10700 50.61100 1.000 29.20000 68 GLN D O 1
ATOM 5388 N N . LEU D 1 69 ? 47.59100 23.94100 52.65500 1.000 25.80000 69 LEU D N 1
ATOM 5389 C CA . LEU D 1 69 ? 48.49300 25.07200 52.45900 1.000 24.76000 69 LEU D CA 1
ATOM 5390 C C . LEU D 1 69 ? 49.93700 24.61700 52.25700 1.000 25.85000 69 LEU D C 1
ATOM 5391 O O . LEU D 1 69 ? 50.61200 25.08100 51.32800 1.000 26.30000 69 LEU D O 1
ATOM 5396 N N . GLU D 1 70 ? 50.42300 23.67800 53.08000 1.000 24.81000 70 GLU D N 1
ATOM 5397 C CA . GLU D 1 70 ? 51.82600 23.27900 52.95200 1.000 25.81000 70 GLU D CA 1
ATOM 5398 C C . GLU D 1 70 ? 52.07700 22.51200 51.65400 1.000 28.93000 70 GLU D C 1
ATOM 5399 O O . GLU D 1 70 ? 53.14000 22.67200 51.03300 1.000 29.81000 70 GLU D O 1
ATOM 5405 N N . ALA D 1 71 ? 51.11100 21.70200 51.20600 1.000 28.81000 71 ALA D N 1
ATOM 5406 C CA . ALA D 1 71 ? 51.28400 20.98100 49.94500 1.000 28.48000 71 ALA D CA 1
ATOM 5407 C C . ALA D 1 71 ? 51.45400 21.92200 48.75400 1.000 29.83000 71 ALA D C 1
ATOM 5408 O O . ALA D 1 71 ? 52.03500 21.52100 47.74100 1.000 28.27000 71 ALA D O 1
ATOM 5410 N N . ALA D 1 72 ? 50.97500 23.16500 48.85500 1.000 31.39000 72 ALA D N 1
ATOM 5411 C CA . ALA D 1 72 ? 51.08800 24.15700 47.79300 1.000 21.87000 72 ALA D CA 1
ATOM 5412 C C . ALA D 1 72 ? 52.14200 25.21900 48.07700 1.000 26.65000 72 ALA D C 1
ATOM 5413 O O . ALA D 1 72 ? 52.17100 26.23800 47.38100 1.000 26.90000 72 ALA D O 1
ATOM 5415 N N . GLY D 1 73 ? 52.99200 25.02900 49.08500 1.000 27.13000 73 GLY D N 1
ATOM 5416 C CA . GLY D 1 73 ? 54.03600 26.00200 49.37100 1.000 22.81000 73 GLY D CA 1
ATOM 5417 C C . GLY D 1 73 ? 53.53100 27.29600 49.97400 1.000 31.75000 73 GLY D C 1
ATOM 5418 O O . GLY D 1 73 ? 54.18600 28.34300 49.85700 1.000 27.60000 73 GLY D O 1
ATOM 5419 N N . MET D 1 74 ? 52.38800 27.24400 50.64300 1.000 30.99000 74 MET D N 1
ATOM 5420 C CA . MET D 1 74 ? 51.69100 28.41300 51.13900 1.000 29.27000 74 MET D CA 1
ATOM 5421 C C . MET D 1 74 ? 51.70300 28.43300 52.66100 1.000 24.82000 74 MET D C 1
ATOM 5422 O O . MET D 1 74 ? 51.89200 27.40300 53.30700 1.000 29.23000 74 MET D O 1
ATOM 5427 N N . LYS D 1 75 ? 51.52200 29.62600 53.22800 1.000 20.44000 75 LYS D N 1
ATOM 5428 C CA . LYS D 1 75 ? 51.39400 29.80900 54.66300 1.000 20.91000 75 LYS D CA 1
ATOM 5429 C C . LYS D 1 75 ? 50.02600 30.38200 54.98700 1.000 22.56000 75 LYS D C 1
ATOM 5430 O O . LYS D 1 75 ? 49.45700 31.15000 54.20500 1.000 24.69000 75 LYS D O 1
ATOM 5436 N N . GLY D 1 76 ? 49.51300 30.03400 56.16000 1.000 20.33000 76 GLY D N 1
ATOM 5437 C CA . GLY D 1 76 ? 48.28800 30.64300 56.63000 1.000 19.15000 76 GLY D CA 1
ATOM 5438 C C . GLY D 1 76 ? 48.47600 31.45500 57.89800 1.000 18.31000 76 GLY D C 1
ATOM 5439 O O . GLY D 1 76 ? 49.48700 31.32400 58.59800 1.000 18.17000 76 GLY D O 1
ATOM 5440 N N . THR D 1 77 ? 47.51500 32.32300 58.19400 1.000 17.61000 77 THR D N 1
ATOM 5441 C CA . THR D 1 77 ? 47.46900 33.04300 59.45900 1.000 14.86000 77 THR D CA 1
ATOM 5442 C C . THR D 1 77 ? 46.22100 32.58000 60.17000 1.000 14.73000 77 THR D C 1
ATOM 5443 O O . THR D 1 77 ? 45.13300 32.61400 59.58600 1.000 19.38000 77 THR D O 1
ATOM 5447 N N . PHE D 1 78 ? 46.37100 32.10500 61.39700 1.000 16.28000 78 PHE D N 1
ATOM 5448 C CA . PHE D 1 78 ? 45.25800 31.49900 62.12200 1.000 16.34000 78 PHE D CA 1
ATOM 5449 C C . PHE D 1 78 ? 45.01000 32.31800 63.37700 1.000 17.58000 78 PHE D C 1
ATOM 5450 O O . PHE D 1 78 ? 45.86700 32.37400 64.27100 1.000 19.89000 78 PHE D O 1
ATOM 5458 N N . PHE D 1 79 ? 43.85900 32.98400 63.43000 1.000 16.19000 79 PHE D N 1
ATOM 5459 C CA . PHE D 1 79 ? 43.47600 33.77400 64.59400 1.000 16.16000 79 PHE D CA 1
ATOM 5460 C C . PHE D 1 79 ? 42.60800 32.90100 65.49800 1.000 16.68000 79 PHE D C 1
ATOM 5461 O O . PHE D 1 79 ? 41.44800 32.62100 65.17600 1.000 15.42000 79 PHE D O 1
ATOM 5469 N N . LEU D 1 80 ? 43.17500 32.47300 66.62800 1.000 15.63000 80 LEU D N 1
ATOM 5470 C CA . LEU D 1 80 ? 42.61600 31.40500 67.44800 1.000 17.93000 80 LEU D CA 1
ATOM 5471 C C . LEU D 1 80 ? 41.86700 31.91400 68.67400 1.000 16.59000 80 LEU D C 1
ATOM 5472 O O . LEU D 1 80 ? 42.12900 32.99300 69.19900 1.000 17.28000 80 LEU D O 1
ATOM 5477 N N . ASN D 1 81 ? 40.95600 31.08000 69.15900 1.000 16.04000 81 ASN D N 1
ATOM 5478 C CA . ASN D 1 81 ? 40.30600 31.26800 70.44300 1.000 15.06000 81 ASN D CA 1
ATOM 5479 C C . ASN D 1 81 ? 40.86800 30.25400 71.43100 1.000 17.51000 81 ASN D C 1
ATOM 5480 O O . ASN D 1 81 ? 41.57900 29.31800 71.05300 1.000 16.30000 81 ASN D O 1
ATOM 5485 N N . GLY D 1 82 ? 40.61300 30.49600 72.72300 1.000 19.33000 82 GLY D N 1
ATOM 5486 C CA . GLY D 1 82 ? 40.97100 29.52500 73.74600 1.000 15.49000 82 GLY D CA 1
ATOM 5487 C C . GLY D 1 82 ? 39.99800 28.35900 73.75400 1.000 18.70000 82 GLY D C 1
ATOM 5488 O O . GLY D 1 82 ? 40.38000 27.18700 73.73800 1.000 21.75000 82 GLY D O 1
ATOM 5489 N N . LYS D 1 83 ? 38.71700 28.74000 73.81800 1.000 16.79000 83 LYS D N 1
ATOM 5490 C CA . LYS D 1 83 ? 37.55500 27.86400 73.75500 1.000 23.07000 83 LYS D CA 1
ATOM 5491 C C . LYS D 1 83 ? 36.48200 28.52900 72.91200 1.000 22.24000 83 LYS D C 1
ATOM 5492 O O . LYS D 1 83 ? 36.02700 29.63400 73.22700 1.000 18.54000 83 LYS D O 1
ATOM 5498 N N . ASN D 1 84 ? 36.12400 27.87000 71.82200 1.000 19.04000 84 ASN D N 1
ATOM 5499 C CA . ASN D 1 84 ? 35.03300 28.29300 70.97700 1.000 19.12000 84 ASN D CA 1
ATOM 5500 C C . ASN D 1 84 ? 34.44900 27.07600 70.27700 1.000 23.63000 84 ASN D C 1
ATOM 5501 O O . ASN D 1 84 ? 33.52100 26.43700 70.78400 1.000 22.13000 84 ASN D O 1
ATOM 5506 N N . PHE D 1 85 ? 35.00300 26.72000 69.11600 1.000 22.44000 85 PHE D N 1
ATOM 5507 C CA . PHE D 1 85 ? 34.62200 25.45100 68.52200 1.000 21.52000 85 PHE D CA 1
ATOM 5508 C C . PHE D 1 85 ? 35.43500 24.32300 69.13600 1.000 24.16000 85 PHE D C 1
ATOM 5509 O O . PHE D 1 85 ? 34.87200 23.33400 69.62900 1.000 26.61000 85 PHE D O 1
ATOM 5517 N N . GLY D 1 86 ? 36.75400 24.48000 69.16300 1.000 22.43000 86 GLY D N 1
ATOM 5518 C CA . GLY D 1 86 ? 37.62300 23.57000 69.87200 1.000 20.98000 86 GLY D CA 1
ATOM 5519 C C . GLY D 1 86 ? 38.32200 24.28600 70.99800 1.000 19.36000 86 GLY D C 1
ATOM 5520 O O . GLY D 1 86 ? 37.98800 25.43800 71.29600 1.000 21.57000 86 GLY D O 1
ATOM 5521 N N . GLU D 1 87 ? 39.27400 23.61400 71.64700 1.000 24.35000 87 GLU D N 1
ATOM 5522 C CA . GLU D 1 87 ? 40.11000 24.20600 72.68500 1.000 22.11000 87 GLU D CA 1
ATOM 5523 C C . GLU D 1 87 ? 41.57100 24.00200 72.32900 1.000 17.48000 87 GLU D C 1
ATOM 5524 O O . GLU D 1 87 ? 41.94700 22.94800 71.80400 1.000 18.44000 87 GLU D O 1
ATOM 5530 N N . LEU D 1 88 ? 42.38000 25.03700 72.57800 1.000 17.00000 88 LEU D N 1
ATOM 5531 C CA . LEU D 1 88 ? 43.80500 24.96900 72.27700 1.000 16.39000 88 LEU D CA 1
ATOM 5532 C C . LEU D 1 88 ? 44.42500 23.68800 72.82000 1.000 19.73000 88 LEU D C 1
ATOM 5533 O O . LEU D 1 88 ? 45.16500 23.00000 72.10800 1.000 21.14000 88 LEU D O 1
ATOM 5538 N N . LYS D 1 89 ? 44.10200 23.33000 74.06400 1.000 18.93000 89 LYS D N 1
ATOM 5539 C CA . LYS D 1 89 ? 44.76100 22.19700 74.69400 1.000 21.54000 89 LYS D CA 1
ATOM 5540 C C . LYS D 1 89 ? 44.48300 20.86700 73.99300 1.000 20.34000 89 LYS D C 1
ATOM 5541 O O . LYS D 1 89 ? 45.18700 19.88800 74.26000 1.000 22.70000 89 LYS D O 1
ATOM 5547 N N . ASN D 1 90 ? 43.50300 20.79700 73.09500 1.000 18.35000 90 ASN D N 1
ATOM 5548 C CA . ASN D 1 90 ? 43.24600 19.55900 72.36800 1.000 16.33000 90 ASN D CA 1
ATOM 5549 C C . ASN D 1 90 ? 43.93600 19.51300 71.00700 1.000 17.81000 90 ASN D C 1
ATOM 5550 O O . ASN D 1 90 ? 43.64100 18.61200 70.21200 1.000 18.26000 90 ASN D O 1
ATOM 5555 N N . TYR D 1 91 ? 44.81000 20.49000 70.69900 1.000 18.45000 91 TYR D N 1
ATOM 5556 C CA . TYR D 1 91 ? 45.46600 20.57900 69.39700 1.000 16.01000 91 TYR D CA 1
ATOM 5557 C C . TYR D 1 91 ? 46.94300 20.93400 69.52200 1.000 18.38000 91 TYR D C 1
ATOM 5558 O O . TYR D 1 91 ? 47.50500 21.58100 68.62400 1.000 19.06000 91 TYR D O 1
ATOM 5567 N N . VAL D 1 92 ? 47.59900 20.49200 70.60200 1.000 18.33000 92 VAL D N 1
ATOM 5568 C CA . VAL D 1 92 ? 48.99100 20.89000 70.82400 1.000 15.29000 92 VAL D CA 1
ATOM 5569 C C . VAL D 1 92 ? 49.90200 20.46800 69.68600 1.000 18.23000 92 VAL D C 1
ATOM 5570 O O . VAL D 1 92 ? 50.66500 21.31500 69.18600 1.000 18.36000 92 VAL D O 1
ATOM 5574 N N . PRO D 1 93 ? 49.87300 19.21200 69.20300 1.000 20.19000 93 PRO D N 1
ATOM 5575 C CA . PRO D 1 93 ? 50.77200 18.86900 68.08200 1.000 16.78000 93 PRO D CA 1
ATOM 5576 C C . PRO D 1 93 ? 50.58500 19.78900 66.89500 1.000 20.05000 93 PRO D C 1
ATOM 5577 O O . PRO D 1 93 ? 51.57000 20.30300 66.34300 1.000 20.38000 93 PRO D O 1
ATOM 5581 N N . LEU D 1 94 ? 49.32900 20.05900 66.52200 1.000 22.21000 94 LEU D N 1
ATOM 5582 C CA . LEU D 1 94 ? 49.05900 20.94800 65.39000 1.000 19.12000 94 LEU D CA 1
ATOM 5583 C C . LEU D 1 94 ? 49.54500 22.36400 65.66700 1.000 20.83000 94 LEU D C 1
ATOM 5584 O O . LEU D 1 94 ? 50.12900 23.00300 64.78500 1.000 21.27000 94 LEU D O 1
ATOM 5589 N N . LEU D 1 95 ? 49.29500 22.87900 66.88500 1.000 22.89000 95 LEU D N 1
ATOM 5590 C CA . LEU D 1 95 ? 49.72700 24.23800 67.22300 1.000 19.86000 95 LEU D CA 1
ATOM 5591 C C . LEU D 1 95 ? 51.24300 24.37900 67.15500 1.000 16.03000 95 LEU D C 1
ATOM 5592 O O . LEU D 1 95 ? 51.75500 25.40200 66.69900 1.000 17.58000 95 LEU D O 1
ATOM 5597 N N . LYS D 1 96 ? 51.98000 23.35000 67.57700 1.000 19.20000 96 LYS D N 1
ATOM 5598 C CA . LYS D 1 96 ? 53.43600 23.40600 67.48800 1.000 19.94000 96 LYS D CA 1
ATOM 5599 C C . LYS D 1 96 ? 53.89000 23.43400 66.03900 1.000 21.34000 96 LYS D C 1
ATOM 5600 O O . LYS D 1 96 ? 54.86600 24.11000 65.69800 1.000 26.26000 96 LYS D O 1
ATOM 5606 N N . ARG D 1 97 ? 53.19900 22.69000 65.17900 1.000 19.61000 97 ARG D N 1
ATOM 5607 C CA . ARG D 1 97 ? 53.53900 22.65300 63.76500 1.000 20.56000 97 ARG D CA 1
ATOM 5608 C C . ARG D 1 97 ? 53.26600 23.99500 63.09500 1.000 23.00000 97 ARG D C 1
ATOM 5609 O O . ARG D 1 97 ? 54.07700 24.47500 62.28900 1.000 20.03000 97 ARG D O 1
ATOM 5617 N N . MET D 1 98 ? 52.13500 24.61700 63.43300 1.000 18.68000 98 MET D N 1
ATOM 5618 C CA . MET D 1 98 ? 51.80800 25.94500 62.92900 1.000 17.39000 98 MET D CA 1
ATOM 5619 C C . MET D 1 98 ? 52.92100 26.92900 63.22900 1.000 21.91000 98 MET D C 1
ATOM 5620 O O . MET D 1 98 ? 53.32200 27.72100 62.36700 1.000 18.60000 98 MET D O 1
ATOM 5625 N N . ARG D 1 99 ? 53.43800 26.89500 64.45700 1.000 22.58000 99 ARG D N 1
ATOM 5626 C CA . ARG D 1 99 ? 54.43500 27.87800 64.85500 1.000 23.49000 99 ARG D CA 1
ATOM 5627 C C . ARG D 1 99 ? 55.80300 27.58600 64.25100 1.000 25.02000 99 ARG D C 1
ATOM 5628 O O . ARG D 1 99 ? 56.47400 28.49700 63.75300 1.000 24.81000 99 ARG D O 1
ATOM 5636 N N . ALA D 1 100 ? 56.24200 26.32700 64.30900 1.000 23.37000 100 ALA D N 1
ATOM 5637 C CA . ALA D 1 100 ? 57.59000 25.99500 63.85500 1.000 25.36000 100 ALA D CA 1
ATOM 5638 C C . ALA D 1 100 ? 57.70800 26.07300 62.33700 1.000 25.60000 100 ALA D C 1
ATOM 5639 O O . ALA D 1 100 ? 58.73300 26.52300 61.81500 1.000 30.34000 100 ALA D O 1
ATOM 5641 N N . ASN D 1 101 ? 56.67400 25.65900 61.60700 1.000 22.89000 101 ASN D N 1
ATOM 5642 C CA . ASN D 1 101 ? 56.75400 25.69500 60.14900 1.000 21.79000 101 ASN D CA 1
ATOM 5643 C C . ASN D 1 101 ? 56.44700 27.07700 59.57800 1.000 24.32000 101 ASN D C 1
ATOM 5644 O O . ASN D 1 101 ? 56.29200 27.21300 58.35600 1.000 25.12000 101 ASN D O 1
ATOM 5649 N N . ARG D 1 102 ? 56.38100 28.09700 60.43800 1.000 20.85000 102 ARG D N 1
ATOM 5650 C CA . ARG D 1 102 ? 56.25900 29.49700 60.04400 1.000 20.38000 102 ARG D CA 1
ATOM 5651 C C . ARG D 1 102 ? 54.90800 29.83000 59.40000 1.000 20.96000 102 ARG D C 1
ATOM 5652 O O . ARG D 1 102 ? 54.82600 30.69800 58.52800 1.000 21.61000 102 ARG D O 1
ATOM 5660 N N . HIS D 1 103 ? 53.82700 29.17100 59.80600 1.000 20.10000 103 HIS D N 1
ATOM 5661 C CA . HIS D 1 103 ? 52.54100 29.83400 59.69600 1.000 18.02000 103 HIS D CA 1
ATOM 5662 C C . HIS D 1 103 ? 52.50300 30.90000 60.77900 1.000 19.55000 103 HIS D C 1
ATOM 5663 O O . HIS D 1 103 ? 53.46600 31.07400 61.52300 1.000 29.33000 103 HIS D O 1
ATOM 5670 N N . GLN D 1 104 ? 51.40900 31.64900 60.88700 1.000 19.02000 104 GLN D N 1
ATOM 5671 C CA . GLN D 1 104 ? 51.31400 32.66500 61.92700 1.000 16.02000 104 GLN D CA 1
ATOM 5672 C C . GLN D 1 104 ? 50.09700 32.38500 62.79400 1.000 19.80000 104 GLN D C 1
ATOM 5673 O O . GLN D 1 104 ? 48.98100 32.22200 62.27800 1.000 19.46000 104 GLN D O 1
ATOM 5679 N N . ILE D 1 105 ? 50.32100 32.28300 64.09400 1.000 14.52000 105 ILE D N 1
ATOM 5680 C CA . ILE D 1 105 ? 49.23600 32.23000 65.05600 1.000 16.42000 105 ILE D CA 1
ATOM 5681 C C . ILE D 1 105 ? 48.96200 33.63900 65.56900 1.000 17.96000 105 ILE D C 1
ATOM 5682 O O . ILE D 1 105 ? 49.86500 34.31100 66.07500 1.000 16.79000 105 ILE D O 1
ATOM 5687 N N . GLY D 1 106 ? 47.71400 34.09300 65.44900 1.000 15.42000 106 GLY D N 1
ATOM 5688 C CA . GLY D 1 106 ? 47.27800 35.32100 66.07600 1.000 15.59000 106 GLY D CA 1
ATOM 5689 C C . GLY D 1 106 ? 46.21200 35.03800 67.12900 1.000 18.91000 106 GLY D C 1
ATOM 5690 O O . GLY D 1 106 ? 45.63600 33.93800 67.20200 1.000 16.73000 106 GLY D O 1
ATOM 5691 N N . SER D 1 107 ? 45.93600 36.05600 67.93400 1.000 17.64000 107 SER D N 1
ATOM 5692 C CA . SER D 1 107 ? 44.93000 35.94600 68.97700 1.000 15.52000 107 SER D CA 1
ATOM 5693 C C . SER D 1 107 ? 43.58700 36.44500 68.46100 1.000 19.92000 107 SER D C 1
ATOM 5694 O O . SER D 1 107 ? 43.50700 37.49100 67.80000 1.000 17.01000 107 SER D O 1
ATOM 5697 N N . HIS D 1 108 ? 42.54000 35.68000 68.75700 1.000 17.77000 108 HIS D N 1
ATOM 5698 C CA . HIS D 1 108 ? 41.15300 36.04800 68.50400 1.000 15.87000 108 HIS D CA 1
ATOM 5699 C C . HIS D 1 108 ? 40.37300 36.14700 69.82100 1.000 14.56000 108 HIS D C 1
ATOM 5700 O O . HIS D 1 108 ? 39.14600 36.06800 69.81600 1.000 16.32000 108 HIS D O 1
ATOM 5707 N N . THR D 1 109 ? 41.08500 36.35800 70.93800 1.000 12.47000 109 THR D N 1
ATOM 5708 C CA . THR D 1 109 ? 40.60000 36.44100 72.32300 1.000 17.27000 109 THR D CA 1
ATOM 5709 C C . THR D 1 109 ? 40.28400 35.07300 72.92400 1.000 19.71000 109 THR D C 1
ATOM 5710 O O . THR D 1 109 ? 40.18600 34.07100 72.20500 1.000 17.67000 109 THR D O 1
ATOM 5714 N N . TRP D 1 110 ? 40.06700 35.04000 74.24600 1.000 18.74000 110 TRP D N 1
ATOM 5715 C CA . TRP D 1 110 ? 39.91700 33.76100 74.92900 1.000 18.67000 110 TRP D CA 1
ATOM 5716 C C . TRP D 1 110 ? 38.69000 32.99500 74.43300 1.000 18.73000 110 TRP D C 1
ATOM 5717 O O . TRP D 1 110 ? 38.81900 31.85000 73.99400 1.000 21.53000 110 TRP D O 1
ATOM 5728 N N . ASP D 1 111 ? 37.48500 33.61000 74.47600 1.000 16.97000 111 ASP D N 1
ATOM 5729 C CA . ASP D 1 111 ? 36.27300 32.89800 74.06100 1.000 17.13000 111 ASP D CA 1
ATOM 5730 C C . ASP D 1 111 ? 35.30600 33.75700 73.22900 1.000 18.17000 111 ASP D C 1
ATOM 5731 O O . ASP D 1 111 ? 34.08200 33.56900 73.29800 1.000 16.60000 111 ASP D O 1
ATOM 5736 N N . HIS D 1 112 ? 35.82300 34.70900 72.45800 1.000 19.83000 112 HIS D N 1
ATOM 5737 C CA . HIS D 1 112 ? 35.05800 35.31400 71.36900 1.000 21.81000 112 HIS D CA 1
ATOM 5738 C C . HIS D 1 112 ? 33.84100 36.13200 71.80200 1.000 23.08000 112 HIS D C 1
ATOM 5739 O O . HIS D 1 112 ? 32.74800 35.92500 71.25500 1.000 25.43000 112 HIS D O 1
ATOM 5746 N N . PRO D 1 113 ? 33.97600 37.09600 72.70700 1.000 21.42000 113 PRO D N 1
ATOM 5747 C CA . PRO D 1 113 ? 32.85800 37.99300 73.00500 1.000 18.65000 113 PRO D CA 1
ATOM 5748 C C . PRO D 1 113 ? 32.87900 39.20400 72.07600 1.000 20.36000 113 PRO D C 1
ATOM 5749 O O . PRO D 1 113 ? 33.79600 39.38300 71.26500 1.000 22.71000 113 PRO D O 1
ATOM 5753 N N . TYR D 1 114 ? 31.83200 40.02000 72.18600 1.000 18.33000 114 TYR D N 1
ATOM 5754 C CA . TYR D 1 114 ? 31.82700 41.35300 71.59000 1.000 20.83000 114 TYR D CA 1
ATOM 5755 C C . TYR D 1 114 ? 32.63900 42.28800 72.48600 1.000 22.81000 114 TYR D C 1
ATOM 5756 O O . TYR D 1 114 ? 32.17700 42.69800 73.55300 1.000 25.41000 114 TYR D O 1
ATOM 5765 N N . LEU D 1 115 ? 33.84600 42.64700 72.06000 1.000 24.76000 115 LEU D N 1
ATOM 5766 C CA . LEU D 1 115 ? 34.75900 43.30000 72.99300 1.000 25.87000 115 LEU D CA 1
ATOM 5767 C C . LEU D 1 115 ? 34.29800 44.68900 73.43200 1.000 21.84000 115 LEU D C 1
ATOM 5768 O O . LEU D 1 115 ? 34.69400 45.13500 74.50900 1.000 26.58000 115 LEU D O 1
ATOM 5773 N N . THR D 1 116 ? 33.46000 45.37400 72.66000 1.000 23.40000 116 THR D N 1
ATOM 5774 C CA . THR D 1 116 ? 33.01200 46.69900 73.09700 1.000 25.82000 116 THR D CA 1
ATOM 5775 C C . THR D 1 116 ? 32.01700 46.62700 74.24600 1.000 26.08000 116 THR D C 1
ATOM 5776 O O . THR D 1 116 ? 31.72300 47.65700 74.85900 1.000 24.34000 116 THR D O 1
ATOM 5780 N N . GLN D 1 117 ? 31.55900 45.42600 74.56800 1.000 23.46000 117 GLN D N 1
ATOM 5781 C CA . GLN D 1 117 ? 30.54800 45.23900 75.62800 1.000 20.47000 117 GLN D CA 1
ATOM 5782 C C . GLN D 1 117 ? 31.25200 44.83800 76.91800 1.000 22.72000 117 GLN D C 1
ATOM 5783 O O . GLN D 1 117 ? 30.56300 44.53900 77.88400 1.000 23.81000 117 GLN D O 1
ATOM 5789 N N . LEU D 1 118 ? 32.58000 44.88300 76.92800 1.000 21.77000 118 LEU D N 1
ATOM 5790 C CA . LEU D 1 118 ? 33.36200 44.50500 78.08900 1.000 20.68000 118 LEU D CA 1
ATOM 5791 C C . LEU D 1 118 ? 34.12600 45.71400 78.61000 1.000 24.54000 118 LEU D C 1
ATOM 5792 O O . LEU D 1 118 ? 34.53000 46.59300 77.84300 1.000 22.84000 118 LEU D O 1
ATOM 5797 N N . SER D 1 119 ? 34.38400 45.71400 79.91400 1.000 22.25000 119 SER D N 1
ATOM 5798 C CA . SER D 1 119 ? 35.21200 46.74300 80.50400 1.000 20.48000 119 SER D CA 1
ATOM 5799 C C . SER D 1 119 ? 36.64200 46.59800 80.00300 1.000 20.08000 119 SER D C 1
ATOM 5800 O O . SER D 1 119 ? 37.03000 45.56000 79.47100 1.000 25.63000 119 SER D O 1
ATOM 5803 N N . ASP D 1 120 ? 37.43400 47.65200 80.17100 1.000 21.82000 120 ASP D N 1
ATOM 5804 C CA . ASP D 1 120 ? 38.82600 47.57500 79.75200 1.000 23.88000 120 ASP D CA 1
ATOM 5805 C C . ASP D 1 120 ? 39.55000 46.44200 80.47000 1.000 25.11000 120 ASP D C 1
ATOM 5806 O O . ASP D 1 120 ? 40.40100 45.76500 79.88500 1.000 28.17000 120 ASP D O 1
ATOM 5811 N N . ALA D 1 121 ? 39.22600 46.21300 81.74100 1.000 27.87000 121 ALA D N 1
ATOM 5812 C CA . ALA D 1 121 ? 39.90300 45.14800 82.47100 1.000 22.77000 121 ALA D CA 1
ATOM 5813 C C . ALA D 1 121 ? 39.55800 43.78700 81.88200 1.000 26.11000 121 ALA D C 1
ATOM 5814 O O . ALA D 1 121 ? 40.44000 42.92400 81.72300 1.000 20.74000 121 ALA D O 1
ATOM 5816 N N . ALA D 1 122 ? 38.28300 43.58600 81.53700 1.000 19.80000 122 ALA D N 1
ATOM 5817 C CA . ALA D 1 122 ? 37.87400 42.30100 80.99400 1.000 21.41000 122 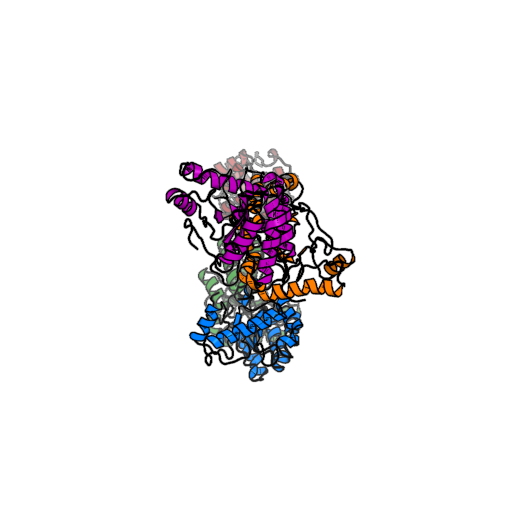ALA D CA 1
ATOM 5818 C C . ALA D 1 122 ? 38.37400 42.11600 79.56300 1.000 21.26000 122 ALA D C 1
ATOM 5819 O O . ALA D 1 122 ? 38.67800 40.98700 79.15900 1.000 21.81000 122 ALA D O 1
ATOM 5821 N N . VAL D 1 123 ? 38.49700 43.20100 78.79000 1.000 19.83000 123 VAL D N 1
ATOM 5822 C CA . VAL D 1 123 ? 39.11200 43.09500 77.46700 1.000 19.59000 123 VAL D CA 1
ATOM 5823 C C . VAL D 1 123 ? 40.55200 42.63200 77.60500 1.000 18.45000 123 VAL D C 1
ATOM 5824 O O . VAL D 1 123 ? 40.99500 41.71100 76.91500 1.000 23.71000 123 VAL D O 1
ATOM 5828 N N . ARG D 1 124 ? 41.31000 43.28200 78.48600 1.000 19.15000 124 ARG D N 1
ATOM 5829 C CA . ARG D 1 124 ? 42.69200 42.87000 78.72200 1.000 23.14000 124 ARG D CA 1
ATOM 5830 C C . ARG D 1 124 ? 42.76700 41.40000 79.13900 1.000 17.38000 124 ARG D C 1
ATOM 5831 O O . ARG D 1 124 ? 43.63500 40.65700 78.67900 1.000 16.72000 124 ARG D O 1
ATOM 5839 N N . LYS D 1 125 ? 41.84300 40.95200 79.97700 1.000 18.68000 125 LYS D N 1
ATOM 5840 C CA . LYS D 1 125 ? 41.89700 39.57100 80.42700 1.000 22.38000 125 LYS D CA 1
ATOM 5841 C C . LYS D 1 125 ? 41.50600 38.59200 79.31200 1.000 22.87000 125 LYS D C 1
ATOM 5842 O O . LYS D 1 125 ? 41.97700 37.44600 79.30100 1.000 20.10000 125 LYS D O 1
ATOM 5848 N N . GLN D 1 126 ? 40.66600 39.01900 78.36200 1.000 21.27000 126 GLN D N 1
ATOM 5849 C CA . GLN D 1 126 ? 40.38300 38.18100 77.20100 1.000 17.58000 126 GLN D CA 1
ATOM 5850 C C . GLN D 1 126 ? 41.64800 37.92500 76.39800 1.000 19.81000 126 GLN D C 1
ATOM 5851 O O . GLN D 1 126 ? 41.81100 36.84000 75.81500 1.000 20.16000 126 GLN D O 1
ATOM 5857 N N . MET D 1 127 ? 42.57200 38.89000 76.41100 1.000 16.60000 127 MET D N 1
ATOM 5858 C CA . MET D 1 127 ? 43.84100 38.78500 75.70700 1.000 16.34000 127 MET D CA 1
ATOM 5859 C C . MET D 1 127 ? 44.86000 37.96700 76.50800 1.000 23.00000 127 MET D C 1
ATOM 5860 O O . MET D 1 127 ? 45.47800 37.03500 75.96900 1.000 21.57000 127 MET D O 1
ATOM 5865 N N . THR D 1 128 ? 45.07400 38.32500 77.79000 1.000 18.84000 128 THR D N 1
ATOM 5866 C CA . THR D 1 128 ? 46.09900 37.64800 78.57700 1.000 15.90000 128 THR D CA 1
ATOM 5867 C C . THR D 1 128 ? 45.70600 36.20600 78.89400 1.000 18.07000 128 THR D C 1
ATOM 5868 O O . THR D 1 128 ? 46.57600 35.33600 78.99600 1.000 17.19000 128 THR D O 1
ATOM 5872 N N . ASP D 1 129 ? 44.40800 35.91700 79.00800 1.000 20.86000 129 ASP D N 1
ATOM 5873 C CA . ASP D 1 129 ? 44.00800 34.52900 79.21600 1.000 18.75000 129 ASP D CA 1
ATOM 5874 C C . ASP D 1 129 ? 44.43500 33.67100 78.03200 1.000 18.94000 129 ASP D C 1
ATOM 5875 O O . ASP D 1 129 ? 44.90700 32.54400 78.21400 1.000 21.60000 129 ASP D O 1
ATOM 5880 N N . PHE D 1 130 ? 44.30900 34.20200 76.81000 1.000 18.82000 130 PHE D N 1
ATOM 5881 C CA . PHE D 1 130 ? 44.75800 33.45300 75.64800 1.000 18.42000 130 PHE D CA 1
ATOM 5882 C C . PHE D 1 130 ? 46.27800 33.30700 75.64500 1.000 18.09000 130 PHE D C 1
ATOM 5883 O O . PHE D 1 130 ? 46.80300 32.21100 75.42000 1.000 18.43000 130 PHE D O 1
ATOM 5891 N N . GLU D 1 131 ? 46.99700 34.40500 75.88900 1.000 16.43000 131 GLU D N 1
ATOM 5892 C CA . GLU D 1 131 ? 48.45000 34.36200 75.94300 1.000 18.30000 131 GLU D CA 1
ATOM 5893 C C . GLU D 1 131 ? 48.92800 33.26400 76.88500 1.000 20.10000 131 GLU D C 1
ATOM 5894 O O . GLU D 1 131 ? 49.78300 32.44300 76.52300 1.000 18.38000 131 GLU D O 1
ATOM 5900 N N . ASN D 1 132 ? 48.36600 33.22300 78.09400 1.000 17.84000 132 ASN D N 1
ATOM 5901 C CA . ASN D 1 132 ? 48.83400 32.25700 79.08200 1.000 21.08000 132 ASN D CA 1
ATOM 5902 C C . ASN D 1 132 ? 48.62700 30.82200 78.61000 1.000 18.37000 132 ASN D C 1
ATOM 5903 O O . ASN D 1 132 ? 49.50900 29.97400 78.79100 1.000 21.03000 132 ASN D O 1
ATOM 5908 N N . GLU D 1 133 ? 47.50600 30.54100 77.94100 1.000 17.31000 133 GLU D N 1
ATOM 5909 C CA . GLU D 1 133 ? 47.25700 29.16100 77.55300 1.000 14.26000 133 GLU D CA 1
ATOM 5910 C C . GLU D 1 133 ? 48.07200 28.76800 76.33600 1.000 17.79000 133 GLU D C 1
ATOM 5911 O O . GLU D 1 133 ? 48.61700 27.65700 76.29000 1.000 21.14000 133 GLU D O 1
ATOM 5917 N N . LEU D 1 134 ? 48.20700 29.65700 75.35500 1.000 13.65000 134 LEU D N 1
ATOM 5918 C CA . LEU D 1 134 ? 49.06700 29.31400 74.23200 1.000 15.50000 134 LEU D CA 1
ATOM 5919 C C . LEU D 1 134 ? 50.52000 29.18600 74.69100 1.000 20.24000 134 LEU D C 1
ATOM 5920 O O . LEU D 1 134 ? 51.26200 28.32700 74.19900 1.000 20.13000 134 LEU D O 1
ATOM 5925 N N . ARG D 1 135 ? 50.94100 30.01600 75.64300 1.000 17.21000 135 ARG D N 1
ATOM 5926 C CA . ARG D 1 135 ? 52.32300 29.94100 76.09500 1.000 21.44000 135 ARG D CA 1
ATOM 5927 C C . ARG D 1 135 ? 52.59500 28.66100 76.86800 1.000 22.11000 135 ARG D C 1
ATOM 5928 O O . ARG D 1 135 ? 53.66000 28.04700 76.70300 1.000 19.35000 135 ARG D O 1
ATOM 5936 N N . ARG D 1 136 ? 51.64300 28.24400 77.70500 1.000 16.42000 136 ARG D N 1
ATOM 5937 C CA . ARG D 1 136 ? 51.80500 27.01700 78.47000 1.000 16.22000 136 ARG D CA 1
ATOM 5938 C C . ARG D 1 136 ? 51.89400 25.79600 77.55600 1.000 20.50000 136 ARG D C 1
ATOM 5939 O O . ARG D 1 136 ? 52.64300 24.85500 77.85200 1.000 21.01000 136 ARG D O 1
ATOM 5947 N N . LEU D 1 137 ? 51.21500 25.83600 76.39600 1.000 24.65000 137 LEU D N 1
ATOM 5948 C CA . LEU D 1 137 ? 51.11600 24.69600 75.48500 1.000 19.76000 137 LEU D CA 1
ATOM 5949 C C . LEU D 1 137 ? 52.24700 24.64000 74.46800 1.000 21.61000 137 LEU D C 1
ATOM 5950 O O . LEU D 1 137 ? 52.75600 23.55200 74.18500 1.000 24.34000 137 LEU D O 1
ATOM 5955 N N . ILE D 1 138 ? 52.64700 25.77100 73.88200 1.000 19.26000 138 ILE D N 1
ATOM 5956 C CA . ILE D 1 138 ? 53.64100 25.72100 72.81200 1.000 16.18000 138 ILE D CA 1
ATOM 5957 C C . ILE D 1 138 ? 54.81700 26.64400 73.09300 1.000 17.22000 138 ILE D C 1
ATOM 5958 O O . ILE D 1 138 ? 55.80600 26.63000 72.36200 1.000 20.01000 138 ILE D O 1
ATOM 5963 N N . GLY D 1 139 ? 54.71700 27.47600 74.12600 1.000 19.45000 139 GLY D N 1
ATOM 5964 C CA . GLY D 1 139 ? 55.84500 28.25900 74.56000 1.000 15.01000 139 GLY D CA 1
ATOM 5965 C C . GLY D 1 139 ? 55.83500 29.70700 74.11700 1.000 20.77000 139 GLY D C 1
ATOM 5966 O O . GLY D 1 139 ? 56.64700 30.48600 74.62200 1.000 26.84000 139 GLY D O 1
ATOM 5967 N N . TYR D 1 140 ? 54.96900 30.09100 73.18500 1.000 18.21000 140 TYR D N 1
ATOM 5968 C CA . TYR D 1 140 ? 54.93800 31.45200 72.67400 1.000 15.29000 140 TYR D CA 1
ATOM 5969 C C . TYR D 1 140 ? 53.54700 32.05100 72.84300 1.000 15.77000 140 TYR D C 1
ATOM 5970 O O . TYR D 1 140 ? 52.53800 31.33700 72.92200 1.000 17.20000 140 TYR D O 1
ATOM 5979 N N . TYR D 1 141 ? 53.48800 33.37300 72.87700 1.000 14.82000 141 TYR D N 1
ATOM 5980 C CA . TYR D 1 141 ? 52.18400 33.99700 72.72400 1.000 15.94000 141 TYR D CA 1
ATOM 5981 C C . TYR D 1 141 ? 52.29200 35.10000 71.68200 1.000 18.57000 141 TYR D C 1
ATOM 5982 O O . TYR D 1 141 ? 53.36800 35.66600 71.48700 1.000 22.64000 141 TYR D O 1
ATOM 5991 N N . PRO D 1 142 ? 51.20900 35.39900 70.97000 1.000 21.67000 142 PRO D N 1
ATOM 5992 C CA . PRO D 1 142 ? 51.32600 36.22000 69.75900 1.000 21.39000 142 PRO D CA 1
ATOM 5993 C C . PRO D 1 142 ? 51.34400 37.71500 70.04600 1.000 21.41000 142 PRO D C 1
ATOM 5994 O O . PRO D 1 142 ? 50.91900 38.18900 71.10200 1.000 18.52000 142 PRO D O 1
ATOM 5998 N N . THR D 1 143 ? 51.82200 38.45900 69.04900 1.000 17.29000 143 THR D N 1
ATOM 5999 C CA . THR D 1 143 ? 51.75400 39.90900 69.06200 1.000 18.79000 143 THR D CA 1
ATOM 6000 C C . THR D 1 143 ? 50.73600 40.45300 68.06600 1.000 19.58000 143 THR D C 1
ATOM 6001 O O . THR D 1 143 ? 50.52700 41.66500 68.02400 1.000 20.46000 143 THR D O 1
ATOM 6005 N N . TYR D 1 144 ? 50.05200 39.59000 67.31500 1.000 19.79000 144 TYR D N 1
ATOM 6006 C CA . TYR D 1 144 ? 49.01100 39.98600 66.37400 1.000 18.61000 144 TYR D CA 1
ATOM 6007 C C . TYR D 1 144 ? 47.65800 39.52400 66.89100 1.000 16.34000 144 TYR D C 1
ATOM 6008 O O . TYR D 1 144 ? 47.54500 38.42000 67.42700 1.000 15.75000 144 TYR D O 1
ATOM 6017 N N . MET D 1 145 ? 46.62500 40.35100 66.70600 1.000 17.29000 145 MET D N 1
ATOM 6018 C CA . MET D 1 145 ? 45.27500 39.95500 67.08500 1.000 18.06000 145 MET D CA 1
ATOM 6019 C C . MET D 1 145 ? 44.26500 40.44200 66.05200 1.000 19.93000 145 MET D C 1
ATOM 6020 O O . MET D 1 145 ? 44.55300 41.32200 65.24000 1.000 19.50000 145 MET D O 1
ATOM 6025 N N . ARG D 1 146 ? 43.08200 39.81600 66.06900 1.000 20.52000 146 ARG D N 1
ATOM 6026 C CA . ARG D 1 146 ? 41.93300 40.23000 65.26200 1.000 17.64000 146 ARG D CA 1
ATOM 6027 C C . ARG D 1 146 ? 40.70800 40.27700 66.16700 1.000 20.89000 146 ARG D C 1
ATOM 6028 O O . ARG D 1 146 ? 40.38500 39.26200 66.81600 1.000 20.50000 146 ARG D O 1
ATOM 6036 N N . PRO D 1 147 ? 39.99700 41.39800 66.25200 1.000 19.58000 147 PRO D N 1
ATOM 6037 C CA . PRO D 1 147 ? 38.87000 41.48200 67.18600 1.000 17.02000 147 PRO D CA 1
ATOM 6038 C C . PRO D 1 147 ? 37.72300 40.60700 66.72400 1.000 19.60000 147 PRO D C 1
ATOM 6039 O O . PRO D 1 147 ? 37.34800 40.63300 65.54200 1.000 18.98000 147 PRO D O 1
ATOM 6043 N N . PRO D 1 148 ? 37.12300 39.83800 67.62800 1.000 15.86000 148 PRO D N 1
ATOM 6044 C CA . PRO D 1 148 ? 35.95800 39.03900 67.24600 1.000 18.30000 148 PRO D CA 1
ATOM 6045 C C . PRO D 1 148 ? 34.86700 39.92300 66.66000 1.000 21.91000 148 PRO D C 1
ATOM 6046 O O . PRO D 1 148 ? 34.60100 41.02100 67.16100 1.000 18.19000 148 PRO D O 1
ATOM 6050 N N . TYR D 1 149 ? 34.23800 39.42700 65.58500 1.000 22.55000 149 TYR D N 1
ATOM 6051 C CA . TYR D 1 149 ? 33.18200 40.10900 64.83900 1.000 18.01000 149 TYR D CA 1
ATOM 6052 C C . TYR D 1 149 ? 33.60700 41.46800 64.31900 1.000 17.01000 149 TYR D C 1
ATOM 6053 O O . TYR D 1 149 ? 32.74800 42.26800 63.93300 1.000 19.04000 149 TYR D O 1
ATOM 6062 N N . PHE D 1 150 ? 34.90200 41.76800 64.31900 1.000 19.32000 150 PHE D N 1
ATOM 6063 C CA . PHE D 1 150 ? 35.37900 43.10300 63.96600 1.000 22.39000 150 PHE D CA 1
ATOM 6064 C C . PHE D 1 150 ? 34.70900 44.17300 64.83300 1.000 20.91000 150 PHE D C 1
ATOM 6065 O O . PHE D 1 150 ? 34.41500 45.27900 64.37600 1.000 23.50000 150 PHE D O 1
ATOM 6073 N N . ASP D 1 151 ? 34.44400 43.83200 66.08700 1.000 18.73000 151 ASP D N 1
ATOM 6074 C CA . ASP D 1 151 ? 33.79300 44.73700 67.02400 1.000 23.70000 151 ASP D CA 1
ATOM 6075 C C . ASP D 1 151 ? 34.84300 45.39100 67.92300 1.000 24.55000 151 ASP D C 1
ATOM 6076 O O . ASP D 1 151 ? 35.43200 44.73100 68.78800 1.000 20.70000 151 ASP D O 1
ATOM 6081 N N . TYR D 1 152 ? 35.03500 46.69600 67.75800 1.000 19.44000 152 TYR D N 1
ATOM 6082 C CA . TYR D 1 152 ? 36.04000 47.38000 68.55300 1.000 21.53000 152 TYR D CA 1
ATOM 6083 C C . TYR D 1 152 ? 35.79100 48.88200 68.47100 1.000 18.83000 152 TYR D C 1
ATOM 6084 O O . TYR D 1 152 ? 35.24500 49.37200 67.48400 1.000 21.45000 152 TYR D O 1
ATOM 6093 N N . ASN D 1 153 ? 36.19300 49.60300 69.52000 1.000 23.94000 153 ASN D N 1
ATOM 6094 C CA . ASN D 1 153 ? 36.15500 51.06400 69.51200 1.000 19.28000 153 ASN D CA 1
ATOM 6095 C C . ASN D 1 153 ? 37.48100 51.62700 70.01600 1.000 24.46000 153 ASN D C 1
ATOM 6096 O O . ASN D 1 153 ? 38.44700 50.87800 70.19500 1.000 27.46000 153 ASN D O 1
ATOM 6101 N N . ALA D 1 154 ? 37.54300 52.94300 70.25300 1.000 25.75000 154 ALA D N 1
ATOM 6102 C CA . ALA D 1 154 ? 38.79500 53.56000 70.67300 1.000 22.83000 154 ALA D CA 1
ATOM 6103 C C . ALA D 1 154 ? 39.29300 52.97400 71.98200 1.000 25.27000 154 ALA D C 1
ATOM 6104 O O . ALA D 1 154 ? 40.50600 52.88900 72.20600 1.000 25.91000 154 ALA D O 1
ATOM 6106 N N . LYS D 1 155 ? 38.37300 52.56900 72.85500 1.000 22.88000 155 LYS D N 1
ATOM 6107 C CA . LYS D 1 155 ? 38.76100 51.98800 74.12800 1.000 23.49000 155 LYS D CA 1
ATOM 6108 C C . LYS D 1 155 ? 39.36400 50.59700 73.93000 1.000 27.98000 155 LYS D C 1
ATOM 6109 O O . LYS D 1 155 ? 40.42400 50.28700 74.49500 1.000 29.05000 155 LYS D O 1
ATOM 6115 N N . THR D 1 156 ? 38.74200 49.76700 73.08500 1.000 25.86000 156 THR D N 1
ATOM 6116 C CA . THR D 1 156 ? 39.33300 48.47600 72.74800 1.000 21.92000 156 THR D CA 1
ATOM 6117 C C . THR D 1 156 ? 40.73900 48.66000 72.20300 1.000 21.60000 156 THR D C 1
ATOM 6118 O O . THR D 1 156 ? 41.68300 47.99100 72.63800 1.000 25.89000 156 THR D O 1
ATOM 6122 N N . LEU D 1 157 ? 40.90200 49.58100 71.25600 1.000 22.44000 157 LEU D N 1
ATOM 6123 C CA . LEU D 1 157 ? 42.21100 49.76100 70.64000 1.000 22.40000 157 LEU D CA 1
ATOM 6124 C C . LEU D 1 157 ? 43.23900 50.24800 71.65200 1.000 21.13000 157 LEU D C 1
ATOM 6125 O O . LEU D 1 157 ? 44.40600 49.86100 71.57400 1.000 25.39000 157 LEU D O 1
ATOM 6130 N N . ALA D 1 158 ? 42.82700 51.04700 72.63700 1.000 22.07000 158 ALA D N 1
ATOM 6131 C CA . ALA D 1 158 ? 43.78700 51.50900 73.63800 1.000 25.32000 158 ALA D CA 1
ATOM 6132 C C . ALA D 1 158 ? 44.36500 50.33500 74.43100 1.000 22.71000 158 ALA D C 1
ATOM 6133 O O . ALA D 1 158 ? 45.57900 50.27500 74.66400 1.000 19.61000 158 ALA D O 1
ATOM 6135 N N . VAL D 1 159 ? 43.52300 49.35700 74.78600 1.000 18.01000 159 VAL D N 1
ATOM 6136 C CA . VAL D 1 159 ? 44.02200 48.16700 75.46900 1.000 22.30000 159 VAL D CA 1
ATOM 6137 C C . VAL D 1 159 ? 45.00900 47.39800 74.59200 1.000 22.75000 159 VAL D C 1
ATOM 6138 O O . VAL D 1 159 ? 46.06200 46.95400 75.06800 1.000 21.61000 159 VAL D O 1
ATOM 6142 N N . MET D 1 160 ? 44.70700 47.24200 73.29700 1.000 18.33000 160 MET D N 1
ATOM 6143 C CA . MET D 1 160 ? 45.64700 46.52400 72.45000 1.000 15.97000 160 MET D CA 1
ATOM 6144 C C . MET D 1 160 ? 46.96900 47.27700 72.33500 1.000 25.00000 160 MET D C 1
ATOM 6145 O O . MET D 1 160 ? 48.04000 46.64600 72.26000 1.000 24.36000 160 MET D O 1
ATOM 6150 N N . LYS D 1 161 ? 46.92700 48.61500 72.34300 1.000 23.84000 161 LYS D N 1
ATOM 6151 C CA . LYS D 1 161 ? 48.16900 49.38400 72.32100 1.000 24.28000 161 LYS D CA 1
ATOM 6152 C C . LYS D 1 161 ? 48.98500 49.16300 73.59600 1.000 23.44000 161 LYS D C 1
ATOM 6153 O O . LYS D 1 161 ? 50.21300 49.02600 73.54100 1.000 23.11000 161 LYS D O 1
ATOM 6159 N N . GLU D 1 162 ? 48.32800 49.14900 74.75600 1.000 20.95000 162 GLU D N 1
ATOM 6160 C CA . GLU D 1 162 ? 49.05100 48.89400 75.99700 1.000 25.37000 162 GLU D CA 1
ATOM 6161 C C . GLU D 1 162 ? 49.65900 47.48800 76.00900 1.000 28.01000 162 GLU D C 1
ATOM 6162 O O . GLU D 1 162 ? 50.77000 47.28900 76.51400 1.000 27.01000 162 GLU D O 1
ATOM 6168 N N . LEU D 1 163 ? 48.96600 46.50600 75.42700 1.000 25.87000 163 LEU D N 1
ATOM 6169 C CA . LEU D 1 163 ? 49.49800 45.15100 75.36000 1.000 22.98000 163 LEU D CA 1
ATOM 6170 C C . LEU D 1 163 ? 50.49800 44.94900 74.23100 1.000 21.94000 163 LEU D C 1
ATOM 6171 O O . LEU D 1 163 ? 51.12800 43.89000 74.17400 1.000 24.15000 163 LEU D O 1
ATOM 6176 N N . GLY D 1 164 ? 50.65800 45.91800 73.33400 1.000 25.57000 164 GLY D N 1
ATOM 6177 C CA . GLY D 1 164 ? 51.62400 45.79500 72.26000 1.000 19.09000 164 GLY D CA 1
ATOM 6178 C C . GLY D 1 164 ? 51.18200 44.98700 71.06200 1.000 21.45000 164 GLY D C 1
ATOM 6179 O O . GLY D 1 164 ? 52.02900 44.43200 70.34800 1.000 21.59000 164 GLY D O 1
ATOM 6180 N N . TYR D 1 165 ? 49.88400 44.92800 70.78600 1.000 26.29000 165 TYR D N 1
ATOM 6181 C CA . TYR D 1 165 ? 49.36000 44.11300 69.69500 1.000 23.81000 165 TYR D CA 1
ATOM 6182 C C . TYR D 1 165 ? 49.18900 44.90000 68.39900 1.000 21.27000 165 TYR D C 1
ATOM 6183 O O . TYR D 1 165 ? 48.66900 46.02100 68.39600 1.000 19.88000 165 TYR D O 1
ATOM 6192 N N . ARG D 1 166 ? 49.57700 44.27600 67.29300 1.000 18.77000 166 ARG D N 1
ATOM 6193 C CA . ARG D 1 166 ? 49.09400 44.68400 65.98600 1.000 18.21000 166 ARG D CA 1
ATOM 6194 C C . ARG D 1 166 ? 47.65800 44.19900 65.83400 1.000 18.00000 166 ARG D C 1
ATOM 6195 O O . ARG D 1 166 ? 47.34700 43.05100 66.16300 1.000 17.45000 166 ARG D O 1
ATOM 6203 N N . VAL D 1 167 ? 46.78100 45.08400 65.36300 1.000 16.51000 167 VAL D N 1
ATOM 6204 C CA . VAL D 1 167 ? 45.35200 44.81400 65.19700 1.000 16.03000 167 VAL D CA 1
ATOM 6205 C C . VAL D 1 167 ? 45.06800 44.61100 63.71200 1.000 20.85000 167 VAL D C 1
ATOM 6206 O O . VAL D 1 167 ? 45.26000 45.53200 62.90100 1.000 20.86000 167 VAL D O 1
ATOM 6210 N N . ILE D 1 168 ? 44.61700 43.41200 63.34700 1.000 21.01000 168 ILE D N 1
ATOM 6211 C CA . ILE D 1 168 ? 44.45000 43.02800 61.94600 1.000 19.58000 168 ILE D CA 1
ATOM 6212 C C . ILE D 1 168 ? 42.96700 42.96600 61.61200 1.000 21.29000 168 ILE D C 1
ATOM 6213 O O . ILE D 1 168 ? 42.21600 42.18900 62.21600 1.000 20.90000 168 ILE D O 1
ATOM 6218 N N . HIS D 1 169 ? 42.53700 43.80400 60.66800 1.000 23.50000 169 HIS D N 1
ATOM 6219 C CA . HIS D 1 169 ? 41.18700 43.71000 60.12000 1.000 19.67000 169 HIS D CA 1
ATOM 6220 C C . HIS D 1 169 ? 41.19900 42.79000 58.89400 1.000 24.36000 169 HIS D C 1
ATOM 6221 O O . HIS D 1 169 ? 41.84100 41.73700 58.92300 1.000 24.39000 169 HIS D O 1
ATOM 6228 N N . ALA D 1 170 ? 40.53600 43.18900 57.80500 1.000 24.86000 170 ALA D N 1
ATOM 6229 C CA . ALA D 1 170 ? 40.54300 42.42600 56.56200 1.000 22.51000 170 ALA D CA 1
ATOM 6230 C C . ALA D 1 170 ? 40.00400 43.31200 55.44700 1.000 27.19000 170 ALA D C 1
ATOM 6231 O O . ALA D 1 170 ? 39.29600 44.29500 55.69700 1.000 31.28000 170 ALA D O 1
ATOM 6233 N N . ASP D 1 171 ? 40.31200 42.94100 54.20700 1.000 24.49000 171 ASP D N 1
ATOM 6234 C CA . ASP D 1 171 ? 39.76700 43.68600 53.08800 1.000 23.12000 171 ASP D CA 1
ATOM 6235 C C . ASP D 1 171 ? 39.09700 42.80600 52.04500 1.000 21.66000 171 ASP D C 1
ATOM 6236 O O . ASP D 1 171 ? 38.55100 43.34300 51.08000 1.000 28.39000 171 ASP D O 1
ATOM 6241 N N . LEU D 1 172 ? 39.10000 41.48200 52.21900 1.000 20.29000 172 LEU D N 1
ATOM 6242 C CA . LEU D 1 172 ? 38.33500 40.55200 51.38700 1.000 17.34000 172 LEU D CA 1
ATOM 6243 C C . LEU D 1 172 ? 37.54000 39.64000 52.31100 1.000 18.76000 172 LEU D C 1
ATOM 6244 O O . LEU D 1 172 ? 38.11800 38.80900 53.01700 1.000 22.96000 172 LEU D O 1
ATOM 6249 N N . ASP D 1 173 ? 36.23700 39.84500 52.37900 1.000 24.50000 173 ASP D N 1
ATOM 6250 C CA . ASP D 1 173 ? 35.34800 38.99800 53.17100 1.000 18.77000 173 ASP D CA 1
ATOM 6251 C C . ASP D 1 173 ? 34.72000 37.94700 52.25500 1.000 23.09000 173 ASP D C 1
ATOM 6252 O O . ASP D 1 173 ? 33.92900 38.28600 51.36300 1.000 22.72000 173 ASP D O 1
ATOM 6257 N N . THR D 1 174 ? 35.08200 36.67200 52.46300 1.000 22.83000 174 THR D N 1
ATOM 6258 C CA . THR D 1 174 ? 34.49700 35.59000 51.66800 1.000 18.98000 174 THR D CA 1
ATOM 6259 C C . THR D 1 174 ? 33.09000 35.23000 52.10300 1.000 17.73000 174 THR D C 1
ATOM 6260 O O . THR D 1 174 ? 32.46100 34.41300 51.43300 1.000 27.30000 174 THR D O 1
ATOM 6264 N N . ASN D 1 175 ? 32.59000 35.77400 53.20900 1.000 18.16000 175 ASN D N 1
ATOM 6265 C CA . ASN D 1 175 ? 31.26200 35.42100 53.72200 1.000 22.09000 175 ASN D CA 1
ATOM 6266 C C . ASN D 1 175 ? 31.09200 33.90700 53.84700 1.000 23.16000 175 ASN D C 1
ATOM 6267 O O . ASN D 1 175 ? 29.97600 33.38400 53.72700 1.000 23.95000 175 ASN D O 1
ATOM 6272 N N . ASP D 1 176 ? 32.18500 33.19400 54.13600 1.000 20.36000 176 ASP D N 1
ATOM 6273 C CA . ASP D 1 176 ? 32.15400 31.73700 54.11100 1.000 19.50000 176 ASP D CA 1
ATOM 6274 C C . ASP D 1 176 ? 31.28000 31.14100 55.21000 1.000 26.46000 176 ASP D C 1
ATOM 6275 O O . ASP D 1 176 ? 30.86100 29.98300 55.08200 1.000 27.04000 176 ASP D O 1
ATOM 6280 N N . TRP D 1 177 ? 30.94800 31.90900 56.25200 1.000 23.00000 177 TRP D N 1
ATOM 6281 C CA . TRP D 1 177 ? 30.08100 31.39800 57.31100 1.000 23.75000 177 TRP D CA 1
ATOM 6282 C C . TRP D 1 177 ? 28.62900 31.24100 56.85500 1.000 25.54000 177 TRP D C 1
ATOM 6283 O O . TRP D 1 177 ? 27.83300 30.61700 57.56400 1.000 27.02000 177 TRP D O 1
ATOM 6294 N N . LYS D 1 178 ? 28.25500 31.80500 55.70900 1.000 28.27000 178 LYS D N 1
ATOM 6295 C CA . LYS D 1 178 ? 26.90800 31.58000 55.19100 1.000 27.83000 178 LYS D CA 1
ATOM 6296 C C . LYS D 1 178 ? 26.75700 30.23700 54.48500 1.000 24.12000 178 LYS D C 1
ATOM 6297 O O . LYS D 1 178 ? 25.62500 29.83100 54.22600 1.000 25.62000 178 LYS D O 1
ATOM 6303 N N . PHE D 1 179 ? 27.85700 29.53300 54.19300 1.000 28.48000 179 PHE D N 1
ATOM 6304 C CA . PHE D 1 179 ? 27.85700 28.21300 53.55400 1.000 28.04000 179 PHE D CA 1
ATOM 6305 C C . PHE D 1 179 ? 27.31100 28.24300 52.13200 1.000 28.29000 179 PHE D C 1
ATOM 6306 O O . PHE D 1 179 ? 26.78200 27.23500 51.65400 1.000 37.37000 179 PHE D O 1
ATOM 6314 N N . ASP D 1 180 ? 27.37500 29.38900 51.45200 1.000 30.92000 180 ASP D N 1
ATOM 6315 C CA . ASP D 1 180 ? 27.00400 29.50200 50.04100 1.000 20.18000 180 ASP D CA 1
ATOM 6316 C C . ASP D 1 180 ? 28.29600 29.47800 49.22800 1.000 24.18000 180 ASP D C 1
ATOM 6317 O O . ASP D 1 180 ? 28.94300 30.50800 49.01300 1.000 26.74000 180 ASP D O 1
ATOM 6322 N N . MET D 1 181 ? 28.67400 28.29300 48.77100 1.000 21.10000 181 MET D N 1
ATOM 6323 C CA . MET D 1 181 ? 29.96600 28.14600 48.11300 1.000 20.85000 181 MET D CA 1
ATOM 6324 C C . MET D 1 181 ? 30.06000 28.83500 46.75500 1.000 24.28000 181 MET D C 1
ATOM 6325 O O . MET D 1 181 ? 31.10400 29.42900 46.45700 1.000 26.06000 181 MET D O 1
ATOM 6330 N N . PRO D 1 182 ? 29.04500 28.77900 45.88800 1.000 24.92000 182 PRO D N 1
ATOM 6331 C CA . PRO D 1 182 ? 29.15400 29.58100 44.65900 1.000 23.55000 182 PRO D CA 1
ATOM 6332 C C . PRO D 1 182 ? 29.38000 31.05600 44.95000 1.000 24.42000 182 PRO D C 1
ATOM 6333 O O . PRO D 1 182 ? 30.24900 31.68200 44.32900 1.000 24.21000 182 PRO D O 1
ATOM 6337 N N . ALA D 1 183 ? 28.66700 31.61400 45.93200 1.000 23.14000 183 ALA D N 1
ATOM 6338 C CA . ALA D 1 183 ? 28.85100 33.02500 46.26200 1.000 23.23000 183 ALA D CA 1
ATOM 6339 C C . ALA D 1 183 ? 30.22400 33.29200 46.88700 1.000 25.35000 183 ALA D C 1
ATOM 6340 O O . ALA D 1 183 ? 30.90900 34.25500 46.51000 1.000 22.01000 183 ALA D O 1
ATOM 6342 N N . SER D 1 184 ? 30.65900 32.43900 47.82200 1.000 20.18000 184 SER D N 1
ATOM 6343 C CA . SER D 1 184 ? 31.94300 32.67100 48.47600 1.000 18.26000 184 SER D CA 1
ATOM 6344 C C . SER D 1 184 ? 33.09300 32.59400 47.48300 1.000 20.75000 184 SER D C 1
ATOM 6345 O O . SER D 1 184 ? 33.99600 33.44200 47.50400 1.000 19.82000 184 SER D O 1
ATOM 6348 N N . ILE D 1 185 ? 33.08700 31.57400 46.61500 1.000 20.59000 185 ILE D N 1
ATOM 6349 C CA . ILE D 1 185 ? 34.14400 31.45300 45.60800 1.000 21.86000 185 ILE D CA 1
ATOM 6350 C C . ILE D 1 185 ? 34.10700 32.63000 44.64300 1.000 22.35000 185 ILE D C 1
ATOM 6351 O O . ILE D 1 185 ? 35.15400 33.15500 44.24000 1.000 22.31000 185 ILE D O 1
ATOM 6356 N N . ALA D 1 186 ? 32.90500 33.08700 44.27500 1.000 23.39000 186 ALA D N 1
ATOM 6357 C CA . ALA D 1 186 ? 32.82200 34.25700 43.39600 1.000 20.58000 186 ALA D CA 1
ATOM 6358 C C . ALA D 1 186 ? 33.36400 35.50200 44.09600 1.000 21.54000 186 ALA D C 1
ATOM 6359 O O . ALA D 1 186 ? 34.10300 36.28700 43.48400 1.000 22.72000 186 ALA D O 1
ATOM 6361 N N . ALA D 1 187 ? 33.05300 35.67400 45.38800 1.000 16.82000 187 ALA D N 1
ATOM 6362 C CA . ALA D 1 187 ? 33.59600 36.80900 46.11800 1.000 18.88000 187 ALA D CA 1
ATOM 6363 C C . ALA D 1 187 ? 35.12000 36.74100 46.20300 1.000 22.33000 187 ALA D C 1
ATOM 6364 O O . ALA D 1 187 ? 35.80400 37.77000 46.08400 1.000 23.20000 187 ALA D O 1
ATOM 6366 N N . PHE D 1 188 ? 35.68200 35.54500 46.38600 1.000 19.42000 188 PHE D N 1
ATOM 6367 C CA . PHE D 1 188 ? 37.13400 35.46800 46.39900 1.000 22.83000 188 PHE D CA 1
ATOM 6368 C C . PHE D 1 188 ? 37.72900 35.91400 45.07200 1.000 24.50000 188 PHE D C 1
ATOM 6369 O O . PHE D 1 188 ? 38.62700 36.76700 45.04000 1.000 24.69000 188 PHE D O 1
ATOM 6377 N N . LYS D 1 189 ? 37.23700 35.34900 43.96200 1.000 27.77000 189 LYS D N 1
ATOM 6378 C CA . LYS D 1 189 ? 37.81500 35.64700 42.65200 1.000 24.70000 189 LYS D CA 1
ATOM 6379 C C . LYS D 1 189 ? 37.61900 37.10700 42.26400 1.000 21.04000 189 LYS D C 1
ATOM 6380 O O . LYS D 1 189 ? 38.48300 37.70000 41.60900 1.000 21.00000 189 LYS D O 1
ATOM 6386 N N . ALA D 1 190 ? 36.49000 37.71100 42.64600 1.000 19.63000 190 ALA D N 1
ATOM 6387 C CA . ALA D 1 190 ? 36.28800 39.10600 42.25800 1.000 20.57000 190 ALA D CA 1
ATOM 6388 C C . ALA D 1 190 ? 37.14600 40.05900 43.08700 1.000 28.82000 190 ALA D C 1
ATOM 6389 O O . ALA D 1 190 ? 37.52600 41.12900 42.59500 1.000 23.49000 190 ALA D O 1
ATOM 6391 N N . GLY D 1 191 ? 37.51600 39.66900 44.31600 1.000 22.12000 191 GLY D N 1
ATOM 6392 C CA . GLY D 1 191 ? 38.17500 40.60100 45.20800 1.000 21.15000 191 GLY D CA 1
ATOM 6393 C C . GLY D 1 191 ? 39.67200 40.41600 45.35800 1.000 24.88000 191 GLY D C 1
ATOM 6394 O O . GLY D 1 191 ? 40.34000 41.27200 45.94400 1.000 25.72000 191 GLY D O 1
ATOM 6395 N N . VAL D 1 192 ? 40.22000 39.32400 44.82200 1.000 22.77000 192 VAL D N 1
ATOM 6396 C CA . VAL D 1 192 ? 41.61300 38.98900 45.10800 1.000 23.83000 192 VAL D CA 1
ATOM 6397 C C . VAL D 1 192 ? 42.58100 39.96700 44.43300 1.000 25.33000 192 VAL D C 1
ATOM 6398 O O . VAL D 1 192 ? 43.72000 40.15300 44.89700 1.000 27.63000 192 VAL D O 1
ATOM 6402 N N . ALA D 1 193 ? 42.17400 40.59000 43.32900 1.000 23.91000 193 ALA D N 1
ATOM 6403 C CA . ALA D 1 193 ? 43.10900 41.44100 42.59500 1.000 23.48000 193 ALA D CA 1
ATOM 6404 C C . ALA D 1 193 ? 43.59500 42.60800 43.44000 1.000 23.72000 193 ALA D C 1
ATOM 6405 O O . ALA D 1 193 ? 44.78600 42.94400 43.42000 1.000 30.84000 193 ALA D O 1
ATOM 6407 N N . ASN D 1 194 ? 42.70100 43.21900 44.20800 1.000 22.35000 194 ASN D N 1
ATOM 6408 C CA . ASN D 1 194 ? 43.02200 44.43200 44.94000 1.000 20.92000 194 ASN D CA 1
ATOM 6409 C C . ASN D 1 194 ? 43.00500 44.27100 46.45100 1.000 21.89000 194 ASN D C 1
ATOM 6410 O O . ASN D 1 194 ? 43.42200 45.19500 47.15000 1.000 21.72000 194 ASN D O 1
ATOM 6415 N N . ASN D 1 195 ? 42.53200 43.13800 46.96600 1.000 21.97000 195 ASN D N 1
ATOM 6416 C CA . ASN D 1 195 ? 42.33400 42.92700 48.39200 1.000 21.75000 195 ASN D CA 1
ATOM 6417 C C . ASN D 1 195 ? 42.99100 41.61000 48.75600 1.000 24.91000 195 ASN D C 1
ATOM 6418 O O . ASN D 1 195 ? 42.65900 40.57100 48.17300 1.000 23.51000 195 ASN D O 1
ATOM 6423 N N . ARG D 1 196 ? 43.95600 41.66900 49.68200 1.000 21.08000 196 ARG D N 1
ATOM 6424 C CA . ARG D 1 196 ? 44.86400 40.56200 49.92900 1.000 21.02000 196 ARG D CA 1
ATOM 6425 C C . ARG D 1 196 ? 44.86000 40.00800 51.34900 1.000 21.07000 196 ARG D C 1
ATOM 6426 O O . ARG D 1 196 ? 45.54100 39.00500 51.59100 1.000 22.23000 196 ARG D O 1
ATOM 6434 N N . ILE D 1 197 ? 44.14900 40.61700 52.29300 1.000 21.43000 197 ILE D N 1
ATOM 6435 C CA . ILE D 1 197 ? 43.98700 40.05400 53.62900 1.000 16.04000 197 ILE D CA 1
ATOM 6436 C C . ILE D 1 197 ? 42.60700 39.40800 53.63400 1.000 18.71000 197 ILE D C 1
ATOM 6437 O O . ILE D 1 197 ? 41.57600 40.08700 53.75500 1.000 18.76000 197 ILE D O 1
ATOM 6442 N N . VAL D 1 198 ? 42.58600 38.09400 53.44200 1.000 17.22000 198 VAL D N 1
ATOM 6443 C CA . VAL D 1 198 ? 41.37400 37.34400 53.12400 1.000 17.62000 198 VAL D CA 1
ATOM 6444 C C . VAL D 1 198 ? 40.81800 36.72600 54.39400 1.000 16.76000 198 VAL D C 1
ATOM 6445 O O . VAL D 1 198 ? 41.56400 36.12200 55.17900 1.000 17.68000 198 VAL D O 1
ATOM 6449 N N . LEU D 1 199 ? 39.52600 36.90700 54.62000 1.000 13.66000 199 LEU D N 1
ATOM 6450 C CA . LEU D 1 199 ? 38.86100 36.39900 55.81200 1.000 15.67000 199 LEU D CA 1
ATOM 6451 C C . LEU D 1 199 ? 38.13400 35.09800 55.48600 1.000 17.87000 199 LEU D C 1
ATOM 6452 O O . LEU D 1 199 ? 37.27600 35.06400 54.59400 1.000 20.30000 199 LEU D O 1
ATOM 6457 N N . ALA D 1 200 ? 38.47300 34.03700 56.20600 1.000 16.13000 200 ALA D N 1
ATOM 6458 C CA . ALA D 1 200 ? 37.72300 32.79200 56.17500 1.000 17.06000 200 ALA D CA 1
ATOM 6459 C C . ALA D 1 200 ? 37.67600 32.23700 57.59600 1.000 17.54000 200 ALA D C 1
ATOM 6460 O O . ALA D 1 200 ? 38.31600 32.76800 58.50900 1.000 19.72000 200 ALA D O 1
ATOM 6462 N N . HIS D 1 201 ? 36.93300 31.15300 57.79100 1.000 14.58000 201 HIS D N 1
ATOM 6463 C CA . HIS D 1 201 ? 36.80500 30.51800 59.10000 1.000 15.47000 201 HIS D CA 1
ATOM 6464 C C . HIS D 1 201 ? 37.04200 29.02300 58.93100 1.000 19.08000 201 HIS D C 1
ATOM 6465 O O . HIS D 1 201 ? 36.18000 28.30900 58.40800 1.000 21.49000 201 HIS D O 1
ATOM 6472 N N . ASP D 1 202 ? 38.21500 28.53900 59.34700 1.000 19.92000 202 ASP D N 1
ATOM 6473 C CA . ASP D 1 202 ? 38.54500 27.13700 59.09200 1.000 19.31000 202 ASP D CA 1
ATOM 6474 C C . ASP D 1 202 ? 37.76500 26.16500 59.95600 1.000 17.50000 202 ASP D C 1
ATOM 6475 O O . ASP D 1 202 ? 37.95800 24.95900 59.80900 1.000 20.43000 202 ASP D O 1
ATOM 6480 N N . VAL D 1 203 ? 36.88900 26.63300 60.84200 1.000 17.94000 203 VAL D N 1
ATOM 6481 C CA . VAL D 1 203 ? 36.08800 25.73200 61.65200 1.000 17.49000 203 VAL D CA 1
ATOM 6482 C C . VAL D 1 203 ? 34.93800 25.09600 60.88800 1.000 20.29000 203 VAL D C 1
ATOM 6483 O O . VAL D 1 203 ? 34.26700 24.21400 61.43400 1.000 21.33000 203 VAL D O 1
ATOM 6487 N N . HIS D 1 204 ? 34.63600 25.57900 59.68700 1.000 19.79000 204 HIS D N 1
ATOM 6488 C CA . HIS D 1 204 ? 33.54300 25.07000 58.87100 1.000 19.52000 204 HIS D CA 1
ATOM 6489 C C . HIS D 1 204 ? 34.04100 24.09300 57.81800 1.000 22.11000 204 HIS D C 1
ATOM 6490 O O . HIS D 1 204 ? 34.91400 24.43900 57.00700 1.000 23.05000 204 HIS D O 1
ATOM 6497 N N . GLU D 1 205 ? 33.44700 22.89500 57.80000 1.000 19.83000 205 GLU D N 1
ATOM 6498 C CA . GLU D 1 205 ? 33.87400 21.86200 56.85800 1.000 24.22000 205 GLU D CA 1
ATOM 6499 C C . GLU D 1 205 ? 33.83900 22.35600 55.41200 1.000 23.54000 205 GLU D C 1
ATOM 6500 O O . GLU D 1 205 ? 34.76400 22.08600 54.63000 1.000 24.27000 205 GLU D O 1
ATOM 6506 N N . THR D 1 206 ? 32.79400 23.09500 55.03400 1.000 19.64000 206 THR D N 1
ATOM 6507 C CA . THR D 1 206 ? 32.72300 23.55300 53.64800 1.000 24.43000 206 THR D CA 1
ATOM 6508 C C . THR D 1 206 ? 33.84600 24.53400 53.31900 1.000 25.41000 206 THR D C 1
ATOM 6509 O O . THR D 1 206 ? 34.33800 24.54400 52.17800 1.000 24.62000 206 THR D O 1
ATOM 6513 N N . THR D 1 207 ? 34.29000 25.33800 54.29500 1.000 20.45000 207 THR D N 1
ATOM 6514 C CA . THR D 1 207 ? 35.39700 26.25300 54.03500 1.000 18.64000 207 THR D CA 1
ATOM 6515 C C . THR D 1 207 ? 36.67600 25.50000 53.69300 1.000 21.72000 207 THR D C 1
ATOM 6516 O O . THR D 1 207 ? 37.42800 25.90500 52.79600 1.000 20.86000 207 THR D O 1
ATOM 6520 N N . VAL D 1 208 ? 36.94800 24.40900 54.40700 1.000 21.40000 208 VAL D N 1
ATOM 6521 C CA . VAL D 1 208 ? 38.20400 23.69100 54.22600 1.000 21.91000 208 VAL D CA 1
ATOM 6522 C C . VAL D 1 208 ? 38.12200 22.74500 53.02900 1.000 25.02000 208 VAL D C 1
ATOM 6523 O O . VAL D 1 208 ? 39.10600 22.55200 52.30400 1.000 23.17000 208 VAL D O 1
ATOM 6527 N N . LYS D 1 209 ? 36.95800 22.14200 52.79700 1.000 24.40000 209 LYS D N 1
ATOM 6528 C CA . LYS D 1 209 ? 36.84500 21.17200 51.71800 1.000 26.96000 209 LYS D CA 1
ATOM 6529 C C . LYS D 1 209 ? 36.50400 21.80300 50.37100 1.000 25.41000 209 LYS D C 1
ATOM 6530 O O . LYS D 1 209 ? 36.93900 21.29300 49.32900 1.000 23.78000 209 LYS D O 1
ATOM 6536 N N . THR D 1 210 ? 35.80200 22.92900 50.35600 1.000 24.22000 210 THR D N 1
ATOM 6537 C CA . THR D 1 210 ? 35.38800 23.51300 49.09000 1.000 24.76000 210 THR D CA 1
ATOM 6538 C C . THR D 1 210 ? 36.01300 24.86900 48.82600 1.000 24.42000 210 THR D C 1
ATOM 6539 O O . THR D 1 210 ? 36.62000 25.07100 47.77100 1.000 22.21000 210 THR D O 1
ATOM 6543 N N . LEU D 1 211 ? 35.89700 25.79700 49.77000 1.000 24.65000 211 LEU D N 1
ATOM 6544 C CA . LEU D 1 211 ? 36.39900 27.14500 49.54800 1.000 20.25000 211 LEU D CA 1
ATOM 6545 C C . LEU D 1 211 ? 37.91800 27.15500 49.44800 1.000 19.45000 211 LEU D C 1
ATOM 6546 O O . LEU D 1 211 ? 38.48000 27.76000 48.52600 1.000 19.34000 211 LEU D O 1
ATOM 6551 N N . LEU D 1 212 ? 38.59600 26.51400 50.40100 1.000 16.68000 212 LEU D N 1
ATOM 6552 C CA . LEU D 1 212 ? 40.05400 26.56500 50.42800 1.000 17.85000 212 LEU D CA 1
ATOM 6553 C C . LEU D 1 212 ? 40.71200 25.98700 49.17500 1.000 22.71000 212 LEU D C 1
ATOM 6554 O O . LEU D 1 212 ? 41.66000 26.61700 48.66700 1.000 20.85000 212 LEU D O 1
ATOM 6559 N N . PRO D 1 213 ? 40.29900 24.83200 48.63300 1.000 19.95000 213 PRO D N 1
ATOM 6560 C CA . PRO D 1 213 ? 40.94000 24.37900 47.39000 1.000 22.23000 213 PRO D CA 1
ATOM 6561 C C . PRO D 1 213 ? 40.79200 25.37700 46.26000 1.000 26.70000 213 PRO D C 1
ATOM 6562 O O . PRO D 1 213 ? 41.75600 25.58300 45.49800 1.000 21.18000 213 PRO D O 1
ATOM 6566 N N . ALA D 1 214 ? 39.62500 26.04300 46.16500 1.000 20.13000 214 ALA D N 1
ATOM 6567 C CA . ALA D 1 214 ? 39.42300 27.04800 45.12400 1.000 18.00000 214 ALA D CA 1
ATOM 6568 C C . ALA D 1 214 ? 40.30800 28.26800 45.34900 1.000 23.72000 214 ALA D C 1
ATOM 6569 O O . ALA D 1 214 ? 40.89600 28.78600 44.39300 1.000 25.24000 214 ALA D O 1
ATOM 6571 N N . MET D 1 215 ? 40.45100 28.72600 46.60600 1.000 19.07000 215 MET D N 1
ATOM 6572 C CA . MET D 1 215 ? 41.34700 29.85400 46.84600 1.000 22.05000 215 MET D CA 1
ATOM 6573 C C . MET D 1 215 ? 42.78300 29.50500 46.47800 1.000 21.70000 215 MET D C 1
ATOM 6574 O O . MET D 1 215 ? 43.47300 30.30100 45.83300 1.000 23.48000 215 MET D O 1
ATOM 6579 N N . ILE D 1 216 ? 43.25200 28.32400 46.88300 1.000 24.87000 216 ILE D N 1
ATOM 6580 C CA . ILE D 1 216 ? 44.61200 27.89900 46.56300 1.000 24.07000 216 ILE D CA 1
ATOM 6581 C C . ILE D 1 216 ? 44.80800 27.81700 45.05400 1.000 22.24000 216 ILE D C 1
ATOM 6582 O O . ILE D 1 216 ? 45.84000 28.24300 44.51700 1.000 20.66000 216 ILE D O 1
ATOM 6587 N N . LYS D 1 217 ? 43.81900 27.27400 44.34300 1.000 24.78000 217 LYS D N 1
ATOM 6588 C CA . LYS D 1 217 ? 43.97100 27.11900 42.90100 1.000 25.92000 217 LYS D CA 1
ATOM 6589 C C . LYS D 1 217 ? 44.05300 28.48200 42.22300 1.000 26.33000 217 LYS D C 1
ATOM 6590 O O . LYS D 1 217 ? 44.91500 28.70400 41.36400 1.000 27.05000 217 LYS D O 1
ATOM 6596 N N . GLU D 1 218 ? 43.19600 29.42300 42.63400 1.000 21.89000 218 GLU D N 1
ATOM 6597 C CA . GLU D 1 218 ? 43.21300 30.75000 42.03300 1.000 19.62000 218 GLU D CA 1
ATOM 6598 C C . GLU D 1 218 ? 44.48100 31.51600 42.39200 1.000 23.64000 218 GLU D C 1
ATOM 6599 O O . GLU D 1 218 ? 45.00800 32.27200 41.56300 1.000 27.30000 218 GLU D O 1
ATOM 6605 N N . VAL D 1 219 ? 44.98400 31.34600 43.62000 1.000 22.55000 219 VAL D N 1
ATOM 6606 C CA . VAL D 1 219 ? 46.25300 31.96800 43.98500 1.000 22.47000 219 VAL D CA 1
ATOM 6607 C C . VAL D 1 219 ? 47.38000 31.41900 43.11200 1.000 23.80000 219 VAL D C 1
ATOM 6608 O O . VAL D 1 219 ? 48.24300 32.17200 42.64100 1.000 26.17000 219 VAL D O 1
ATOM 6612 N N . GLN D 1 220 ? 47.39000 30.10400 42.86800 1.000 27.10000 220 GLN D N 1
ATOM 6613 C CA . GLN D 1 220 ? 48.40700 29.53700 41.97900 1.000 27.89000 220 GLN D CA 1
ATOM 6614 C C . GLN D 1 220 ? 48.26900 30.08600 40.56200 1.000 23.98000 220 GLN D C 1
ATOM 6615 O O . GLN D 1 220 ? 49.26800 30.45100 39.93100 1.000 25.69000 220 GLN D O 1
ATOM 6621 N N . ARG D 1 221 ? 47.03200 30.22700 40.07600 1.000 23.55000 221 ARG D N 1
ATOM 6622 C CA . ARG D 1 221 ? 46.81300 30.74800 38.73200 1.000 22.78000 221 ARG D CA 1
ATOM 6623 C C . ARG D 1 221 ? 47.31400 32.17600 38.59400 1.000 27.70000 221 ARG D C 1
ATOM 6624 O O . ARG D 1 221 ? 47.88400 32.53600 37.55500 1.000 30.65000 221 ARG D O 1
ATOM 6632 N N . LEU D 1 222 ? 47.11800 33.00800 39.62900 1.000 24.22000 222 LEU D N 1
ATOM 6633 C CA . LEU D 1 222 ? 47.57100 34.39800 39.59200 1.000 21.46000 222 LEU D CA 1
ATOM 6634 C C . LEU D 1 222 ? 49.03700 34.56800 39.98800 1.000 24.01000 222 LEU D C 1
ATOM 6635 O O . LEU D 1 222 ? 49.53100 35.70100 39.98000 1.000 25.82000 222 LEU D O 1
ATOM 6640 N N . LYS D 1 223 ? 49.73400 33.48500 40.34000 1.000 25.89000 223 LYS D N 1
ATOM 6641 C CA . LYS D 1 223 ? 51.15500 33.53600 40.71400 1.000 28.75000 223 LYS D CA 1
ATOM 6642 C C . LYS D 1 223 ? 51.39800 34.44900 41.91600 1.000 30.75000 223 LYS D C 1
ATOM 6643 O O . LYS D 1 223 ? 52.40700 35.15400 41.99500 1.000 31.57000 223 LYS D O 1
ATOM 6649 N N . LEU D 1 224 ? 50.46600 34.45000 42.86500 1.000 32.89000 224 LEU D N 1
ATOM 6650 C CA . LEU D 1 224 ? 50.64200 35.25400 44.06000 1.000 24.72000 224 LEU D CA 1
ATOM 6651 C C . LEU D 1 224 ? 51.38300 34.44000 45.11100 1.000 26.03000 224 LEU D C 1
ATOM 6652 O O . LEU D 1 224 ? 51.29800 33.21200 45.15000 1.000 27.96000 224 LEU D O 1
ATOM 6657 N N . LYS D 1 225 ? 52.10200 35.14200 45.97600 1.000 24.92000 225 LYS D N 1
ATOM 6658 C CA . LYS D 1 225 ? 52.86200 34.51900 47.04900 1.000 25.97000 225 LYS D CA 1
ATOM 6659 C C . LYS D 1 225 ? 51.98600 34.50500 48.29500 1.000 27.68000 225 LYS D C 1
ATOM 6660 O O . LYS D 1 225 ? 51.70200 35.55900 48.87600 1.000 28.90000 225 LYS D O 1
ATOM 6666 N N . ALA D 1 226 ? 51.52000 33.31900 48.67900 1.000 27.34000 226 ALA D N 1
ATOM 6667 C CA . ALA D 1 226 ? 50.62900 33.16300 49.82800 1.000 23.18000 226 ALA D CA 1
ATOM 6668 C C . ALA D 1 226 ? 51.48200 33.09100 51.08500 1.000 23.55000 226 ALA D C 1
ATOM 6669 O O . ALA D 1 226 ? 52.12000 32.07400 51.35700 1.000 24.80000 226 ALA D O 1
ATOM 6671 N N . VAL D 1 227 ? 51.51400 34.18500 51.85000 1.000 26.15000 227 VAL D N 1
ATOM 6672 C CA . VAL D 1 227 ? 52.36900 34.30800 53.02800 1.000 19.98000 227 VAL D CA 1
ATOM 6673 C C . VAL D 1 227 ? 51.52900 34.59900 54.26900 1.000 20.19000 227 VAL D C 1
ATOM 6674 O O . VAL D 1 227 ? 50.29500 34.60000 54.21400 1.000 22.23000 227 VAL D O 1
ATOM 6678 N N . THR D 1 228 ? 52.19000 34.80600 55.41100 1.000 19.90000 228 THR D N 1
ATOM 6679 C CA . THR D 1 228 ? 51.48000 35.21400 56.61500 1.000 20.70000 228 THR D CA 1
ATOM 6680 C C . THR D 1 228 ? 51.13600 36.70700 56.54600 1.000 21.36000 228 THR D C 1
ATOM 6681 O O . THR D 1 228 ? 51.62200 37.44200 55.68200 1.000 25.96000 228 THR D O 1
ATOM 6685 N N . VAL D 1 229 ? 50.27100 37.15600 57.46000 1.000 18.08000 229 VAL D N 1
ATOM 6686 C CA . VAL D 1 229 ? 49.92400 38.57800 57.50900 1.000 21.68000 229 VAL D CA 1
ATOM 6687 C C . VAL D 1 229 ? 51.16300 39.41600 57.80500 1.000 23.27000 229 VAL D C 1
ATOM 6688 O O . VAL D 1 229 ? 51.35700 40.49500 57.22900 1.000 23.20000 229 VAL D O 1
ATOM 6692 N N . GLY D 1 230 ? 52.01600 38.93300 58.71300 1.000 21.13000 230 GLY D N 1
ATOM 6693 C CA . GLY D 1 230 ? 53.24100 39.64300 59.01500 1.000 19.91000 230 GLY D CA 1
ATOM 6694 C C . GLY D 1 230 ? 54.10500 39.86800 57.79200 1.000 22.24000 230 GLY D C 1
ATOM 6695 O O . GLY D 1 230 ? 54.53900 40.99300 57.53500 1.000 22.49000 230 GLY D O 1
ATOM 6696 N N . GLU D 1 231 ? 54.37700 38.80300 57.01700 1.000 23.59000 231 GLU D N 1
ATOM 6697 C CA . GLU D 1 231 ? 55.18900 38.98500 55.81000 1.000 26.75000 231 GLU D CA 1
ATOM 6698 C C . GLU D 1 231 ? 54.55900 39.99900 54.86800 1.000 26.38000 231 GLU D C 1
ATOM 6699 O O . GLU D 1 231 ? 55.24300 40.90400 54.37400 1.000 26.82000 231 GLU D O 1
ATOM 6705 N N . CYS D 1 232 ? 53.25200 39.88100 54.62300 1.000 20.14000 232 CYS D N 1
ATOM 6706 C CA . CYS D 1 232 ? 52.62400 40.81000 53.69500 1.000 22.39000 232 CYS D CA 1
ATOM 6707 C C . CYS D 1 232 ? 52.57900 42.23000 54.23900 1.000 22.95000 232 CYS D C 1
ATOM 6708 O O . CYS D 1 232 ? 52.33000 43.16300 53.46600 1.000 21.51000 232 CYS D O 1
ATOM 6711 N N . LEU D 1 233 ? 52.84500 42.41900 55.53400 1.000 21.25000 233 LEU D N 1
ATOM 6712 C CA . LEU D 1 233 ? 52.98900 43.74500 56.11100 1.000 21.07000 233 LEU D CA 1
ATOM 6713 C C . LEU D 1 233 ? 54.45300 44.13800 56.28200 1.000 23.00000 233 LEU D C 1
ATOM 6714 O O . LEU D 1 233 ? 54.74500 45.22400 56.79700 1.000 19.44000 233 LEU D O 1
ATOM 6719 N N . GLY D 1 234 ? 55.37800 43.28500 55.86600 1.000 18.80000 234 GLY D N 1
ATOM 6720 C CA . GLY D 1 234 ? 56.77900 43.61800 55.97300 1.000 23.17000 234 GLY D CA 1
ATOM 6721 C C . GLY D 1 234 ? 57.41000 43.34400 57.31600 1.000 25.04000 234 GLY D C 1
ATOM 6722 O O . GLY D 1 234 ? 58.52200 43.81700 57.56900 1.000 28.13000 234 GLY D O 1
ATOM 6723 N N . GLU D 1 235 ? 56.75200 42.57700 58.18100 1.000 28.65000 235 GLU D N 1
ATOM 6724 C CA . GLU D 1 235 ? 57.26800 42.30300 59.51600 1.000 25.01000 235 GLU D CA 1
ATOM 6725 C C . GLU D 1 235 ? 57.58800 40.82200 59.61700 1.000 26.53000 235 GLU D C 1
ATOM 6726 O O . GLU D 1 235 ? 56.66100 39.99100 59.60300 1.000 22.82000 235 GLU D O 1
ATOM 6732 N N . PRO D 1 236 ? 58.85600 40.44600 59.75800 1.000 24.28000 236 PRO D N 1
ATOM 6733 C CA . PRO D 1 236 ? 59.23900 39.03100 59.70300 1.000 22.48000 236 PRO D CA 1
ATOM 6734 C C . PRO D 1 236 ? 58.98500 38.33600 61.03700 1.000 21.64000 236 PRO D C 1
ATOM 6735 O O . PRO D 1 236 ? 58.55300 38.93900 62.02000 1.000 23.05000 236 PRO D O 1
ATOM 6739 N N . TYR D 1 237 ? 59.28800 37.03600 61.03700 1.000 23.08000 237 TYR D N 1
ATOM 6740 C CA . TYR D 1 237 ? 58.91900 36.11500 62.11200 1.000 20.51000 237 TYR D CA 1
ATOM 6741 C C . TYR D 1 237 ? 59.37500 36.57600 63.49800 1.000 24.94000 237 TYR D C 1
ATOM 6742 O O . TYR D 1 237 ? 58.70100 36.31900 64.50300 1.000 24.41000 237 TYR D O 1
ATOM 6751 N N . ALA D 1 238 ? 60.53600 37.21900 63.58200 1.000 25.58000 238 ALA D N 1
ATOM 6752 C CA . ALA D 1 238 ? 61.08300 37.56800 64.88400 1.000 22.56000 238 ALA D CA 1
ATOM 6753 C C . ALA D 1 238 ? 60.16400 38.47500 65.68900 1.000 26.12000 238 ALA D C 1
ATOM 6754 O O . ALA D 1 238 ? 60.37300 38.62300 66.89900 1.000 31.30000 238 ALA D O 1
ATOM 6756 N N . TYR D 1 239 ? 59.15800 39.08300 65.05800 1.000 22.99000 239 TYR D N 1
ATOM 6757 C CA . TYR D 1 239 ? 58.27100 40.02400 65.72900 1.000 23.44000 239 TYR D CA 1
ATOM 6758 C C . TYR D 1 239 ? 56.85900 39.49800 65.96000 1.000 22.71000 239 TYR D C 1
ATOM 6759 O O . TYR D 1 239 ? 56.02200 40.24400 66.47600 1.000 21.05000 239 TYR D O 1
ATOM 6768 N N . TRP D 1 240 ? 56.56900 38.24100 65.59900 1.000 20.82000 240 TRP D N 1
ATOM 6769 C CA . TRP D 1 240 ? 55.20800 37.72500 65.69900 1.000 19.48000 240 TRP D CA 1
ATOM 6770 C C . TRP D 1 240 ? 54.84700 37.20200 67.08600 1.000 20.56000 240 TRP D C 1
ATOM 6771 O O . TRP D 1 240 ? 53.65800 37.03100 67.36800 1.000 20.89000 240 TRP D O 1
ATOM 6782 N N . TYR D 1 241 ? 55.83000 36.90400 67.93600 1.000 23.05000 241 TYR D N 1
ATOM 6783 C CA . TYR D 1 241 ? 55.57000 36.25300 69.21300 1.000 19.16000 241 TYR D CA 1
ATOM 6784 C C . TYR D 1 241 ? 56.39700 36.88700 70.31100 1.000 20.23000 241 TYR D C 1
ATOM 6785 O O . TYR D 1 241 ? 57.36300 37.60800 70.06500 1.000 26.06000 241 TYR D O 1
ATOM 6794 N N . ARG D 1 242 ? 55.98400 36.61300 71.53300 1.000 21.95000 242 ARG D N 1
ATOM 6795 C CA . ARG D 1 242 ? 56.75000 36.92300 72.72000 1.000 20.47000 242 ARG D CA 1
ATOM 6796 C C . ARG D 1 242 ? 56.90200 35.62900 73.50900 1.000 25.76000 242 ARG D C 1
ATOM 6797 O O . ARG D 1 242 ? 56.08200 34.71400 73.37600 1.000 25.58000 242 ARG D O 1
ATOM 6805 N N . VAL D 1 243 ? 57.94700 35.53800 74.34100 1.000 22.53000 243 VAL D N 1
ATOM 6806 C CA . VAL D 1 243 ? 58.20300 34.34200 75.13600 1.000 18.11000 243 VAL D CA 1
ATOM 6807 C C . VAL D 1 243 ? 58.16500 34.64100 76.62800 1.000 20.76000 243 VAL D C 1
ATOM 6808 O O . VAL D 1 243 ? 57.45900 33.96800 77.38500 1.000 24.20000 243 VAL D O 1
ATOM 6812 N N . THR D 1 244 ? 58.87500 35.67800 77.06300 1.000 20.13000 244 THR D N 1
ATOM 6813 C CA . THR D 1 244 ? 58.92400 35.99900 78.48000 1.000 16.91000 244 THR D CA 1
ATOM 6814 C C . THR D 1 244 ? 57.54600 36.43700 78.95900 1.000 18.08000 244 THR D C 1
ATOM 6815 O O . THR D 1 244 ? 56.94700 37.32700 78.35000 1.000 23.05000 244 THR D O 1
ATOM 6819 N N . PRO D 1 245 ? 57.01400 35.83800 80.02700 1.000 20.30000 245 PRO D N 1
ATOM 6820 C CA . PRO D 1 245 ? 55.70300 36.25900 80.55600 1.000 19.01000 245 PRO D CA 1
ATOM 6821 C C . PRO D 1 245 ? 55.71700 37.70900 81.01300 1.000 21.63000 245 PRO D C 1
ATOM 6822 O O . PRO D 1 245 ? 56.75900 38.27100 81.36900 1.000 23.44000 245 PRO D O 1
ATOM 6826 N N . ARG D 1 246 ? 54.52800 38.29800 81.06200 1.000 23.38000 246 ARG D N 1
ATOM 6827 C CA . ARG D 1 246 ? 54.38300 39.71500 81.41700 1.000 27.33000 246 ARG D CA 1
ATOM 6828 C C . ARG D 1 246 ? 54.81300 40.04000 82.84200 1.000 23.29000 246 ARG D C 1
ATOM 6829 O O . ARG D 1 246 ? 54.26500 39.49800 83.79000 1.000 36.68000 246 ARG D O 1
ATOM 6837 N N . LEU E 1 35 ? 23.62500 -6.46600 -42.29200 1.000 23.97000 35 LEU E N 1
ATOM 6838 C CA . LEU E 1 35 ? 24.68300 -7.09100 -43.12100 1.000 28.44000 35 LEU E CA 1
ATOM 6839 C C . LEU E 1 35 ? 25.57300 -8.07600 -42.34500 1.000 25.29000 35 LEU E C 1
ATOM 6840 O O . LEU E 1 35 ? 25.92600 -7.84200 -41.19300 1.000 25.00000 35 LEU E O 1
ATOM 6845 N N . PRO E 1 36 ? 25.92100 -9.19300 -42.96700 1.000 23.51000 36 PRO E N 1
ATOM 6846 C CA . PRO E 1 36 ? 26.78800 -10.16100 -42.29700 1.000 21.49000 36 PRO E CA 1
ATOM 6847 C C . PRO E 1 36 ? 28.25700 -9.80000 -42.44000 1.000 25.15000 36 PRO E C 1
ATOM 6848 O O . PRO E 1 36 ? 28.68600 -9.15900 -43.40500 1.000 22.16000 36 PRO E O 1
ATOM 6852 N N . ASN E 1 37 ? 29.03300 -10.23000 -41.45400 1.000 22.34000 37 ASN E N 1
ATOM 6853 C CA . ASN E 1 37 ? 30.47200 -10.10100 -41.52100 1.000 19.80000 37 ASN E CA 1
ATOM 6854 C C . ASN E 1 37 ? 31.06900 -11.39600 -42.03900 1.000 18.92000 37 ASN E C 1
ATOM 6855 O O . ASN E 1 37 ? 30.51900 -12.47500 -41.83500 1.000 20.77000 37 ASN E O 1
ATOM 6860 N N . GLY E 1 38 ? 32.20600 -11.28100 -42.71300 1.000 20.57000 38 GLY E N 1
ATOM 6861 C CA . GLY E 1 38 ? 32.86500 -12.48000 -43.18300 1.000 19.38000 38 GLY E CA 1
ATOM 6862 C C . GLY E 1 38 ? 32.06100 -13.28300 -44.17900 1.000 21.82000 38 GLY E C 1
ATOM 6863 O O . GLY E 1 38 ? 32.16600 -14.51600 -44.19300 1.000 23.57000 38 GLY E O 1
ATOM 6864 N N . VAL E 1 39 ? 31.23100 -12.62200 -44.98800 1.000 21.81000 39 VAL E N 1
ATOM 6865 C CA . VAL E 1 39 ? 30.46400 -13.24400 -46.06800 1.000 19.76000 39 VAL E CA 1
ATOM 6866 C C . VAL E 1 39 ? 30.64400 -12.38200 -47.30600 1.000 19.17000 39 VAL E C 1
ATOM 6867 O O . VAL E 1 39 ? 30.29000 -11.19800 -47.29700 1.000 23.22000 39 VAL E O 1
ATOM 6871 N N . ALA E 1 40 ? 31.17600 -12.97000 -48.36800 1.000 17.98000 40 ALA E N 1
ATOM 6872 C CA . ALA E 1 40 ? 31.42000 -12.20400 -49.57600 1.000 16.79000 40 ALA E CA 1
ATOM 6873 C C . ALA E 1 40 ? 30.10900 -11.62600 -50.08400 1.000 17.94000 40 ALA E C 1
ATOM 6874 O O . ALA E 1 40 ? 29.11500 -12.34100 -50.20800 1.000 21.47000 40 ALA E O 1
ATOM 6876 N N . ILE E 1 41 ? 30.09300 -10.32200 -50.34200 1.000 19.06000 41 ILE E N 1
ATOM 6877 C CA . ILE E 1 41 ? 28.91600 -9.62600 -50.85300 1.000 17.08000 41 ILE E CA 1
ATOM 6878 C C . ILE E 1 41 ? 29.20600 -9.21700 -52.28400 1.000 21.71000 41 ILE E C 1
ATOM 6879 O O . ILE E 1 41 ? 30.24000 -8.59100 -52.55100 1.000 22.01000 41 ILE E O 1
ATOM 6884 N N . PHE E 1 42 ? 28.27700 -9.52800 -53.19400 1.000 22.22000 42 PHE E N 1
ATOM 6885 C CA . PHE E 1 42 ? 28.46700 -9.36200 -54.63000 1.000 18.69000 42 PHE E CA 1
ATOM 6886 C C . PHE E 1 42 ? 27.61100 -8.27300 -55.25400 1.000 22.75000 42 PHE E C 1
ATOM 6887 O O . PHE E 1 42 ? 27.97800 -7.75500 -56.30900 1.000 27.08000 42 PHE E O 1
ATOM 6895 N N . LYS E 1 43 ? 26.43800 -7.97500 -54.70400 1.000 24.87000 43 LYS E N 1
ATOM 6896 C CA . LYS E 1 43 ? 25.47200 -7.12300 -55.38400 1.000 25.53000 43 LYS E CA 1
ATOM 6897 C C . LYS E 1 43 ? 25.01500 -5.99000 -54.48600 1.000 26.67000 43 LYS E C 1
ATOM 6898 O O . LYS E 1 43 ? 24.84200 -6.18500 -53.27800 1.000 24.25000 43 LYS E O 1
ATOM 6904 N N . CYS E 1 44 ? 24.79300 -4.81500 -55.08700 1.000 27.28000 44 CYS E N 1
ATOM 6905 C CA . CYS E 1 44 ? 24.02100 -3.77000 -54.42200 1.000 23.55000 44 CYS E CA 1
ATOM 6906 C C . CYS E 1 44 ? 22.58800 -4.25400 -54.21600 1.000 28.62000 44 CYS E C 1
ATOM 6907 O O . CYS E 1 44 ? 22.07300 -5.07700 -54.98000 1.000 29.85000 44 CYS E O 1
ATOM 6910 N N . THR E 1 45 ? 21.93100 -3.73700 -53.17600 1.000 23.34000 45 THR E N 1
ATOM 6911 C CA . THR E 1 45 ? 20.53300 -4.06700 -52.95100 1.000 26.26000 45 THR E CA 1
ATOM 6912 C C . THR E 1 45 ? 19.60700 -2.85600 -52.95400 1.000 27.98000 45 THR E C 1
ATOM 6913 O O . THR E 1 45 ? 18.38700 -3.04500 -52.99800 1.000 28.74000 45 THR E O 1
ATOM 6917 N N . VAL E 1 46 ? 20.13300 -1.64100 -52.84900 1.000 24.88000 46 VAL E N 1
ATOM 6918 C CA . VAL E 1 46 ? 19.28400 -0.45000 -52.82900 1.000 26.40000 46 VAL E CA 1
ATOM 6919 C C . VAL E 1 46 ? 18.98800 -0.02100 -54.26600 1.000 26.89000 46 VAL E C 1
ATOM 6920 O O . VAL E 1 46 ? 19.91600 0.09100 -55.07900 1.000 28.96000 46 VAL E O 1
ATOM 6924 N N . PRO E 1 47 ? 17.72200 0.17700 -54.62400 1.000 32.98000 47 PRO E N 1
ATOM 6925 C CA . PRO E 1 47 ? 17.39000 0.45000 -56.03400 1.000 29.70000 47 PRO E CA 1
ATOM 6926 C C . PRO E 1 47 ? 17.96600 1.76900 -56.52700 1.000 29.40000 47 PRO E C 1
ATOM 6927 O O . PRO E 1 47 ? 18.08600 2.74500 -55.78300 1.000 32.53000 47 PRO E O 1
ATOM 6931 N N . ASN E 1 48 ? 18.30600 1.79200 -57.80900 1.000 29.21000 48 ASN E N 1
ATOM 6932 C CA . ASN E 1 48 ? 18.77800 2.97200 -58.53000 1.000 33.14000 48 ASN E CA 1
ATOM 6933 C C . ASN E 1 48 ? 20.19200 3.40900 -58.13000 1.000 29.93000 48 ASN E C 1
ATOM 6934 O O . ASN E 1 48 ? 20.66700 4.46200 -58.58600 1.000 26.97000 48 ASN E O 1
ATOM 6939 N N . THR E 1 49 ? 20.93600 2.58200 -57.40200 1.000 29.16000 49 THR E N 1
ATOM 6940 C CA . THR E 1 49 ? 22.26700 2.94500 -56.93400 1.000 23.97000 49 THR E CA 1
ATOM 6941 C C . THR E 1 49 ? 23.34000 2.20400 -57.71700 1.000 23.95000 49 THR E C 1
ATOM 6942 O O . THR E 1 49 ? 23.12900 1.08800 -58.19900 1.000 27.02000 49 THR E O 1
ATOM 6946 N N . ILE E 1 50 ? 24.50500 2.83700 -57.82500 1.000 23.99000 50 ILE E N 1
ATOM 6947 C CA . ILE E 1 50 ? 25.70000 2.20900 -58.36800 1.000 25.17000 50 ILE E CA 1
ATOM 6948 C C . ILE E 1 50 ? 26.86200 2.54200 -57.44200 1.000 25.08000 50 ILE E C 1
ATOM 6949 O O . ILE E 1 50 ? 26.89400 3.60700 -56.81500 1.000 24.99000 50 ILE E O 1
ATOM 6954 N N . ALA E 1 51 ? 27.79600 1.59300 -57.30900 1.000 24.43000 51 ALA E N 1
ATOM 6955 C CA . ALA E 1 51 ? 28.97500 1.74100 -56.45300 1.000 24.82000 51 ALA E CA 1
ATOM 6956 C C . ALA E 1 51 ? 30.22500 1.63700 -57.31700 1.000 23.13000 51 ALA E C 1
ATOM 6957 O O . ALA E 1 51 ? 30.67300 0.52600 -57.63500 1.000 24.38000 51 ALA E O 1
ATOM 6959 N N . LEU E 1 52 ? 30.78800 2.78000 -57.70700 1.000 18.77000 52 LEU E N 1
ATOM 6960 C CA . LEU E 1 52 ? 32.08000 2.78200 -58.37900 1.000 20.75000 52 LEU E CA 1
ATOM 6961 C C . LEU E 1 52 ? 33.16100 2.55800 -57.32600 1.000 21.00000 52 LEU E C 1
ATOM 6962 O O . LEU E 1 52 ? 33.22300 3.29900 -56.34000 1.000 21.93000 52 LEU E O 1
ATOM 6967 N N . THR E 1 53 ? 33.93100 1.47200 -57.46200 1.000 20.71000 53 THR E N 1
ATOM 6968 C CA . THR E 1 53 ? 34.94400 1.10200 -56.48500 1.000 14.78000 53 THR E CA 1
ATOM 6969 C C . THR E 1 53 ? 36.32700 1.03200 -57.12500 1.000 16.02000 53 THR E C 1
ATOM 6970 O O . THR E 1 53 ? 36.47500 0.68600 -58.30300 1.000 17.99000 53 THR E O 1
ATOM 6974 N N . PHE E 1 54 ? 37.35600 1.30900 -56.32500 1.000 14.16000 54 PHE E N 1
ATOM 6975 C CA . PHE E 1 54 ? 38.70100 1.43500 -56.86100 1.000 16.18000 54 PHE E CA 1
ATOM 6976 C C . PHE E 1 54 ? 39.70600 0.74900 -55.94000 1.000 16.91000 54 PHE E C 1
ATOM 6977 O O . PHE E 1 54 ? 39.77200 1.04800 -54.74400 1.000 19.92000 54 PHE E O 1
ATOM 6985 N N . ASP E 1 55 ? 40.48100 -0.17000 -56.49000 1.000 16.02000 55 ASP E N 1
ATOM 6986 C CA . ASP E 1 55 ? 41.39500 -0.97500 -55.69900 1.000 17.99000 55 ASP E CA 1
ATOM 6987 C C . ASP E 1 55 ? 42.82400 -0.48700 -55.89400 1.000 19.66000 55 ASP E C 1
ATOM 6988 O O . ASP E 1 55 ? 43.17000 0.08700 -56.93000 1.000 17.24000 55 ASP E O 1
ATOM 6993 N N . ASP E 1 56 ? 43.66000 -0.75900 -54.88900 1.000 21.11000 56 ASP E N 1
ATOM 6994 C CA . ASP E 1 56 ? 45.12900 -0.75100 -54.92000 1.000 18.00000 56 ASP E CA 1
ATOM 6995 C C . ASP E 1 56 ? 45.78400 0.61600 -54.68800 1.000 18.55000 56 ASP E C 1
ATOM 6996 O O . ASP E 1 56 ? 47.02200 0.68300 -54.72100 1.000 17.95000 56 ASP E O 1
ATOM 7001 N N . GLY E 1 57 ? 45.03700 1.68200 -54.42000 1.000 15.84000 57 GLY E N 1
ATOM 7002 C CA . GLY E 1 57 ? 45.65600 2.95900 -54.15100 1.000 13.47000 57 GLY E CA 1
ATOM 7003 C C . GLY E 1 57 ? 46.07200 3.13100 -52.69400 1.000 17.16000 57 GLY E C 1
ATOM 7004 O O . GLY E 1 57 ? 46.19900 2.16200 -51.92900 1.000 17.41000 57 GLY E O 1
ATOM 7005 N N . PRO E 1 58 ? 46.34800 4.37700 -52.28800 1.000 16.85000 58 PRO E N 1
ATOM 7006 C CA . PRO E 1 58 ? 46.30300 5.57800 -53.12500 1.000 18.67000 58 PRO E CA 1
ATOM 7007 C C . PRO E 1 58 ? 47.54800 5.70000 -53.97700 1.000 21.47000 58 PRO E C 1
ATOM 7008 O O . PRO E 1 58 ? 48.59100 5.15900 -53.60500 1.000 19.75000 58 PRO E O 1
ATOM 7012 N N . HIS E 1 59 ? 47.45000 6.43100 -55.08100 1.000 20.24000 59 HIS E N 1
ATOM 7013 C CA . HIS E 1 59 ? 48.57200 6.62200 -55.99600 1.000 21.27000 59 HIS E CA 1
ATOM 7014 C C . HIS E 1 59 ? 48.36900 7.97400 -56.67800 1.000 21.43000 59 HIS E C 1
ATOM 7015 O O . HIS E 1 59 ? 47.49300 8.75300 -56.28600 1.000 20.09000 59 HIS E O 1
ATOM 7022 N N . ILE E 1 60 ? 49.17200 8.26300 -57.70500 1.000 18.88000 60 ILE E N 1
ATOM 7023 C CA . ILE E 1 60 ? 49.26100 9.64200 -58.16300 1.000 21.32000 60 ILE E CA 1
ATOM 7024 C C . ILE E 1 60 ? 48.04800 10.10500 -58.96400 1.000 22.29000 60 ILE E C 1
ATOM 7025 O O . ILE E 1 60 ? 47.89000 11.31400 -59.15100 1.000 21.50000 60 ILE E O 1
ATOM 7030 N N . TRP E 1 61 ? 47.14900 9.20300 -59.37000 1.000 21.15000 61 TRP E N 1
ATOM 7031 C CA . TRP E 1 61 ? 45.93800 9.58000 -60.09600 1.000 20.03000 61 TRP E CA 1
ATOM 7032 C C . TRP E 1 61 ? 44.69700 9.61100 -59.21500 1.000 16.45000 61 TRP E C 1
ATOM 7033 O O . TRP E 1 61 ? 43.62500 9.99100 -59.68400 1.000 17.51000 61 TRP E O 1
ATOM 7044 N N . THR E 1 62 ? 44.81300 9.22800 -57.95000 1.000 18.85000 62 THR E N 1
ATOM 7045 C CA . THR E 1 62 ? 43.62600 9.05300 -57.11700 1.000 19.81000 62 THR E CA 1
ATOM 7046 C C . THR E 1 62 ? 42.93300 10.37800 -56.82200 1.000 17.77000 62 THR E C 1
ATOM 7047 O O . THR E 1 62 ? 41.70100 10.45700 -56.83600 1.000 17.67000 62 THR E O 1
ATOM 7051 N N . GLU E 1 63 ? 43.70600 11.41800 -56.51400 1.000 20.77000 63 GLU E N 1
ATOM 7052 C CA . GLU E 1 63 ? 43.11900 12.72900 -56.25900 1.000 19.79000 63 GLU E CA 1
ATOM 7053 C C . GLU E 1 63 ? 42.32000 13.21200 -57.47000 1.000 19.68000 63 GLU E C 1
ATOM 7054 O O . GLU E 1 63 ? 41.23800 13.79500 -57.32400 1.000 18.82000 63 GLU E O 1
ATOM 7060 N N . ASN E 1 64 ? 42.85200 12.98500 -58.67200 1.000 16.33000 64 ASN E N 1
ATOM 7061 C CA . ASN E 1 64 ? 42.13200 13.29400 -59.90200 1.000 14.83000 64 ASN E CA 1
ATOM 7062 C C . ASN E 1 64 ? 40.78300 12.57700 -59.93900 1.000 20.09000 64 ASN E C 1
ATOM 7063 O O . ASN E 1 64 ? 39.75800 13.17700 -60.28800 1.000 20.73000 64 ASN E O 1
ATOM 7068 N N . ALA E 1 65 ? 40.76600 11.27600 -59.62400 1.000 17.24000 65 ALA E N 1
ATOM 7069 C CA . ALA E 1 65 ? 39.50300 10.55500 -59.64400 1.000 13.09000 65 ALA E CA 1
ATOM 7070 C C . ALA E 1 65 ? 38.51700 11.16000 -58.66400 1.000 17.30000 65 ALA E C 1
ATOM 7071 O O . ALA E 1 65 ? 37.33500 11.32800 -58.99600 1.000 19.73000 65 ALA E O 1
ATOM 7073 N N . VAL E 1 66 ? 38.97500 11.48900 -57.44800 1.000 16.36000 66 VAL E N 1
ATOM 7074 C CA . VAL E 1 66 ? 38.07500 12.05400 -56.44500 1.000 15.15000 66 VAL E CA 1
ATOM 7075 C C . VAL E 1 66 ? 37.54900 13.40300 -56.90600 1.000 17.82000 66 VAL E C 1
ATOM 7076 O O . VAL E 1 66 ? 36.36600 13.71800 -56.72000 1.000 18.79000 66 VAL E O 1
ATOM 7080 N N . ASN E 1 67 ? 38.41000 14.21000 -57.54300 1.000 18.87000 67 ASN E N 1
ATOM 7081 C CA . ASN E 1 67 ? 37.97500 15.48700 -58.10900 1.000 17.28000 67 ASN E CA 1
ATOM 7082 C C . ASN E 1 67 ? 36.88500 15.29000 -59.15500 1.000 20.85000 67 ASN E C 1
ATOM 7083 O O . ASN E 1 67 ? 35.91800 16.06300 -59.20200 1.000 23.09000 67 ASN E O 1
ATOM 7088 N N . GLN E 1 68 ? 37.03000 14.27900 -60.02000 1.000 17.32000 68 GLN E N 1
ATOM 7089 C CA . GLN E 1 68 ? 36.01500 14.04600 -61.04600 1.000 16.93000 68 GLN E CA 1
ATOM 7090 C C . GLN E 1 68 ? 34.69300 13.63900 -60.42100 1.000 19.60000 68 GLN E C 1
ATOM 7091 O O . GLN E 1 68 ? 33.62700 14.13100 -60.81100 1.000 18.77000 68 GLN E O 1
ATOM 7097 N N . LEU E 1 69 ? 34.75000 12.72700 -59.45000 1.000 21.84000 69 LEU E N 1
ATOM 7098 C CA . LEU E 1 69 ? 33.52800 12.23800 -58.83500 1.000 19.080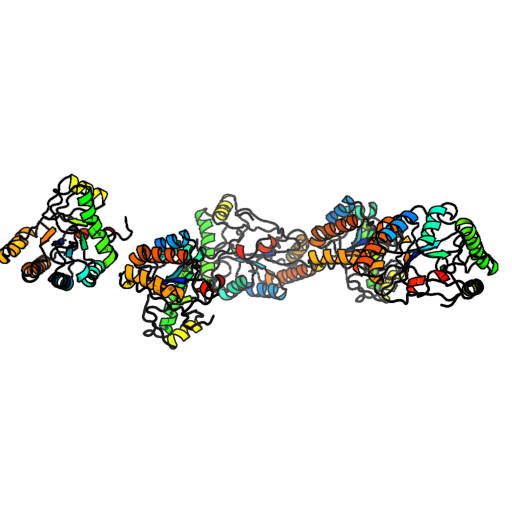00 69 LEU E CA 1
ATOM 7099 C C . LEU E 1 69 ? 32.78500 13.36900 -58.14500 1.000 21.29000 69 LEU E C 1
ATOM 7100 O O . LEU E 1 69 ? 31.56000 13.49200 -58.27900 1.000 20.37000 69 LEU E O 1
ATOM 7105 N N . GLU E 1 70 ? 33.51800 14.22800 -57.42400 1.000 24.63000 70 GLU E N 1
ATOM 7106 C CA . GLU E 1 70 ? 32.86500 15.28400 -56.65100 1.000 24.01000 70 GLU E CA 1
ATOM 7107 C C . GLU E 1 70 ? 32.25600 16.34100 -57.57000 1.000 24.14000 70 GLU E C 1
ATOM 7108 O O . GLU E 1 70 ? 31.18600 16.88600 -57.27000 1.000 26.02000 70 GLU E O 1
ATOM 7114 N N . ALA E 1 71 ? 32.91200 16.62700 -58.69900 1.000 19.17000 71 ALA E N 1
ATOM 7115 C CA . ALA E 1 71 ? 32.35000 17.56300 -59.66300 1.000 19.81000 71 ALA E CA 1
ATOM 7116 C C . ALA E 1 71 ? 31.01900 17.08400 -60.23200 1.000 23.77000 71 ALA E C 1
ATOM 7117 O O . ALA E 1 71 ? 30.24100 17.89800 -60.73700 1.000 26.11000 71 ALA E O 1
ATOM 7119 N N . ALA E 1 72 ? 30.76100 15.78100 -60.19200 1.000 23.94000 72 ALA E N 1
ATOM 7120 C CA . ALA E 1 72 ? 29.54400 15.18500 -60.70900 1.000 16.06000 72 ALA E CA 1
ATOM 7121 C C . ALA E 1 72 ? 28.58900 14.79100 -59.60600 1.000 20.97000 72 ALA E C 1
ATOM 7122 O O . ALA E 1 72 ? 27.59400 14.12200 -59.87600 1.000 24.96000 72 ALA E O 1
ATOM 7124 N N . GLY E 1 73 ? 28.85700 15.20200 -58.37000 1.000 18.36000 73 GLY E N 1
ATOM 7125 C CA . GLY E 1 73 ? 27.96500 14.86700 -57.28800 1.000 19.61000 73 GLY E CA 1
ATOM 7126 C C . GLY E 1 73 ? 28.00300 13.41300 -56.89500 1.000 25.19000 73 GLY E C 1
ATOM 7127 O O . GLY E 1 73 ? 27.04500 12.91700 -56.28800 1.000 24.85000 73 GLY E O 1
ATOM 7128 N N . MET E 1 74 ? 29.11100 12.72800 -57.17600 1.000 23.76000 74 MET E N 1
ATOM 7129 C CA . MET E 1 74 ? 29.22800 11.28700 -57.00200 1.000 26.48000 74 MET E CA 1
ATOM 7130 C C . MET E 1 74 ? 30.21000 10.93400 -55.88400 1.000 22.94000 74 MET E C 1
ATOM 7131 O O . MET E 1 74 ? 31.11800 11.70100 -55.54800 1.000 22.44000 74 MET E O 1
ATOM 7136 N N . LYS E 1 75 ? 30.03400 9.74000 -55.32100 1.000 23.74000 75 LYS E N 1
ATOM 7137 C CA . LYS E 1 75 ? 30.92100 9.21200 -54.29300 1.000 20.96000 75 LYS E CA 1
ATOM 7138 C C . LYS E 1 75 ? 31.64500 7.99300 -54.83500 1.000 20.35000 75 LYS E C 1
ATOM 7139 O O . LYS E 1 75 ? 31.14200 7.29000 -55.71800 1.000 22.77000 75 LYS E O 1
ATOM 7145 N N . GLY E 1 76 ? 32.84200 7.75500 -54.32100 1.000 21.68000 76 GLY E N 1
ATOM 7146 C CA . GLY E 1 76 ? 33.56500 6.53800 -54.64200 1.000 19.02000 76 GLY E CA 1
ATOM 7147 C C . GLY E 1 76 ? 33.86400 5.67900 -53.42900 1.000 19.17000 76 GLY E C 1
ATOM 7148 O O . GLY E 1 76 ? 33.81100 6.13500 -52.27800 1.000 16.24000 76 GLY E O 1
ATOM 7149 N N . THR E 1 77 ? 34.16700 4.41200 -53.68000 1.000 17.49000 77 THR E N 1
ATOM 7150 C CA . THR E 1 77 ? 34.65400 3.51300 -52.64700 1.000 16.85000 77 THR E CA 1
ATOM 7151 C C . THR E 1 77 ? 36.06000 3.10200 -53.03800 1.000 17.88000 77 THR E C 1
ATOM 7152 O O . THR E 1 77 ? 36.26800 2.60600 -54.15000 1.000 14.22000 77 THR E O 1
ATOM 7156 N N . PHE E 1 78 ? 37.01900 3.32200 -52.13500 1.000 15.16000 78 PHE E N 1
ATOM 7157 C CA . PHE E 1 78 ? 38.43500 3.10500 -52.42000 1.000 14.93000 78 PHE E CA 1
ATOM 7158 C C . PHE E 1 78 ? 38.99000 2.04700 -51.47900 1.000 16.04000 78 PHE E C 1
ATOM 7159 O O . PHE E 1 78 ? 39.05300 2.25600 -50.26100 1.000 15.43000 78 PHE E O 1
ATOM 7167 N N . PHE E 1 79 ? 39.36900 0.90900 -52.03200 1.000 14.30000 79 PHE E N 1
ATOM 7168 C CA . PHE E 1 79 ? 39.94600 -0.16700 -51.24500 1.000 14.89000 79 PHE E CA 1
ATOM 7169 C C . PHE E 1 79 ? 41.46700 -0.03300 -51.29700 1.000 18.08000 79 PHE E C 1
ATOM 7170 O O . PHE E 1 79 ? 42.09300 -0.34500 -52.31500 1.000 17.69000 79 PHE E O 1
ATOM 7178 N N . LEU E 1 80 ? 42.06300 0.43200 -50.19700 1.000 17.45000 80 LEU E N 1
ATOM 7179 C CA . LEU E 1 80 ? 43.44300 0.90400 -50.18300 1.000 16.11000 80 LEU E CA 1
ATOM 7180 C C . LEU E 1 80 ? 44.40900 -0.13100 -49.61600 1.000 15.87000 80 LEU E C 1
ATOM 7181 O O . LEU E 1 80 ? 44.04100 -1.00600 -48.83000 1.000 15.97000 80 LEU E O 1
ATOM 7186 N N . ASN E 1 81 ? 45.67300 0.01100 -49.99800 1.000 16.60000 81 ASN E N 1
ATOM 7187 C CA . ASN E 1 81 ? 46.75500 -0.72700 -49.36800 1.000 17.89000 81 ASN E CA 1
ATOM 7188 C C . ASN E 1 81 ? 47.55700 0.21100 -48.47200 1.000 17.13000 81 ASN E C 1
ATOM 7189 O O . ASN E 1 81 ? 47.48700 1.43500 -48.59100 1.000 16.56000 81 ASN E O 1
ATOM 7194 N N . GLY E 1 82 ? 48.31500 -0.37500 -47.55800 1.000 16.12000 82 GLY E N 1
ATOM 7195 C CA . GLY E 1 82 ? 49.26600 0.39900 -46.78700 1.000 14.20000 82 GLY E CA 1
ATOM 7196 C C . GLY E 1 82 ? 50.47400 0.75700 -47.63600 1.000 20.58000 82 GLY E C 1
ATOM 7197 O O . GLY E 1 82 ? 50.91700 1.91500 -47.67000 1.000 23.66000 82 GLY E O 1
ATOM 7198 N N . LYS E 1 83 ? 51.03000 -0.24200 -48.31300 1.000 14.27000 83 LYS E N 1
ATOM 7199 C CA . LYS E 1 83 ? 52.17400 -0.04700 -49.19500 1.000 19.68000 83 LYS E CA 1
ATOM 7200 C C . LYS E 1 83 ? 51.96500 -0.93100 -50.41000 1.000 19.62000 83 LYS E C 1
ATOM 7201 O O . LYS E 1 83 ? 51.94000 -2.15800 -50.28100 1.000 21.75000 83 LYS E O 1
ATOM 7207 N N . ASN E 1 84 ? 51.80600 -0.31800 -51.57600 1.000 17.67000 84 ASN E N 1
ATOM 7208 C CA . ASN E 1 84 ? 51.72500 -1.07900 -52.81200 1.000 17.98000 84 ASN E CA 1
ATOM 7209 C C . ASN E 1 84 ? 52.27000 -0.22700 -53.95500 1.000 20.54000 84 ASN E C 1
ATOM 7210 O O . ASN E 1 84 ? 53.47800 -0.23900 -54.21800 1.000 22.79000 84 ASN E O 1
ATOM 7215 N N . PHE E 1 85 ? 51.40700 0.56000 -54.59700 1.000 19.96000 85 PHE E N 1
ATOM 7216 C CA . PHE E 1 85 ? 51.87700 1.53900 -55.57000 1.000 17.49000 85 PHE E CA 1
ATOM 7217 C C . PHE E 1 85 ? 52.34400 2.81400 -54.88000 1.000 21.37000 85 PHE E C 1
ATOM 7218 O O . PHE E 1 85 ? 53.43700 3.31500 -55.15200 1.000 23.74000 85 PHE E O 1
ATOM 7226 N N . GLY E 1 86 ? 51.52200 3.35900 -53.99700 1.000 21.22000 86 GLY E N 1
ATOM 7227 C CA . GLY E 1 86 ? 51.94100 4.46200 -53.16600 1.000 21.16000 86 GLY E CA 1
ATOM 7228 C C . GLY E 1 86 ? 51.92600 3.99200 -51.73300 1.000 20.21000 86 GLY E C 1
ATOM 7229 O O . GLY E 1 86 ? 51.74700 2.79500 -51.49200 1.000 19.54000 86 GLY E O 1
ATOM 7230 N N . GLU E 1 87 ? 52.13000 4.91000 -50.78800 1.000 20.24000 87 GLU E N 1
ATOM 7231 C CA . GLU E 1 87 ? 52.00100 4.64000 -49.36000 1.000 24.40000 87 GLU E CA 1
ATOM 7232 C C . GLU E 1 87 ? 51.01600 5.62500 -48.74400 1.000 21.25000 87 GLU E C 1
ATOM 7233 O O . GLU E 1 87 ? 51.02300 6.81100 -49.09200 1.000 21.73000 87 GLU E O 1
ATOM 7239 N N . LEU E 1 88 ? 50.17100 5.12800 -47.83200 1.000 20.25000 88 LEU E N 1
ATOM 7240 C CA . LEU E 1 88 ? 49.17000 5.97500 -47.18400 1.000 18.21000 88 LEU E CA 1
ATOM 7241 C C . LEU E 1 88 ? 49.75400 7.29000 -46.68100 1.000 19.87000 88 LEU E C 1
ATOM 7242 O O . LEU E 1 88 ? 49.13700 8.35100 -46.83000 1.000 19.46000 88 LEU E O 1
ATOM 7247 N N . LYS E 1 89 ? 50.93100 7.23700 -46.06100 1.000 20.11000 89 LYS E N 1
ATOM 7248 C CA . LYS E 1 89 ? 51.49200 8.41000 -45.40500 1.000 19.66000 89 LYS E CA 1
ATOM 7249 C C . LYS E 1 89 ? 51.82900 9.55300 -46.36700 1.000 20.92000 89 LYS E C 1
ATOM 7250 O O . LYS E 1 89 ? 52.05400 10.68500 -45.90500 1.000 21.50000 89 LYS E O 1
ATOM 7256 N N . ASN E 1 90 ? 51.85500 9.31300 -47.67200 1.000 16.98000 90 ASN E N 1
ATOM 7257 C CA . ASN E 1 90 ? 52.09500 10.39900 -48.60900 1.000 18.56000 90 ASN E CA 1
ATOM 7258 C C . ASN E 1 90 ? 50.79300 11.02300 -49.14000 1.000 22.23000 90 ASN E C 1
ATOM 7259 O O . ASN E 1 90 ? 50.85600 11.90700 -50.00900 1.000 19.56000 90 ASN E O 1
ATOM 7264 N N . TYR E 1 91 ? 49.61700 10.60700 -48.62900 1.000 15.61000 91 TYR E N 1
ATOM 7265 C CA . TYR E 1 91 ? 48.35300 11.08000 -49.18000 1.000 16.21000 91 TYR E CA 1
ATOM 7266 C C . TYR E 1 91 ? 47.38300 11.49600 -48.09100 1.000 18.64000 91 TYR E C 1
ATOM 7267 O O . TYR E 1 91 ? 46.16500 11.39000 -48.26800 1.000 19.22000 91 TYR E O 1
ATOM 7276 N N . VAL E 1 92 ? 47.91500 12.02900 -46.98900 1.000 19.07000 92 VAL E N 1
ATOM 7277 C CA . VAL E 1 92 ? 47.08800 12.33300 -45.82100 1.000 15.16000 92 VAL E CA 1
ATOM 7278 C C . VAL E 1 92 ? 45.96300 13.31300 -46.14800 1.000 16.49000 92 VAL E C 1
ATOM 7279 O O . VAL E 1 92 ? 44.80600 13.02400 -45.81000 1.000 16.11000 92 VAL E O 1
ATOM 7283 N N . PRO E 1 93 ? 46.21800 14.46800 -46.78100 1.000 17.46000 93 PRO E N 1
ATOM 7284 C CA . PRO E 1 93 ? 45.08100 15.35600 -47.10400 1.000 16.22000 93 PRO E CA 1
ATOM 7285 C C . PRO E 1 93 ? 44.03300 14.65900 -47.95600 1.000 18.88000 93 PRO E C 1
ATOM 7286 O O . PRO E 1 93 ? 42.83300 14.77200 -47.67000 1.000 18.92000 93 PRO E O 1
ATOM 7290 N N . LEU E 1 94 ? 44.45600 13.88500 -48.96500 1.000 18.11000 94 LEU E N 1
ATOM 7291 C CA . LEU E 1 94 ? 43.49300 13.16300 -49.79200 1.000 17.43000 94 LEU E CA 1
ATOM 7292 C C . LEU E 1 94 ? 42.69900 12.14500 -48.97600 1.000 14.21000 94 LEU E C 1
ATOM 7293 O O . LEU E 1 94 ? 41.48100 12.03800 -49.13500 1.000 16.77000 94 LEU E O 1
ATOM 7298 N N . LEU E 1 95 ? 43.36000 11.38100 -48.10300 1.000 14.33000 95 LEU E N 1
ATOM 7299 C CA . LEU E 1 95 ? 42.61800 10.42700 -47.27200 1.000 17.08000 95 LEU E CA 1
ATOM 7300 C C . LEU E 1 95 ? 41.62600 11.13900 -46.34700 1.000 17.48000 95 LEU E C 1
ATOM 7301 O O . LEU E 1 95 ? 40.49300 10.67700 -46.15800 1.000 17.06000 95 LEU E O 1
ATOM 7306 N N . LYS E 1 96 ? 42.01600 12.29400 -45.80400 1.000 16.58000 96 LYS E N 1
ATOM 7307 C CA . LYS E 1 96 ? 41.12400 13.01900 -44.91100 1.000 16.57000 96 LYS E CA 1
ATOM 7308 C C . LYS E 1 96 ? 39.89100 13.50400 -45.65600 1.000 17.32000 96 LYS E C 1
ATOM 7309 O O . LYS E 1 96 ? 38.77500 13.48700 -45.11800 1.000 17.51000 96 LYS E O 1
ATOM 7315 N N . ARG E 1 97 ? 40.07800 13.95500 -46.89400 1.000 17.48000 97 ARG E N 1
ATOM 7316 C CA . ARG E 1 97 ? 38.95200 14.41000 -47.70100 1.000 13.46000 97 ARG E CA 1
ATOM 7317 C C . ARG E 1 97 ? 38.05800 13.23700 -48.08900 1.000 17.87000 97 ARG E C 1
ATOM 7318 O O . ARG E 1 97 ? 36.82800 13.36500 -48.07600 1.000 21.12000 97 ARG E O 1
ATOM 7326 N N . MET E 1 98 ? 38.65300 12.08200 -48.42100 1.000 17.37000 98 MET E N 1
ATOM 7327 C CA . MET E 1 98 ? 37.85600 10.88600 -48.68600 1.000 18.44000 98 MET E CA 1
ATOM 7328 C C . MET E 1 98 ? 36.95200 10.57600 -47.50600 1.000 18.84000 98 MET E C 1
ATOM 7329 O O . MET E 1 98 ? 35.78200 10.21900 -47.67800 1.000 19.02000 98 MET E O 1
ATOM 7334 N N . ARG E 1 99 ? 37.48500 10.68900 -46.29300 1.000 20.10000 99 ARG E N 1
ATOM 7335 C CA . ARG E 1 99 ? 36.70000 10.33600 -45.12100 1.000 20.19000 99 ARG E CA 1
ATOM 7336 C C . ARG E 1 99 ? 35.63200 11.39300 -44.83600 1.000 24.40000 99 ARG E C 1
ATOM 7337 O O . ARG E 1 99 ? 34.44800 11.06400 -44.68800 1.000 21.45000 99 ARG E O 1
ATOM 7345 N N . ALA E 1 100 ? 36.01800 12.67400 -44.80900 1.000 18.30000 100 ALA E N 1
ATOM 7346 C CA . ALA E 1 100 ? 35.06900 13.70300 -44.38000 1.000 21.30000 100 ALA E CA 1
ATOM 7347 C C . ALA E 1 100 ? 33.98100 13.95500 -45.42800 1.000 23.00000 100 ALA E C 1
ATOM 7348 O O . ALA E 1 100 ? 32.81800 14.19000 -45.07100 1.000 19.05000 100 ALA E O 1
ATOM 7350 N N . ASN E 1 101 ? 34.32900 13.89900 -46.72400 1.000 19.03000 101 ASN E N 1
ATOM 7351 C CA . ASN E 1 101 ? 33.34100 14.14000 -47.78100 1.000 19.02000 101 ASN E CA 1
ATOM 7352 C C . ASN E 1 101 ? 32.48400 12.92000 -48.08000 1.000 19.44000 101 ASN E C 1
ATOM 7353 O O . ASN E 1 101 ? 31.82000 12.89700 -49.12200 1.000 20.27000 101 ASN E O 1
ATOM 7358 N N . ARG E 1 102 ? 32.52200 11.89500 -47.22600 1.000 19.57000 102 ARG E N 1
ATOM 7359 C CA . ARG E 1 102 ? 31.60800 10.76400 -47.30200 1.000 22.04000 102 ARG E CA 1
ATOM 7360 C C . ARG E 1 102 ? 31.80700 9.92900 -48.56400 1.000 22.27000 102 ARG E C 1
ATOM 7361 O O . ARG E 1 102 ? 30.85400 9.35100 -49.09100 1.000 23.94000 102 ARG E O 1
ATOM 7369 N N . HIS E 1 103 ? 33.03100 9.85900 -49.07200 1.000 18.77000 103 HIS E N 1
ATOM 7370 C CA . HIS E 1 103 ? 33.41000 8.68100 -49.82500 1.000 18.16000 103 HIS E CA 1
ATOM 7371 C C . HIS E 1 103 ? 33.58400 7.53000 -48.83600 1.000 19.75000 103 HIS E C 1
ATOM 7372 O O . HIS E 1 103 ? 33.29300 7.65500 -47.64000 1.000 18.61000 103 HIS E O 1
ATOM 7379 N N . GLN E 1 104 ? 33.98100 6.36200 -49.31900 1.000 17.64000 104 GLN E N 1
ATOM 7380 C CA . GLN E 1 104 ? 34.21600 5.25300 -48.40900 1.000 17.97000 104 GLN E CA 1
ATOM 7381 C C . GLN E 1 104 ? 35.61900 4.71700 -48.60900 1.000 17.37000 104 GLN E C 1
ATOM 7382 O O . GLN E 1 104 ? 36.00900 4.40600 -49.74300 1.000 18.18000 104 GLN E O 1
ATOM 7388 N N . ILE E 1 105 ? 36.38500 4.67200 -47.52300 1.000 15.34000 105 ILE E N 1
ATOM 7389 C CA . ILE E 1 105 ? 37.65900 3.97100 -47.48500 1.000 15.17000 105 ILE E CA 1
ATOM 7390 C C . ILE E 1 105 ? 37.41600 2.56700 -46.94100 1.000 18.46000 105 ILE E C 1
ATOM 7391 O O . ILE E 1 105 ? 36.86300 2.39100 -45.84600 1.000 15.87000 105 ILE E O 1
ATOM 7396 N N . GLY E 1 106 ? 37.83100 1.55600 -47.70500 1.000 14.74000 106 GLY E N 1
ATOM 7397 C CA . GLY E 1 106 ? 37.85500 0.19500 -47.22800 1.000 14.66000 106 GLY E CA 1
ATOM 7398 C C . GLY E 1 106 ? 39.28700 -0.30800 -47.19200 1.000 15.97000 106 GLY E C 1
ATOM 7399 O O . GLY E 1 106 ? 40.21100 0.32600 -47.72700 1.000 18.17000 106 GLY E O 1
ATOM 7400 N N . SER E 1 107 ? 39.46900 -1.46000 -46.56700 1.000 15.06000 107 SER E N 1
ATOM 7401 C CA . SER E 1 107 ? 40.80100 -2.04200 -46.49900 1.000 18.11000 107 SER E CA 1
ATOM 7402 C C . SER E 1 107 ? 41.04300 -3.02600 -47.63900 1.000 17.22000 107 SER E C 1
ATOM 7403 O O . SER E 1 107 ? 40.18400 -3.84700 -47.96800 1.000 18.48000 107 SER E O 1
ATOM 7406 N N . HIS E 1 108 ? 42.22500 -2.94200 -48.23600 1.000 15.08000 108 HIS E N 1
ATOM 7407 C CA . HIS E 1 108 ? 42.66100 -3.92300 -49.22000 1.000 15.10000 108 HIS E CA 1
ATOM 7408 C C . HIS E 1 108 ? 43.88700 -4.68600 -48.72100 1.000 15.03000 108 HIS E C 1
ATOM 7409 O O . HIS E 1 108 ? 44.58700 -5.30200 -49.52400 1.000 18.33000 108 HIS E O 1
ATOM 7416 N N . THR E 1 109 ? 44.10300 -4.70200 -47.39200 1.000 13.35000 109 THR E N 1
ATOM 7417 C CA . THR E 1 109 ? 45.24400 -5.26300 -46.65500 1.000 13.25000 109 THR E CA 1
ATOM 7418 C C . THR E 1 109 ? 46.47700 -4.37400 -46.70100 1.000 13.37000 109 THR E C 1
ATOM 7419 O O . THR E 1 109 ? 46.56800 -3.44600 -47.51500 1.000 12.93000 109 THR E O 1
ATOM 7423 N N . TRP E 1 110 ? 47.45900 -4.69700 -45.85500 1.000 17.57000 110 TRP E N 1
ATOM 7424 C CA . TRP E 1 110 ? 48.64800 -3.86200 -45.71800 1.000 15.01000 110 TRP E CA 1
ATOM 7425 C C . TRP E 1 110 ? 49.45900 -3.81500 -47.00800 1.000 14.62000 110 TRP E C 1
ATOM 7426 O O . TRP E 1 110 ? 49.70800 -2.73100 -47.54100 1.000 16.20000 110 TRP E O 1
ATOM 7437 N N . ASP E 1 111 ? 49.87500 -4.98100 -47.54900 1.000 14.27000 111 ASP E N 1
ATOM 7438 C CA . ASP E 1 111 ? 50.71800 -4.90900 -48.74900 1.000 18.55000 111 ASP E CA 1
ATOM 7439 C C . ASP E 1 111 ? 50.35700 -5.93100 -49.82900 1.000 17.45000 111 ASP E C 1
ATOM 7440 O O . ASP E 1 111 ? 51.22100 -6.33000 -50.62100 1.000 18.42000 111 ASP E O 1
ATOM 7445 N N . HIS E 1 112 ? 49.09000 -6.32500 -49.91100 1.000 18.28000 112 HIS E N 1
ATOM 7446 C CA . HIS E 1 112 ? 48.50000 -6.99100 -51.06700 1.000 17.82000 112 HIS E CA 1
ATOM 7447 C C . HIS E 1 112 ? 49.03000 -8.39800 -51.37100 1.000 21.44000 112 HIS E C 1
ATOM 7448 O O . HIS E 1 112 ? 49.35400 -8.70100 -52.53000 1.000 19.04000 112 HIS E O 1
ATOM 7455 N N . PRO E 1 113 ? 49.03800 -9.31500 -50.40400 1.000 24.10000 113 PRO E N 1
ATOM 7456 C CA . PRO E 1 113 ? 49.39100 -10.70400 -50.70300 1.000 16.81000 113 PRO E CA 1
ATOM 7457 C C . PRO E 1 113 ? 48.15200 -11.51100 -51.07200 1.000 22.07000 113 PRO E C 1
ATOM 7458 O O . PRO E 1 113 ? 47.01500 -11.04700 -50.95400 1.000 19.53000 113 PRO E O 1
ATOM 7462 N N . TYR E 1 114 ? 48.39800 -12.75000 -51.49900 1.000 22.21000 114 TYR E N 1
ATOM 7463 C CA . TYR E 1 114 ? 47.33100 -13.73700 -51.65400 1.000 20.72000 114 TYR E CA 1
ATOM 7464 C C . TYR E 1 114 ? 46.94500 -14.23500 -50.26400 1.000 18.10000 114 TYR E C 1
ATOM 7465 O O . TYR E 1 114 ? 47.71200 -14.95900 -49.63100 1.000 21.02000 114 TYR E O 1
ATOM 7474 N N . LEU E 1 115 ? 45.77200 -13.83400 -49.77100 1.000 21.81000 115 LEU E N 1
ATOM 7475 C CA . LEU E 1 115 ? 45.44600 -14.08000 -48.36900 1.000 17.15000 115 LEU E CA 1
ATOM 7476 C C . LEU E 1 115 ? 45.28100 -15.55800 -48.04200 1.000 20.20000 115 LEU E C 1
ATOM 7477 O O . LEU E 1 115 ? 45.43700 -15.92800 -46.87200 1.000 22.55000 115 LEU E O 1
ATOM 7482 N N . THR E 1 116 ? 44.99700 -16.41900 -49.02900 1.000 18.73000 116 THR E N 1
ATOM 7483 C CA . THR E 1 116 ? 44.88500 -17.84600 -48.71800 1.000 21.96000 116 THR E CA 1
ATOM 7484 C C . THR E 1 116 ? 46.24200 -18.49500 -48.44500 1.000 23.68000 116 THR E C 1
ATOM 7485 O O . THR E 1 116 ? 46.27700 -19.61800 -47.93300 1.000 25.35000 116 THR E O 1
ATOM 7489 N N . GLN E 1 117 ? 47.34900 -17.83500 -48.78400 1.000 17.71000 117 GLN E N 1
ATOM 7490 C CA . GLN E 1 117 ? 48.68400 -18.37600 -48.53500 1.000 20.62000 117 GLN E CA 1
ATOM 7491 C C . GLN E 1 117 ? 49.27900 -17.90200 -47.21100 1.000 21.18000 117 GLN E C 1
ATOM 7492 O O . GLN E 1 117 ? 50.45900 -18.14100 -46.94000 1.000 20.58000 117 GLN E O 1
ATOM 7498 N N . LEU E 1 118 ? 48.48800 -17.26500 -46.36600 1.000 21.14000 118 LEU E N 1
ATOM 7499 C CA . LEU E 1 118 ? 48.96200 -16.80400 -45.07600 1.000 19.53000 118 LEU E CA 1
ATOM 7500 C C . LEU E 1 118 ? 48.23600 -17.55600 -43.97400 1.000 15.69000 118 LEU E C 1
ATOM 7501 O O . LEU E 1 118 ? 47.10300 -18.00400 -44.14600 1.000 18.16000 118 LEU E O 1
ATOM 7506 N N . SER E 1 119 ? 48.89500 -17.67600 -42.83400 1.000 16.32000 119 SER E N 1
ATOM 7507 C CA . SER E 1 119 ? 48.27000 -18.25200 -41.66100 1.000 17.02000 119 SER E CA 1
ATOM 7508 C C . SER E 1 119 ? 47.17600 -17.32400 -41.15200 1.000 17.67000 119 SER E C 1
ATOM 7509 O O . SER E 1 119 ? 47.09600 -16.15900 -41.53800 1.000 21.61000 119 SER E O 1
ATOM 7512 N N . ASP E 1 120 ? 46.31800 -17.85200 -40.27400 1.000 18.06000 120 ASP E N 1
ATOM 7513 C CA . ASP E 1 120 ? 45.26100 -17.02200 -39.70800 1.000 15.62000 120 ASP E CA 1
ATOM 7514 C C . ASP E 1 120 ? 45.84000 -15.79700 -38.99300 1.000 16.97000 120 ASP E C 1
ATOM 7515 O O . ASP E 1 120 ? 45.30600 -14.68700 -39.11400 1.000 19.55000 120 ASP E O 1
ATOM 7520 N N . ALA E 1 121 ? 46.96000 -15.96300 -38.28800 1.000 15.08000 121 ALA E N 1
ATOM 7521 C CA . ALA E 1 121 ? 47.57600 -14.84000 -37.58700 1.000 16.05000 121 ALA E CA 1
ATOM 7522 C C . ALA E 1 121 ? 48.13100 -13.79400 -38.55200 1.000 19.66000 121 ALA E C 1
ATOM 7523 O O . ALA E 1 121 ? 48.03900 -12.58700 -38.28300 1.000 21.70000 121 ALA E O 1
ATOM 7525 N N . ALA E 1 122 ? 48.76100 -14.22400 -39.65200 1.000 16.88000 122 ALA E N 1
ATOM 7526 C CA . ALA E 1 122 ? 49.31000 -13.25000 -40.59100 1.000 16.50000 122 ALA E CA 1
ATOM 7527 C C . ALA E 1 122 ? 48.21200 -12.57700 -41.42400 1.000 20.66000 122 ALA E C 1
ATOM 7528 O O . ALA E 1 122 ? 48.38700 -11.42800 -41.85200 1.000 19.88000 122 ALA E O 1
ATOM 7530 N N . VAL E 1 123 ? 47.09900 -13.27800 -41.68200 1.000 16.40000 123 VAL E N 1
ATOM 7531 C CA . VAL E 1 123 ? 45.94000 -12.63100 -42.28600 1.000 18.26000 123 VAL E CA 1
ATOM 7532 C C . VAL E 1 123 ? 45.43800 -11.51800 -41.37800 1.000 20.49000 123 VAL E C 1
ATOM 7533 O O . VAL E 1 123 ? 45.25800 -10.36800 -41.79900 1.000 21.20000 123 VAL E O 1
ATOM 7537 N N . ARG E 1 124 ? 45.22900 -11.84700 -40.10700 1.000 19.71000 124 ARG E N 1
ATOM 7538 C CA . ARG E 1 124 ? 44.78000 -10.86000 -39.14000 1.000 17.79000 124 ARG E CA 1
ATOM 7539 C C . ARG E 1 124 ? 45.72900 -9.67700 -39.07900 1.000 20.26000 124 ARG E C 1
ATOM 7540 O O . ARG E 1 124 ? 45.29100 -8.52300 -38.96100 1.000 22.53000 124 ARG E O 1
ATOM 7548 N N . LYS E 1 125 ? 47.03900 -9.93600 -39.13800 1.000 21.61000 125 LYS E N 1
ATOM 7549 C CA . LYS E 1 125 ? 47.98700 -8.82700 -39.05600 1.000 20.76000 125 LYS E CA 1
ATOM 7550 C C . LYS E 1 125 ? 48.00800 -8.00800 -40.34600 1.000 18.34000 125 LYS E C 1
ATOM 7551 O O . LYS E 1 125 ? 48.26600 -6.80100 -40.29900 1.000 20.04000 125 LYS E O 1
ATOM 7557 N N . GLN E 1 126 ? 47.70900 -8.61900 -41.49700 1.000 16.12000 126 GLN E N 1
ATOM 7558 C CA . GLN E 1 126 ? 47.57300 -7.81900 -42.71700 1.000 19.36000 126 GLN E CA 1
ATOM 7559 C C . GLN E 1 126 ? 46.45300 -6.80100 -42.58100 1.000 17.37000 126 GLN E C 1
ATOM 7560 O O . GLN E 1 126 ? 46.50400 -5.73300 -43.19900 1.000 16.13000 126 GLN E O 1
ATOM 7566 N N . MET E 1 127 ? 45.43700 -7.11800 -41.77400 1.000 17.45000 127 MET E N 1
ATOM 7567 C CA . MET E 1 127 ? 44.31800 -6.21200 -41.54800 1.000 14.95000 127 MET E CA 1
ATOM 7568 C C . MET E 1 127 ? 44.64600 -5.17100 -40.47500 1.000 19.93000 127 MET E C 1
ATOM 7569 O O . MET E 1 127 ? 44.45300 -3.96500 -40.69000 1.000 14.86000 127 MET E O 1
ATOM 7574 N N . THR E 1 128 ? 45.14000 -5.61900 -39.30300 1.000 19.35000 128 THR E N 1
ATOM 7575 C CA . THR E 1 128 ? 45.38000 -4.67100 -38.21100 1.000 20.37000 128 THR E CA 1
ATOM 7576 C C . THR E 1 128 ? 46.52400 -3.71800 -38.52600 1.000 18.52000 128 THR E C 1
ATOM 7577 O O . THR E 1 128 ? 46.49400 -2.56600 -38.07600 1.000 18.83000 128 THR E O 1
ATOM 7581 N N . ASP E 1 129 ? 47.51900 -4.15200 -39.31700 1.000 18.20000 129 ASP E N 1
ATOM 7582 C CA . ASP E 1 129 ? 48.58900 -3.22400 -39.69500 1.000 17.35000 129 ASP E CA 1
ATOM 7583 C C . ASP E 1 129 ? 48.02200 -2.06600 -40.49400 1.000 16.89000 129 ASP E C 1
ATOM 7584 O O . ASP E 1 129 ? 48.40400 -0.91200 -40.27600 1.000 19.83000 129 ASP E O 1
ATOM 7589 N N . PHE E 1 130 ? 47.07600 -2.35000 -41.39700 1.000 15.15000 130 PHE E N 1
ATOM 7590 C CA . PHE E 1 130 ? 46.44400 -1.27900 -42.15700 1.000 16.20000 130 PHE E CA 1
ATOM 7591 C C . PHE E 1 130 ? 45.61600 -0.38600 -41.24500 1.000 16.15000 130 PHE E C 1
ATOM 7592 O O . PHE E 1 130 ? 45.69000 0.84300 -41.34100 1.000 17.67000 130 PHE E O 1
ATOM 7600 N N . GLU E 1 131 ? 44.81500 -0.99300 -40.36000 1.000 14.34000 131 GLU E N 1
ATOM 7601 C CA . GLU E 1 131 ? 44.01300 -0.23200 -39.41500 1.000 14.87000 131 GLU E CA 1
ATOM 7602 C C . GLU E 1 131 ? 44.86700 0.75200 -38.61600 1.000 17.88000 131 GLU E C 1
ATOM 7603 O O . GLU E 1 131 ? 44.55200 1.94800 -38.54600 1.000 17.17000 131 GLU E O 1
ATOM 7609 N N . ASN E 1 132 ? 45.95700 0.27200 -38.00800 1.000 15.69000 132 ASN E N 1
ATOM 7610 C CA . ASN E 1 132 ? 46.74900 1.16300 -37.16300 1.000 16.96000 132 ASN E CA 1
ATOM 7611 C C . ASN E 1 132 ? 47.30400 2.33500 -37.96600 1.000 21.72000 132 ASN E C 1
ATOM 7612 O O . ASN E 1 132 ? 47.34300 3.47200 -37.47700 1.000 23.19000 132 ASN E O 1
ATOM 7617 N N . GLU E 1 133 ? 47.68500 2.09700 -39.22100 1.000 17.33000 133 GLU E N 1
ATOM 7618 C CA . GLU E 1 133 ? 48.29500 3.17200 -39.98200 1.000 16.68000 133 GLU E CA 1
ATOM 7619 C C . GLU E 1 133 ? 47.25000 4.15900 -40.49300 1.000 17.36000 133 GLU E C 1
ATOM 7620 O O . GLU E 1 133 ? 47.52300 5.36500 -40.58100 1.000 19.82000 133 GLU E O 1
ATOM 7626 N N . LEU E 1 134 ? 46.07000 3.68100 -40.88700 1.000 16.13000 134 LEU E N 1
ATOM 7627 C CA . LEU E 1 134 ? 45.02900 4.62600 -41.28000 1.000 16.30000 134 LEU E CA 1
ATOM 7628 C C . LEU E 1 134 ? 44.56700 5.44000 -40.07900 1.000 17.50000 134 LEU E C 1
ATOM 7629 O O . LEU E 1 134 ? 44.29600 6.64000 -40.20500 1.000 16.93000 134 LEU E O 1
ATOM 7634 N N . ARG E 1 135 ? 44.51500 4.81000 -38.89900 1.000 16.54000 135 ARG E N 1
ATOM 7635 C CA . ARG E 1 135 ? 44.07500 5.50100 -37.69200 1.000 19.31000 135 ARG E CA 1
ATOM 7636 C C . ARG E 1 135 ? 45.06900 6.57600 -37.28100 1.000 21.19000 135 ARG E C 1
ATOM 7637 O O . ARG E 1 135 ? 44.66900 7.68300 -36.90200 1.000 22.10000 135 ARG E O 1
ATOM 7645 N N . ARG E 1 136 ? 46.37000 6.28200 -37.38400 1.000 19.49000 136 ARG E N 1
ATOM 7646 C CA . ARG E 1 136 ? 47.37800 7.27700 -37.03900 1.000 19.86000 136 ARG E CA 1
ATOM 7647 C C . ARG E 1 136 ? 47.32300 8.48800 -37.96700 1.000 18.56000 136 ARG E C 1
ATOM 7648 O O . ARG E 1 136 ? 47.58900 9.61200 -37.53500 1.000 17.07000 136 ARG E O 1
ATOM 7656 N N . LEU E 1 137 ? 46.93000 8.29300 -39.22700 1.000 18.00000 137 LEU E N 1
ATOM 7657 C CA . LEU E 1 137 ? 46.97400 9.38100 -40.19800 1.000 18.26000 137 LEU E CA 1
ATOM 7658 C C . LEU E 1 137 ? 45.69800 10.21400 -40.23500 1.000 20.01000 137 LEU E C 1
ATOM 7659 O O . LEU E 1 137 ? 45.78100 11.43600 -40.38200 1.000 22.69000 137 LEU E O 1
ATOM 7664 N N . ILE E 1 138 ? 44.51600 9.59100 -40.15200 1.000 18.53000 138 ILE E N 1
ATOM 7665 C CA . ILE E 1 138 ? 43.26500 10.32500 -40.34700 1.000 16.29000 138 ILE E CA 1
ATOM 7666 C C . ILE E 1 138 ? 42.29900 10.12500 -39.19000 1.000 19.19000 138 ILE E C 1
ATOM 7667 O O . ILE E 1 138 ? 41.27700 10.81200 -39.10200 1.000 19.52000 138 ILE E O 1
ATOM 7672 N N . GLY E 1 139 ? 42.60800 9.19900 -38.28700 1.000 18.14000 139 GLY E N 1
ATOM 7673 C CA . GLY E 1 139 ? 41.84000 9.03700 -37.07200 1.000 15.95000 139 GLY E CA 1
ATOM 7674 C C . GLY E 1 139 ? 40.88200 7.86800 -37.07700 1.000 18.50000 139 GLY E C 1
ATOM 7675 O O . GLY E 1 139 ? 40.39600 7.49300 -36.00500 1.000 16.69000 139 GLY E O 1
ATOM 7676 N N . TYR E 1 140 ? 40.63400 7.26000 -38.24500 1.000 19.81000 140 TYR E N 1
ATOM 7677 C CA . TYR E 1 140 ? 39.66900 6.18900 -38.43800 1.000 17.46000 140 TYR E CA 1
ATOM 7678 C C . TYR E 1 140 ? 40.31600 4.94400 -39.04300 1.000 19.77000 140 TYR E C 1
ATOM 7679 O O . TYR E 1 140 ? 41.35800 5.01100 -39.70700 1.000 17.06000 140 TYR E O 1
ATOM 7688 N N . TYR E 1 141 ? 39.68100 3.79400 -38.81800 1.000 16.63000 141 TYR E N 1
ATOM 7689 C CA . TYR E 1 141 ? 40.02800 2.63600 -39.62800 1.000 15.92000 141 TYR E CA 1
ATOM 7690 C C . TYR E 1 141 ? 38.76100 1.95100 -40.12800 1.000 18.06000 141 TYR E C 1
ATOM 7691 O O . TYR E 1 141 ? 37.69600 2.07800 -39.51300 1.000 17.48000 141 TYR E O 1
ATOM 7700 N N . PRO E 1 142 ? 38.82700 1.26800 -41.26300 1.000 15.89000 142 PRO E N 1
ATOM 7701 C CA . PRO E 1 142 ? 37.59800 0.81500 -41.91300 1.000 18.00000 142 PRO E CA 1
ATOM 7702 C C . PRO E 1 142 ? 37.07700 -0.49600 -41.34500 1.000 20.96000 142 PRO E C 1
ATOM 7703 O O . PRO E 1 142 ? 37.78900 -1.25900 -40.68800 1.000 18.52000 142 PRO E O 1
ATOM 7707 N N . THR E 1 143 ? 35.79300 -0.73200 -41.61500 1.000 19.41000 143 THR E N 1
ATOM 7708 C CA . THR E 1 143 ? 35.12600 -1.99200 -41.32500 1.000 19.69000 143 THR E CA 1
ATOM 7709 C C . THR E 1 143 ? 34.74000 -2.75500 -42.58400 1.000 20.86000 143 THR E C 1
ATOM 7710 O O . THR E 1 143 ? 34.11900 -3.82100 -42.47300 1.000 20.79000 143 THR E O 1
ATOM 7714 N N . TYR E 1 144 ? 35.05600 -2.22200 -43.77000 1.000 16.03000 144 TYR E N 1
ATOM 7715 C CA . TYR E 1 144 ? 34.83300 -2.89000 -45.04100 1.000 14.79000 144 TYR E CA 1
ATOM 7716 C C . TYR E 1 144 ? 36.19000 -3.25400 -45.63000 1.000 19.39000 144 TYR E C 1
ATOM 7717 O O . TYR E 1 144 ? 37.14500 -2.47100 -45.54900 1.000 19.40000 144 TYR E O 1
ATOM 7726 N N . MET E 1 145 ? 36.28500 -4.43400 -46.23500 1.000 20.42000 145 MET E N 1
ATOM 7727 C CA . MET E 1 145 ? 37.51600 -4.80300 -46.91800 1.000 17.55000 145 MET E CA 1
ATOM 7728 C C . MET E 1 145 ? 37.19000 -5.55400 -48.20300 1.000 18.48000 145 MET E C 1
ATOM 7729 O O . MET E 1 145 ? 36.06800 -6.03600 -48.40500 1.000 18.43000 145 MET E O 1
ATOM 7734 N N . ARG E 1 146 ? 38.18200 -5.61000 -49.08900 1.000 16.71000 146 ARG E N 1
ATOM 7735 C CA . ARG E 1 146 ? 38.11500 -6.40300 -50.30900 1.000 18.73000 146 ARG E CA 1
ATOM 7736 C C . ARG E 1 146 ? 39.39800 -7.21700 -50.40900 1.000 20.61000 146 ARG E C 1
ATOM 7737 O O . ARG E 1 146 ? 40.49800 -6.63700 -50.34500 1.000 22.13000 146 ARG E O 1
ATOM 7745 N N . PRO E 1 147 ? 39.31100 -8.53800 -50.55900 1.000 19.75000 147 PRO E N 1
ATOM 7746 C CA . PRO E 1 147 ? 40.51400 -9.36900 -50.56200 1.000 17.36000 147 PRO E CA 1
ATOM 7747 C C . PRO E 1 147 ? 41.34000 -9.13800 -51.81400 1.000 19.20000 147 PRO E C 1
ATOM 7748 O O . PRO E 1 147 ? 40.79700 -9.07200 -52.92600 1.000 23.51000 147 PRO E O 1
ATOM 7752 N N . PRO E 1 148 ? 42.65700 -9.00700 -51.68500 1.000 18.23000 148 PRO E N 1
ATOM 7753 C CA . PRO E 1 148 ? 43.49400 -8.89600 -52.89000 1.000 18.12000 148 PRO E CA 1
ATOM 7754 C C . PRO E 1 148 ? 43.27100 -10.08800 -53.80900 1.000 19.81000 148 PRO E C 1
ATOM 7755 O O . PRO E 1 148 ? 43.08600 -11.21800 -53.35100 1.000 17.28000 148 PRO E O 1
ATOM 7759 N N . TYR E 1 149 ? 43.24700 -9.81300 -55.12000 1.000 23.80000 149 TYR E N 1
ATOM 7760 C CA . TYR E 1 149 ? 43.04900 -10.80300 -56.17800 1.000 20.05000 149 TYR E CA 1
ATOM 7761 C C . TYR E 1 149 ? 41.77000 -11.60700 -56.00800 1.000 20.18000 149 TYR E C 1
ATOM 7762 O O . TYR E 1 149 ? 41.61800 -12.66000 -56.64100 1.000 22.05000 149 TYR E O 1
ATOM 7771 N N . PHE E 1 150 ? 40.86100 -11.16700 -55.14800 1.000 18.23000 150 PHE E N 1
ATOM 7772 C CA . PHE E 1 150 ? 39.66200 -11.94200 -54.84600 1.000 24.42000 150 PHE E CA 1
ATOM 7773 C C . PHE E 1 150 ? 40.01700 -13.36200 -54.41200 1.000 23.45000 150 PHE E C 1
ATOM 7774 O O . PHE E 1 150 ? 39.28900 -14.31900 -54.69600 1.000 25.10000 150 PHE E O 1
ATOM 7782 N N . ASP E 1 151 ? 41.14900 -13.48200 -53.71500 1.000 21.01000 151 ASP E N 1
ATOM 7783 C CA . ASP E 1 151 ? 41.67500 -14.73900 -53.20500 1.000 16.65000 151 ASP E CA 1
ATOM 7784 C C . ASP E 1 151 ? 41.28000 -14.86000 -51.74200 1.000 18.67000 151 ASP E C 1
ATOM 7785 O O . ASP E 1 151 ? 41.70900 -14.05800 -50.90700 1.000 19.18000 151 ASP E O 1
ATOM 7790 N N . TYR E 1 152 ? 40.43600 -15.83500 -51.43300 1.000 19.56000 152 TYR E N 1
ATOM 7791 C CA . TYR E 1 152 ? 39.99600 -16.02700 -50.06200 1.000 21.23000 152 TYR E CA 1
ATOM 7792 C C . TYR E 1 152 ? 39.35200 -17.40100 -49.95700 1.000 20.75000 152 TYR E C 1
ATOM 7793 O O . TYR E 1 152 ? 38.82400 -17.92200 -50.93700 1.000 20.15000 152 TYR E O 1
ATOM 7802 N N . ASN E 1 153 ? 39.40100 -17.98000 -48.76100 1.000 20.11000 153 ASN E N 1
ATOM 7803 C CA . ASN E 1 153 ? 38.65600 -19.20700 -48.50600 1.000 21.31000 153 ASN E CA 1
ATOM 7804 C C . ASN E 1 153 ? 37.88700 -19.07000 -47.18700 1.000 24.43000 153 ASN E C 1
ATOM 7805 O O . ASN E 1 153 ? 37.85700 -17.98400 -46.59300 1.000 19.19000 153 ASN E O 1
ATOM 7810 N N . ALA E 1 154 ? 37.29500 -20.17000 -46.70000 1.000 22.02000 154 ALA E N 1
ATOM 7811 C CA . ALA E 1 154 ? 36.51800 -20.10000 -45.47000 1.000 21.40000 154 ALA E CA 1
ATOM 7812 C C . ALA E 1 154 ? 37.36000 -19.60500 -44.30600 1.000 26.31000 154 ALA E C 1
ATOM 7813 O O . ALA E 1 154 ? 36.84000 -18.94400 -43.39300 1.000 22.56000 154 ALA E O 1
ATOM 7815 N N . LYS E 1 155 ? 38.66100 -19.91900 -44.32200 1.000 25.44000 155 LYS E N 1
ATOM 7816 C CA . LYS E 1 155 ? 39.55100 -19.49400 -43.24400 1.000 27.47000 155 LYS E CA 1
ATOM 7817 C C . LYS E 1 155 ? 39.80700 -17.98600 -43.29100 1.000 24.24000 155 LYS E C 1
ATOM 7818 O O . LYS E 1 155 ? 39.76200 -17.32100 -42.25000 1.000 24.05000 155 LYS E O 1
ATOM 7824 N N . THR E 1 156 ? 40.06600 -17.43200 -44.48300 1.000 17.57000 156 THR E N 1
ATOM 7825 C CA . THR E 1 156 ? 40.17600 -15.98400 -44.63400 1.000 16.42000 156 THR E CA 1
ATOM 7826 C C . THR E 1 156 ? 38.91900 -15.27900 -44.12900 1.000 19.42000 156 THR E C 1
ATOM 7827 O O . THR E 1 156 ? 38.99900 -14.26700 -43.41800 1.000 19.19000 156 THR E O 1
ATOM 7831 N N . LEU E 1 157 ? 37.74100 -15.77000 -44.53300 1.000 18.11000 157 LEU E N 1
ATOM 7832 C CA . LEU E 1 157 ? 36.48800 -15.12900 -44.13700 1.000 18.67000 157 LEU E CA 1
ATOM 7833 C C . LEU E 1 157 ? 36.25000 -15.22900 -42.64100 1.000 20.39000 157 LEU E C 1
ATOM 7834 O O . LEU E 1 157 ? 35.69800 -14.29700 -42.04200 1.000 20.81000 157 LEU E O 1
ATOM 7839 N N . ALA E 1 158 ? 36.66500 -16.33600 -42.01600 1.000 20.92000 158 ALA E N 1
ATOM 7840 C CA . ALA E 1 158 ? 36.48100 -16.45600 -40.57300 1.000 21.03000 158 ALA E CA 1
ATOM 7841 C C . ALA E 1 158 ? 37.30500 -15.40600 -39.83800 1.000 19.03000 158 ALA E C 1
ATOM 7842 O O . ALA E 1 158 ? 36.84100 -14.84200 -38.83900 1.000 21.09000 158 ALA E O 1
ATOM 7844 N N . VAL E 1 159 ? 38.52300 -15.12500 -40.31000 1.000 14.96000 159 VAL E N 1
ATOM 7845 C CA . VAL E 1 159 ? 39.29600 -14.05100 -39.69200 1.000 19.05000 159 VAL E CA 1
ATOM 7846 C C . VAL E 1 159 ? 38.58100 -12.71400 -39.86900 1.000 18.06000 159 VAL E C 1
ATOM 7847 O O . VAL E 1 159 ? 38.51200 -11.90600 -38.93200 1.000 20.22000 159 VAL E O 1
ATOM 7851 N N . MET E 1 160 ? 38.01200 -12.47400 -41.05700 1.000 14.72000 160 MET E N 1
ATOM 7852 C CA . MET E 1 160 ? 37.29800 -11.22300 -41.30600 1.000 13.57000 160 MET E CA 1
ATOM 7853 C C . MET E 1 160 ? 36.06900 -11.11700 -40.40600 1.000 18.14000 160 MET E C 1
ATOM 7854 O O . MET E 1 160 ? 35.72600 -10.02500 -39.93800 1.000 15.54000 160 MET E O 1
ATOM 7859 N N . LYS E 1 161 ? 35.39400 -12.24200 -40.14600 1.000 17.33000 161 LYS E N 1
ATOM 7860 C CA . LYS E 1 161 ? 34.24000 -12.19100 -39.25800 1.000 18.97000 161 LYS E CA 1
ATOM 7861 C C . LYS E 1 161 ? 34.65600 -11.85300 -37.83000 1.000 21.14000 161 LYS E C 1
ATOM 7862 O O . LYS E 1 161 ? 34.02300 -11.00700 -37.18000 1.000 21.22000 161 LYS E O 1
ATOM 7868 N N . GLU E 1 162 ? 35.72600 -12.48900 -37.33100 1.000 17.47000 162 GLU E N 1
ATOM 7869 C CA . GLU E 1 162 ? 36.22100 -12.16900 -35.99300 1.000 22.29000 162 GLU E CA 1
ATOM 7870 C C . GLU E 1 162 ? 36.65400 -10.71200 -35.89900 1.000 20.23000 162 GLU E C 1
ATOM 7871 O O . GLU E 1 162 ? 36.46800 -10.07600 -34.85900 1.000 21.16000 162 GLU E O 1
ATOM 7877 N N . LEU E 1 163 ? 37.20500 -10.15900 -36.97800 1.000 19.49000 163 LEU E N 1
ATOM 7878 C CA . LEU E 1 163 ? 37.55500 -8.74800 -36.98100 1.000 17.86000 163 LEU E CA 1
ATOM 7879 C C . LEU E 1 163 ? 36.34800 -7.84500 -37.21500 1.000 19.48000 163 LEU E C 1
ATOM 7880 O O . LEU E 1 163 ? 36.48300 -6.62000 -37.10400 1.000 20.68000 163 LEU E O 1
ATOM 7885 N N . GLY E 1 164 ? 35.18500 -8.40700 -37.54900 1.000 14.95000 164 GLY E N 1
ATOM 7886 C CA . GLY E 1 164 ? 34.01400 -7.58100 -37.76800 1.000 16.15000 164 GLY E CA 1
ATOM 7887 C C . GLY E 1 164 ? 33.92800 -6.89300 -39.11700 1.000 18.30000 164 GLY E C 1
ATOM 7888 O O . GLY E 1 164 ? 33.31100 -5.83700 -39.21500 1.000 20.46000 164 GLY E O 1
ATOM 7889 N N . TYR E 1 165 ? 34.52400 -7.45700 -40.16300 1.000 18.57000 165 TYR E N 1
ATOM 7890 C CA . TYR E 1 165 ? 34.57100 -6.82700 -41.47800 1.000 18.80000 165 TYR E CA 1
ATOM 7891 C C . TYR E 1 165 ? 33.45200 -7.32000 -42.38400 1.000 24.13000 165 TYR E C 1
ATOM 7892 O O . TYR E 1 165 ? 33.15900 -8.52500 -42.43600 1.000 19.09000 165 TYR E O 1
ATOM 7901 N N . ARG E 1 166 ? 32.85700 -6.37500 -43.11600 1.000 21.12000 166 ARG E N 1
ATOM 7902 C CA . ARG E 1 166 ? 32.10900 -6.69100 -44.31900 1.000 17.69000 166 ARG E CA 1
ATOM 7903 C C . ARG E 1 166 ? 33.09600 -7.00800 -45.42000 1.000 16.72000 166 ARG E C 1
ATOM 7904 O O . ARG E 1 166 ? 34.03900 -6.24400 -45.64200 1.000 21.77000 166 ARG E O 1
ATOM 7912 N N . VAL E 1 167 ? 32.88500 -8.11500 -46.11900 1.000 15.07000 167 VAL E N 1
ATOM 7913 C CA . VAL E 1 167 ? 33.78300 -8.54700 -47.18300 1.000 17.51000 167 VAL E CA 1
ATOM 7914 C C . VAL E 1 167 ? 33.09400 -8.28900 -48.51600 1.000 19.45000 167 VAL E C 1
ATOM 7915 O O . VAL E 1 167 ? 32.02200 -8.85000 -48.78700 1.000 22.29000 167 VAL E O 1
ATOM 7919 N N . ILE E 1 168 ? 33.69000 -7.42800 -49.33900 1.000 17.06000 168 ILE E N 1
ATOM 7920 C CA . ILE E 1 168 ? 33.07600 -6.95800 -50.58000 1.000 15.91000 168 ILE E CA 1
ATOM 7921 C C . ILE E 1 168 ? 33.80500 -7.57200 -51.76400 1.000 16.55000 168 ILE E C 1
ATOM 7922 O O . ILE E 1 168 ? 35.01600 -7.38300 -51.91600 1.000 18.28000 168 ILE E O 1
ATOM 7927 N N . HIS E 1 169 ? 33.07300 -8.31700 -52.59200 1.000 18.24000 169 HIS E N 1
ATOM 7928 C CA . HIS E 1 169 ? 33.56500 -8.80300 -53.87600 1.000 16.99000 169 HIS E CA 1
ATOM 7929 C C . HIS E 1 169 ? 33.23600 -7.75300 -54.94300 1.000 21.85000 169 HIS E C 1
ATOM 7930 O O . HIS E 1 169 ? 33.53200 -6.57100 -54.74800 1.000 21.02000 169 HIS E O 1
ATOM 7937 N N . ALA E 1 170 ? 32.67400 -8.16300 -56.08400 1.000 25.55000 170 ALA E N 1
ATOM 7938 C CA . ALA E 1 170 ? 32.23800 -7.24800 -57.14200 1.000 23.93000 170 ALA E CA 1
ATOM 7939 C C . ALA E 1 170 ? 31.39300 -8.03000 -58.14000 1.000 25.79000 170 ALA E C 1
ATOM 7940 O O . ALA E 1 170 ? 31.42700 -9.26200 -58.16600 1.000 30.02000 170 ALA E O 1
ATOM 7942 N N . ASP E 1 171 ? 30.62700 -7.31200 -58.96200 1.000 26.52000 171 ASP E N 1
ATOM 7943 C CA . ASP E 1 171 ? 29.87800 -7.98600 -60.01300 1.000 26.99000 171 ASP E CA 1
ATOM 7944 C C . ASP E 1 171 ? 30.01500 -7.36400 -61.39700 1.000 29.81000 171 ASP E C 1
ATOM 7945 O O . ASP E 1 171 ? 29.45800 -7.91700 -62.35000 1.000 28.59000 171 ASP E O 1
ATOM 7950 N N . LEU E 1 172 ? 30.74300 -6.25700 -61.55000 1.000 25.48000 172 LEU E N 1
ATOM 7951 C CA . LEU E 1 172 ? 31.05000 -5.71600 -62.87200 1.000 23.18000 172 LEU E CA 1
ATOM 7952 C C . LEU E 1 172 ? 32.55600 -5.49700 -62.93800 1.000 24.69000 172 LEU E C 1
ATOM 7953 O O . LEU E 1 172 ? 33.07700 -4.52400 -62.38900 1.000 27.58000 172 LEU E O 1
ATOM 7958 N N . ASP E 1 173 ? 33.25500 -6.37900 -63.63200 1.000 24.58000 173 ASP E N 1
ATOM 7959 C CA . ASP E 1 173 ? 34.69500 -6.26200 -63.78500 1.000 26.92000 173 ASP E CA 1
ATOM 7960 C C . ASP E 1 173 ? 34.98000 -5.51600 -65.08600 1.000 27.16000 173 ASP E C 1
ATOM 7961 O O . ASP E 1 173 ? 34.73400 -6.04200 -66.17200 1.000 34.13000 173 ASP E O 1
ATOM 7966 N N . THR E 1 174 ? 35.50800 -4.29600 -64.98400 1.000 23.68000 174 THR E N 1
ATOM 7967 C CA . THR E 1 174 ? 35.79400 -3.51400 -66.18800 1.000 27.21000 174 THR E CA 1
ATOM 7968 C C . THR E 1 174 ? 37.05400 -3.96500 -66.91900 1.000 27.13000 174 THR E C 1
ATOM 7969 O O . THR E 1 174 ? 37.35400 -3.41700 -67.98900 1.000 23.66000 174 THR E O 1
ATOM 7973 N N . ASN E 1 175 ? 37.81500 -4.90400 -66.35000 1.000 23.91000 175 ASN E N 1
ATOM 7974 C CA . ASN E 1 175 ? 39.05900 -5.40000 -66.94200 1.000 27.47000 175 ASN E CA 1
ATOM 7975 C C . ASN E 1 175 ? 40.02000 -4.27400 -67.29100 1.000 28.67000 175 ASN E C 1
ATOM 7976 O O . ASN E 1 175 ? 40.77400 -4.36300 -68.26400 1.000 29.72000 175 ASN E O 1
ATOM 7981 N N . ASP E 1 176 ? 40.02700 -3.21500 -66.47800 1.000 31.23000 176 ASP E N 1
ATOM 7982 C CA . ASP E 1 176 ? 40.81500 -2.03500 -66.82100 1.000 24.90000 176 ASP E CA 1
ATOM 7983 C C . ASP E 1 176 ? 42.30500 -2.29800 -66.78400 1.000 26.76000 176 ASP E C 1
ATOM 7984 O O . ASP E 1 176 ? 43.06900 -1.51200 -67.35400 1.000 31.02000 176 ASP E O 1
ATOM 7989 N N . TRP E 1 177 ? 42.73900 -3.39100 -66.14900 1.000 29.16000 177 TRP E N 1
ATOM 7990 C CA . TRP E 1 177 ? 44.16200 -3.72100 -66.11700 1.000 31.04000 177 TRP E CA 1
ATOM 7991 C C . TRP E 1 177 ? 44.69600 -4.20800 -67.46200 1.000 34.38000 177 TRP E C 1
ATOM 7992 O O . TRP E 1 177 ? 45.92100 -4.28300 -67.61700 1.000 38.25000 177 TRP E O 1
ATOM 8003 N N . LYS E 1 178 ? 43.82800 -4.55500 -68.42700 1.000 33.55000 178 LYS E N 1
ATOM 8004 C CA . LYS E 1 178 ? 44.29800 -4.91600 -69.76000 1.000 38.77000 178 LYS E CA 1
ATOM 8005 C C . LYS E 1 178 ? 44.65200 -3.70100 -70.61100 1.000 37.26000 178 LYS E C 1
ATOM 8006 O O . LYS E 1 178 ? 45.32300 -3.87500 -71.63800 1.000 38.56000 178 LYS E O 1
ATOM 8012 N N . PHE E 1 179 ? 44.26600 -2.49000 -70.17800 1.000 31.05000 179 PHE E N 1
ATOM 8013 C CA . PHE E 1 179 ? 44.58000 -1.22800 -70.86400 1.000 34.97000 179 PHE E CA 1
ATOM 8014 C C . PHE E 1 179 ? 43.90100 -1.10100 -72.23000 1.000 37.36000 179 PHE E C 1
ATOM 8015 O O . PHE E 1 179 ? 44.37900 -0.37400 -73.10000 1.000 42.51000 179 PHE E O 1
ATOM 8023 N N . ASP E 1 180 ? 42.79700 -1.80400 -72.44300 1.000 36.61000 180 ASP E N 1
ATOM 8024 C CA . ASP E 1 180 ? 41.98200 -1.65000 -73.64400 1.000 29.96000 180 ASP E CA 1
ATOM 8025 C C . ASP E 1 180 ? 40.78800 -0.77800 -73.26200 1.000 34.03000 180 ASP E C 1
ATOM 8026 O O . ASP E 1 180 ? 39.75700 -1.27000 -72.79000 1.000 32.91000 180 ASP E O 1
ATOM 8031 N N . MET E 1 181 ? 40.92100 0.52900 -73.47300 1.000 30.34000 181 MET E N 1
ATOM 8032 C CA . MET E 1 181 ? 39.88900 1.43200 -72.96400 1.000 27.69000 181 MET E CA 1
ATOM 8033 C C . MET E 1 181 ? 38.56900 1.30600 -73.72600 1.000 31.26000 181 MET E C 1
ATOM 8034 O O . MET E 1 181 ? 37.49900 1.29100 -73.09400 1.000 27.95000 181 MET E O 1
ATOM 8039 N N . PRO E 1 182 ? 38.57200 1.19000 -75.06000 1.000 34.51000 182 PRO E N 1
ATOM 8040 C CA . PRO E 1 182 ? 37.28500 0.91900 -75.73500 1.000 31.61000 182 PRO E CA 1
ATOM 8041 C C . PRO E 1 182 ? 36.60800 -0.34100 -75.22000 1.000 29.63000 182 PRO E C 1
ATOM 8042 O O . PRO E 1 182 ? 35.38700 -0.34100 -75.01800 1.000 37.86000 182 PRO E O 1
ATOM 8046 N N . ALA E 1 183 ? 37.37300 -1.40800 -74.95600 1.000 33.05000 183 ALA E N 1
ATOM 8047 C CA . ALA E 1 183 ? 36.76000 -2.63800 -74.44800 1.000 34.86000 183 ALA E CA 1
ATOM 8048 C C . ALA E 1 183 ? 36.18700 -2.44900 -73.04000 1.000 31.79000 183 ALA E C 1
ATOM 8049 O O . ALA E 1 183 ? 35.07400 -2.91700 -72.75400 1.000 28.01000 183 ALA E O 1
ATOM 8051 N N . SER E 1 184 ? 36.91700 -1.74500 -72.15700 1.000 26.81000 184 SER E N 1
ATOM 8052 C CA . SER E 1 184 ? 36.43700 -1.53000 -70.78900 1.000 25.82000 184 SER E CA 1
ATOM 8053 C C . SER E 1 184 ? 35.14300 -0.72000 -70.76600 1.000 29.61000 184 SER E C 1
ATOM 8054 O O . SER E 1 184 ? 34.18900 -1.08000 -70.05800 1.000 27.12000 184 SER E O 1
ATOM 8057 N N . ILE E 1 185 ? 35.08700 0.38100 -71.53700 1.000 30.81000 185 ILE E N 1
ATOM 8058 C CA . ILE E 1 185 ? 33.87500 1.19800 -71.58700 1.000 22.00000 185 ILE E CA 1
ATOM 8059 C C . ILE E 1 185 ? 32.71200 0.38800 -72.14400 1.000 28.46000 185 ILE E C 1
ATOM 8060 O O . ILE E 1 185 ? 31.56900 0.50800 -71.67800 1.000 29.46000 185 ILE E O 1
ATOM 8065 N N . ALA E 1 186 ? 32.97800 -0.45500 -73.14700 1.000 26.68000 186 ALA E N 1
ATOM 8066 C CA . ALA E 1 186 ? 31.90300 -1.30300 -73.65700 1.000 29.89000 186 ALA E CA 1
ATOM 8067 C C . ALA E 1 186 ? 31.46900 -2.31600 -72.60200 1.000 28.32000 186 ALA E C 1
ATOM 8068 O O . ALA E 1 186 ? 30.26500 -2.54500 -72.41100 1.000 31.14000 186 ALA E O 1
ATOM 8070 N N . ALA E 1 187 ? 32.43400 -2.89500 -71.87000 1.000 27.04000 187 ALA E N 1
ATOM 8071 C CA . ALA E 1 187 ? 32.09900 -3.84000 -70.80300 1.000 24.56000 187 ALA E CA 1
ATOM 8072 C C . ALA E 1 187 ? 31.30800 -3.16900 -69.69300 1.000 27.55000 187 ALA E C 1
ATOM 8073 O O . ALA E 1 187 ? 30.35600 -3.75400 -69.15500 1.000 26.46000 187 ALA E O 1
ATOM 8075 N N . PHE E 1 188 ? 31.67500 -1.93200 -69.34500 1.000 27.31000 188 PHE E N 1
ATOM 8076 C CA . PHE E 1 188 ? 30.88800 -1.19700 -68.36600 1.000 23.10000 188 PHE E CA 1
ATOM 8077 C C . PHE E 1 188 ? 29.45500 -1.04300 -68.84900 1.000 27.03000 188 PHE E C 1
ATOM 8078 O O . PHE E 1 188 ? 28.51700 -1.43200 -68.15000 1.000 25.72000 188 PHE E O 1
ATOM 8086 N N . LYS E 1 189 ? 29.27400 -0.56800 -70.09300 1.000 28.10000 189 LYS E N 1
ATOM 8087 C CA . LYS E 1 189 ? 27.92900 -0.28100 -70.59900 1.000 29.97000 189 LYS E CA 1
ATOM 8088 C C . LYS E 1 189 ? 27.07300 -1.54200 -70.70700 1.000 29.42000 189 LYS E C 1
ATOM 8089 O O . LYS E 1 189 ? 25.86000 -1.50300 -70.45000 1.000 24.37000 189 LYS E O 1
ATOM 8095 N N . ALA E 1 190 ? 27.68000 -2.68000 -71.05100 1.000 31.42000 190 ALA E N 1
ATOM 8096 C CA . ALA E 1 190 ? 26.87700 -3.89700 -71.17100 1.000 29.77000 190 ALA E CA 1
ATOM 8097 C C . ALA E 1 190 ? 26.46300 -4.41900 -69.80500 1.000 32.73000 190 ALA E C 1
ATOM 8098 O O . ALA E 1 190 ? 25.42800 -5.08800 -69.68100 1.000 35.37000 190 ALA E O 1
ATOM 8100 N N . GLY E 1 191 ? 27.22700 -4.09700 -68.75600 1.000 33.07000 191 GLY E N 1
ATOM 8101 C CA . GLY E 1 191 ? 26.94100 -4.68900 -67.47000 1.000 26.07000 191 GLY E CA 1
ATOM 8102 C C . GLY E 1 191 ? 26.24500 -3.79100 -66.48200 1.000 25.96000 191 GLY E C 1
ATOM 8103 O O . GLY E 1 191 ? 25.73400 -4.30700 -65.48000 1.000 32.07000 191 GLY E O 1
ATOM 8104 N N . VAL E 1 192 ? 26.13400 -2.48200 -66.75800 1.000 27.71000 192 VAL E N 1
ATOM 8105 C CA . VAL E 1 192 ? 25.68600 -1.56000 -65.71000 1.000 28.06000 192 VAL E CA 1
ATOM 8106 C C . VAL E 1 192 ? 24.24600 -1.81500 -65.33400 1.000 25.60000 192 VAL E C 1
ATOM 8107 O O . VAL E 1 192 ? 23.86400 -1.62200 -64.17300 1.000 33.16000 192 VAL E O 1
ATOM 8111 N N . ALA E 1 193 ? 23.42300 -2.26500 -66.27800 1.000 29.78000 193 ALA E N 1
ATOM 8112 C CA . ALA E 1 193 ? 21.99800 -2.40300 -65.98300 1.000 32.93000 193 ALA E CA 1
ATOM 8113 C C . ALA E 1 193 ? 21.76000 -3.36600 -64.82800 1.000 28.78000 193 ALA E C 1
ATOM 8114 O O . ALA E 1 193 ? 20.90400 -3.11800 -63.97500 1.000 28.63000 193 ALA E O 1
ATOM 8116 N N . ASN E 1 194 ? 22.53100 -4.46100 -64.77000 1.000 34.34000 194 ASN E N 1
ATOM 8117 C CA . ASN E 1 194 ? 22.30200 -5.53500 -63.81300 1.000 31.84000 194 ASN E CA 1
ATOM 8118 C C . ASN E 1 194 ? 23.40800 -5.71800 -62.77700 1.000 33.53000 194 ASN E C 1
ATOM 8119 O O . ASN E 1 194 ? 23.20800 -6.47300 -61.82100 1.000 31.90000 194 ASN E O 1
ATOM 8124 N N . ASN E 1 195 ? 24.55800 -5.06200 -62.92900 1.000 35.37000 195 ASN E N 1
ATOM 8125 C CA . ASN E 1 195 ? 25.70600 -5.27300 -62.05200 1.000 31.63000 195 ASN E CA 1
ATOM 8126 C C . ASN E 1 195 ? 26.18400 -3.91300 -61.56900 1.000 32.57000 195 ASN E C 1
ATOM 8127 O O . ASN E 1 195 ? 26.66100 -3.10600 -62.37800 1.000 30.22000 195 ASN E O 1
ATOM 8132 N N . ARG E 1 196 ? 26.13200 -3.68600 -60.24600 1.000 22.76000 196 ARG E N 1
ATOM 8133 C CA . ARG E 1 196 ? 26.29800 -2.34400 -59.70900 1.000 25.64000 196 ARG E CA 1
ATOM 8134 C C . ARG E 1 196 ? 27.51100 -2.13800 -58.80100 1.000 27.22000 196 ARG E C 1
ATOM 8135 O O . ARG E 1 196 ? 27.73900 -1.00300 -58.36900 1.000 25.21000 196 ARG E O 1
ATOM 8143 N N . ILE E 1 197 ? 28.27200 -3.18000 -58.47600 1.000 24.34000 197 ILE E N 1
ATOM 8144 C CA . ILE E 1 197 ? 29.49700 -3.04700 -57.70500 1.000 21.33000 197 ILE E CA 1
ATOM 8145 C C . ILE E 1 197 ? 30.64200 -3.13100 -58.70800 1.000 23.04000 197 ILE E C 1
ATOM 8146 O O . ILE E 1 197 ? 31.04900 -4.22200 -59.12100 1.000 21.06000 197 ILE E O 1
ATOM 8151 N N . VAL E 1 198 ? 31.15900 -1.97200 -59.11400 1.000 20.15000 198 VAL E N 1
ATOM 8152 C CA . VAL E 1 198 ? 32.02500 -1.85500 -60.28500 1.000 21.54000 198 VAL E CA 1
ATOM 8153 C C . VAL E 1 198 ? 33.49000 -1.87900 -59.86400 1.000 19.11000 198 VAL E C 1
ATOM 8154 O O . VAL E 1 198 ? 33.92200 -1.07700 -59.02700 1.000 21.67000 198 VAL E O 1
ATOM 8158 N N . LEU E 1 199 ? 34.26400 -2.76800 -60.46500 1.000 17.31000 199 LEU E N 1
ATOM 8159 C CA . LEU E 1 199 ? 35.66100 -2.95700 -60.09100 1.000 20.31000 199 LEU E CA 1
ATOM 8160 C C . LEU E 1 199 ? 36.55500 -2.22500 -61.07500 1.000 16.90000 199 LEU E C 1
ATOM 8161 O O . LEU E 1 199 ? 36.55200 -2.53200 -62.26900 1.000 21.70000 199 LEU E O 1
ATOM 8166 N N . ALA E 1 200 ? 37.34400 -1.28900 -60.57000 1.000 15.95000 200 ALA E N 1
ATOM 8167 C CA . ALA E 1 200 ? 38.38400 -0.66100 -61.36200 1.000 16.96000 200 ALA E CA 1
ATOM 8168 C C . ALA E 1 200 ? 39.61500 -0.47700 -60.48000 1.000 19.74000 200 ALA E C 1
ATOM 8169 O O . ALA E 1 200 ? 39.60300 -0.76100 -59.27500 1.000 19.05000 200 ALA E O 1
ATOM 8171 N N . HIS E 1 201 ? 40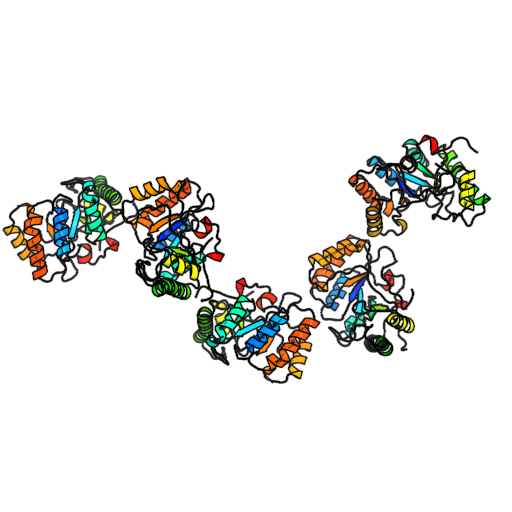.69200 -0.00200 -61.08200 1.000 16.57000 201 HIS E N 1
ATOM 8172 C CA . HIS E 1 201 ? 41.95000 0.17500 -60.36900 1.000 18.43000 201 HIS E CA 1
ATOM 8173 C C . HIS E 1 201 ? 42.42400 1.59600 -60.66400 1.000 21.25000 201 HIS E C 1
ATOM 8174 O O . HIS E 1 201 ? 42.91400 1.88700 -61.76000 1.000 20.81000 201 HIS E O 1
ATOM 8181 N N . ASP E 1 202 ? 42.25500 2.48700 -59.69000 1.000 19.25000 202 ASP E N 1
ATOM 8182 C CA . ASP E 1 202 ? 42.59700 3.88300 -59.91600 1.000 20.56000 202 ASP E CA 1
ATOM 8183 C C . ASP E 1 202 ? 44.10100 4.11100 -59.95700 1.000 23.47000 202 ASP E C 1
ATOM 8184 O O . ASP E 1 202 ? 44.53300 5.25100 -60.13100 1.000 24.88000 202 ASP E O 1
ATOM 8189 N N . VAL E 1 203 ? 44.91200 3.06600 -59.79000 1.000 22.54000 203 VAL E N 1
ATOM 8190 C CA . VAL E 1 203 ? 46.35900 3.23800 -59.90100 1.000 23.49000 203 VAL E CA 1
ATOM 8191 C C . VAL E 1 203 ? 46.81800 3.36800 -61.34500 1.000 22.49000 203 VAL E C 1
ATOM 8192 O O . VAL E 1 203 ? 47.96500 3.76300 -61.58000 1.000 20.68000 203 VAL E O 1
ATOM 8196 N N . HIS E 1 204 ? 45.95600 3.04600 -62.31800 1.000 22.68000 204 HIS E N 1
ATOM 8197 C CA . HIS E 1 204 ? 46.30500 3.12700 -63.73800 1.000 24.09000 204 HIS E CA 1
ATOM 8198 C C . HIS E 1 204 ? 45.86800 4.46900 -64.31100 1.000 21.98000 204 HIS E C 1
ATOM 8199 O O . HIS E 1 204 ? 44.69000 4.82400 -64.22000 1.000 22.41000 204 HIS E O 1
ATOM 8206 N N . GLU E 1 205 ? 46.81000 5.19600 -64.92900 1.000 21.16000 205 GLU E N 1
ATOM 8207 C CA . GLU E 1 205 ? 46.49200 6.50900 -65.47500 1.000 22.85000 205 GLU E CA 1
ATOM 8208 C C . GLU E 1 205 ? 45.31500 6.43400 -66.43700 1.000 30.16000 205 GLU E C 1
ATOM 8209 O O . GLU E 1 205 ? 44.35100 7.21000 -66.32000 1.000 27.36000 205 GLU E O 1
ATOM 8215 N N . THR E 1 206 ? 45.32000 5.43800 -67.33100 1.000 24.62000 206 THR E N 1
ATOM 8216 C CA . THR E 1 206 ? 44.22700 5.33000 -68.28500 1.000 22.63000 206 THR E CA 1
ATOM 8217 C C . THR E 1 206 ? 42.90600 5.08600 -67.57600 1.000 22.75000 206 THR E C 1
ATOM 8218 O O . THR E 1 206 ? 41.85800 5.53800 -68.05900 1.000 30.38000 206 THR E O 1
ATOM 8222 N N . THR E 1 207 ? 42.91700 4.40500 -66.42500 1.000 21.08000 207 THR E N 1
ATOM 8223 C CA . THR E 1 207 ? 41.65100 4.18800 -65.72100 1.000 21.22000 207 THR E CA 1
ATOM 8224 C C . THR E 1 207 ? 41.03400 5.51100 -65.28400 1.000 23.73000 207 THR E C 1
ATOM 8225 O O . THR E 1 207 ? 39.82100 5.71000 -65.41100 1.000 25.12000 207 THR E O 1
ATOM 8229 N N . VAL E 1 208 ? 41.85800 6.44400 -64.80600 1.000 23.22000 208 VAL E N 1
ATOM 8230 C CA . VAL E 1 208 ? 41.32300 7.70000 -64.28700 1.000 23.23000 208 VAL E CA 1
ATOM 8231 C C . VAL E 1 208 ? 41.04500 8.69300 -65.41600 1.000 20.58000 208 VAL E C 1
ATOM 8232 O O . VAL E 1 208 ? 40.02100 9.37900 -65.41500 1.000 20.88000 208 VAL E O 1
ATOM 8236 N N 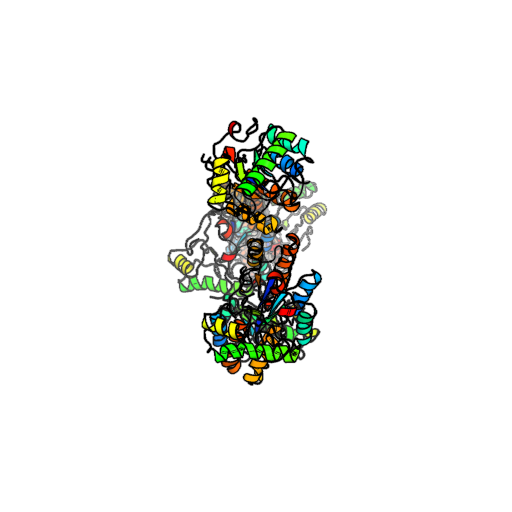. LYS E 1 209 ? 41.90300 8.74300 -66.42900 1.000 25.71000 209 LYS E N 1
ATOM 8237 C CA . LYS E 1 209 ? 41.76600 9.76800 -67.45400 1.000 23.28000 209 LYS E CA 1
ATOM 8238 C C . LYS E 1 209 ? 40.80500 9.38300 -68.56600 1.000 27.50000 209 LYS E C 1
ATOM 8239 O O . LYS E 1 209 ? 40.15200 10.27300 -69.12100 1.000 23.03000 209 LYS E O 1
ATOM 8245 N N . THR E 1 210 ? 40.63400 8.08700 -68.85400 1.000 25.37000 210 THR E N 1
ATOM 8246 C CA . THR E 1 210 ? 39.76200 7.66900 -69.94400 1.000 21.05000 210 THR E CA 1
ATOM 8247 C C . THR E 1 210 ? 38.54500 6.88200 -69.49100 1.000 25.17000 210 THR E C 1
ATOM 8248 O O . THR E 1 210 ? 37.41700 7.25400 -69.82200 1.000 28.35000 210 THR E O 1
ATOM 8252 N N . LEU E 1 211 ? 38.72400 5.80300 -68.72900 1.000 25.76000 211 LEU E N 1
ATOM 8253 C CA . LEU E 1 211 ? 37.56700 4.98400 -68.38400 1.000 18.03000 211 LEU E CA 1
ATOM 8254 C C . LEU E 1 211 ? 36.63000 5.72600 -67.44900 1.000 21.89000 211 LEU E C 1
ATOM 8255 O O . LEU E 1 211 ? 35.42500 5.81700 -67.71600 1.000 22.59000 211 LEU E O 1
ATOM 8260 N N . LEU E 1 212 ? 37.16600 6.28900 -66.35900 1.000 24.13000 212 LEU E N 1
ATOM 8261 C CA . LEU E 1 212 ? 36.30400 6.89500 -65.34300 1.000 20.77000 212 LEU E CA 1
ATOM 8262 C C . LEU E 1 212 ? 35.42100 8.02100 -65.88300 1.000 21.25000 212 LEU E C 1
ATOM 8263 O O . LEU E 1 212 ? 34.22800 8.04700 -65.52700 1.000 21.09000 212 LEU E O 1
ATOM 8268 N N . PRO E 1 213 ? 35.90900 8.95300 -66.71900 1.000 19.08000 213 PRO E N 1
ATOM 8269 C CA . PRO E 1 213 ? 34.98800 9.94200 -67.31300 1.000 18.70000 213 PRO E CA 1
ATOM 8270 C C . PRO E 1 213 ? 33.86500 9.31100 -68.11400 1.000 21.39000 213 PRO E C 1
ATOM 8271 O O . PRO E 1 213 ? 32.73400 9.81200 -68.07400 1.000 29.62000 213 PRO E O 1
ATOM 8275 N N . ALA E 1 214 ? 34.13400 8.21500 -68.83000 1.000 22.70000 214 ALA E N 1
ATOM 8276 C CA . ALA E 1 214 ? 33.05700 7.52300 -69.53100 1.000 21.50000 214 ALA E CA 1
ATOM 8277 C C . ALA E 1 214 ? 32.07500 6.90200 -68.54300 1.000 25.48000 214 ALA E C 1
ATOM 8278 O O . ALA E 1 214 ? 30.85700 6.94500 -68.75000 1.000 34.58000 214 ALA E O 1
ATOM 8280 N N . MET E 1 215 ? 32.57500 6.34300 -67.44500 1.000 27.19000 215 MET E N 1
ATOM 8281 C CA . MET E 1 215 ? 31.67400 5.77300 -66.44800 1.000 28.56000 215 MET E CA 1
ATOM 8282 C C . MET E 1 215 ? 30.77200 6.85200 -65.86700 1.000 27.81000 215 MET E C 1
ATOM 8283 O O . MET E 1 215 ? 29.56000 6.65700 -65.72200 1.000 26.58000 215 MET E O 1
ATOM 8288 N N . ILE E 1 216 ? 31.35300 8.00600 -65.52300 1.000 26.29000 216 ILE E N 1
ATOM 8289 C CA . ILE E 1 216 ? 30.55000 9.08600 -64.95900 1.000 27.48000 216 ILE E CA 1
ATOM 8290 C C . ILE E 1 216 ? 29.45700 9.49200 -65.93300 1.000 31.88000 216 ILE E C 1
ATOM 8291 O O . ILE E 1 216 ? 28.29100 9.66100 -65.54900 1.000 30.54000 216 ILE E O 1
ATOM 8296 N N . LYS E 1 217 ? 29.80100 9.58000 -67.22000 1.000 27.67000 217 LYS E N 1
ATOM 8297 C CA . LYS E 1 217 ? 28.83500 10.01000 -68.22100 1.000 27.51000 217 LYS E CA 1
ATOM 8298 C C . LYS E 1 217 ? 27.67200 9.03400 -68.32400 1.000 32.95000 217 LYS E C 1
ATOM 8299 O O . LYS E 1 217 ? 26.50000 9.43300 -68.26100 1.000 39.51000 217 LYS E O 1
ATOM 8305 N N . GLU E 1 218 ? 27.97800 7.73600 -68.41300 1.000 27.02000 218 GLU E N 1
ATOM 8306 C CA . GLU E 1 218 ? 26.92000 6.75200 -68.56200 1.000 28.88000 218 GLU E CA 1
ATOM 8307 C C . GLU E 1 218 ? 26.04600 6.67800 -67.32100 1.000 27.95000 218 GLU E C 1
ATOM 8308 O O . GLU E 1 218 ? 24.83000 6.45100 -67.42700 1.000 33.12000 218 GLU E O 1
ATOM 8314 N N . VAL E 1 219 ? 26.63300 6.87500 -66.14200 1.000 27.53000 219 VAL E N 1
ATOM 8315 C CA . VAL E 1 219 ? 25.83200 6.88400 -64.92600 1.000 28.50000 219 VAL E CA 1
ATOM 8316 C C . VAL E 1 219 ? 24.84000 8.03700 -64.94700 1.000 32.51000 219 VAL E C 1
ATOM 8317 O O . VAL E 1 219 ? 23.65100 7.85500 -64.64800 1.000 29.84000 219 VAL E O 1
ATOM 8321 N N . GLN E 1 220 ? 25.30600 9.24700 -65.29600 1.000 30.72000 220 GLN E N 1
ATOM 8322 C CA . GLN E 1 220 ? 24.35800 10.36100 -65.34600 1.000 34.58000 220 GLN E CA 1
ATOM 8323 C C . GLN E 1 220 ? 23.34400 10.17000 -66.47000 1.000 31.14000 220 GLN E C 1
ATOM 8324 O O . GLN E 1 220 ? 22.17600 10.53700 -66.30900 1.000 34.97000 220 GLN E O 1
ATOM 8330 N N . ARG E 1 221 ? 23.74500 9.57100 -67.59000 1.000 30.86000 221 ARG E N 1
ATOM 8331 C CA . ARG E 1 221 ? 22.77400 9.31300 -68.65000 1.000 29.58000 221 ARG E CA 1
ATOM 8332 C C . ARG E 1 221 ? 21.66400 8.37000 -68.18300 1.000 32.00000 221 ARG E C 1
ATOM 8333 O O . ARG E 1 221 ? 20.51100 8.52200 -68.59600 1.000 41.21000 221 ARG E O 1
ATOM 8341 N N . LEU E 1 222 ? 21.98600 7.37400 -67.35000 1.000 31.30000 222 LEU E N 1
ATOM 8342 C CA . LEU E 1 222 ? 20.97500 6.44900 -66.83100 1.000 26.19000 222 LEU E CA 1
ATOM 8343 C C . LEU E 1 222 ? 20.27500 6.94400 -65.57000 1.000 29.30000 222 LEU E C 1
ATOM 8344 O O . LEU E 1 222 ? 19.43300 6.21800 -65.02700 1.000 28.38000 222 LEU E O 1
ATOM 8349 N N . LYS E 1 223 ? 20.61300 8.14600 -65.08500 1.000 33.75000 223 LYS E N 1
ATOM 8350 C CA . LYS E 1 223 ? 20.02400 8.73400 -63.87300 1.000 28.91000 223 LYS E CA 1
ATOM 8351 C C . LYS E 1 223 ? 20.28200 7.87500 -62.63600 1.000 28.04000 223 LYS E C 1
ATOM 8352 O O . LYS E 1 223 ? 19.46200 7.81100 -61.71300 1.000 35.69000 223 LYS E O 1
ATOM 8358 N N . LEU E 1 224 ? 21.45400 7.26300 -62.57200 1.000 27.29000 224 LEU E N 1
ATOM 8359 C CA . LEU E 1 224 ? 21.77100 6.43000 -61.42100 1.000 31.56000 224 LEU E CA 1
ATOM 8360 C C . LEU E 1 224 ? 22.40400 7.24600 -60.29100 1.000 25.00000 224 LEU E C 1
ATOM 8361 O O . LEU E 1 224 ? 22.98100 8.31500 -60.50400 1.000 28.30000 224 LEU E O 1
ATOM 8366 N N . LYS E 1 225 ? 22.24900 6.73900 -59.07700 1.000 22.04000 225 LYS E N 1
ATOM 8367 C CA . LYS E 1 225 ? 22.79800 7.34700 -57.87100 1.000 24.33000 225 LYS E CA 1
ATOM 8368 C C . LYS E 1 225 ? 24.16800 6.72400 -57.57900 1.000 24.59000 225 LYS E C 1
ATOM 8369 O O . LYS E 1 225 ? 24.24900 5.60400 -57.06500 1.000 23.32000 225 LYS E O 1
ATOM 8375 N N . ALA E 1 226 ? 25.25100 7.45000 -57.86000 1.000 19.63000 226 ALA E N 1
ATOM 8376 C CA . ALA E 1 226 ? 26.59100 6.89900 -57.62400 1.000 23.90000 226 ALA E CA 1
ATOM 8377 C C . ALA E 1 226 ? 26.95700 7.13100 -56.16900 1.000 23.97000 226 ALA E C 1
ATOM 8378 O O . ALA E 1 226 ? 27.33900 8.23700 -55.77700 1.000 27.67000 226 ALA E O 1
ATOM 8380 N N . VAL E 1 227 ? 26.86200 6.07300 -55.36600 1.000 25.88000 227 VAL E N 1
ATOM 8381 C CA . VAL E 1 227 ? 27.05200 6.16000 -53.92700 1.000 20.20000 227 VAL E CA 1
ATOM 8382 C C . VAL E 1 227 ? 28.17900 5.23500 -53.49900 1.000 25.97000 227 VAL E C 1
ATOM 8383 O O . VAL E 1 227 ? 28.85700 4.63000 -54.34300 1.000 22.07000 227 VAL E O 1
ATOM 8387 N N . THR E 1 228 ? 28.42500 5.17000 -52.18400 1.000 25.32000 228 THR E N 1
ATOM 8388 C CA . THR E 1 228 ? 29.41400 4.26000 -51.63000 1.000 21.52000 228 THR E CA 1
ATOM 8389 C C . THR E 1 228 ? 28.85300 2.84300 -51.56300 1.000 27.60000 228 THR E C 1
ATOM 8390 O O . THR E 1 228 ? 27.63700 2.62400 -51.62900 1.000 25.55000 228 THR E O 1
ATOM 8394 N N . VAL E 1 229 ? 29.75500 1.87500 -51.37200 1.000 24.01000 229 VAL E N 1
ATOM 8395 C CA . VAL E 1 229 ? 29.31800 0.48600 -51.27600 1.000 21.79000 229 VAL E CA 1
ATOM 8396 C C . VAL E 1 229 ? 28.35400 0.32600 -50.11300 1.000 22.27000 229 VAL E C 1
ATOM 8397 O O . VAL E 1 229 ? 27.32700 -0.35100 -50.23200 1.000 24.64000 229 VAL E O 1
ATOM 8401 N N . GLY E 1 230 ? 28.65300 0.97200 -48.98200 1.000 20.61000 230 GLY E N 1
ATOM 8402 C CA . GLY E 1 230 ? 27.76300 0.90000 -47.83000 1.000 20.22000 230 GLY E CA 1
ATOM 8403 C C . GLY E 1 230 ? 26.36000 1.39500 -48.14100 1.000 25.34000 230 GLY E C 1
ATOM 8404 O O . GLY E 1 230 ? 25.37000 0.72900 -47.83100 1.000 27.06000 230 GLY E O 1
ATOM 8405 N N . GLU E 1 231 ? 26.25500 2.58300 -48.74200 1.000 25.86000 231 GLU E N 1
ATOM 8406 C CA . GLU E 1 231 ? 24.94500 3.09800 -49.10800 1.000 25.27000 231 GLU E CA 1
ATOM 8407 C C . GLU E 1 231 ? 24.22500 2.12900 -50.02500 1.000 27.00000 231 GLU E C 1
ATOM 8408 O O . GLU E 1 231 ? 23.04300 1.82900 -49.82300 1.000 23.24000 231 GLU E O 1
ATOM 8414 N N . CYS E 1 232 ? 24.93800 1.61000 -51.02800 1.000 25.67000 232 CYS E N 1
ATOM 8415 C CA . CYS E 1 232 ? 24.32500 0.72200 -51.99700 1.000 22.62000 232 CYS E CA 1
ATOM 8416 C C . CYS E 1 232 ? 23.90100 -0.59600 -51.37000 1.000 24.49000 232 CYS E C 1
ATOM 8417 O O . CYS E 1 232 ? 23.08400 -1.31200 -51.96000 1.000 27.25000 232 CYS E O 1
ATOM 8420 N N . LEU E 1 233 ? 24.38300 -0.90400 -50.16800 1.000 24.19000 233 LEU E N 1
ATOM 8421 C CA . LEU E 1 233 ? 23.92400 -2.06000 -49.40800 1.000 20.40000 233 LEU E CA 1
ATOM 8422 C C . LEU E 1 233 ? 22.97500 -1.69800 -48.27400 1.000 19.20000 233 LEU E C 1
ATOM 8423 O O . LEU E 1 233 ? 22.58400 -2.58500 -47.51200 1.000 21.37000 233 LEU E O 1
ATOM 8428 N N . GLY E 1 234 ? 22.61300 -0.42500 -48.11700 1.000 20.60000 234 GLY E N 1
ATOM 8429 C CA . GLY E 1 234 ? 21.70300 -0.03600 -47.06100 1.000 16.76000 234 GLY E CA 1
ATOM 8430 C C . GLY E 1 234 ? 22.35100 0.23800 -45.72400 1.000 26.53000 234 GLY E C 1
ATOM 8431 O O . GLY E 1 234 ? 21.65400 0.24000 -44.69900 1.000 26.68000 234 GLY E O 1
ATOM 8432 N N . GLU E 1 235 ? 23.66600 0.45100 -45.68900 1.000 25.20000 235 GLU E N 1
ATOM 8433 C CA . GLU E 1 235 ? 24.39200 0.68000 -44.44700 1.000 24.15000 235 GLU E CA 1
ATOM 8434 C C . GLU E 1 235 ? 24.98400 2.09000 -44.44100 1.000 26.53000 235 GLU E C 1
ATOM 8435 O O . GLU E 1 235 ? 25.82200 2.41900 -45.30500 1.000 22.27000 235 GLU E O 1
ATOM 8441 N N . PRO E 1 236 ? 24.57300 2.96000 -43.52400 1.000 27.90000 236 PRO E N 1
ATOM 8442 C CA . PRO E 1 236 ? 24.99900 4.36500 -43.56000 1.000 23.59000 236 PRO E CA 1
ATOM 8443 C C . PRO E 1 236 ? 26.39200 4.55100 -42.95700 1.000 25.58000 236 PRO E C 1
ATOM 8444 O O . PRO E 1 236 ? 27.02800 3.61300 -42.46600 1.000 26.60000 236 PRO E O 1
ATOM 8448 N N . TYR E 1 237 ? 26.84500 5.81200 -42.98600 1.000 28.20000 237 TYR E N 1
ATOM 8449 C CA . TYR E 1 237 ? 28.22900 6.16400 -42.64400 1.000 23.22000 237 TYR E CA 1
ATOM 8450 C C . TYR E 1 237 ? 28.65400 5.67100 -41.25300 1.000 21.90000 237 TYR E C 1
ATOM 8451 O O . TYR E 1 237 ? 29.81200 5.28400 -41.05300 1.000 24.39000 237 TYR E O 1
ATOM 8460 N N . ALA E 1 238 ? 27.75200 5.68500 -40.27700 1.000 20.93000 238 ALA E N 1
ATOM 8461 C CA . ALA E 1 238 ? 28.14000 5.33600 -38.91300 1.000 20.20000 238 ALA E CA 1
ATOM 8462 C C . ALA E 1 238 ? 28.70900 3.93100 -38.78300 1.000 26.47000 238 ALA E C 1
ATOM 8463 O O . ALA E 1 238 ? 29.29000 3.61300 -37.73700 1.000 27.78000 238 ALA E O 1
ATOM 8465 N N . TYR E 1 239 ? 28.55600 3.08100 -39.79700 1.000 26.63000 239 TYR E N 1
ATOM 8466 C CA . TYR E 1 239 ? 29.02700 1.70700 -39.72900 1.000 25.45000 239 TYR E CA 1
ATOM 8467 C C . TYR E 1 239 ? 30.25200 1.45700 -40.59500 1.000 24.16000 239 TYR E C 1
ATOM 8468 O O . TYR E 1 239 ? 30.67600 0.30500 -40.71200 1.000 24.42000 239 TYR E O 1
ATOM 8477 N N . TRP E 1 240 ? 30.79600 2.48100 -41.25400 1.000 21.66000 240 TRP E N 1
ATOM 8478 C CA . TRP E 1 240 ? 31.92800 2.26800 -42.14600 1.000 20.68000 240 TRP E CA 1
ATOM 8479 C C . TRP E 1 240 ? 33.27400 2.30000 -41.43400 1.000 22.27000 240 TRP E C 1
ATOM 8480 O O . TRP E 1 240 ? 34.26900 1.81900 -41.99500 1.000 19.75000 240 TRP E O 1
ATOM 8491 N N . TYR E 1 241 ? 33.34700 2.89500 -40.24500 1.000 24.14000 241 TYR E N 1
ATOM 8492 C CA . TYR E 1 241 ? 34.62200 3.06500 -39.56800 1.000 18.80000 241 TYR E CA 1
ATOM 8493 C C . TYR E 1 241 ? 34.47600 2.78400 -38.09100 1.000 17.90000 241 TYR E C 1
ATOM 8494 O O . TYR E 1 241 ? 33.37400 2.74100 -37.54300 1.000 24.70000 241 TYR E O 1
ATOM 8503 N N . ARG E 1 242 ? 35.62500 2.56100 -37.47100 1.000 22.22000 242 ARG E N 1
ATOM 8504 C CA . ARG E 1 242 ? 35.80900 2.54100 -36.02900 1.000 16.61000 242 ARG E CA 1
ATOM 8505 C C . ARG E 1 242 ? 36.92400 3.51800 -35.69300 1.000 14.69000 242 ARG E C 1
ATOM 8506 O O . ARG E 1 242 ? 37.70900 3.90600 -36.56200 1.000 17.68000 242 ARG E O 1
ATOM 8514 N N . VAL E 1 243 ? 36.95200 3.98600 -34.44300 1.000 19.55000 243 VAL E N 1
ATOM 8515 C CA . VAL E 1 243 ? 37.99600 4.89100 -33.97200 1.000 19.09000 243 VAL E CA 1
ATOM 8516 C C . VAL E 1 243 ? 38.73600 4.31600 -32.76700 1.000 20.68000 243 VAL E C 1
ATOM 8517 O O . VAL E 1 243 ? 39.96600 4.34000 -32.70700 1.000 26.48000 243 VAL E O 1
ATOM 8521 N N . THR E 1 244 ? 38.00600 3.81300 -31.79400 1.000 23.85000 244 THR E N 1
ATOM 8522 C CA . THR E 1 244 ? 38.64300 3.27600 -30.59800 1.000 24.51000 244 THR E CA 1
ATOM 8523 C C . THR E 1 244 ? 39.46800 2.04700 -30.95800 1.000 24.02000 244 THR E C 1
ATOM 8524 O O . THR E 1 244 ? 38.98700 1.18200 -31.69200 1.000 24.44000 244 THR E O 1
ATOM 8528 N N . PRO E 1 245 ? 40.71600 1.94700 -30.50900 1.000 30.90000 245 PRO E N 1
ATOM 8529 C CA . PRO E 1 245 ? 41.51200 0.74700 -30.82400 1.000 28.24000 245 PRO E CA 1
ATOM 8530 C C . PRO E 1 245 ? 40.85700 -0.52500 -30.29300 1.000 25.99000 245 PRO E C 1
ATOM 8531 O O . PRO E 1 245 ? 40.03800 -0.50800 -29.37200 1.000 28.03000 245 PRO E O 1
ATOM 8535 N N . ARG E 1 246 ? 41.24100 -1.64900 -30.88400 1.000 32.21000 246 ARG E N 1
ATOM 8536 C CA . ARG E 1 246 ? 40.68100 -2.95100 -30.50000 1.000 36.01000 246 ARG E CA 1
ATOM 8537 C C . ARG E 1 246 ? 41.01000 -3.34600 -29.05500 1.000 27.64000 246 ARG E C 1
ATOM 8538 O O . ARG E 1 246 ? 42.17900 -3.38600 -28.67700 1.000 38.52000 246 ARG E O 1
#

Radius of gyration: 49.43 Å; Cα contacts (8 Å, |Δi|>4): 2270; chains: 5; bounding box: 79×78×158 Å

Foldseek 3Di:
DAWLDEDAAFDDPLEFAAEAEADDADQVVLQCVVQVVLVAAYEYAYACDERHHPQVCLVVLQCNLVVAHFYAHAFHYADQLVPDDLVVLLCSQVVQQVVSCVRNQKGFQEHEYHVNHDDPSSSVSRNVVNHHYYDFDQELVCVVVPQVSSLVSCVVCVVPTRRYYDHSNDPCCSPRVSVSNSVVSVVSSGHHYHSCVSRVHDSVRTIDRDRD/DAWLDEDAAFDAPQEFAAEAEEDDDDCVVLLVVVQVVLPAAYEYAYECDERHHCQVQLVVLLCNLVVAHAYHHAFHYADQLVPDPLVVLLCSQVVQQVVSCVRNQKGWQEHEYHVNHDDSSSSVSRNVVNHHYYDFDQELPVVVVPLVSSLVSCVVCCVPTRRYYYHSNDPCCRPRVSVSNSVVSVVVSGHRHHRCVSRVHDSVRTIDRDDD/DAWLDEDAAFDDPQEFEAEAEEDDADCVVLQCVVQVVLPAAYEYAYECDERDHPQVQLVVLLCCLVVAHAYAHQFHYQDQLVPDDLVVLLCSQVVQQVVSCVRNQKHFQEHEYHVNHDDSSSSVSRNVVNHHYYYFDQELVCVVVPQVSSLVSCVVCVVPTRRYYHHSNDPCCSVPVSVSNSVVSVVVVGHRHHSCVSRVHGSVRTIDRDRD/DAWLDEDEAFDDPLEFAAEAEEDDADCVVLLVVVQVVLVAAYEYAYECDERHHPVVQLVVLLCNLVVAHAYHHQFHYQDQLVVDDLVVLLCSQVVQQVVSCVRNQKGWQEHEYRVNHDDSSSSVSRNVVNHDYYDFDQELVCVVVPQVSSLVSCVVRVVPTRRYYDHSNDPCCSPPVSVSNSVVSVVVVGHRHHSCVSRVHDSVRTIDRDRD/DAALDEDAAFDDPLEFAAEAEEDDDDQVLLLCVVQVVLVAAYEYAYECDERHHPVVCLVVLLCCLVVAHAYAHAFHYADQLVPDDLVVLLCSQVVQQVVSCVRRQKHWQEHEYHVNHDDSSSSVSRNVVNHDYYDFDQELPCVVVPQVSSLVSCVVPVVPTRRYYDHSNDPCCSPRNSVSNSVVSVVSVGHRHHSCVSRVHDSVRTIDRDDD

Solvent-accessible surface area: 42622 Å² total; per-residue (Å²): 93,73,41,8,73,23,22,90,93,20,100,57,51,8,5,0,0,0,0,0,4,14,2,0,39,105,57,0,95,59,0,0,70,44,0,50,95,29,72,11,64,0,0,0,0,0,1,2,110,57,98,12,50,1,110,95,43,30,106,7,0,57,68,0,28,48,57,104,0,0,0,0,0,3,0,66,72,31,26,96,1,50,142,56,74,61,79,38,2,88,126,23,0,22,41,0,0,74,29,0,26,130,16,1,1,30,0,1,10,0,0,0,2,0,108,55,33,53,67,87,140,4,38,60,12,0,130,103,3,25,1,24,1,0,36,12,34,8,67,0,52,0,134,124,123,71,18,104,53,2,34,56,39,2,109,92,14,3,21,92,35,28,0,1,7,0,25,0,6,35,72,53,0,0,114,59,0,0,52,24,1,15,152,15,0,99,108,14,93,31,109,9,8,0,0,0,74,0,11,54,20,79,57,80,120,6,19,97,22,33,18,99,98,68,45,8,76,20,21,91,102,22,101,51,108,82,2,0,0,0,1,1,5,18,2,0,38,106,53,0,94,52,0,0,72,41,0,48,96,32,67,11,61,0,0,0,0,0,1,2,118,62,100,13,52,1,116,99,42,31,106,7,0,48,67,0,24,45,59,101,0,0,0,0,0,3,0,67,68,25,26,96,2,51,138,49,69,61,78,38,2,88,127,24,0,22,40,0,4,91,30,0,30,135,16,1,1,25,4,1,11,0,0,0,3,0,114,58,30,53,63,82,123,4,40,59,11,2,136,105,3,21,1,24,1,0,37,14,36,10,72,0,54,1,135,110,31,57,5,64,50,3,36,56,40,2,110,92,18,2,75,119,31,49,0,0,8,0,28,0,9,38,24,0,0,0,47,14,0,0,52,22,1,16,152,12,1,88,160,63,164,21,99,9,13,1,0,0,80,0,10,51,24,78,60,80,127,8,22,90,21,37,26,108,99,67,43,9,75,19,20,89,98,21,96,55,53,40,8,0,0,0,1,0,7,16,2,0,15,48,44,0,85,55,0,0,68,40,0,52,98,32,69,11,60,0,0,0,0,0,1,1,119,29,38,11,54,1,117,103,42,33,106,7,0,106,58,0,41,52,58,109,0,0,0,0,0,2,0,67,69,26,25,94,1,50,139,50,67,62,78,38,3,89,124,25,0,24,42,0,3,75,30,0,64,157,25,19,31,56,2,1,8,0,0,0,3,0,116,56,32,56,62,83,132,3,37,59,12,1,134,101,3,19,2,26,0,0,36,13,35,10,68,0,51,0,108,123,48,70,15,107,51,3,35,56,36,1,111,92,14,2,27,86,35,18,0,0,9,0,26,0,7,11,18,18,0,0,94,59,0,0,54,23,2,15,145,10,0,83,151,37,164,14,124,9,6,0,0,0,68,0,11,53,20,74,53,81,122,5,20,95,86,107,76,113,105,70,46,10,73,20,19,94,93,22,103,53,116,91,7,0,0,0,1,1,5,15,2,0,40,109,57,0,92,54,0,0,69,41,0,53,97,29,70,9,63,0,0,0,0,0,1,2,110,55,95,11,49,1,113,98,42,32,110,12,0,112,63,0,40,53,62,110,0,0,0,0,0,3,0,73,68,25,26,96,0,51,137,53,73,58,79,39,2,88,126,24,0,22,41,0,4,90,27,0,80,154,24,21,30,60,3,2,11,0,0,0,2,0,113,55,35,54,65,85,134,4,36,58,13,1,136,103,3,18,1,26,1,0,36,15,35,8,71,0,60,0,135,83,96,10,22,20,31,3,40,22,31,2,109,92,14,2,66,120,38,47,0,0,8,0,22,1,6,30,75,53,0,1,103,56,0,0,53,24,0,15,155,14,0,98,156,64,173,23,121,9,4,4,0,0,78,0,11,53,21,73,50,80,127,8,21,94,82,106,77,116,100,68,43,11,75,20,20,90,94,22,102,55,115,78,7,0,0,0,1,0,4,16,2,0,37,109,57,0,90,50,0,0,73,44,0,53,95,36,70,10,60,0,0,0,0,0,1,1,109,59,101,13,52,1,117,99,41,32,106,7,0,45,63,0,18,50,61,114,0,0,0,0,0,4,0,68,69,24,28,109,1,40,145,52,73,66,77,38,3,88,127,27,0,23,42,0,4,96,31,0,67,113,15,2,1,9,5,1,10,0,0,0,1,0,112,56,33,52,65,85,129,4,33,55,15,0,133,106,3,22,1,23,1,0,38,14,35,8,70,0,47,1,136,121,122,73,16,103,53,2,36,60,36,1,110,91,12,1,72,116,39,49,0,0,9,0,26,0,9,36,73,54,0,0,102,60,0,0,45,24,1,12,139,12,0,82,159,71,164,26,114,8,6,0,0,0,67,0,12,56,22,74,43,80,120,4,18,93,2,72,77,112

B-factor: mean 25.07, std 7.57, range [6.03, 67.13]

Nearest PDB structures (foldseek):
  8hfa-assembly5_E  TM=1.004E+00  e=2.748E-46  Verticillium dahliae
  8hf9-assembly1_A  TM=9.277E-01  e=1.333E-20  Puccinia striiformis f. sp. tritici
  5o6y-assembly1_A  TM=9.024E-01  e=6.455E-17  Bacillus cereus ATCC 14579
  7bkf-assembly1_A  TM=8.898E-01  e=2.692E-12  Bacillus anthracis
  6hpa-assembly1_A  TM=8.956E-01  e=7.413E-12  Bacillus anthracis

Secondary structure (DSSP, 8-state):
--SSSEE-S--STTEEEEEEEEE--TTHHHHHHHHHHTT---EEEE-SBSSSBGGG-HHHHHHHHHTT-EEEE--SS---GGGS-HHHHHHHHHHHHHHHHHHTS-EESEE--GGG---HHHHHHHHHTT-EEE--SEE--GGG--HHHHHHHHHHHTTT--EEEE-TTSHHIIIIIHHHHHHHHHHHT-EE--HHHHTT--GGGSEE-S--/--SSSEE-S--STTEEEEEEES---TTHHHHHHHHHHTT---EEEE-SBSSSBGGG-HHHHHHHHHTT-EEEE--SS---GGGS-HHHHHHHHHHHHHHHHHHHS-EESEE--GGG---HHHHHHHHHHT-EEE--SEE--GGG--HHHHHHHHHHHTTT--EEEE-TTSHHIIIIIHHHHHHHHHHTT-EE--HHHHTT--GGGSEE-S--/--SSSEE-S--STTEEEEEEES---TTHHHHHHHHHHTT---EEEE-SBSSSBGGG-HHHHHHHHHTT-EEEE--SS---GGGS-HHHHHHHHHHHHHHHHHHHS-EESEE--GGG---HHHHHHHHHHT-EEE--SEE--GGG--HHHHHHHHHHHTTT--EEEE-TTSHHIIIIIHHHHHHHHHHHT-EE--HHHHTT--GGGTEE-S--/--SSSEE-S--STTEEEEEEES---TTHHHHHHHHHHTT---EEEE-SBSSSBGGG-HHHHHHHHHTT-EEEE--SS---GGGS-HHHHHHHHHHHHHHHHHHHS-EESEE--GGG---HHHHHHHHHHT-EEE--SEE--GGG--HHHHHHHHHHHTTT--EEEE-TTSHHIIIIIHHHHHHHHHHHT-EE--HHHHTT--GGGSEE-S--/--SSSEE----STTEEEEEEES---TTHHHHHHHHHHTT---EEEE-SBSSSBGGG-HHHHHHHHHTT-EEEE--SS---GGGS-HHHHHHHHHHHHHHHHHHHS-EESEE--GGG---HHHHHHHHHHT-EEE--SEE--GGG--HHHHHHHHHHHTTT--EEEE-TTSHHIIIIIHHHHHHHHHHTT-EE--HHHHTT--GGGTEE-S--

Sequence (1060 aa):
LPNGVAIFKCTVPNTIALTFDDGPHIWTENAVNQLEAAGMKGTFFLNGKNFGELKNYVPLLKRMRANRHQIGSHTWDHPYLTQLSDAAVRKQMTDFENELRRLIGYYPTYMRPPYFDYNAKTLAVMKELGYRVIHADLDTNDWKFDMPASIAAFKAGVANNRIVLAHDVHETTVKTLLPAMIKEVQRLKLKAVTVGECLGEPYAYWYRVTPRLPNGVAIFKCTVPNTIALTFDDGPHIWTENAVNQLEAAGMKGTFFLNGKNFGELKNYVPLLKRMRANRHQIGSHTWDHPYLTQLSDAAVRKQMTDFENELRRLIGYYPTYMRPPYFDYNAKTLAVMKELGYRVIHADLDTNDWKFDMPASIAAFKAGVANNRIVLAHDVHETTVKTLLPAMIKEVQRLKLKAVTVGECLGEPYAYWYRVTPRLPNGVAIFKCTVPNTIALTFDDGPHIWTENAVNQLEAAGMKGTFFLNGKNFGELKNYVPLLKRMRANRHQIGSHTWDHPYLTQLSDAAVRKQMTDFENELRRLIGYYPTYMRPPYFDYNAKTLAVMKELGYRVIHADLDTNDWKFDMPASIAAFKAGVANNRIVLAHDVHETTVKTLLPAMIKEVQRLKLKAVTVGECLGEPYAYWYRVTPRLPNGVAIFKCTVPNTIALTFDDGPHIWTENAVNQLEAAGMKGTFFLNGKNFGELKNYVPLLKRMRANRHQIGSHTWDHPYLTQLSDAAVRKQMTDFENELRRLIGYYPTYMRPPYFDYNAKTLAVMKELGYRVIHADLDTNDWKFDMPASIAAFKAGVANNRIVLAHDVHETTVKTLLPAMIKEVQRLKLKAVTVGECLGEPYAYWYRVTPRLPNGVAIFKCTVPNTIALTFDDGPHIWTENAVNQLEAAGMKGTFFLNGKNFGELKNYVPLLKRMRANRHQIGSHTWDHPYLTQLSDAAVRKQMTDFENELRRLIGYYPTYMRPPYFDYNAKTLAVMKELGYRVIHADLDTNDWKFDMPASIAAFKAGVANNRIVLAHDVHETTVKTLLPAMIKEVQRLKLKAVTVGECLGEPYAYWYRVTPR